Protein AF-0000000072259451 (afdb_homodimer)

Radius of gyration: 28.97 Å; Cα contacts (8 Å, |Δi|>4): 1846; chains: 2; bounding box: 67×87×72 Å

Foldseek 3Di:
DVVLLVQLQCCLVVLAQKDKDFWDAPVVCVVCVVVSQVSNVVSPWGKDKAQDQDDALLDDPVRRVNTIMIMTHHDVLVVLRVVLSVCVVVVVDDRLRSLVSVCVNGNHFLLSSQVSNVVRHVRHAQVVQAFLAKEKEFEDCDQVLLCCCVCALVQWDWQFPPPQKTWTDQALRYIYIYGHQVPDPFHLPFDAFKEKEFEDPPAVLSLVSCVVVVFAWPFHFDDDPPDQKTWTWTAGPSGHIYIHMYGDDDPQQPQPVVLQVVFAFDAGNHPPRPGRDGGHAMEMEGEAQDQVLLVCLCCNHNNWDWRGDPPQKTWTDDDSRYIYMYGYQVPDPHHQDLDHSMAMETEGNRQPVVLVSCVVPVSFAWPAHWDADPPRQKIWTWTAGPSRHIYIYIYGDDDPSNVSVVVSSPD/DVVLLVQLQCCLVVLAQKDKDFWDAPVVCVVCVVVSQVSNVVSPWGKDKAQDQDDALLDDPVRRVNTIMIMTHHDVLVVLRVVLSVCVVVVVDDRLRSLVSVCVNGNHFLLSSQVSNVVRHVRDAQPVQAFLAKEKEFEDCDQPLLCCCVCALVQWDWQFPPPQKTWTDQALRYIYIYGHQVPDPFHLPFDAFKEKEFEDPPAVLSLVSCVVVVFAWPFHFDDDPPDQKTWTWTAGPSGHIYIHMYGDDDPQQPQPVVLQVVFAFDAGNHPVRPGSDGGHAMEMEGEAQDQVLLVCLCCNHNNWDWRGPPPQKTWTDDDSRYIYMYGYQVPDPHHQDLDHNMAMETEGNRQPSVLVSCVVPVSFAWPAHWDADDPRQKIWTWTAGPSRHIYIYIYGDPDPSNVSVVVSSPD

Sequence (822 aa):
MGQMEAFAEMVAADVKPLALSEPMDTEIVDKLLGEAEKIAEKYGISVYREPELIHTDLFDKSISSGKEVLIFHKENALQAYFDLKHTLDMGEIDPEAAARRFGRLLGYPPAHINELLAKNTTFRTLPDFGIQATNIFLYYSDLEQASLFYGDVLGMELLSDYEFAKTYRAAPDALITLVDAAVGRHKAEEPKTVAIALLTDQLPEWYAYLQEKEVEIKYTYKPKENNAHDGFVAVDPEGYLLEFETFKQHPENEKLMPQLQKFAPLKTKNAEIAAGLGFYGAVTWMYYEDLQEAERFYEEKIGLTLIVDQGWAKVYQASETGYIGLVDEKRGMHNYTEKKGTSIAFVVDNLEAWYTYAQQYAPFALEREMYTGTKDRYKAFVGIDPGKYFLEFNTYLDHDDNARLVEVLHKMGQMEAFAEMVAADVKPLALSEPMDTEIVDKLLGEAEKIAEKYGISVYREPELIHTDLFDKSISSGKEVLIFHKENALQAYFDLKHTLDMGEIDPEAAARRFGRLLGYPPAHINELLAKNTTFRTLPDFGIQATNIFLYYSDLEQASLFYGDVLGMELLSDYEFAKTYRAAPDALITLVDAAVGRHKAEEPKTVAIALLTDQLPEWYAYLQEKEVEIKYTYKPKENNAHDGFVAVDPEGYLLEFETFKQHPENEKLMPQLQKFAPLKTKNAEIAAGLGFYGAVTWMYYEDLQEAERFYEEKIGLTLIVDQGWAKVYQASETGYIGLVDEKRGMHNYTEKKGTSIAFVVDNLEAWYTYAQQYAPFALEREMYTGTKDRYKAFVGIDPGKYFLEFNTYLDHDDNARLVEVLHK

Solvent-accessible surface area (backbone atoms only — not comparable to full-atom values): 41820 Å² total; per-residue (Å²): 108,41,34,58,49,46,40,32,48,34,30,57,42,58,45,16,44,29,34,72,49,72,61,33,48,67,70,57,46,67,68,42,47,65,56,50,45,49,48,16,51,74,47,73,39,40,62,43,82,36,71,72,68,80,82,44,47,50,48,65,63,76,69,42,63,92,18,27,32,42,36,31,24,45,72,54,45,48,49,40,51,50,50,51,49,51,37,53,74,70,63,75,54,55,63,66,60,49,21,50,54,52,32,49,44,50,29,41,40,59,57,41,44,50,51,31,27,35,75,56,49,88,52,73,37,53,63,79,33,39,53,50,21,31,32,37,40,40,42,20,82,53,46,66,63,44,46,44,43,47,36,52,74,66,6,31,46,77,35,32,68,70,84,53,34,38,32,31,44,56,15,85,27,15,36,40,31,44,25,27,15,91,75,44,96,35,46,45,83,42,48,70,50,51,35,39,32,38,28,32,92,52,58,70,60,52,53,54,50,38,51,74,70,64,52,51,68,80,40,72,77,67,80,60,84,96,41,55,52,39,47,32,27,34,43,49,93,77,61,42,40,36,29,43,31,32,80,36,87,33,89,52,26,59,63,40,49,46,57,54,70,76,46,68,48,38,78,48,70,26,84,84,50,60,86,76,47,38,18,38,19,33,33,46,35,36,40,17,85,55,45,59,62,44,49,50,42,40,29,68,43,42,39,39,45,80,41,31,64,64,66,59,35,35,34,24,46,64,24,96,26,8,30,43,23,45,25,27,21,87,75,47,97,35,63,63,52,78,65,52,28,48,36,44,30,38,33,30,73,38,50,68,61,49,51,54,47,41,69,72,65,50,73,51,53,74,75,36,72,79,45,69,41,77,93,59,41,27,38,33,33,26,31,38,49,90,62,47,42,37,35,34,41,29,37,78,37,95,36,82,62,31,51,57,40,51,54,57,55,71,105,108,42,34,58,49,47,39,30,48,34,29,56,41,58,45,16,46,29,34,73,48,71,59,32,48,68,70,56,46,67,68,42,48,64,57,50,46,51,50,16,50,74,48,73,37,42,64,44,82,37,70,70,68,80,81,46,48,53,50,66,62,76,70,44,62,94,19,27,32,43,35,30,25,47,74,52,45,49,47,42,51,51,51,51,48,49,38,56,74,68,63,76,55,56,63,67,60,49,21,50,53,52,32,47,44,50,28,42,40,58,58,41,44,49,52,32,28,36,74,56,48,89,52,74,35,52,64,80,33,39,56,49,23,29,33,37,40,40,43,21,83,52,46,67,62,43,47,45,43,47,36,51,72,65,6,32,46,77,35,33,69,69,84,54,35,37,32,30,44,56,14,83,27,14,36,38,31,43,25,26,15,89,76,44,97,34,47,46,84,42,48,69,51,50,35,38,31,39,27,32,91,54,60,72,61,50,54,53,50,38,51,74,70,65,52,52,66,78,41,72,77,67,79,60,85,94,41,53,53,40,47,31,27,35,43,48,91,77,61,42,41,36,29,42,30,32,80,34,88,33,89,52,24,60,62,41,51,44,56,55,71,75,45,68,49,40,79,47,71,26,83,86,49,59,86,77,50,36,19,37,18,30,34,45,33,36,40,17,84,55,47,59,62,44,50,50,41,41,28,71,45,43,39,38,45,80,41,31,64,65,67,60,34,36,33,25,47,65,25,96,27,9,29,42,25,46,24,26,20,88,74,47,96,36,63,62,51,80,66,53,28,49,35,44,31,39,32,31,75,37,50,68,60,50,50,53,49,42,68,73,64,50,72,50,52,73,74,37,72,79,44,69,40,77,90,58,40,27,39,34,33,26,31,36,48,92,61,48,41,38,35,33,39,28,36,78,35,94,36,83,62,32,50,57,40,52,54,56,54,71,105

InterPro domains:
  IPR004360 Glyoxalase/fosfomycin resistance/dioxygenase domain [PF00903] (136-244)
  IPR029068 Glyoxalase/Bleomycin resistance protein/Dihydroxybiphenyl dioxygenase [G3DSA:3.10.180.10] (132-252)
  IPR029068 Glyoxalase/Bleomycin resistance protein/Dihydroxybiphenyl dioxygenase [G3DSA:3.10.180.10] (285-401)
  IPR029068 Glyoxalase/Bleomycin resistance protein/Dihydroxybiphenyl dioxygenase [SSF54593] (136-250)
  IPR029068 Glyoxalase/Bleomycin resistance protein/Dihydroxybiphenyl dioxygenase [SSF54593] (286-404)
  IPR037523 Vicinal oxygen chelate (VOC), core domain [PS51819] (130-247)

Organism: Indibacter alkaliphilus (strain CCUG 57479 / KCTC 22604 / LW1) (NCBI:txid1189612)

pLDDT: mean 95.79, std 3.89, range [64.56, 98.81]

Secondary structure (DSSP, 8-state):
-HHHHHHHHHHHTTS-SEEEPPPB-HHHHHHHHHHHHHHHHHTT-EEEEESS----TTS-HHHHTT-BEEEEE-HHHHHHHHHHHHHHHTT-S-HHHHHHHHHHHTT--HHHHHHHHHHHSS---GGGG-EEEEEEEEEES-HHHHHIIIIIIS-PEEEEE-SSEEEEEEETTEEEEEEETTTSSS-TTS---EEEEEE-S-HHHHHHHHHHTT--EEE-----TT-SEEEEEEE-TTS-EEEEEEE-S-GGGTTHHHHHTT-PPPPPS-TTSPTT---SEEEEEEEESSHHHHHHIIIIII-PEEEEE-SSEEEEESSSSEEEEEEETTTSSS---SS-SEEEEEEES-HHHHHHHHHHH-SSEEEEEEEE-GGG-EEEEEEE-TT--EEEEEEE-S-GGGHHHHHHH--/-HHHHHHHHHHHTTS-SEEEPPPB-HHHHHHHHHHHHHHHHHTT-EEEEESS----TTS-GGGTTT-BEEEEE-HHHHHHHHHHHHHHHHT-S-HHHHHHHHHHHTT--HHHHHHHHHHHSS---GGGG-EEEEEEEEEES-HHHHHIIIIIIS-PEEEEE-SSEEEEEEETTEEEEEEETTTSSS-TTS---EEEEEE-S-HHHHHHHHHHTT--EEE-----TT-SEEEEEEE-TTS-EEEEEEE-S-GGGTTHHHHHTT-PPPPPS-TTSPTT---SEEEEEEEESSHHHHHHIIIIII-PEEEEE-SSEEEEESSSSEEEEEEETTTSSS---S--SEEEEEEES-HHHHHHHHHHH-SSEEEEEEEE-GGG-EEEEEEE-TT--EEEEEEE-S-GGGHHHHHHH--

Structure (mmCIF, N/CA/C/O backbone):
data_AF-0000000072259451-model_v1
#
loop_
_entity.id
_entity.type
_entity.pdbx_description
1 polymer 'Glyoxalase/bleomycin resistance protein/dioxygenase'
#
loop_
_atom_site.group_PDB
_atom_site.id
_atom_site.type_symbol
_atom_site.label_atom_id
_atom_site.label_alt_id
_atom_site.label_comp_id
_atom_site.label_asym_id
_atom_site.label_entity_id
_atom_site.label_seq_id
_atom_site.pdbx_PDB_ins_code
_atom_site.Cartn_x
_atom_site.Cartn_y
_atom_site.Cartn_z
_atom_site.occupancy
_atom_site.B_iso_or_equiv
_atom_site.auth_seq_id
_atom_site.auth_comp_id
_atom_site.auth_asym_id
_atom_site.auth_atom_id
_atom_site.pdbx_PDB_model_num
ATOM 1 N N . MET A 1 1 ? 34 4.145 3.914 1 86.31 1 MET A N 1
ATOM 2 C CA . MET A 1 1 ? 33.438 5.488 3.82 1 86.31 1 MET A CA 1
ATOM 3 C C . MET A 1 1 ? 32.344 5.547 2.748 1 86.31 1 MET A C 1
ATOM 5 O O . MET A 1 1 ? 31.281 6.105 2.975 1 86.31 1 MET A O 1
ATOM 9 N N . GLY A 1 2 ? 32.562 4.879 1.644 1 87.25 2 GLY A N 1
ATOM 10 C CA . GLY A 1 2 ? 31.562 4.871 0.585 1 87.25 2 GLY A CA 1
ATOM 11 C C . GLY A 1 2 ? 30.266 4.188 0.987 1 87.25 2 GLY A C 1
ATOM 12 O O . GLY A 1 2 ? 29.172 4.645 0.631 1 87.25 2 GLY A O 1
ATOM 13 N N . GLN A 1 3 ? 30.391 3.172 1.759 1 92.88 3 GLN A N 1
ATOM 14 C CA . GLN A 1 3 ? 29.219 2.447 2.232 1 92.88 3 GLN A CA 1
ATOM 15 C C . GLN A 1 3 ? 28.391 3.303 3.189 1 92.88 3 GLN A C 1
ATOM 17 O O . GLN A 1 3 ? 27.172 3.363 3.076 1 92.88 3 GLN A O 1
ATOM 22 N N . MET A 1 4 ? 29.047 3.99 4.07 1 94.5 4 MET A N 1
ATOM 23 C CA . MET A 1 4 ? 28.375 4.844 5.035 1 94.5 4 MET A CA 1
ATOM 24 C C . MET A 1 4 ? 27.656 6 4.332 1 94.5 4 MET A C 1
ATOM 26 O O . MET A 1 4 ? 26.562 6.398 4.73 1 94.5 4 MET A O 1
ATOM 30 N N . GLU A 1 5 ? 28.281 6.488 3.295 1 94.94 5 GLU A N 1
ATOM 31 C CA . GLU A 1 5 ? 27.656 7.551 2.51 1 94.94 5 GLU A CA 1
ATOM 32 C C . GLU A 1 5 ? 26.359 7.074 1.861 1 94.94 5 GLU A C 1
ATOM 34 O O . GLU A 1 5 ? 25.344 7.781 1.882 1 94.94 5 GLU A O 1
ATOM 39 N N . ALA A 1 6 ? 26.453 5.891 1.299 1 95.38 6 ALA A N 1
ATOM 40 C CA . ALA A 1 6 ? 25.281 5.312 0.666 1 95.38 6 ALA A CA 1
ATOM 41 C C . ALA A 1 6 ? 24.156 5.105 1.682 1 95.38 6 ALA A C 1
ATOM 43 O O . ALA A 1 6 ? 23 5.406 1.405 1 95.38 6 ALA A O 1
ATOM 44 N N . PHE A 1 7 ? 24.469 4.637 2.828 1 95.94 7 PHE A N 1
ATOM 45 C CA . PHE A 1 7 ? 23.484 4.391 3.879 1 95.94 7 PHE A CA 1
ATOM 46 C C . PHE A 1 7 ? 22.844 5.695 4.34 1 95.94 7 PHE A C 1
ATOM 48 O O . PHE A 1 7 ? 21.625 5.773 4.504 1 95.94 7 PHE A O 1
ATOM 55 N N . ALA A 1 8 ? 23.688 6.656 4.547 1 96.94 8 ALA A N 1
ATOM 56 C CA . ALA A 1 8 ? 23.188 7.961 4.961 1 96.94 8 ALA A CA 1
ATOM 57 C C . ALA A 1 8 ? 22.234 8.539 3.92 1 96.94 8 ALA A C 1
ATOM 59 O O . ALA A 1 8 ? 21.172 9.086 4.262 1 96.94 8 ALA A O 1
ATOM 60 N N . GLU A 1 9 ? 22.578 8.391 2.711 1 95.62 9 GLU A N 1
ATOM 61 C CA . GLU A 1 9 ? 21.734 8.867 1.623 1 95.62 9 GLU A CA 1
ATOM 62 C C . GLU A 1 9 ? 20.375 8.164 1.619 1 95.62 9 GLU A C 1
ATOM 64 O O . GLU A 1 9 ? 19.344 8.805 1.45 1 95.62 9 GLU A O 1
ATOM 69 N N . MET A 1 10 ? 20.344 6.902 1.803 1 96.5 10 MET A N 1
ATOM 70 C CA . MET A 1 10 ? 19.125 6.105 1.756 1 96.5 10 MET A CA 1
ATOM 71 C C . MET A 1 10 ? 18.188 6.477 2.902 1 96.5 10 MET A C 1
ATOM 73 O O . MET A 1 10 ? 16.969 6.543 2.721 1 96.5 10 MET A O 1
ATOM 77 N N . VAL A 1 11 ? 18.781 6.652 4.023 1 97.81 11 VAL A N 1
ATOM 78 C CA . VAL A 1 11 ? 17.984 7.039 5.18 1 97.81 11 VAL A CA 1
ATOM 79 C C . VAL A 1 11 ? 17.422 8.445 4.977 1 97.81 11 VAL A C 1
ATOM 81 O O . VAL A 1 11 ? 16.234 8.688 5.215 1 97.81 11 VAL A O 1
ATOM 84 N N . ALA A 1 12 ? 18.297 9.32 4.484 1 97.44 12 ALA A N 1
ATOM 85 C CA . ALA A 1 12 ? 17.875 10.688 4.227 1 97.44 12 ALA A CA 1
ATOM 86 C C . ALA A 1 12 ? 16.734 10.727 3.211 1 97.44 12 ALA A C 1
ATOM 88 O O . ALA A 1 12 ? 15.812 11.539 3.328 1 97.44 12 ALA A O 1
ATOM 89 N N . ALA A 1 13 ? 16.75 9.805 2.275 1 96.19 13 ALA A N 1
ATOM 90 C CA . ALA A 1 13 ? 15.773 9.758 1.19 1 96.19 13 ALA A CA 1
ATOM 91 C C . ALA A 1 13 ? 14.531 8.969 1.599 1 96.19 13 ALA A C 1
ATOM 93 O O . ALA A 1 13 ? 13.609 8.781 0.799 1 96.19 13 ALA A O 1
ATOM 94 N N . ASP A 1 14 ? 14.5 8.438 2.768 1 94.88 14 ASP A N 1
ATOM 95 C CA . ASP A 1 14 ? 13.406 7.645 3.32 1 94.88 14 ASP A CA 1
ATOM 96 C C . ASP A 1 14 ? 13.227 6.34 2.549 1 94.88 14 ASP A C 1
ATOM 98 O O . ASP A 1 14 ? 12.125 5.789 2.494 1 94.88 14 ASP A O 1
ATOM 102 N N . VAL A 1 15 ? 14.273 5.926 1.923 1 95.94 15 VAL A N 1
ATOM 103 C CA . VAL A 1 15 ? 14.289 4.598 1.32 1 95.94 15 VAL A CA 1
ATOM 104 C C . VAL A 1 15 ? 14.344 3.533 2.414 1 95.94 15 VAL A C 1
ATOM 106 O O . VAL A 1 15 ? 13.711 2.482 2.303 1 95.94 15 VAL A O 1
ATOM 109 N N . LYS A 1 16 ? 15.086 3.846 3.438 1 95.88 16 LYS A N 1
ATOM 110 C CA . LYS A 1 16 ? 15.156 3.041 4.652 1 95.88 16 LYS A CA 1
ATOM 111 C C . LYS A 1 16 ? 14.906 3.893 5.895 1 95.88 16 LYS A C 1
ATOM 113 O O . LYS A 1 16 ? 15.414 5.012 5.996 1 95.88 16 LYS A O 1
ATOM 118 N N . PRO A 1 17 ? 14.203 3.256 6.848 1 96 17 PRO A N 1
ATOM 119 C CA . PRO A 1 17 ? 14.109 3.977 8.117 1 96 17 PRO A CA 1
ATOM 120 C C . PRO A 1 17 ? 15.445 4.062 8.852 1 96 17 PRO A C 1
ATOM 122 O O . PRO A 1 17 ? 15.805 5.121 9.375 1 96 17 PRO A O 1
ATOM 125 N N . LEU A 1 18 ? 16.172 2.869 8.844 1 97.12 18 LEU A N 1
ATOM 126 C CA . LEU A 1 18 ? 17.5 2.746 9.445 1 97.12 18 LEU A CA 1
ATOM 127 C C . LEU A 1 18 ? 18.453 2.01 8.516 1 97.12 18 LEU A C 1
ATOM 129 O O . LEU A 1 18 ? 18.016 1.159 7.727 1 97.12 18 LEU A O 1
ATOM 133 N N . ALA A 1 19 ? 19.656 2.367 8.711 1 97.75 19 ALA A N 1
ATOM 134 C CA . ALA A 1 19 ? 20.703 1.586 8.055 1 97.75 19 ALA A CA 1
ATOM 135 C C . ALA A 1 19 ? 21.828 1.244 9.031 1 97.75 19 ALA A C 1
ATOM 137 O O . ALA A 1 19 ? 22.266 2.098 9.805 1 97.75 19 ALA A O 1
ATOM 138 N N . LEU A 1 20 ? 22.281 0.014 9.008 1 96.88 20 LEU A N 1
ATOM 139 C CA . LEU A 1 20 ? 23.328 -0.469 9.891 1 96.88 20 LEU A CA 1
ATOM 140 C C . LEU A 1 20 ? 24.672 -0.517 9.172 1 96.88 20 LEU A C 1
ATOM 142 O O . LEU A 1 20 ? 24.75 -0.98 8.031 1 96.88 20 LEU A O 1
ATOM 146 N N . SER A 1 21 ? 25.703 -0.09 9.875 1 95.88 21 SER A N 1
ATOM 147 C CA . SER A 1 21 ? 27.031 -0.426 9.406 1 95.88 21 SER A CA 1
ATOM 148 C C . SER A 1 21 ? 27.328 -1.909 9.602 1 95.88 21 SER A C 1
ATOM 150 O O . SER A 1 21 ? 26.594 -2.613 10.281 1 95.88 21 SER A O 1
ATOM 152 N N . GLU A 1 22 ? 28.438 -2.305 8.977 1 93.38 22 GLU A N 1
ATOM 153 C CA . GLU A 1 22 ? 28.938 -3.615 9.367 1 93.38 22 GLU A CA 1
ATOM 154 C C . GLU A 1 22 ? 29.328 -3.639 10.844 1 93.38 22 GLU A C 1
ATOM 156 O O . GLU A 1 22 ? 29.719 -2.615 11.406 1 93.38 22 GLU A O 1
ATOM 161 N N . PRO A 1 23 ? 29.141 -4.789 11.453 1 96.12 23 PRO A N 1
ATOM 162 C CA . PRO A 1 23 ? 29.672 -4.883 12.812 1 96.12 23 PRO A CA 1
ATOM 163 C C . PRO A 1 23 ? 31.188 -4.68 12.883 1 96.12 23 PRO A C 1
ATOM 165 O O . PRO A 1 23 ? 31.922 -5.207 12.047 1 96.12 23 PRO A O 1
ATOM 168 N N . MET A 1 24 ? 31.594 -3.906 13.875 1 96.94 24 MET A N 1
ATOM 169 C CA . MET A 1 24 ? 33 -3.525 13.953 1 96.94 24 MET A CA 1
ATOM 170 C C . MET A 1 24 ? 33.531 -3.629 15.383 1 96.94 24 MET A C 1
ATOM 172 O O . MET A 1 24 ? 32.75 -3.531 16.344 1 96.94 24 MET A O 1
ATOM 176 N N . ASP A 1 25 ? 34.844 -3.75 15.5 1 97 25 ASP A N 1
ATOM 177 C CA . ASP A 1 25 ? 35.469 -3.672 16.812 1 97 25 ASP A CA 1
ATOM 178 C C . ASP A 1 25 ? 35.438 -2.246 17.359 1 97 25 ASP A C 1
ATOM 180 O O . ASP A 1 25 ? 35.406 -1.282 16.594 1 97 25 ASP A O 1
ATOM 184 N N . THR A 1 26 ? 35.531 -2.178 18.672 1 97.12 26 THR A N 1
ATOM 185 C CA . THR A 1 26 ? 35.438 -0.898 19.359 1 97.12 26 THR A CA 1
ATOM 186 C C . THR A 1 26 ? 36.469 0.085 18.844 1 97.12 26 THR A C 1
ATOM 188 O O . THR A 1 26 ? 36.188 1.264 18.625 1 97.12 26 THR A O 1
ATOM 191 N N . GLU A 1 27 ? 37.656 -0.421 18.578 1 97.31 27 GLU A N 1
ATOM 192 C CA . GLU A 1 27 ? 38.75 0.436 18.141 1 97.31 27 GLU A CA 1
ATOM 193 C C . GLU A 1 27 ? 38.438 1.033 16.766 1 97.31 27 GLU A C 1
ATOM 195 O O . GLU A 1 27 ? 38.812 2.18 16.5 1 97.31 27 GLU A O 1
ATOM 200 N N . ILE A 1 28 ? 37.844 0.249 15.961 1 97.38 28 ILE A N 1
ATOM 201 C CA . ILE A 1 28 ? 37.5 0.71 14.617 1 97.38 28 ILE A CA 1
ATOM 202 C C . ILE A 1 28 ? 36.406 1.756 14.695 1 97.38 28 ILE A C 1
ATOM 204 O O . ILE A 1 28 ? 36.438 2.777 14.008 1 97.38 28 ILE A O 1
ATOM 208 N N . VAL A 1 29 ? 35.375 1.566 15.516 1 97.25 29 VAL A N 1
ATOM 209 C CA . VAL A 1 29 ? 34.312 2.523 15.703 1 97.25 29 VAL A CA 1
ATOM 210 C C . VAL A 1 29 ? 34.875 3.85 16.203 1 97.25 29 VAL A C 1
ATOM 212 O O . VAL A 1 29 ? 34.469 4.918 15.734 1 97.25 29 VAL A O 1
ATOM 215 N N . ASP A 1 30 ? 35.781 3.723 17.125 1 97.56 30 ASP A N 1
ATOM 216 C CA . ASP A 1 30 ? 36.406 4.926 17.656 1 97.56 30 ASP A CA 1
ATOM 217 C C . ASP A 1 30 ? 37.031 5.766 16.547 1 97.56 30 ASP A C 1
ATOM 219 O O . ASP A 1 30 ? 36.938 6.996 16.578 1 97.56 30 ASP A O 1
ATOM 223 N N . LYS A 1 31 ? 37.562 5.102 15.633 1 97.12 31 LYS A N 1
ATOM 224 C CA . LYS A 1 31 ? 38.25 5.773 14.539 1 97.12 31 LYS A CA 1
ATOM 225 C C . LYS A 1 31 ? 37.281 6.352 13.523 1 97.12 31 LYS A C 1
ATOM 227 O O . LYS A 1 31 ? 37.562 7.387 12.914 1 97.12 31 LYS A O 1
ATOM 232 N N . LEU A 1 32 ? 36.188 5.684 13.391 1 97.06 32 LEU A N 1
ATOM 233 C CA . LEU A 1 32 ? 35.312 6.008 12.266 1 97.06 32 LEU A CA 1
ATOM 234 C C . LEU A 1 32 ? 34.156 6.891 12.719 1 97.06 32 LEU A C 1
ATOM 236 O O . LEU A 1 32 ? 33.469 7.5 11.891 1 97.06 32 LEU A O 1
ATOM 240 N N . LEU A 1 33 ? 33.906 6.965 14.016 1 97.5 33 LEU A N 1
ATOM 241 C CA . LEU A 1 33 ? 32.719 7.613 14.539 1 97.5 33 LEU A CA 1
ATOM 242 C C . LEU A 1 33 ? 32.625 9.07 14.102 1 97.5 33 LEU A C 1
ATOM 244 O O . LEU A 1 33 ? 31.578 9.555 13.68 1 97.5 33 LEU A O 1
ATOM 248 N N . GLY A 1 34 ? 33.75 9.758 14.258 1 97.62 34 GLY A N 1
ATOM 249 C CA . GLY A 1 34 ? 33.781 11.156 13.852 1 97.62 34 GLY A CA 1
ATOM 250 C C . GLY A 1 34 ? 33.406 11.359 12.398 1 97.62 34 GLY A C 1
ATOM 251 O O . GLY A 1 34 ? 32.625 12.266 12.07 1 97.62 34 GLY A O 1
ATOM 252 N N . GLU A 1 35 ? 33.969 10.586 11.555 1 97.56 35 GLU A N 1
ATOM 253 C CA . GLU A 1 35 ? 33.656 10.672 10.133 1 97.56 35 GLU A CA 1
ATOM 254 C C . GLU A 1 35 ? 32.219 10.289 9.859 1 97.56 35 GLU A C 1
ATOM 256 O O . GLU A 1 35 ? 31.562 10.898 9.008 1 97.56 35 GLU A O 1
ATOM 261 N N . ALA A 1 36 ? 31.719 9.289 10.508 1 97.94 36 ALA A N 1
ATOM 262 C CA . ALA A 1 36 ? 30.328 8.875 10.367 1 97.94 36 ALA A CA 1
ATOM 263 C C . ALA A 1 36 ? 29.375 10.008 10.727 1 97.94 36 ALA A C 1
ATOM 265 O O . ALA A 1 36 ? 28.375 10.227 10.047 1 97.94 36 ALA A O 1
ATOM 266 N N . GLU A 1 37 ? 29.672 10.688 11.758 1 98.25 37 GLU A N 1
ATOM 267 C CA . GLU A 1 37 ? 28.859 11.812 12.203 1 98.25 37 GLU A CA 1
ATOM 268 C C . GLU A 1 37 ? 28.859 12.938 11.164 1 98.25 37 GLU A C 1
ATOM 270 O O . GLU A 1 37 ? 27.828 13.555 10.914 1 98.25 37 GLU A O 1
ATOM 275 N N . LYS A 1 38 ? 29.984 13.172 10.594 1 98.06 38 LYS A N 1
ATOM 276 C CA . LYS A 1 38 ? 30.078 14.18 9.547 1 98.06 38 LYS A CA 1
ATOM 277 C C . LYS A 1 38 ? 29.234 13.805 8.328 1 98.06 38 LYS A C 1
ATOM 279 O O . LYS A 1 38 ? 28.562 14.648 7.746 1 98.06 38 LYS A O 1
ATOM 284 N N . ILE A 1 39 ? 29.344 12.578 7.961 1 97.62 39 ILE A N 1
ATOM 285 C CA . ILE A 1 39 ? 28.547 12.078 6.84 1 97.62 39 ILE A CA 1
ATOM 286 C C . ILE A 1 39 ? 27.062 12.234 7.145 1 97.62 39 ILE A C 1
ATOM 288 O O . ILE A 1 39 ? 26.297 12.719 6.309 1 97.62 39 ILE A O 1
ATOM 292 N N . ALA A 1 40 ? 26.625 11.797 8.312 1 97.94 40 ALA A N 1
ATOM 293 C CA . ALA A 1 40 ? 25.234 11.914 8.719 1 97.94 40 ALA A CA 1
ATOM 294 C C . ALA A 1 40 ? 24.766 13.367 8.672 1 97.94 40 ALA A C 1
ATOM 296 O O . ALA A 1 40 ? 23.688 13.664 8.148 1 97.94 40 ALA A O 1
ATOM 297 N N . GLU A 1 41 ? 25.578 14.219 9.18 1 97.56 41 GLU A N 1
ATOM 298 C CA . GLU A 1 41 ? 25.266 15.641 9.172 1 97.56 41 GLU A CA 1
ATOM 299 C C . GLU A 1 41 ? 25.094 16.172 7.754 1 97.56 41 GLU A C 1
ATOM 301 O O . GLU A 1 41 ? 24.188 16.969 7.484 1 97.56 41 GLU A O 1
ATOM 306 N N . LYS A 1 42 ? 26 15.75 6.93 1 97.06 42 LYS A N 1
ATOM 307 C CA . LYS A 1 42 ? 25.922 16.141 5.523 1 97.06 42 LYS A CA 1
ATOM 308 C C . LYS A 1 42 ? 24.562 15.812 4.93 1 97.06 42 LYS A C 1
ATOM 310 O O . LYS A 1 42 ? 24.047 16.578 4.102 1 97.06 42 LYS A O 1
ATOM 315 N N . TYR A 1 43 ? 23.969 14.758 5.344 1 96.69 43 TYR A N 1
ATOM 316 C CA . TYR A 1 43 ? 22.688 14.305 4.777 1 96.69 43 TYR A CA 1
ATOM 317 C C . TYR A 1 43 ? 21.531 14.688 5.68 1 96.69 43 TYR A C 1
ATOM 319 O O . TYR A 1 43 ? 20.391 14.266 5.449 1 96.69 43 TYR A O 1
ATOM 327 N N . GLY A 1 44 ? 21.734 15.398 6.707 1 96.69 44 GLY A N 1
ATOM 328 C CA . GLY A 1 44 ? 20.688 15.891 7.578 1 96.69 44 GLY A CA 1
ATOM 329 C C . GLY A 1 44 ? 20.094 14.812 8.461 1 96.69 44 GLY A C 1
ATOM 330 O O . GLY A 1 44 ? 18.906 14.859 8.789 1 96.69 44 GLY A O 1
ATOM 331 N N . ILE A 1 45 ? 20.828 13.758 8.719 1 97.81 45 ILE A N 1
ATOM 332 C CA . ILE A 1 45 ? 20.375 12.688 9.602 1 97.81 45 ILE A CA 1
ATOM 333 C C . ILE A 1 45 ? 21.391 12.5 10.734 1 97.81 45 ILE A C 1
ATOM 335 O O . ILE A 1 45 ? 22.25 13.359 10.953 1 97.81 45 ILE A O 1
ATOM 339 N N . SER A 1 46 ? 21.203 11.414 11.594 1 98.12 46 SER A N 1
ATOM 340 C CA . SER A 1 46 ? 22.062 11.18 12.742 1 98.12 46 SER A CA 1
ATOM 341 C C . SER A 1 46 ? 22.625 9.758 12.727 1 98.12 46 SER A C 1
ATOM 343 O O . SER A 1 46 ? 22.219 8.93 11.906 1 98.12 46 SER A O 1
ATOM 345 N N . VAL A 1 47 ? 23.625 9.57 13.516 1 98.12 47 VAL A N 1
ATOM 346 C CA . VAL A 1 47 ? 24.203 8.242 13.703 1 98.12 47 VAL A CA 1
ATOM 347 C C . VAL A 1 47 ? 24.234 7.891 15.188 1 98.12 47 VAL A C 1
ATOM 349 O O . VAL A 1 47 ? 24.516 8.742 16.031 1 98.12 47 VAL A O 1
ATOM 352 N N . TYR A 1 48 ? 23.844 6.746 15.531 1 98.25 48 TYR A N 1
ATOM 353 C CA . TYR A 1 48 ? 23.875 6.223 16.891 1 98.25 48 TYR A CA 1
ATOM 354 C C . TYR A 1 48 ? 24.844 5.047 17.016 1 98.25 48 TYR A C 1
ATOM 356 O O . TYR A 1 48 ? 24.797 4.121 16.188 1 98.25 48 TYR A O 1
ATOM 364 N N . ARG A 1 49 ? 25.75 5.172 17.938 1 98.38 49 ARG A N 1
ATOM 365 C CA . ARG A 1 49 ? 26.641 4.055 18.25 1 98.38 49 ARG A CA 1
ATOM 366 C C . ARG A 1 49 ? 25.922 3.018 19.109 1 98.38 49 ARG A C 1
ATOM 368 O O . ARG A 1 49 ? 25.562 3.297 20.25 1 98.38 49 ARG A O 1
ATOM 375 N N . GLU A 1 50 ? 25.672 1.814 18.562 1 98 50 GLU A N 1
ATOM 376 C CA . GLU A 1 50 ? 25 0.714 19.25 1 98 50 GLU A CA 1
ATOM 377 C C . GLU A 1 50 ? 26.016 -0.314 19.75 1 98 50 GLU A C 1
ATOM 379 O O . GLU A 1 50 ? 26.578 -1.072 18.953 1 98 50 GLU A O 1
ATOM 384 N N . PRO A 1 51 ? 26.234 -0.337 21 1 96.62 51 PRO A N 1
ATOM 385 C CA . PRO A 1 51 ? 27.266 -1.249 21.516 1 96.62 51 PRO A CA 1
ATOM 386 C C . PRO A 1 51 ? 26.812 -2.707 21.5 1 96.62 51 PRO A C 1
ATOM 388 O O . PRO A 1 51 ? 27.641 -3.615 21.5 1 96.62 51 PRO A O 1
ATOM 391 N N . GLU A 1 52 ? 25.516 -2.916 21.609 1 94.69 52 GLU A N 1
ATOM 392 C CA . GLU A 1 52 ? 24.938 -4.262 21.609 1 94.69 52 GLU A CA 1
ATOM 393 C C . GLU A 1 52 ? 23.703 -4.332 20.734 1 94.69 52 GLU A C 1
ATOM 395 O O . GLU A 1 52 ? 22.578 -4.098 21.203 1 94.69 52 GLU A O 1
ATOM 400 N N . LEU A 1 53 ? 23.906 -4.684 19.531 1 96 53 LEU A N 1
ATOM 401 C CA . LEU A 1 53 ? 22.797 -4.801 18.594 1 96 53 LEU A CA 1
ATOM 402 C C . LEU A 1 53 ? 21.797 -5.855 19.062 1 96 53 LEU A C 1
ATOM 404 O O . LEU A 1 53 ? 22.203 -6.895 19.594 1 96 53 LEU A O 1
ATOM 408 N N . ILE A 1 54 ? 20.547 -5.551 18.844 1 96 54 ILE A N 1
ATOM 409 C CA . ILE A 1 54 ? 19.531 -6.555 19.156 1 96 54 ILE A CA 1
ATOM 410 C C . ILE A 1 54 ? 19.781 -7.816 18.328 1 96 54 ILE A C 1
ATOM 412 O O . ILE A 1 54 ? 20.281 -7.746 17.203 1 96 54 ILE A O 1
ATOM 416 N N . HIS A 1 55 ? 19.422 -8.945 18.891 1 94.88 55 HIS A N 1
ATOM 417 C CA . HIS A 1 55 ? 19.484 -10.219 18.172 1 94.88 55 HIS A CA 1
ATOM 418 C C . HIS A 1 55 ? 18.109 -10.727 17.797 1 94.88 55 HIS A C 1
ATOM 420 O O . HIS A 1 55 ? 17.25 -10.914 18.672 1 94.88 55 HIS A O 1
ATOM 426 N N . THR A 1 56 ? 17.844 -10.828 16.531 1 96.12 56 THR A N 1
ATOM 427 C CA . THR A 1 56 ? 16.656 -11.484 15.992 1 96.12 56 THR A CA 1
ATOM 428 C C . THR A 1 56 ? 17.047 -12.602 15.031 1 96.12 56 THR A C 1
ATOM 430 O O . THR A 1 56 ? 18.219 -12.789 14.734 1 96.12 56 THR A O 1
ATOM 433 N N . ASP A 1 57 ? 16.016 -13.273 14.492 1 96.25 57 ASP A N 1
ATOM 434 C CA . ASP A 1 57 ? 16.234 -14.391 13.578 1 96.25 57 ASP A CA 1
ATOM 435 C C . ASP A 1 57 ? 16.578 -13.898 12.172 1 96.25 57 ASP A C 1
ATOM 437 O O . ASP A 1 57 ? 16.75 -14.703 11.25 1 96.25 57 ASP A O 1
ATOM 441 N N . LEU A 1 58 ? 16.75 -12.617 11.977 1 96.5 58 LEU A N 1
ATOM 442 C CA . LEU A 1 58 ? 17.062 -12.07 10.664 1 96.5 58 LEU A CA 1
ATOM 443 C C . LEU A 1 58 ? 18.531 -12.336 10.305 1 96.5 58 LEU A C 1
ATOM 445 O O . LEU A 1 58 ? 18.875 -12.422 9.125 1 96.5 58 LEU A O 1
ATOM 449 N N . PHE A 1 59 ? 19.344 -12.281 11.406 1 95.56 59 PHE A N 1
ATOM 450 C CA . PHE A 1 59 ? 20.781 -12.422 11.172 1 95.56 59 PHE A CA 1
ATOM 451 C C . PHE A 1 59 ? 21.391 -13.453 12.117 1 95.56 59 PHE A C 1
ATOM 453 O O . PHE A 1 59 ? 20.844 -13.703 13.195 1 95.56 59 PHE A O 1
ATOM 460 N N . ASP A 1 60 ? 22.516 -14.031 11.695 1 94.12 60 ASP A N 1
ATOM 461 C CA . ASP A 1 60 ? 23.297 -14.883 12.578 1 94.12 60 ASP A CA 1
ATOM 462 C C . ASP A 1 60 ? 23.828 -14.094 13.773 1 94.12 60 ASP A C 1
ATOM 464 O O . ASP A 1 60 ? 24.5 -13.07 13.602 1 94.12 60 ASP A O 1
ATOM 468 N N . LYS A 1 61 ? 23.531 -14.57 14.953 1 88.44 61 LYS A N 1
ATOM 469 C CA . LYS A 1 61 ? 23.922 -13.883 16.172 1 88.44 61 LYS A CA 1
ATOM 470 C C . LYS A 1 61 ? 25.438 -13.727 16.266 1 88.44 61 LYS A C 1
ATOM 472 O O . LYS A 1 61 ? 25.938 -12.766 16.844 1 88.44 61 LYS A O 1
ATOM 477 N N . SER A 1 62 ? 26.156 -14.586 15.711 1 91.19 62 SER A N 1
ATOM 478 C CA . SER A 1 62 ? 27.609 -14.594 15.82 1 91.19 62 SER A CA 1
ATOM 479 C C . SER A 1 62 ? 28.234 -13.43 15.062 1 91.19 62 SER A C 1
ATOM 481 O O . SER A 1 62 ? 29.359 -13.023 15.344 1 91.19 62 SER A O 1
ATOM 483 N N . ILE A 1 63 ? 27.453 -12.859 14.219 1 89.56 63 ILE A N 1
ATOM 484 C CA . ILE A 1 63 ? 27.984 -11.82 13.352 1 89.56 63 ILE A CA 1
ATOM 485 C C . ILE A 1 63 ? 28.234 -10.547 14.156 1 89.56 63 ILE A C 1
ATOM 487 O O . ILE A 1 63 ? 29.219 -9.836 13.922 1 89.56 63 ILE A O 1
ATOM 491 N N . SER A 1 64 ? 27.391 -10.305 15.109 1 90.19 64 SER A N 1
ATOM 492 C CA . SER A 1 64 ? 27.484 -9.031 15.812 1 90.19 64 SER A CA 1
ATOM 493 C C . SER A 1 64 ? 27.938 -9.219 17.25 1 90.19 64 SER A C 1
ATOM 495 O O . SER A 1 64 ? 28.141 -8.25 17.984 1 90.19 64 SER A O 1
ATOM 497 N N . SER A 1 65 ? 28.125 -10.445 17.688 1 91.69 65 SER A N 1
ATOM 498 C CA . SER A 1 65 ? 28.531 -10.695 19.062 1 91.69 65 SER A CA 1
ATOM 499 C C . SER A 1 65 ? 29.875 -10.047 19.359 1 91.69 65 SER A C 1
ATOM 501 O O . SER A 1 65 ? 30.875 -10.305 18.672 1 91.69 65 SER A O 1
ATOM 503 N N . GLY A 1 66 ? 29.891 -9.211 20.375 1 93.06 66 GLY A N 1
ATOM 504 C CA . GLY A 1 66 ? 31.125 -8.555 20.797 1 93.06 66 GLY A CA 1
ATOM 505 C C . GLY A 1 66 ? 31.531 -7.406 19.891 1 93.06 66 GLY A C 1
ATOM 506 O O . GLY A 1 66 ? 32.656 -6.898 19.984 1 93.06 66 GLY A O 1
ATOM 507 N N . LYS A 1 67 ? 30.688 -7.078 19 1 96.94 67 LYS A N 1
ATOM 508 C CA . LYS A 1 67 ? 30.938 -5.992 18.062 1 96.94 67 LYS A CA 1
ATOM 509 C C . LYS A 1 67 ? 29.922 -4.863 18.234 1 96.94 67 LYS A C 1
ATOM 511 O O . LYS A 1 67 ? 28.875 -5.055 18.844 1 96.94 67 LYS A O 1
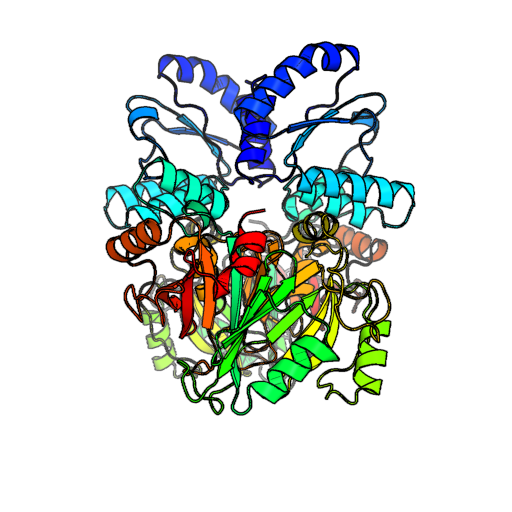ATOM 516 N N . GLU A 1 68 ? 30.359 -3.709 17.734 1 97.69 68 GLU A N 1
ATOM 517 C CA . GLU A 1 68 ? 29.484 -2.545 17.719 1 97.69 68 GLU A CA 1
ATOM 518 C C . GLU A 1 68 ? 29.016 -2.215 16.312 1 97.69 68 GLU A C 1
ATOM 520 O O . GLU A 1 68 ? 29.641 -2.631 15.336 1 97.69 68 GLU A O 1
ATOM 525 N N . VAL A 1 69 ? 27.891 -1.597 16.25 1 97.38 69 VAL A N 1
ATOM 526 C CA . VAL A 1 69 ? 27.422 -1.132 14.953 1 97.38 69 VAL A CA 1
ATOM 527 C C . VAL A 1 69 ? 27.062 0.351 15.031 1 97.38 69 VAL A C 1
ATOM 529 O O . VAL A 1 69 ? 26.766 0.868 16.109 1 97.38 69 VAL A O 1
ATOM 532 N N . LEU A 1 70 ? 27.203 1.039 13.93 1 98.19 70 LEU A N 1
ATOM 533 C CA . LEU A 1 70 ? 26.656 2.381 13.758 1 98.19 70 LEU A CA 1
ATOM 534 C C . LEU A 1 70 ? 25.312 2.332 13.062 1 98.19 70 LEU A C 1
ATOM 536 O O . LEU A 1 70 ? 25.141 1.646 12.055 1 98.19 70 LEU A O 1
ATOM 540 N N . ILE A 1 71 ? 24.312 2.992 13.648 1 98.44 71 ILE A N 1
ATOM 541 C CA . ILE A 1 71 ? 22.969 3.057 13.086 1 98.44 71 ILE A CA 1
ATOM 542 C C . ILE A 1 71 ? 22.703 4.453 12.523 1 98.44 71 ILE A C 1
ATOM 544 O O . ILE A 1 71 ? 22.656 5.43 13.273 1 98.44 71 ILE A O 1
ATOM 548 N N . PHE A 1 72 ? 22.641 4.547 11.18 1 98.56 72 PHE A N 1
ATOM 549 C CA . PHE A 1 72 ? 22.188 5.777 10.547 1 98.56 72 PHE A CA 1
ATOM 550 C C . PHE A 1 72 ? 20.672 5.895 10.609 1 98.56 72 PHE A C 1
ATOM 552 O O . PHE A 1 72 ? 19.953 4.945 10.273 1 98.56 72 PHE A O 1
ATOM 559 N N . HIS A 1 73 ? 20.156 7.066 11.062 1 97.62 73 HIS A N 1
ATOM 560 C CA . HIS A 1 73 ? 18.734 7.109 11.359 1 97.62 73 HIS A CA 1
ATOM 561 C C . HIS A 1 73 ? 18.219 8.539 11.375 1 97.62 73 HIS A C 1
ATOM 563 O O . HIS A 1 73 ? 19 9.484 11.516 1 97.62 73 HIS A O 1
ATOM 569 N N . LYS A 1 74 ? 16.891 8.664 11.164 1 93.5 74 LYS A N 1
ATOM 570 C CA . LYS A 1 74 ? 16.156 9.828 11.633 1 93.5 74 LYS A CA 1
ATOM 571 C C . LYS A 1 74 ? 15.586 9.594 13.031 1 93.5 74 LYS A C 1
ATOM 573 O O . LYS A 1 74 ? 15.531 8.461 13.508 1 93.5 74 LYS A O 1
ATOM 578 N N . GLU A 1 75 ? 15.203 10.547 13.75 1 89.19 75 GLU A N 1
ATOM 579 C CA . GLU A 1 75 ? 14.875 10.5 15.172 1 89.19 75 GLU A CA 1
ATOM 580 C C . GLU A 1 75 ? 13.773 9.484 15.445 1 89.19 75 GLU A C 1
ATOM 582 O O . GLU A 1 75 ? 13.938 8.602 16.297 1 89.19 75 GLU A O 1
ATOM 587 N N . ASN A 1 76 ? 12.695 9.484 14.766 1 92.69 76 ASN A N 1
ATOM 588 C CA . ASN A 1 76 ? 11.562 8.609 15.062 1 92.69 76 ASN A CA 1
ATOM 589 C C . ASN A 1 76 ? 11.898 7.148 14.781 1 92.69 76 ASN A C 1
ATOM 591 O O . ASN A 1 76 ? 11.43 6.254 15.492 1 92.69 76 ASN A O 1
ATOM 595 N N . ALA A 1 77 ? 12.727 6.898 13.812 1 95.38 77 ALA A N 1
ATOM 596 C CA . ALA A 1 77 ? 13.109 5.527 13.492 1 95.38 77 ALA A CA 1
ATOM 597 C C . ALA A 1 77 ? 13.969 4.926 14.602 1 95.38 77 ALA A C 1
ATOM 599 O O . ALA A 1 77 ? 13.836 3.744 14.922 1 95.38 77 A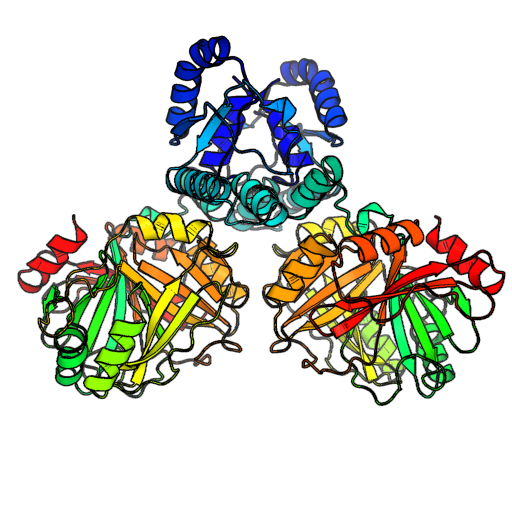LA A O 1
ATOM 600 N N . LEU A 1 78 ? 14.867 5.707 15.164 1 97.06 78 LEU A N 1
ATOM 601 C CA . LEU A 1 78 ? 15.703 5.219 16.266 1 97.06 78 LEU A CA 1
ATOM 602 C C . LEU A 1 78 ? 14.859 4.895 17.484 1 97.06 78 LEU A C 1
ATOM 604 O O . LEU A 1 78 ? 15.109 3.908 18.188 1 97.06 78 LEU A O 1
ATOM 608 N N . GLN A 1 79 ? 13.875 5.758 17.734 1 96 79 GLN A N 1
ATOM 609 C CA . GLN A 1 79 ? 12.977 5.484 18.844 1 96 79 GLN A CA 1
ATOM 610 C C . GLN A 1 79 ? 12.242 4.164 18.656 1 96 79 GLN A C 1
ATOM 612 O O . GLN A 1 79 ? 12.016 3.422 19.609 1 96 79 GLN A O 1
ATOM 617 N N . ALA A 1 80 ? 11.836 3.895 17.453 1 96.31 80 ALA A N 1
ATOM 618 C CA . ALA A 1 80 ? 11.203 2.615 17.156 1 96.31 80 ALA A CA 1
ATOM 619 C C . ALA A 1 80 ? 12.148 1.452 17.438 1 96.31 80 ALA A C 1
ATOM 621 O O . ALA A 1 80 ? 11.727 0.412 17.953 1 96.31 80 ALA A O 1
ATOM 622 N N . TYR A 1 81 ? 13.445 1.6 17.094 1 97.31 81 TYR A N 1
ATOM 623 C CA . TYR A 1 81 ? 14.453 0.583 17.375 1 97.31 81 TYR A CA 1
ATOM 624 C C . TYR A 1 81 ? 14.594 0.349 18.875 1 97.31 81 TYR A C 1
ATOM 626 O O . TYR A 1 81 ? 14.633 -0.796 19.328 1 97.31 81 TYR A O 1
ATOM 634 N N . PHE A 1 82 ? 14.578 1.431 19.625 1 96.81 82 PHE A N 1
ATOM 635 C CA . PHE A 1 82 ? 14.688 1.313 21.078 1 96.81 82 PHE A CA 1
ATOM 636 C C . PHE A 1 82 ? 13.477 0.596 21.656 1 96.81 82 PHE A C 1
ATOM 638 O O . PHE A 1 82 ? 13.609 -0.207 22.578 1 96.81 82 PHE A O 1
ATOM 645 N N . ASP A 1 83 ? 12.359 0.913 21.109 1 95.75 83 ASP A N 1
ATOM 646 C CA . ASP A 1 83 ? 11.141 0.234 21.562 1 95.75 83 ASP A CA 1
ATOM 647 C C . ASP A 1 83 ? 11.227 -1.268 21.297 1 95.75 83 ASP A C 1
ATOM 649 O O . ASP A 1 83 ? 10.859 -2.074 22.156 1 95.75 83 ASP A O 1
ATOM 653 N N . LEU A 1 84 ? 11.633 -1.639 20.125 1 97.12 84 LEU A N 1
ATOM 654 C CA . LEU A 1 84 ? 11.797 -3.049 19.797 1 97.12 84 LEU A CA 1
ATOM 655 C C . LEU A 1 84 ? 12.805 -3.711 20.734 1 97.12 84 LEU A C 1
ATOM 657 O O . LEU A 1 84 ? 12.562 -4.809 21.234 1 97.12 84 LEU A O 1
ATOM 661 N N . LYS A 1 85 ? 14.016 -3.02 20.984 1 96.88 85 LYS A N 1
ATOM 662 C CA . LYS A 1 85 ? 15.055 -3.535 21.875 1 96.88 85 LYS A CA 1
ATOM 663 C C . LYS A 1 85 ? 14.508 -3.783 23.281 1 96.88 85 LYS A C 1
ATOM 665 O O . LYS A 1 85 ? 14.727 -4.852 23.859 1 96.88 85 LYS A O 1
ATOM 670 N N . HIS A 1 86 ? 13.727 -2.889 23.719 1 96.38 86 HIS A N 1
ATOM 671 C CA . HIS A 1 86 ? 13.117 -3.012 25.031 1 96.38 86 HIS A CA 1
ATOM 672 C C . HIS A 1 86 ? 12.133 -4.176 25.078 1 96.38 86 HIS A C 1
ATOM 674 O O . HIS A 1 86 ? 12.141 -4.969 26.016 1 96.38 86 HIS A O 1
ATOM 680 N N . THR A 1 87 ? 11.242 -4.25 24.109 1 95.81 87 THR A N 1
ATOM 681 C CA . THR A 1 87 ? 10.234 -5.305 24.047 1 95.81 87 THR A CA 1
ATOM 682 C C . THR A 1 87 ? 10.898 -6.68 24 1 95.81 87 THR A C 1
ATOM 684 O O . THR A 1 87 ? 10.406 -7.633 24.594 1 95.81 87 THR A O 1
ATOM 687 N N . LEU A 1 88 ? 11.953 -6.781 23.266 1 95.94 88 LEU A N 1
ATOM 688 C CA . LEU A 1 88 ? 12.727 -8.016 23.172 1 95.94 88 LEU A CA 1
ATOM 689 C C . LEU A 1 88 ? 13.32 -8.383 24.531 1 95.94 88 LEU A C 1
ATOM 691 O O . LEU A 1 88 ? 13.25 -9.539 24.953 1 95.94 88 LEU A O 1
ATOM 695 N N . ASP A 1 89 ? 13.867 -7.402 25.203 1 95.62 89 ASP A N 1
ATOM 696 C CA . ASP A 1 89 ? 14.477 -7.613 26.5 1 95.62 89 ASP A CA 1
ATOM 697 C C . ASP A 1 89 ? 13.445 -8.102 27.516 1 95.62 89 ASP A C 1
ATOM 699 O O . ASP A 1 89 ? 13.773 -8.898 28.406 1 95.62 89 ASP A O 1
ATOM 703 N N . MET A 1 90 ? 12.242 -7.691 27.328 1 96.12 90 MET A N 1
ATOM 704 C CA . MET A 1 90 ? 11.18 -8.055 28.266 1 96.12 90 MET A CA 1
ATOM 705 C C . MET A 1 90 ? 10.547 -9.391 27.875 1 96.12 90 MET A C 1
ATOM 707 O O . MET A 1 90 ? 9.734 -9.93 28.625 1 96.12 90 MET A O 1
ATOM 711 N N . GLY A 1 91 ? 10.852 -9.906 26.781 1 94.38 91 GLY A N 1
ATOM 712 C CA . GLY A 1 91 ? 10.281 -11.156 26.312 1 94.38 91 GLY A CA 1
ATOM 713 C C . GLY A 1 91 ? 8.828 -11.031 25.906 1 94.38 91 GLY A C 1
ATOM 714 O O . GLY A 1 91 ? 8.055 -11.992 26.016 1 94.38 91 GLY A O 1
ATOM 715 N N . GLU A 1 92 ? 8.391 -9.914 25.422 1 93.31 92 GLU A N 1
ATOM 716 C CA . GLU A 1 92 ? 6.984 -9.625 25.172 1 93.31 92 GLU A CA 1
ATOM 717 C C . GLU A 1 92 ? 6.668 -9.711 23.672 1 93.31 92 GLU A C 1
ATOM 719 O O . GLU A 1 92 ? 5.629 -9.227 23.219 1 93.31 92 GLU A O 1
ATOM 724 N N . ILE A 1 93 ? 7.559 -10.312 22.938 1 94.25 93 ILE A N 1
ATOM 725 C CA . ILE A 1 93 ? 7.371 -10.453 21.5 1 94.25 93 ILE A CA 1
ATOM 726 C C . ILE A 1 93 ? 7.918 -11.797 21.031 1 94.25 93 ILE A C 1
ATOM 728 O O . ILE A 1 93 ? 8.969 -12.242 21.5 1 94.25 93 ILE A O 1
ATOM 732 N N . ASP A 1 94 ? 7.152 -12.445 20.141 1 93.56 94 ASP A N 1
ATOM 733 C CA . ASP A 1 94 ? 7.652 -13.719 19.641 1 93.56 94 ASP A CA 1
ATOM 734 C C . ASP A 1 94 ? 8.805 -13.508 18.656 1 93.56 94 ASP A C 1
ATOM 736 O O . ASP A 1 94 ? 8.914 -12.445 18.047 1 93.56 94 ASP A O 1
ATOM 740 N N . PRO A 1 95 ? 9.633 -14.484 18.438 1 94.69 95 PRO A N 1
ATOM 741 C CA . PRO A 1 95 ? 10.859 -14.352 17.641 1 94.69 95 PRO A CA 1
ATOM 742 C C . PRO A 1 95 ? 10.586 -13.945 16.203 1 94.69 95 PRO A C 1
ATOM 744 O O . PRO A 1 95 ? 11.297 -13.086 15.656 1 94.69 95 PRO A O 1
ATOM 747 N N . GLU A 1 96 ? 9.609 -14.547 15.586 1 94.62 96 GLU A N 1
ATOM 748 C CA . GLU A 1 96 ? 9.336 -14.18 14.195 1 94.62 96 GLU A CA 1
ATOM 749 C C . GLU A 1 96 ? 8.859 -12.734 14.086 1 94.62 96 GLU A C 1
ATOM 751 O O . GLU A 1 96 ? 9.297 -12 13.203 1 94.62 96 GLU A O 1
ATOM 756 N N . ALA A 1 97 ? 7.93 -12.391 14.969 1 94.88 97 ALA A N 1
ATOM 757 C CA . ALA A 1 97 ? 7.422 -11.023 14.984 1 94.88 97 ALA A CA 1
ATOM 758 C C . ALA A 1 97 ? 8.555 -10.016 15.188 1 94.88 97 ALA A C 1
ATOM 760 O O . ALA A 1 97 ? 8.586 -8.961 14.555 1 94.88 97 ALA A O 1
ATOM 761 N N . ALA A 1 98 ? 9.469 -10.297 16.078 1 97 98 ALA A N 1
ATOM 762 C CA . ALA A 1 98 ? 10.617 -9.445 16.328 1 97 98 ALA A CA 1
ATOM 763 C C . ALA A 1 98 ? 11.484 -9.297 15.078 1 97 98 ALA A C 1
ATOM 765 O O . ALA A 1 98 ? 11.906 -8.195 14.734 1 97 98 ALA A O 1
ATOM 766 N N . ALA A 1 99 ? 11.742 -10.43 14.406 1 97.88 99 ALA A N 1
ATOM 767 C CA . ALA A 1 99 ? 12.547 -10.422 13.188 1 97.88 99 ALA A CA 1
ATOM 768 C C . ALA A 1 99 ? 11.898 -9.562 12.109 1 97.88 99 ALA A C 1
ATOM 770 O O . ALA A 1 99 ? 12.57 -8.758 11.461 1 97.88 99 ALA A O 1
ATOM 771 N N . ARG A 1 100 ? 10.656 -9.727 11.969 1 97.62 100 ARG A N 1
ATOM 772 C CA . ARG A 1 100 ? 9.938 -8.984 10.938 1 97.62 100 ARG A CA 1
ATOM 773 C C . ARG A 1 100 ? 9.906 -7.496 11.258 1 97.62 100 ARG A C 1
ATOM 775 O O . ARG A 1 100 ? 10.055 -6.66 10.367 1 97.62 100 ARG A O 1
ATOM 782 N N . ARG A 1 101 ? 9.609 -7.152 12.508 1 97.19 101 ARG A N 1
ATOM 783 C CA . ARG A 1 101 ? 9.633 -5.75 12.906 1 97.19 101 ARG A CA 1
ATOM 784 C C . ARG A 1 101 ? 11 -5.129 12.641 1 97.19 101 ARG A C 1
ATOM 786 O O . ARG A 1 101 ? 11.094 -4.016 12.125 1 97.19 101 ARG A O 1
ATOM 793 N N . PHE A 1 102 ? 12.086 -5.828 13.016 1 98 102 PHE A N 1
ATOM 794 C CA . PHE A 1 102 ? 13.438 -5.344 12.758 1 98 102 PHE A CA 1
ATOM 795 C C . PHE A 1 102 ? 13.68 -5.188 11.266 1 98 102 PHE A C 1
ATOM 797 O O . PHE A 1 102 ? 14.25 -4.184 10.82 1 98 102 PHE A O 1
ATOM 804 N N . GLY A 1 103 ? 13.242 -6.18 10.477 1 97.94 103 GLY A N 1
ATOM 805 C CA . GLY A 1 103 ? 13.359 -6.098 9.031 1 97.94 103 GLY A CA 1
ATOM 806 C C . GLY A 1 103 ? 12.688 -4.867 8.453 1 97.94 103 GLY A C 1
ATOM 807 O O . GLY A 1 103 ? 13.25 -4.195 7.586 1 97.94 103 GLY A O 1
ATOM 808 N N . ARG A 1 104 ? 11.492 -4.539 8.922 1 96.62 104 ARG A N 1
ATOM 809 C CA . ARG A 1 104 ? 10.781 -3.346 8.469 1 96.62 104 ARG A CA 1
ATOM 810 C C . ARG A 1 104 ? 11.555 -2.082 8.836 1 96.62 104 ARG A C 1
ATOM 812 O O . ARG A 1 104 ? 11.625 -1.141 8.039 1 96.62 104 ARG A O 1
ATOM 819 N N . LEU A 1 105 ? 12.148 -2.088 10.031 1 96.94 105 LEU A N 1
ATOM 820 C CA . LEU A 1 105 ? 12.945 -0.939 10.445 1 96.94 105 LEU A CA 1
ATOM 821 C C . LEU A 1 105 ? 14.164 -0.766 9.539 1 96.94 105 LEU A C 1
ATOM 823 O O . LEU A 1 105 ? 14.633 0.355 9.328 1 96.94 105 LEU A O 1
ATOM 827 N N . LEU A 1 106 ? 14.609 -1.854 9 1 97.19 106 LEU A N 1
ATOM 828 C CA . LEU A 1 106 ? 15.758 -1.805 8.102 1 97.19 106 LEU A CA 1
ATOM 829 C C . LEU A 1 106 ? 15.312 -1.551 6.664 1 97.19 106 LEU A C 1
ATOM 831 O O . LEU A 1 106 ? 16.141 -1.541 5.75 1 97.19 106 LEU A O 1
ATOM 835 N N . GLY A 1 107 ? 14.031 -1.411 6.426 1 96 107 GLY A N 1
ATOM 836 C CA . GLY A 1 107 ? 13.508 -1.068 5.113 1 96 107 GLY A CA 1
ATOM 837 C C . GLY A 1 107 ? 13.391 -2.264 4.184 1 96 107 GLY A C 1
ATOM 838 O O . GLY A 1 107 ? 13.352 -2.107 2.963 1 96 107 GLY A O 1
ATOM 839 N N . TYR A 1 108 ? 13.344 -3.473 4.73 1 97.12 108 TYR A N 1
ATOM 840 C CA . TYR A 1 108 ? 13.281 -4.668 3.896 1 97.12 108 TYR A CA 1
ATOM 841 C C . TYR A 1 108 ? 11.836 -5.012 3.545 1 97.12 108 TYR A C 1
ATOM 843 O O . TYR A 1 108 ? 10.945 -4.922 4.395 1 97.12 108 TYR A O 1
ATOM 851 N N . PRO A 1 109 ? 11.578 -5.363 2.27 1 96.56 109 PRO A N 1
ATOM 852 C CA . PRO A 1 109 ? 10.25 -5.902 1.938 1 96.56 109 PRO A CA 1
ATOM 853 C C . PRO A 1 109 ? 10.023 -7.301 2.502 1 96.56 109 PRO A C 1
ATOM 855 O O . PRO A 1 109 ? 10.984 -7.98 2.885 1 96.56 109 PRO A O 1
ATOM 858 N N . PRO A 1 110 ? 8.797 -7.723 2.555 1 97 110 PRO A N 1
ATOM 859 C CA . PRO A 1 110 ? 8.477 -9.023 3.146 1 97 110 PRO A CA 1
ATOM 860 C C . PRO A 1 110 ? 9.234 -10.172 2.488 1 97 110 PRO A C 1
ATOM 862 O O . PRO A 1 110 ? 9.711 -11.078 3.178 1 97 110 PRO A O 1
ATOM 865 N N . ALA A 1 111 ? 9.375 -10.102 1.233 1 96.81 111 ALA A N 1
ATOM 866 C CA . ALA A 1 111 ? 10.047 -11.188 0.525 1 96.81 111 ALA A CA 1
ATOM 867 C C . ALA A 1 111 ? 11.492 -11.344 0.999 1 96.81 111 ALA A C 1
ATOM 869 O O . ALA A 1 111 ? 11.969 -12.469 1.194 1 96.81 111 ALA A O 1
ATOM 870 N N . HIS A 1 112 ? 12.172 -10.242 1.144 1 97.56 112 HIS A N 1
ATOM 871 C CA . HIS A 1 112 ? 13.547 -10.305 1.612 1 97.56 112 HIS A CA 1
ATOM 872 C C . HIS A 1 112 ? 13.617 -10.742 3.07 1 97.56 112 HIS A C 1
ATOM 874 O O . HIS A 1 112 ? 14.523 -11.484 3.461 1 97.56 112 HIS A O 1
ATOM 880 N N . ILE A 1 113 ? 12.703 -10.297 3.871 1 98.19 113 ILE A N 1
ATOM 881 C CA . ILE A 1 113 ? 12.633 -10.758 5.254 1 98.19 113 ILE A CA 1
ATOM 882 C C . ILE A 1 113 ? 12.453 -12.273 5.289 1 98.19 113 ILE A C 1
ATOM 884 O O . ILE A 1 113 ? 13.109 -12.961 6.07 1 98.19 113 ILE A O 1
ATOM 888 N N . ASN A 1 114 ? 11.578 -12.773 4.453 1 98.06 114 ASN A N 1
ATOM 889 C CA . ASN A 1 114 ? 11.406 -14.219 4.34 1 98.06 114 ASN A CA 1
ATOM 890 C C . ASN A 1 114 ? 12.719 -14.914 4.004 1 98.06 114 ASN A C 1
ATOM 892 O O . ASN A 1 114 ? 13.055 -15.945 4.594 1 98.06 114 ASN A O 1
ATOM 896 N N . GLU A 1 115 ? 13.422 -14.391 3.113 1 97.38 115 GLU A N 1
ATOM 897 C CA . GLU A 1 115 ? 14.703 -14.961 2.695 1 97.38 115 GLU A CA 1
ATOM 898 C C . GLU A 1 115 ? 15.688 -15.016 3.861 1 97.38 115 GLU A C 1
ATOM 900 O O . GLU A 1 115 ? 16.375 -16.016 4.051 1 97.38 115 GLU A O 1
ATOM 905 N N . LEU A 1 116 ? 15.766 -13.891 4.578 1 97.5 116 LEU A N 1
ATOM 906 C CA . LEU A 1 116 ? 16.672 -13.836 5.715 1 97.5 116 LEU A CA 1
ATOM 907 C C . LEU A 1 116 ? 16.266 -14.828 6.797 1 97.5 116 LEU A C 1
ATOM 909 O O . LEU A 1 116 ? 17.109 -15.508 7.375 1 97.5 116 LEU A O 1
ATOM 913 N N . LEU A 1 117 ? 14.984 -14.906 7.066 1 97.38 117 LEU A N 1
ATOM 914 C CA . LEU A 1 117 ? 14.492 -15.891 8.023 1 97.38 117 LEU A CA 1
ATOM 915 C C . LEU A 1 117 ? 14.844 -17.312 7.578 1 97.38 117 LEU A C 1
ATOM 917 O O . LEU A 1 117 ? 15.289 -18.125 8.391 1 97.38 117 LEU A O 1
ATOM 921 N N . ALA A 1 118 ? 14.688 -17.609 6.301 1 96.38 118 ALA A N 1
ATOM 922 C CA . ALA A 1 118 ? 14.969 -18.938 5.766 1 96.38 118 ALA A CA 1
ATOM 923 C C . ALA A 1 118 ? 16.453 -19.266 5.879 1 96.38 118 ALA A C 1
ATOM 925 O O . ALA A 1 118 ? 16.828 -20.422 6.09 1 96.38 118 ALA A O 1
ATOM 926 N N . LYS A 1 119 ? 17.25 -18.328 5.766 1 95.69 119 LYS A N 1
ATOM 927 C CA . LYS A 1 119 ? 18.703 -18.516 5.84 1 95.69 119 LYS A CA 1
ATOM 928 C C . LYS A 1 119 ? 19.156 -18.781 7.273 1 95.69 119 LYS A C 1
ATOM 930 O O . LYS A 1 119 ? 20.125 -19.516 7.496 1 95.69 119 LYS A O 1
ATOM 935 N N . ASN A 1 120 ? 18.406 -18.266 8.234 1 95.69 120 ASN A N 1
ATOM 936 C CA . ASN A 1 120 ? 18.906 -18.266 9.602 1 95.69 120 ASN A CA 1
ATOM 937 C C . ASN A 1 120 ? 18.062 -19.141 10.516 1 95.69 120 ASN A C 1
ATOM 939 O O . ASN A 1 120 ? 18.359 -19.297 11.703 1 95.69 120 ASN A O 1
ATOM 943 N N . THR A 1 121 ? 17 -19.672 10.055 1 94.88 121 THR A N 1
ATOM 944 C CA . THR A 1 121 ? 16.125 -20.578 10.789 1 94.88 121 THR A CA 1
ATOM 945 C C . THR A 1 121 ? 15.602 -21.688 9.883 1 94.88 121 THR A C 1
ATOM 947 O O . THR A 1 121 ? 16.109 -21.875 8.773 1 94.88 121 THR A O 1
ATOM 950 N N . THR A 1 122 ? 14.617 -22.438 10.359 1 94.69 122 THR A N 1
ATOM 951 C CA . THR A 1 122 ? 13.984 -23.469 9.555 1 94.69 122 THR A CA 1
ATOM 952 C C . THR A 1 122 ? 12.758 -22.922 8.836 1 94.69 122 THR A C 1
ATOM 954 O O . THR A 1 122 ? 12.055 -23.672 8.148 1 94.69 122 THR A O 1
ATOM 957 N N . PHE A 1 123 ? 12.523 -21.625 8.977 1 95.5 123 PHE A N 1
ATOM 958 C CA . PHE A 1 123 ? 11.391 -20.984 8.328 1 95.5 123 PHE A CA 1
ATOM 959 C C . PHE A 1 123 ? 11.484 -21.094 6.812 1 95.5 123 PHE A C 1
ATOM 961 O O . PHE A 1 123 ? 12.555 -20.906 6.234 1 95.5 123 PHE A O 1
ATOM 968 N N . ARG A 1 124 ? 10.406 -21.469 6.188 1 97 124 ARG A N 1
ATOM 969 C CA . ARG A 1 124 ? 10.328 -21.562 4.73 1 97 124 ARG A CA 1
ATOM 970 C C . ARG A 1 124 ? 8.992 -21.031 4.227 1 97 124 ARG A C 1
ATOM 972 O O . ARG A 1 124 ? 8.016 -20.969 4.98 1 97 124 ARG A O 1
ATOM 979 N N . THR A 1 125 ? 8.961 -20.609 3.008 1 96.94 125 THR A N 1
ATOM 980 C CA . THR A 1 125 ? 7.727 -20.266 2.309 1 96.94 125 THR A CA 1
ATOM 981 C C . THR A 1 125 ? 7.566 -21.094 1.042 1 96.94 125 THR A C 1
ATOM 983 O O . THR A 1 125 ? 8.445 -21.891 0.701 1 96.94 125 THR A O 1
ATOM 986 N N . LEU A 1 126 ? 6.477 -20.938 0.386 1 97.5 126 LEU A N 1
ATOM 987 C CA . LEU A 1 126 ? 6.113 -21.766 -0.757 1 97.5 126 LEU A CA 1
ATOM 988 C C . LEU A 1 126 ? 7.176 -21.688 -1.847 1 97.5 126 LEU A C 1
ATOM 990 O O . LEU A 1 126 ? 7.57 -22.719 -2.408 1 97.5 126 LEU A O 1
ATOM 994 N N . PRO A 1 127 ? 7.68 -20.547 -2.191 1 96.81 127 PRO A N 1
ATOM 995 C CA . PRO A 1 127 ? 8.672 -20.469 -3.27 1 96.81 127 PRO A CA 1
ATOM 996 C C . PRO A 1 127 ? 9.93 -21.281 -2.973 1 96.81 127 PRO A C 1
ATOM 998 O O . PRO A 1 127 ? 10.609 -21.734 -3.898 1 96.81 127 PRO A O 1
ATOM 1001 N N . ASP A 1 128 ? 10.281 -21.516 -1.744 1 96.81 128 ASP A N 1
ATOM 1002 C CA . ASP A 1 128 ? 11.453 -22.297 -1.355 1 96.81 128 ASP A CA 1
ATOM 1003 C C . ASP A 1 128 ? 11.359 -23.719 -1.882 1 96.81 128 ASP A C 1
ATOM 1005 O O . ASP A 1 128 ? 12.359 -24.438 -1.926 1 96.81 128 ASP A O 1
ATOM 1009 N N . PHE A 1 129 ? 10.18 -24.141 -2.258 1 97.25 129 PHE A N 1
ATOM 1010 C CA . PHE A 1 129 ? 9.969 -25.531 -2.637 1 97.25 129 PHE A CA 1
ATOM 1011 C C . PHE A 1 129 ? 9.734 -25.656 -4.137 1 97.25 129 PHE A C 1
ATOM 1013 O O . PHE A 1 129 ? 9.359 -26.734 -4.625 1 97.25 129 PHE A O 1
ATOM 1020 N N . GLY A 1 130 ? 9.906 -24.562 -4.855 1 96.75 130 GLY A N 1
ATOM 1021 C CA . GLY A 1 130 ? 9.789 -24.562 -6.305 1 96.75 130 GLY A CA 1
ATOM 1022 C C . GLY A 1 130 ? 8.352 -24.562 -6.785 1 96.75 130 GLY A C 1
ATOM 1023 O O . GLY A 1 130 ? 7.645 -25.562 -6.66 1 96.75 130 GLY A O 1
ATOM 1024 N N . ILE A 1 131 ? 7.879 -23.484 -7.309 1 97.75 131 ILE A N 1
ATOM 1025 C CA . ILE A 1 131 ? 6.539 -23.406 -7.883 1 97.75 131 ILE A CA 1
ATOM 1026 C C . ILE A 1 131 ? 6.621 -23.578 -9.398 1 97.75 131 ILE A C 1
ATOM 1028 O O . ILE A 1 131 ? 7.305 -22.828 -10.078 1 97.75 131 ILE A O 1
ATOM 1032 N N . GLN A 1 132 ? 5.922 -24.5 -9.906 1 97.75 132 GLN A N 1
ATOM 1033 C CA . GLN A 1 132 ? 5.992 -24.797 -11.328 1 97.75 132 GLN A CA 1
ATOM 1034 C C . GLN A 1 132 ? 4.84 -24.141 -12.094 1 97.75 132 GLN A C 1
ATOM 1036 O O . GLN A 1 132 ? 4.977 -23.812 -13.266 1 97.75 132 GLN A O 1
ATOM 1041 N N . ALA A 1 133 ? 3.713 -24.062 -11.445 1 98.44 133 ALA A N 1
ATOM 1042 C CA . ALA A 1 133 ? 2.52 -23.531 -12.094 1 98.44 133 ALA A CA 1
ATOM 1043 C C . ALA A 1 133 ? 1.438 -23.203 -11.07 1 98.44 133 ALA A C 1
ATOM 1045 O O . ALA A 1 133 ? 1.497 -23.641 -9.93 1 98.44 133 ALA A O 1
ATOM 1046 N N . THR A 1 134 ? 0.568 -22.344 -11.43 1 98.69 134 THR A N 1
ATOM 1047 C CA . THR A 1 134 ? -0.708 -22.203 -10.742 1 98.69 134 THR A CA 1
ATOM 1048 C C . THR A 1 134 ? -1.796 -23.016 -11.438 1 98.69 134 THR A C 1
ATOM 1050 O O . THR A 1 134 ? -1.698 -23.297 -12.633 1 98.69 134 THR A O 1
ATOM 1053 N N . ASN A 1 135 ? -2.77 -23.422 -10.68 1 98.75 135 ASN A N 1
ATOM 1054 C CA . ASN A 1 135 ? -3.926 -24.141 -11.211 1 98.75 135 ASN A CA 1
ATOM 1055 C C . ASN A 1 135 ? -5.203 -23.781 -10.453 1 98.75 135 ASN A C 1
ATOM 1057 O O . ASN A 1 135 ? -5.188 -23.672 -9.227 1 98.75 135 ASN A O 1
ATOM 1061 N N . ILE A 1 136 ? -6.223 -23.531 -11.141 1 98.75 136 ILE A N 1
ATOM 1062 C CA . ILE A 1 136 ? -7.52 -23.328 -10.508 1 98.75 136 ILE A CA 1
ATOM 1063 C C . ILE A 1 136 ? -8.453 -24.484 -10.859 1 98.75 136 ILE A C 1
ATOM 1065 O O . ILE A 1 136 ? -8.539 -24.875 -12.023 1 98.75 136 ILE A O 1
ATOM 1069 N N . PHE A 1 137 ? -9.055 -25.047 -9.859 1 98.56 137 PHE A N 1
ATOM 1070 C CA . PHE A 1 137 ? -10.047 -26.094 -10.055 1 98.56 137 PHE A CA 1
ATOM 1071 C C . PHE A 1 137 ? -11.453 -25.516 -10.078 1 98.56 137 PHE A C 1
ATOM 1073 O O . PHE A 1 137 ? -11.883 -24.875 -9.117 1 98.56 137 PHE A O 1
ATOM 1080 N N . LEU A 1 138 ? -12.109 -25.781 -11.133 1 98.5 138 LEU A N 1
ATOM 1081 C CA . LEU A 1 138 ? -13.5 -25.375 -11.297 1 98.5 138 LEU A CA 1
ATOM 1082 C C . LEU A 1 138 ? -14.414 -26.594 -11.406 1 98.5 138 LEU A C 1
ATOM 1084 O O . LEU A 1 138 ? -14.031 -27.609 -11.992 1 98.5 138 LEU A O 1
ATOM 1088 N N . TYR A 1 139 ? -15.602 -26.484 -10.914 1 98.44 139 TYR A N 1
ATOM 1089 C CA . TYR A 1 139 ? -16.469 -27.641 -10.758 1 98.44 139 TYR A CA 1
ATOM 1090 C C . TYR A 1 139 ? -17.75 -27.484 -11.562 1 98.44 139 TYR A C 1
ATOM 1092 O O . TYR A 1 139 ? -18.422 -26.453 -11.453 1 98.44 139 TYR A O 1
ATOM 1100 N N . TYR A 1 140 ? -18.094 -28.562 -12.258 1 98.25 140 TYR A N 1
ATOM 1101 C CA . TYR A 1 140 ? -19.172 -28.453 -13.242 1 98.25 140 TYR A CA 1
ATOM 1102 C C . TYR A 1 140 ? -20.172 -29.594 -13.094 1 98.25 140 TYR A C 1
ATOM 1104 O O . TYR A 1 140 ? -19.781 -30.734 -12.852 1 98.25 140 TYR A O 1
ATOM 1112 N N . SER A 1 141 ? -21.453 -29.281 -13.266 1 98.31 141 SER A N 1
ATOM 1113 C CA . SER A 1 141 ? -22.469 -30.312 -13.383 1 98.31 141 SER A CA 1
ATOM 1114 C C . SER A 1 141 ? -22.375 -31.031 -14.727 1 98.31 141 SER A C 1
ATOM 1116 O O . SER A 1 141 ? -22.703 -32.219 -14.828 1 98.31 141 SER A O 1
ATOM 1118 N N . ASP A 1 142 ? -22.031 -30.344 -15.734 1 98.44 142 ASP A N 1
ATOM 1119 C CA . ASP A 1 142 ? -21.844 -30.875 -17.078 1 98.44 142 ASP A CA 1
ATOM 1120 C C . ASP A 1 142 ? -20.406 -30.656 -17.562 1 98.44 142 ASP A C 1
ATOM 1122 O O . ASP A 1 142 ? -20.125 -29.703 -18.281 1 98.44 142 ASP A O 1
ATOM 1126 N N . LEU A 1 143 ? -19.5 -31.609 -17.266 1 98.44 143 LEU A N 1
ATOM 1127 C CA . LEU A 1 143 ? -18.078 -31.5 -17.562 1 98.44 143 LEU A CA 1
ATOM 1128 C C . LEU A 1 143 ? -17.828 -31.438 -19.062 1 98.44 143 LEU A C 1
ATOM 1130 O O . LEU A 1 143 ? -16.922 -30.75 -19.516 1 98.44 143 LEU A O 1
ATOM 1134 N N . GLU A 1 144 ? -18.594 -32.156 -19.797 1 98.12 144 GLU A N 1
ATOM 1135 C CA . GLU A 1 144 ? -18.422 -32.188 -21.25 1 98.12 144 GLU A CA 1
ATOM 1136 C C . GLU A 1 144 ? -18.688 -30.797 -21.859 1 98.12 144 GLU A C 1
ATOM 1138 O O . GLU A 1 144 ? -17.953 -30.344 -22.734 1 98.12 144 GLU A O 1
ATOM 1143 N N . GLN A 1 145 ? -19.766 -30.203 -21.422 1 98.25 145 GLN A N 1
ATOM 1144 C CA . GLN A 1 145 ? -20.047 -28.844 -21.906 1 98.25 145 GLN A CA 1
ATOM 1145 C C . GLN A 1 145 ? -18.922 -27.891 -21.547 1 98.25 145 GLN A C 1
ATOM 1147 O O . GLN A 1 145 ? -18.562 -27.016 -22.359 1 98.25 145 GLN A O 1
ATOM 1152 N N . ALA A 1 146 ? -18.422 -28.016 -20.375 1 98.56 146 ALA A N 1
ATOM 1153 C CA . ALA A 1 146 ? -17.297 -27.188 -19.953 1 98.56 146 ALA A CA 1
ATOM 1154 C C . ALA A 1 146 ? -16.062 -27.438 -20.828 1 98.56 146 ALA A C 1
ATOM 1156 O O . ALA A 1 146 ? -15.375 -26.5 -21.234 1 98.56 146 ALA A O 1
ATOM 1157 N N . SER A 1 147 ? -15.828 -28.656 -21.078 1 98.19 147 SER A N 1
ATOM 1158 C CA . SER A 1 147 ? -14.695 -29.031 -21.922 1 98.19 147 SER A CA 1
ATOM 1159 C C . SER A 1 147 ? -14.812 -28.438 -23.312 1 98.19 147 SER A C 1
ATOM 1161 O O . SER A 1 147 ? -13.828 -27.969 -23.891 1 98.19 147 SER A O 1
ATOM 1163 N N . LEU A 1 148 ? -15.977 -28.484 -23.859 1 97.5 148 LEU A N 1
ATOM 1164 C CA . LEU A 1 148 ? -16.219 -27.875 -25.156 1 97.5 148 LEU A CA 1
ATOM 1165 C C . LEU A 1 148 ? -15.953 -26.375 -25.125 1 97.5 148 LEU A C 1
ATOM 1167 O O . LEU A 1 148 ? -15.359 -25.812 -26.047 1 97.5 148 LEU A O 1
ATOM 1171 N N . PHE A 1 149 ? -16.359 -25.734 -24.094 1 98.06 149 PHE A N 1
ATOM 1172 C CA . PHE A 1 149 ? -16.172 -24.297 -23.953 1 98.06 149 PHE A CA 1
ATOM 1173 C C . PHE A 1 149 ? -14.695 -23.938 -23.875 1 98.06 149 PHE A C 1
ATOM 1175 O O . PHE A 1 149 ? -14.203 -23.109 -24.656 1 98.06 149 PHE A O 1
ATOM 1182 N N . TYR A 1 150 ? -13.914 -24.531 -23.016 1 98.25 150 TYR A N 1
ATOM 1183 C CA . TYR A 1 150 ? -12.516 -24.172 -22.797 1 98.25 150 TYR A CA 1
ATOM 1184 C C . TYR A 1 150 ? -11.633 -24.719 -23.906 1 98.25 150 TYR A C 1
ATOM 1186 O O . TYR A 1 150 ? -10.695 -24.047 -24.359 1 98.25 150 TYR A O 1
ATOM 1194 N N . GLY A 1 151 ? -11.898 -25.906 -24.391 1 96.81 151 GLY A N 1
ATOM 1195 C CA . GLY A 1 151 ? -11.086 -26.531 -25.422 1 96.81 151 GLY A CA 1
ATOM 1196 C C . GLY A 1 151 ? -11.414 -26.016 -26.812 1 96.81 151 GLY A C 1
ATOM 1197 O O . GLY A 1 151 ? -10.508 -25.703 -27.594 1 96.81 151 GLY A O 1
ATOM 1198 N N . ASP A 1 152 ? -12.695 -25.938 -27.172 1 95.06 152 ASP A N 1
ATOM 1199 C CA . ASP A 1 152 ? -13.102 -25.594 -28.531 1 95.06 152 ASP A CA 1
ATOM 1200 C C . ASP A 1 152 ? -13.383 -24.109 -28.672 1 95.06 152 ASP A C 1
ATOM 1202 O O . ASP A 1 152 ? -12.859 -23.453 -29.578 1 95.06 152 ASP A O 1
ATOM 1206 N N . VAL A 1 153 ? -14.195 -23.578 -27.828 1 96.25 153 VAL A N 1
ATOM 1207 C CA . VAL A 1 153 ? -14.562 -22.172 -27.953 1 96.25 153 VAL A CA 1
ATOM 1208 C C . VAL A 1 153 ? -13.359 -21.297 -27.609 1 96.25 153 VAL A C 1
ATOM 1210 O O . VAL A 1 153 ? -12.984 -20.406 -28.391 1 96.25 153 VAL A O 1
ATOM 1213 N N . LEU A 1 154 ? -12.656 -21.562 -26.484 1 96.94 154 LEU A N 1
ATOM 1214 C CA . LEU A 1 154 ? -11.531 -20.719 -26.094 1 96.94 154 LEU A CA 1
ATOM 1215 C C . LEU A 1 154 ? -10.242 -21.219 -26.734 1 96.94 154 LEU A C 1
ATOM 1217 O O . LEU A 1 154 ? -9.234 -20.5 -26.766 1 96.94 154 LEU A O 1
ATOM 1221 N N . GLY A 1 155 ? -10.258 -22.453 -27.234 1 96.31 155 GLY A N 1
ATOM 1222 C CA . GLY A 1 155 ? -9.133 -22.984 -28 1 96.31 155 GLY A CA 1
ATOM 1223 C C . GLY A 1 155 ? -7.957 -23.375 -27.125 1 96.31 155 GLY A C 1
ATOM 1224 O O . GLY A 1 155 ? -6.816 -23.422 -27.594 1 96.31 155 GLY A O 1
ATOM 1225 N N . MET A 1 156 ? -8.102 -23.672 -25.844 1 96.88 156 MET A N 1
ATOM 1226 C CA . MET A 1 156 ? -7 -24 -24.938 1 96.88 156 MET A CA 1
ATOM 1227 C C . MET A 1 156 ? -6.52 -25.438 -25.172 1 96.88 156 MET A C 1
ATOM 1229 O O . MET A 1 156 ? -7.312 -26.312 -25.516 1 96.88 156 MET A O 1
ATOM 1233 N N . GLU A 1 157 ? -5.289 -25.641 -24.969 1 96.38 157 GLU A N 1
ATOM 1234 C CA . GLU A 1 157 ? -4.695 -26.969 -25.094 1 96.38 157 GLU A CA 1
ATOM 1235 C C . GLU A 1 157 ? -5.07 -27.859 -23.906 1 96.38 157 GLU A C 1
ATOM 1237 O O . GLU A 1 157 ? -4.938 -27.453 -22.75 1 96.38 157 GLU A O 1
ATOM 1242 N N . LEU A 1 158 ? -5.578 -29.047 -24.219 1 97.5 158 LEU A N 1
ATOM 1243 C CA . LEU A 1 158 ? -5.805 -30.062 -23.188 1 97.5 158 LEU A CA 1
ATOM 1244 C C . LEU A 1 158 ? -4.496 -30.75 -22.812 1 97.5 158 LEU A C 1
ATOM 1246 O O . LEU A 1 158 ? -3.809 -31.312 -23.672 1 97.5 158 LEU A O 1
ATOM 1250 N N . LEU A 1 159 ? -4.141 -30.734 -21.531 1 97.62 159 LEU A N 1
ATOM 1251 C CA . LEU A 1 159 ? -2.871 -31.297 -21.078 1 97.62 159 LEU A CA 1
ATOM 1252 C C . LEU A 1 159 ? -3.078 -32.656 -20.438 1 97.62 159 LEU A C 1
ATOM 1254 O O . LEU A 1 159 ? -2.176 -33.5 -20.453 1 97.62 159 LEU A O 1
ATOM 1258 N N . SER A 1 160 ? -4.199 -32.875 -19.797 1 97.56 160 SER A N 1
ATOM 1259 C CA . SER A 1 160 ? -4.527 -34.156 -19.172 1 97.56 160 SER A CA 1
ATOM 1260 C C . SER A 1 160 ? -6.035 -34.375 -19.141 1 97.56 160 SER A C 1
ATOM 1262 O O . SER A 1 160 ? -6.809 -33.438 -19 1 97.56 160 SER A O 1
ATOM 1264 N N . ASP A 1 161 ? -6.449 -35.625 -19.234 1 97.38 161 ASP A N 1
ATOM 1265 C CA . ASP A 1 161 ? -7.844 -36.062 -19.188 1 97.38 161 ASP A CA 1
ATOM 1266 C C . ASP A 1 161 ? -8.008 -37.281 -18.266 1 97.38 161 ASP A C 1
ATOM 1268 O O . ASP A 1 161 ? -7.715 -38.406 -18.672 1 97.38 161 ASP A O 1
ATOM 1272 N N . TYR A 1 162 ? -8.547 -37 -17.094 1 96.5 162 TYR A N 1
ATOM 1273 C CA . TYR A 1 162 ? -8.773 -38.062 -16.141 1 96.5 162 TYR A CA 1
ATOM 1274 C C . TYR A 1 162 ? -10.219 -38.562 -16.188 1 96.5 162 TYR A C 1
ATOM 1276 O O . TYR A 1 162 ? -10.672 -39.281 -15.281 1 96.5 162 TYR A O 1
ATOM 1284 N N . GLU A 1 163 ? -10.938 -38.219 -17.109 1 95 163 GLU A N 1
ATOM 1285 C CA . GLU A 1 163 ? -12.359 -38.5 -17.281 1 95 163 GLU A CA 1
ATOM 1286 C C . GLU A 1 163 ? -13.203 -37.656 -16.328 1 95 163 GLU A C 1
ATOM 1288 O O . GLU A 1 163 ? -14.07 -36.906 -16.781 1 95 163 GLU A O 1
ATOM 1293 N N . PHE A 1 164 ? -12.906 -37.625 -15.094 1 96.19 164 PHE A N 1
ATOM 1294 C CA . PHE A 1 164 ? -13.672 -36.844 -14.141 1 96.19 164 PHE A CA 1
ATOM 1295 C C . PHE A 1 164 ? -13.062 -35.438 -13.992 1 96.19 164 PHE A C 1
ATOM 1297 O O . PHE A 1 164 ? -13.656 -34.562 -13.352 1 96.19 164 PHE A O 1
ATOM 1304 N N . ALA A 1 165 ? -11.875 -35.25 -14.547 1 97.88 165 ALA A N 1
ATOM 1305 C CA . ALA A 1 165 ? -11.172 -33.969 -14.477 1 97.88 165 ALA A CA 1
ATOM 1306 C C . ALA A 1 165 ? -10.297 -33.75 -15.719 1 97.88 165 ALA A C 1
ATOM 1308 O O . ALA A 1 165 ? -9.633 -34.688 -16.188 1 97.88 165 ALA A O 1
ATOM 1309 N N . LYS A 1 166 ? -10.352 -32.594 -16.297 1 98.38 166 LYS A N 1
ATOM 1310 C CA . LYS A 1 166 ? -9.594 -32.219 -17.484 1 98.38 166 LYS A CA 1
ATOM 1311 C C . LYS A 1 166 ? -8.805 -30.938 -17.25 1 98.38 166 LYS A C 1
ATOM 1313 O O . LYS A 1 166 ? -9.375 -29.922 -16.844 1 98.38 166 LYS A O 1
ATOM 1318 N N . THR A 1 167 ? -7.508 -30.969 -17.453 1 98.62 167 THR A N 1
ATOM 1319 C CA . THR A 1 167 ? -6.656 -29.797 -17.234 1 98.62 167 THR A CA 1
ATOM 1320 C C . THR A 1 167 ? -6.324 -29.109 -18.562 1 98.62 167 THR A C 1
ATOM 1322 O O . THR A 1 167 ? -5.816 -29.75 -19.484 1 98.62 167 THR A O 1
ATOM 1325 N N . TYR A 1 168 ? -6.629 -27.844 -18.625 1 98.44 168 TYR A N 1
ATOM 1326 C CA . TYR A 1 168 ? -6.348 -27.016 -19.797 1 98.44 168 TYR A CA 1
ATOM 1327 C C . TYR A 1 168 ? -5.258 -26 -19.484 1 98.44 168 TYR A C 1
ATOM 1329 O O . TYR A 1 168 ? -5.094 -25.578 -18.344 1 98.44 168 TYR A O 1
ATOM 1337 N N . ARG A 1 169 ? -4.48 -25.656 -20.516 1 97.62 169 ARG A N 1
ATOM 1338 C CA . ARG A 1 169 ? -3.383 -24.703 -20.406 1 97.62 169 ARG A CA 1
ATOM 1339 C C . ARG A 1 169 ? -3.848 -23.297 -20.766 1 97.62 169 ARG A C 1
ATOM 1341 O O . ARG A 1 169 ? -3.947 -22.953 -21.953 1 97.62 169 ARG A O 1
ATOM 1348 N N . ALA A 1 170 ? -4.109 -22.469 -19.75 1 97.06 170 ALA A N 1
ATOM 1349 C CA . ALA A 1 170 ? -4.582 -21.109 -19.969 1 97.06 170 ALA A CA 1
ATOM 1350 C C . ALA A 1 170 ? -3.439 -20.188 -20.391 1 97.06 170 ALA A C 1
ATOM 1352 O O . ALA A 1 170 ? -3.627 -19.312 -21.234 1 97.06 170 ALA A O 1
ATOM 1353 N N . ALA A 1 171 ? -2.277 -20.359 -19.844 1 96.62 171 ALA A N 1
ATOM 1354 C CA . ALA A 1 171 ? -1.027 -19.656 -20.125 1 96.62 171 ALA A CA 1
ATOM 1355 C C . ALA A 1 171 ? 0.175 -20.562 -19.922 1 96.62 171 ALA A C 1
ATOM 1357 O O . ALA A 1 171 ? 0.016 -21.734 -19.578 1 96.62 171 ALA A O 1
ATOM 1358 N N . PRO A 1 172 ? 1.406 -20.125 -20.172 1 95.19 172 PRO A N 1
ATOM 1359 C CA . PRO A 1 172 ? 2.561 -21.031 -20.156 1 95.19 172 PRO A CA 1
ATOM 1360 C C . PRO A 1 172 ? 2.633 -21.875 -18.875 1 95.19 172 PRO A C 1
ATOM 1362 O O . PRO A 1 172 ? 2.887 -23.078 -18.938 1 95.19 172 PRO A O 1
ATOM 1365 N N . ASP A 1 173 ? 2.418 -21.297 -17.734 1 96.94 173 ASP A N 1
ATOM 1366 C CA . ASP A 1 173 ? 2.457 -22.047 -16.484 1 96.94 173 ASP A CA 1
ATOM 1367 C C . ASP A 1 173 ? 1.289 -21.672 -15.578 1 96.94 173 ASP A C 1
ATOM 1369 O O . ASP A 1 173 ? 1.453 -21.562 -14.359 1 96.94 173 ASP A O 1
ATOM 1373 N N . ALA A 1 174 ? 0.129 -21.375 -16.141 1 98.31 174 ALA A N 1
ATOM 1374 C CA . ALA A 1 174 ? -1.16 -21.203 -15.469 1 98.31 174 ALA A CA 1
ATOM 1375 C C . ALA A 1 174 ? -2.201 -22.156 -16.047 1 98.31 174 ALA A C 1
ATOM 1377 O O . ALA A 1 174 ? -2.463 -22.156 -17.25 1 98.31 174 ALA A O 1
ATOM 1378 N N . LEU A 1 175 ? -2.795 -22.953 -15.172 1 98.75 175 LEU A N 1
ATOM 1379 C CA . LEU A 1 175 ? -3.67 -24.031 -15.609 1 98.75 175 LEU A CA 1
ATOM 1380 C C . LEU A 1 175 ? -5.082 -23.844 -15.07 1 98.75 175 LEU A C 1
ATOM 1382 O O . LEU A 1 175 ? -5.281 -23.141 -14.07 1 98.75 175 LEU A O 1
ATOM 1386 N N . ILE A 1 176 ? -6.035 -24.375 -15.766 1 98.81 176 ILE A N 1
ATOM 1387 C CA . ILE A 1 176 ? -7.422 -24.5 -15.336 1 98.81 176 ILE A CA 1
ATOM 1388 C C . ILE A 1 176 ? -7.848 -25.969 -15.398 1 98.81 176 ILE A C 1
ATOM 1390 O O . ILE A 1 176 ? -7.82 -26.578 -16.469 1 98.81 176 ILE A O 1
ATOM 1394 N N . THR A 1 177 ? -8.188 -26.5 -14.305 1 98.75 177 THR A N 1
ATOM 1395 C CA . THR A 1 177 ? -8.688 -27.859 -14.281 1 98.75 177 THR A CA 1
ATOM 1396 C C . THR A 1 177 ? -10.203 -27.891 -14.07 1 98.75 177 THR A C 1
ATOM 1398 O O . THR A 1 177 ? -10.703 -27.359 -13.07 1 98.75 177 THR A O 1
ATOM 1401 N N . LEU A 1 178 ? -10.906 -28.438 -15.031 1 98.75 178 LEU A N 1
ATOM 1402 C CA . LEU A 1 178 ? -12.344 -28.656 -14.953 1 98.75 178 LEU A CA 1
ATOM 1403 C C . LEU A 1 178 ? -12.648 -29.984 -14.266 1 98.75 178 LEU A C 1
ATOM 1405 O O . LEU A 1 178 ? -12.109 -31.031 -14.656 1 98.75 178 LEU A O 1
ATOM 1409 N N . VAL A 1 179 ? -13.523 -29.938 -13.297 1 98.44 179 VAL A N 1
ATOM 1410 C CA . VAL A 1 179 ? -13.773 -31.141 -12.508 1 98.44 179 VAL A CA 1
ATOM 1411 C C . VAL A 1 179 ? -15.266 -31.484 -12.539 1 98.44 179 VAL A C 1
ATOM 1413 O O . VAL A 1 179 ? -16.109 -30.594 -12.438 1 98.44 179 VAL A O 1
ATOM 1416 N N . ASP A 1 180 ? -15.547 -32.75 -12.703 1 98.44 180 ASP A N 1
ATOM 1417 C CA . ASP A 1 180 ? -16.906 -33.25 -12.484 1 98.44 180 ASP A CA 1
ATOM 1418 C C . ASP A 1 180 ? -17.344 -33.031 -11.031 1 98.44 180 ASP A C 1
ATOM 1420 O O . ASP A 1 180 ? -16.812 -33.656 -10.125 1 98.44 180 ASP A O 1
ATOM 1424 N N . ALA A 1 181 ? -18.375 -32.188 -10.883 1 97.81 181 ALA A N 1
ATOM 1425 C CA . ALA A 1 181 ? -18.797 -31.828 -9.539 1 97.81 181 ALA A CA 1
ATOM 1426 C C . ALA A 1 181 ? -19.359 -33.031 -8.781 1 97.81 181 ALA A C 1
ATOM 1428 O O . ALA A 1 181 ? -19.438 -33 -7.555 1 97.81 181 ALA A O 1
ATOM 1429 N N . ALA A 1 182 ? -19.781 -34.031 -9.461 1 96.69 182 ALA A N 1
ATOM 1430 C CA . ALA A 1 182 ? -20.344 -35.219 -8.836 1 96.69 182 ALA A CA 1
ATOM 1431 C C . ALA A 1 182 ? -19.25 -36 -8.102 1 96.69 182 ALA A C 1
ATOM 1433 O O . ALA A 1 182 ? -19.547 -36.75 -7.152 1 96.69 182 ALA A O 1
ATOM 1434 N N . VAL A 1 183 ? -18.047 -35.844 -8.492 1 94.31 183 VAL A N 1
ATOM 1435 C CA . VAL A 1 183 ? -16.938 -36.625 -7.945 1 94.31 183 VAL A CA 1
ATOM 1436 C C . VAL A 1 183 ? -16 -35.688 -7.16 1 94.31 183 VAL A C 1
ATOM 1438 O O . VAL A 1 183 ? -15.312 -36.125 -6.238 1 94.31 183 VAL A O 1
ATOM 1441 N N . GLY A 1 184 ? -16.031 -34.5 -7.566 1 92.94 184 GLY A N 1
ATOM 1442 C CA . GLY A 1 184 ? -15.047 -33.562 -7.031 1 92.94 184 GLY A CA 1
ATOM 1443 C C . GLY A 1 184 ? -15.375 -33.094 -5.625 1 92.94 184 GLY A C 1
ATOM 1444 O O . GLY A 1 184 ? -16.359 -33.531 -5.035 1 92.94 184 GLY A O 1
ATOM 1445 N N . ARG A 1 185 ? -14.453 -32.312 -5.102 1 91.69 185 ARG A N 1
ATOM 1446 C CA . ARG A 1 185 ? -14.484 -31.812 -3.727 1 91.69 185 ARG A CA 1
ATOM 1447 C C . ARG A 1 185 ? -15.656 -30.859 -3.516 1 91.69 185 ARG A C 1
ATOM 1449 O O . ARG A 1 185 ? -16.219 -30.797 -2.426 1 91.69 185 ARG A O 1
ATOM 1456 N N . HIS A 1 186 ? -15.984 -30.109 -4.566 1 95.5 186 HIS A N 1
ATOM 1457 C CA . HIS A 1 186 ? -17.016 -29.094 -4.465 1 95.5 186 HIS A CA 1
ATOM 1458 C C . HIS A 1 186 ? -18.203 -29.422 -5.375 1 95.5 186 HIS A C 1
ATOM 1460 O O . HIS A 1 186 ? -18.047 -30.094 -6.391 1 95.5 186 HIS A O 1
ATOM 1466 N N . LYS A 1 187 ? -19.344 -28.906 -4.953 1 95.88 187 LYS A N 1
ATOM 1467 C CA . LYS A 1 187 ? -20.562 -29.125 -5.723 1 95.88 187 LYS A CA 1
ATOM 1468 C C . LYS A 1 187 ? -20.812 -27.969 -6.691 1 95.88 187 LYS A C 1
ATOM 1470 O O . LYS A 1 187 ? -20.359 -26.844 -6.453 1 95.88 187 LYS A O 1
ATOM 1475 N N . ALA A 1 188 ? -21.516 -28.344 -7.73 1 94.81 188 ALA A N 1
ATOM 1476 C CA . ALA A 1 188 ? -21.75 -27.359 -8.789 1 94.81 188 ALA A CA 1
ATOM 1477 C C . ALA A 1 188 ? -22.578 -26.188 -8.266 1 94.81 188 ALA A C 1
ATOM 1479 O O . ALA A 1 188 ? -22.438 -25.062 -8.75 1 94.81 188 ALA A O 1
ATOM 1480 N N . GLU A 1 189 ? -23.406 -26.406 -7.266 1 94 189 GLU A N 1
ATOM 1481 C CA . GLU A 1 189 ? -24.328 -25.375 -6.773 1 94 189 GLU A CA 1
ATOM 1482 C C . GLU A 1 189 ? -23.641 -24.438 -5.785 1 94 189 GLU A C 1
ATOM 1484 O O . GLU A 1 189 ? -24.203 -23.422 -5.387 1 94 189 GLU A O 1
ATOM 1489 N N . GLU A 1 190 ? -22.469 -24.812 -5.406 1 95.38 190 GLU A N 1
ATOM 1490 C CA . GLU A 1 190 ? -21.75 -23.938 -4.48 1 95.38 190 GLU A CA 1
ATOM 1491 C C . GLU A 1 190 ? -21.422 -22.594 -5.133 1 95.38 190 GLU A C 1
ATOM 1493 O O . GLU A 1 190 ? -21.328 -22.5 -6.355 1 95.38 190 GLU A O 1
ATOM 1498 N N . PRO A 1 191 ? -21.328 -21.531 -4.316 1 95.62 191 PRO A N 1
ATOM 1499 C CA . PRO A 1 191 ? -21.078 -20.203 -4.867 1 95.62 191 PRO A CA 1
ATOM 1500 C C . PRO A 1 191 ? -19.781 -20.141 -5.672 1 95.62 191 PRO A C 1
ATOM 1502 O O . PRO A 1 191 ? -18.781 -20.766 -5.305 1 95.62 191 PRO A O 1
ATOM 1505 N N . LYS A 1 192 ? -20 -19.375 -6.762 1 94.38 192 LYS A N 1
ATOM 1506 C CA . LYS A 1 192 ? -18.797 -19.047 -7.523 1 94.38 192 LYS A CA 1
ATOM 1507 C C . LYS A 1 192 ? -18.078 -17.844 -6.926 1 94.38 192 LYS A C 1
ATOM 1509 O O . LYS A 1 192 ? -18.703 -16.812 -6.676 1 94.38 192 LYS A O 1
ATOM 1514 N N . THR A 1 193 ? -16.891 -18.031 -6.301 1 95.88 193 THR A N 1
ATOM 1515 C CA . THR A 1 193 ? -16.25 -17.016 -5.488 1 95.88 193 THR A CA 1
ATOM 1516 C C . THR A 1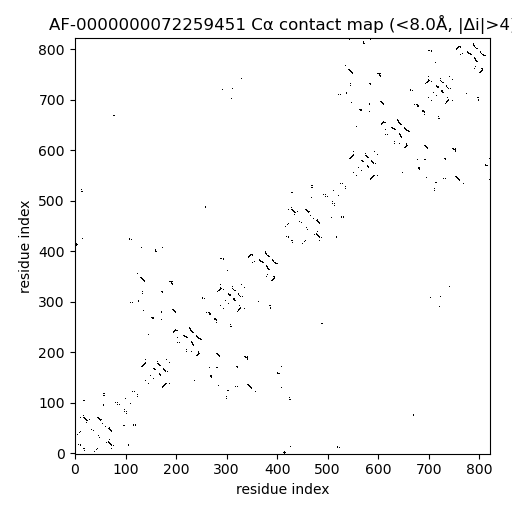 193 ? -14.922 -16.578 -6.105 1 95.88 193 THR A C 1
ATOM 1518 O O . THR A 1 193 ? -14.039 -16.078 -5.406 1 95.88 193 THR A O 1
ATOM 1521 N N . VAL A 1 194 ? -14.734 -16.875 -7.391 1 97.94 194 VAL A N 1
ATOM 1522 C CA . VAL A 1 194 ? -13.5 -16.484 -8.078 1 97.94 194 VAL A CA 1
ATOM 1523 C C . VAL A 1 194 ? -13.836 -15.93 -9.453 1 97.94 194 VAL A C 1
ATOM 1525 O O . VAL A 1 194 ? -14.922 -16.156 -9.984 1 97.94 194 VAL A O 1
ATOM 1528 N N . ALA A 1 195 ? -12.938 -15.18 -9.961 1 98.38 195 ALA A N 1
ATOM 1529 C CA . ALA A 1 195 ? -12.867 -14.836 -11.383 1 98.38 195 ALA A CA 1
ATOM 1530 C C . ALA A 1 195 ? -11.484 -15.125 -11.945 1 98.38 195 ALA A C 1
ATOM 1532 O O . ALA A 1 195 ? -10.484 -15.062 -11.227 1 98.38 195 ALA A O 1
ATOM 1533 N N . ILE A 1 196 ? -11.438 -15.531 -13.133 1 98.75 196 ILE A N 1
ATOM 1534 C CA . ILE A 1 196 ? -10.172 -15.812 -13.805 1 98.75 196 ILE A CA 1
ATOM 1535 C C . ILE A 1 196 ? -9.922 -14.773 -14.898 1 98.75 196 ILE A C 1
ATOM 1537 O O . ILE A 1 196 ? -10.695 -14.672 -15.852 1 98.75 196 ILE A O 1
ATOM 1541 N N . ALA A 1 197 ? -8.883 -14.055 -14.711 1 98.75 197 ALA A N 1
ATOM 1542 C CA . ALA A 1 197 ? -8.484 -13.133 -15.766 1 98.75 197 ALA A CA 1
ATOM 1543 C C . ALA A 1 197 ? -7.508 -13.805 -16.734 1 98.75 197 ALA A C 1
ATOM 1545 O O . ALA A 1 197 ? -6.469 -14.32 -16.312 1 98.75 197 ALA A O 1
ATOM 1546 N N . LEU A 1 198 ? -7.863 -13.82 -17.922 1 98.56 198 LEU A N 1
ATOM 1547 C CA . LEU A 1 198 ? -7.016 -14.273 -19.016 1 98.56 198 LEU A CA 1
ATOM 1548 C C . LEU A 1 198 ? -6.363 -13.086 -19.719 1 98.56 198 LEU A C 1
ATOM 1550 O O . LEU A 1 198 ? -7.059 -12.242 -20.297 1 98.56 198 LEU A O 1
ATOM 1554 N N . LEU A 1 199 ? -5.059 -13.031 -19.672 1 98.38 199 LEU A N 1
ATOM 1555 C CA . LEU A 1 199 ? -4.348 -11.852 -20.156 1 98.38 199 LEU A CA 1
ATOM 1556 C C . LEU A 1 199 ? -4.105 -11.938 -21.656 1 98.38 199 LEU A C 1
ATOM 1558 O O . LEU A 1 199 ? -3.561 -12.93 -22.156 1 98.38 199 LEU A O 1
ATOM 1562 N N . THR A 1 200 ? -4.531 -10.922 -22.344 1 97.12 200 THR A N 1
ATOM 1563 C CA . THR A 1 200 ? -4.438 -10.828 -23.797 1 97.12 200 THR A CA 1
ATOM 1564 C C . THR A 1 200 ? -4.375 -9.367 -24.25 1 97.12 200 THR A C 1
ATOM 1566 O O . THR A 1 200 ? -4.812 -8.477 -23.516 1 97.12 200 THR A O 1
ATOM 1569 N N . ASP A 1 201 ? -3.777 -9.156 -25.438 1 94.19 201 ASP A N 1
ATOM 1570 C CA . ASP A 1 201 ? -3.771 -7.801 -25.984 1 94.19 201 ASP A CA 1
ATOM 1571 C C . ASP A 1 201 ? -4.777 -7.664 -27.125 1 94.19 201 ASP A C 1
ATOM 1573 O O . ASP A 1 201 ? -4.805 -6.645 -27.812 1 94.19 201 ASP A O 1
ATOM 1577 N N . GLN A 1 202 ? -5.586 -8.703 -27.328 1 94.69 202 GLN A N 1
ATOM 1578 C CA . GLN A 1 202 ? -6.527 -8.742 -28.438 1 94.69 202 GLN A CA 1
ATOM 1579 C C . GLN A 1 202 ? -7.969 -8.695 -27.938 1 94.69 202 GLN A C 1
ATOM 1581 O O . GLN A 1 202 ? -8.789 -9.539 -28.312 1 94.69 202 GLN A O 1
ATOM 1586 N N . LEU A 1 203 ? -8.266 -7.676 -27.188 1 96.69 203 LEU A N 1
ATOM 1587 C CA . LEU A 1 203 ? -9.555 -7.586 -26.516 1 96.69 203 LEU A CA 1
ATOM 1588 C C . LEU A 1 203 ? -10.68 -7.41 -27.531 1 96.69 203 LEU A C 1
ATOM 1590 O O . LEU A 1 203 ? -11.695 -8.109 -27.469 1 96.69 203 LEU A O 1
ATOM 1594 N N . PRO A 1 204 ? -10.516 -6.488 -28.594 1 96.06 204 PRO A N 1
ATOM 1595 C CA . PRO A 1 204 ? -11.602 -6.34 -29.562 1 96.06 204 PRO A CA 1
ATOM 1596 C C . PRO A 1 204 ? -11.898 -7.629 -30.328 1 96.06 204 PRO A C 1
ATOM 1598 O O . PRO A 1 204 ? -13.062 -7.961 -30.562 1 96.06 204 PRO A O 1
ATOM 1601 N N . GLU A 1 205 ? -10.891 -8.297 -30.656 1 95.81 205 GLU A N 1
ATOM 1602 C CA . GLU A 1 205 ? -11.039 -9.539 -31.422 1 95.81 205 GLU A CA 1
ATOM 1603 C C . GLU A 1 205 ? -11.719 -10.617 -30.578 1 95.81 205 GLU A C 1
ATOM 1605 O O . GLU A 1 205 ? -12.625 -11.297 -31.062 1 95.81 205 GLU A O 1
ATOM 1610 N N . TRP A 1 206 ? -11.289 -10.766 -29.312 1 96.88 206 TRP A N 1
ATOM 1611 C CA . TRP A 1 206 ? -11.914 -11.742 -28.438 1 96.88 206 TRP A CA 1
ATOM 1612 C C . TRP A 1 206 ? -13.375 -11.398 -28.172 1 96.88 206 TRP A C 1
ATOM 1614 O O . TRP A 1 206 ? -14.234 -12.273 -28.141 1 96.88 206 TRP A O 1
ATOM 1624 N N . TYR A 1 207 ? -13.602 -10.133 -27.922 1 97.06 207 TYR A N 1
ATOM 1625 C CA . TYR A 1 207 ? -14.961 -9.688 -27.656 1 97.06 207 TYR A CA 1
ATOM 1626 C C . TYR A 1 207 ? -15.883 -10.016 -28.812 1 97.06 207 TYR A C 1
ATOM 1628 O O . TYR A 1 207 ? -16.953 -10.594 -28.609 1 97.06 207 TYR A O 1
ATOM 1636 N N . ALA A 1 208 ? -15.492 -9.664 -30.047 1 95.88 208 ALA A N 1
ATOM 1637 C CA . ALA A 1 208 ? -16.281 -9.953 -31.25 1 95.88 208 ALA A CA 1
ATOM 1638 C C . ALA A 1 208 ? -16.484 -11.453 -31.422 1 95.88 208 ALA A C 1
ATOM 1640 O O . ALA A 1 208 ? -17.594 -11.898 -31.719 1 95.88 208 ALA A O 1
ATOM 1641 N N . TYR A 1 209 ? -15.477 -12.18 -31.266 1 96.25 209 TYR A N 1
ATOM 1642 C CA . TYR A 1 209 ? -15.516 -13.633 -31.438 1 96.25 209 TYR A CA 1
ATOM 1643 C C . TYR A 1 209 ? -16.5 -14.266 -30.453 1 96.25 209 TYR A C 1
ATOM 1645 O O . TYR A 1 209 ? -17.328 -15.102 -30.844 1 96.25 209 TYR A O 1
ATOM 1653 N N . LEU A 1 210 ? -16.422 -13.883 -29.172 1 96.94 210 LEU A N 1
ATOM 1654 C CA . LEU A 1 210 ? -17.297 -14.484 -28.156 1 96.94 210 LEU A CA 1
ATOM 1655 C C . LEU A 1 210 ? -18.75 -14.102 -28.391 1 96.94 210 LEU A C 1
ATOM 1657 O O . LEU A 1 210 ? -19.656 -14.883 -28.109 1 96.94 210 LEU A O 1
ATOM 1661 N N . GLN A 1 211 ? -18.953 -12.938 -28.906 1 96.81 211 GLN A N 1
ATOM 1662 C CA . GLN A 1 211 ? -20.297 -12.555 -29.297 1 96.81 211 GLN A CA 1
ATOM 1663 C C . GLN A 1 211 ? -20.812 -13.438 -30.422 1 96.81 211 GLN A C 1
ATOM 1665 O O . GLN A 1 211 ? -21.969 -13.875 -30.391 1 96.81 211 GLN A O 1
ATOM 1670 N N . GLU A 1 212 ? -20 -13.617 -31.375 1 96 212 GLU A N 1
ATOM 1671 C CA . GLU A 1 212 ? -20.375 -14.492 -32.469 1 96 212 GLU A CA 1
ATOM 1672 C C . GLU A 1 212 ? -20.734 -15.891 -32 1 96 212 GLU A C 1
ATOM 1674 O O . GLU A 1 212 ? -21.656 -16.516 -32.531 1 96 212 GLU A O 1
ATOM 1679 N N . LYS A 1 213 ? -20 -16.344 -31.016 1 96.5 213 LYS A N 1
ATOM 1680 C CA . LYS A 1 213 ? -20.234 -17.672 -30.469 1 96.5 213 LYS A CA 1
ATOM 1681 C C . LYS A 1 213 ? -21.359 -17.656 -29.438 1 96.5 213 LYS A C 1
ATOM 1683 O O . LYS A 1 213 ? -21.656 -18.672 -28.812 1 96.5 213 LYS A O 1
ATOM 1688 N N . GLU A 1 214 ? -21.922 -16.453 -29.172 1 97.5 214 GLU A N 1
ATOM 1689 C CA . GLU A 1 214 ? -23.062 -16.25 -28.297 1 97.5 214 GLU A CA 1
ATOM 1690 C C . GLU A 1 214 ? -22.734 -16.594 -26.844 1 97.5 214 GLU A C 1
ATOM 1692 O O . GLU A 1 214 ? -23.547 -17.156 -26.125 1 97.5 214 GLU A O 1
ATOM 1697 N N . VAL A 1 215 ? -21.516 -16.359 -26.453 1 98.12 215 VAL A N 1
ATOM 1698 C CA . VAL A 1 215 ? -21.125 -16.5 -25.062 1 98.12 215 VAL A CA 1
ATOM 1699 C C . VAL A 1 215 ? -21.688 -15.336 -24.25 1 98.12 215 VAL A C 1
ATOM 1701 O O . VAL A 1 215 ? -21.641 -14.18 -24.688 1 98.12 215 VAL A O 1
ATOM 1704 N N . GLU A 1 216 ? -22.219 -15.617 -23.062 1 98.44 216 GLU A N 1
ATOM 1705 C CA . GLU A 1 216 ? -22.766 -14.586 -22.188 1 98.44 216 GLU A CA 1
ATOM 1706 C C . GLU A 1 216 ? -21.672 -13.617 -21.719 1 98.44 216 GLU A C 1
ATOM 1708 O O . GLU A 1 216 ? -20.594 -14.047 -21.281 1 98.44 216 GLU A O 1
ATOM 1713 N N . ILE A 1 217 ? -21.984 -12.305 -21.875 1 98.56 217 ILE A N 1
ATOM 1714 C CA . ILE A 1 217 ? -21.094 -11.25 -21.422 1 98.56 217 ILE A CA 1
ATOM 1715 C C . ILE A 1 217 ? -21.719 -10.523 -20.234 1 98.56 217 ILE A C 1
ATOM 1717 O O . ILE A 1 217 ? -22.812 -9.953 -20.344 1 98.56 217 ILE A O 1
ATOM 1721 N N . LYS A 1 218 ? -21.062 -10.57 -19.094 1 98.19 218 LYS A N 1
ATOM 1722 C CA . LYS A 1 218 ? -21.562 -9.875 -17.906 1 98.19 218 LYS A CA 1
ATOM 1723 C C . LYS A 1 218 ? -21.203 -8.391 -17.953 1 98.19 218 LYS A C 1
ATOM 1725 O O . LYS A 1 218 ? -22.062 -7.539 -17.688 1 98.19 218 LYS A O 1
ATOM 1730 N N . TYR A 1 219 ? -19.938 -8.086 -18.141 1 97.88 219 TYR A N 1
ATOM 1731 C CA . TYR A 1 219 ? -19.469 -6.711 -18.297 1 97.88 219 TYR A CA 1
ATOM 1732 C C . TYR A 1 219 ? -18.906 -6.484 -19.703 1 97.88 219 TYR A C 1
ATOM 1734 O O . TYR A 1 219 ? -17.969 -7.168 -20.109 1 97.88 219 TYR A O 1
ATOM 1742 N N . THR A 1 220 ? -19.359 -5.504 -20.359 1 98.31 220 THR A N 1
ATOM 1743 C CA . THR A 1 220 ? -19.047 -5.281 -21.766 1 98.31 220 THR A CA 1
ATOM 1744 C C . THR A 1 220 ? -17.703 -4.574 -21.906 1 98.31 220 THR A C 1
ATOM 1746 O O . THR A 1 220 ? -17.172 -4.031 -20.938 1 98.31 220 THR A O 1
ATOM 1749 N N . TYR A 1 221 ? -17.172 -4.723 -23.062 1 97.75 221 TYR A N 1
ATOM 1750 C CA . TYR A 1 221 ? -15.898 -4.109 -23.406 1 97.75 221 TYR A CA 1
ATOM 1751 C C . TYR A 1 221 ? -16.062 -2.615 -23.641 1 97.75 221 TYR A C 1
ATOM 1753 O O . TYR A 1 221 ? -16.672 -2.201 -24.641 1 97.75 221 TYR A O 1
ATOM 1761 N N . LYS A 1 222 ? -15.586 -1.804 -22.734 1 94.88 222 LYS A N 1
ATOM 1762 C CA . LYS A 1 222 ? -15.633 -0.346 -22.797 1 94.88 222 LYS A CA 1
ATOM 1763 C C . LYS A 1 222 ? -14.273 0.26 -22.453 1 94.88 222 LYS A C 1
ATOM 1765 O O . LYS A 1 222 ? -14.086 0.792 -21.359 1 94.88 222 LYS A O 1
ATOM 1770 N N . PRO A 1 223 ? -13.336 0.202 -23.359 1 93.62 223 PRO A N 1
ATOM 1771 C CA . PRO A 1 223 ? -11.984 0.699 -23.062 1 93.62 223 PRO A CA 1
ATOM 1772 C C . PRO A 1 223 ? -11.977 2.172 -22.656 1 93.62 223 PRO A C 1
ATOM 1774 O O . PRO A 1 223 ? -12.82 2.947 -23.109 1 93.62 223 PRO A O 1
ATOM 1777 N N . LYS A 1 224 ? -11.141 2.488 -21.688 1 89.38 224 LYS A N 1
ATOM 1778 C CA . LYS A 1 224 ? -10.953 3.861 -21.234 1 89.38 224 LYS A CA 1
ATOM 1779 C C . LYS A 1 224 ? -9.516 4.324 -21.469 1 89.38 224 LYS A C 1
ATOM 1781 O O . LYS A 1 224 ? -8.578 3.531 -21.375 1 89.38 224 LYS A O 1
ATOM 1786 N N . GLU A 1 225 ? -9.438 5.625 -21.672 1 86.25 225 GLU A N 1
ATOM 1787 C CA . GLU A 1 225 ? -8.117 6.215 -21.828 1 86.25 225 GLU A CA 1
ATOM 1788 C C . GLU A 1 225 ? -7.402 6.359 -20.484 1 86.25 225 GLU A C 1
ATOM 1790 O O . GLU A 1 225 ? -8.039 6.645 -19.469 1 86.25 225 GLU A O 1
ATOM 1795 N N . ASN A 1 226 ? -6.059 6.16 -20.438 1 84.56 226 ASN A N 1
ATOM 1796 C CA . ASN A 1 226 ? -5.18 6.387 -19.281 1 84.56 226 ASN A CA 1
ATOM 1797 C C . ASN A 1 226 ? -5.527 5.465 -18.125 1 84.56 226 ASN A C 1
ATOM 1799 O O . ASN A 1 226 ? -5.219 5.77 -16.969 1 84.56 226 ASN A O 1
ATOM 1803 N N . ASN A 1 227 ? -6.223 4.449 -18.453 1 90.56 227 ASN A N 1
ATOM 1804 C CA . ASN A 1 227 ? -6.535 3.447 -17.438 1 90.56 227 ASN A CA 1
ATOM 1805 C C . ASN A 1 227 ? -5.422 2.414 -17.312 1 90.56 227 ASN A C 1
ATOM 1807 O O . ASN A 1 227 ? -4.656 2.197 -18.25 1 90.56 227 ASN A O 1
ATOM 1811 N N . ALA A 1 228 ? -5.34 1.792 -16.141 1 93.88 228 ALA A N 1
ATOM 1812 C CA . ALA A 1 228 ? -4.281 0.829 -15.852 1 93.88 228 ALA A CA 1
ATOM 1813 C C . ALA A 1 228 ? -4.559 -0.51 -16.531 1 93.88 228 ALA A C 1
ATOM 1815 O O . ALA A 1 228 ? -3.662 -1.351 -16.641 1 93.88 228 ALA A O 1
ATOM 1816 N N . HIS A 1 229 ? -5.82 -0.76 -16.875 1 96.06 229 HIS A N 1
ATOM 1817 C CA . HIS A 1 229 ? -6.211 -1.997 -17.547 1 96.06 229 HIS A CA 1
ATOM 1818 C C . HIS A 1 229 ? -7.516 -1.819 -18.312 1 96.06 229 HIS A C 1
ATOM 1820 O O . HIS A 1 229 ? -8.258 -0.864 -18.078 1 96.06 229 HIS A O 1
ATOM 1826 N N . ASP A 1 230 ? -7.754 -2.607 -19.266 1 97.25 230 ASP A N 1
ATOM 1827 C CA . ASP A 1 230 ? -9.023 -2.77 -19.969 1 97.25 230 ASP A CA 1
ATOM 1828 C C . ASP A 1 230 ? -9.445 -4.238 -20.016 1 97.25 230 ASP A C 1
ATOM 1830 O O . ASP A 1 230 ? -8.609 -5.129 -19.844 1 97.25 230 ASP A O 1
ATOM 1834 N N . GLY A 1 231 ? -10.703 -4.418 -20.203 1 97.81 231 GLY A N 1
ATOM 1835 C CA . GLY A 1 231 ? -11.172 -5.789 -20.328 1 97.81 231 GLY A CA 1
ATOM 1836 C C . GLY A 1 231 ? -12.68 -5.902 -20.438 1 97.81 231 GLY A C 1
ATOM 1837 O O . GLY A 1 231 ? -13.367 -4.902 -20.656 1 97.81 231 GLY A O 1
ATOM 1838 N N . PHE A 1 232 ? -13.156 -7.012 -20.453 1 98.56 232 PHE A N 1
ATOM 1839 C CA . PHE A 1 232 ? -14.562 -7.402 -20.344 1 98.56 232 PHE A CA 1
ATOM 1840 C C . PHE A 1 232 ? -14.695 -8.742 -19.641 1 98.56 232 PHE A C 1
ATOM 1842 O O . PHE A 1 232 ? -13.695 -9.422 -19.391 1 98.56 232 PHE A O 1
ATOM 1849 N N . VAL A 1 233 ? -15.914 -9.047 -19.203 1 98.81 233 VAL A N 1
ATOM 1850 C CA . VAL A 1 233 ? -16.094 -10.266 -18.422 1 98.81 233 VAL A CA 1
ATOM 1851 C C . VAL A 1 233 ? -17.156 -11.148 -19.094 1 98.81 233 VAL A C 1
ATOM 1853 O O . VAL A 1 233 ? -18.297 -10.727 -19.297 1 98.81 233 VAL A O 1
ATOM 1856 N N . ALA A 1 234 ? -16.75 -12.32 -19.422 1 98.75 234 ALA A N 1
ATOM 1857 C CA . ALA A 1 234 ? -17.656 -13.352 -19.922 1 98.75 234 ALA A CA 1
ATOM 1858 C C . ALA A 1 234 ? -18.031 -14.32 -18.797 1 98.75 234 ALA A C 1
ATOM 1860 O O . ALA A 1 234 ? -17.438 -14.305 -17.719 1 98.75 234 ALA A O 1
ATOM 1861 N N . VAL A 1 235 ? -19.047 -15.125 -19.062 1 98.69 235 VAL A N 1
ATOM 1862 C CA . VAL A 1 235 ? -19.516 -16.125 -18.109 1 98.69 235 VAL A CA 1
ATOM 1863 C C . VAL A 1 235 ? -19.375 -17.516 -18.703 1 98.69 235 VAL A C 1
ATOM 1865 O O . VAL A 1 235 ? -19.828 -17.781 -19.828 1 98.69 235 VAL A O 1
ATOM 1868 N N . ASP A 1 236 ? -18.625 -18.391 -18.031 1 98.44 236 ASP A N 1
ATOM 1869 C CA . ASP A 1 236 ? -18.453 -19.734 -18.562 1 98.44 236 ASP A CA 1
ATOM 1870 C C . ASP A 1 236 ? -19.703 -20.578 -18.359 1 98.44 236 ASP A C 1
ATOM 1872 O O . ASP A 1 236 ? -20.688 -20.109 -17.781 1 98.44 236 ASP A O 1
ATOM 1876 N N . PRO A 1 237 ? -19.797 -21.797 -18.75 1 97.88 237 PRO A N 1
ATOM 1877 C CA . PRO A 1 237 ? -21.031 -22.594 -18.781 1 97.88 237 PRO A CA 1
ATOM 1878 C C . PRO A 1 237 ? -21.578 -22.859 -17.375 1 97.88 237 PRO A C 1
ATOM 1880 O O . PRO A 1 237 ? -22.766 -23.203 -17.234 1 97.88 237 PRO A O 1
ATOM 1883 N N . GLU A 1 238 ? -20.781 -22.844 -16.328 1 97.75 238 GLU A N 1
ATOM 1884 C CA . GLU A 1 238 ? -21.234 -23.125 -14.969 1 97.75 238 GLU A CA 1
ATOM 1885 C C . GLU A 1 238 ? -21.516 -21.844 -14.195 1 97.75 238 GLU A C 1
ATOM 1887 O O . GLU A 1 238 ? -21.891 -21.891 -13.023 1 97.75 238 GLU A O 1
ATOM 1892 N N . GLY A 1 239 ? -21.109 -20.734 -14.781 1 97.56 239 GLY A N 1
ATOM 1893 C CA . GLY A 1 239 ? -21.375 -19.469 -14.117 1 97.56 239 GLY A CA 1
ATOM 1894 C C . GLY A 1 239 ? -20.125 -18.797 -13.594 1 97.56 239 GLY A C 1
ATOM 1895 O O . GLY A 1 239 ? -20.188 -17.719 -12.969 1 97.56 239 GLY A O 1
ATOM 1896 N N . TYR A 1 240 ? -18.984 -19.359 -13.797 1 98.19 240 TYR A N 1
ATOM 1897 C CA . TYR A 1 240 ? -17.75 -18.703 -13.398 1 98.19 240 TYR A CA 1
ATOM 1898 C C . TYR A 1 240 ? -17.469 -17.484 -14.266 1 98.19 240 TYR A C 1
ATOM 1900 O O . TYR A 1 240 ? -17.75 -17.5 -15.469 1 98.19 240 TYR A O 1
ATOM 1908 N N . LEU A 1 241 ? -16.906 -16.453 -13.633 1 98.62 241 LEU A N 1
ATOM 1909 C CA . LEU A 1 241 ? -16.562 -15.242 -14.367 1 98.62 241 LEU A CA 1
ATOM 1910 C C . LEU A 1 241 ? -15.18 -15.359 -14.984 1 98.62 241 LEU A C 1
ATOM 1912 O O . LEU A 1 241 ? -14.219 -15.734 -14.312 1 98.62 241 LEU A O 1
ATOM 1916 N N . LEU A 1 242 ? -15.094 -15.117 -16.219 1 98.75 242 LEU A N 1
ATOM 1917 C CA . LEU A 1 242 ? -13.844 -15.07 -16.984 1 98.75 242 LEU A CA 1
ATOM 1918 C C . LEU A 1 242 ? -13.57 -13.664 -17.5 1 98.75 242 LEU A C 1
ATOM 1920 O O . LEU A 1 242 ? -14.281 -13.172 -18.391 1 98.75 242 LEU A O 1
ATOM 1924 N N . GLU A 1 243 ? -12.555 -13.117 -17 1 98.69 243 GLU A N 1
ATOM 1925 C CA . GLU A 1 243 ? -12.172 -11.789 -17.453 1 98.69 243 GLU A CA 1
ATOM 1926 C C . GLU A 1 243 ? -11.125 -11.867 -18.562 1 98.69 243 GLU A C 1
ATOM 1928 O O . GLU A 1 243 ? -10.141 -12.602 -18.453 1 98.69 243 GLU A O 1
ATOM 1933 N N . PHE A 1 244 ? -11.414 -11.281 -19.656 1 98.44 244 PHE A N 1
ATOM 1934 C CA . PHE A 1 244 ? -10.398 -10.984 -20.656 1 98.44 244 PHE A CA 1
ATOM 1935 C C . PHE A 1 244 ? -9.781 -9.609 -20.422 1 98.44 244 PHE A C 1
ATOM 1937 O O . PHE A 1 244 ? -10.477 -8.594 -20.438 1 98.44 244 PHE A O 1
ATOM 1944 N N . GLU A 1 245 ? -8.461 -9.672 -20.219 1 97.94 245 GLU A N 1
ATOM 1945 C CA . GLU A 1 245 ? -7.898 -8.461 -19.609 1 97.94 245 GLU A CA 1
ATOM 1946 C C . GLU A 1 245 ? -6.559 -8.109 -20.25 1 97.94 245 GLU A C 1
ATOM 1948 O O . GLU A 1 245 ? -5.762 -8.992 -20.578 1 97.94 245 GLU A O 1
ATOM 1953 N N . THR A 1 246 ? -6.297 -6.836 -20.422 1 97.12 246 THR A N 1
ATOM 1954 C CA . THR A 1 246 ? -5.012 -6.262 -20.812 1 97.12 246 THR A CA 1
ATOM 1955 C C . THR A 1 246 ? -4.547 -5.234 -19.781 1 97.12 246 THR A C 1
ATOM 1957 O O . THR A 1 246 ? -5.273 -4.285 -19.469 1 97.12 246 THR A O 1
ATOM 1960 N N . PHE A 1 247 ? -3.389 -5.473 -19.219 1 96.69 247 PHE A N 1
ATOM 1961 C CA . PHE A 1 247 ? -2.762 -4.457 -18.391 1 96.69 247 PHE A CA 1
ATOM 1962 C C . PHE A 1 247 ? -2 -3.449 -19.25 1 96.69 247 PHE A C 1
ATOM 1964 O O . PHE A 1 247 ? -1.492 -3.795 -20.312 1 96.69 247 PHE A O 1
ATOM 1971 N N . LYS A 1 248 ? -1.946 -2.254 -18.812 1 94.38 248 LYS A N 1
ATOM 1972 C CA . LYS A 1 248 ? -1.272 -1.173 -19.516 1 94.38 248 LYS A CA 1
ATOM 1973 C C . LYS A 1 248 ? -0.176 -0.549 -18.656 1 94.38 248 LYS A C 1
ATOM 1975 O O . LYS A 1 248 ? -0.155 -0.731 -17.438 1 94.38 248 LYS A O 1
ATOM 1980 N N . GLN A 1 249 ? 0.771 0.103 -19.344 1 91.94 249 GLN A N 1
ATOM 1981 C CA . GLN A 1 249 ? 1.771 0.86 -18.609 1 91.94 249 GLN A CA 1
ATOM 1982 C C . GLN A 1 249 ? 1.115 1.902 -17.703 1 91.94 249 GLN A C 1
ATOM 1984 O O . GLN A 1 249 ? 0.321 2.721 -18.172 1 91.94 249 GLN A O 1
ATOM 1989 N N . HIS A 1 250 ? 1.362 1.841 -16.516 1 92.81 250 HIS A N 1
ATOM 1990 C CA . HIS A 1 250 ? 0.78 2.648 -15.445 1 92.81 250 HIS A CA 1
ATOM 1991 C C . HIS A 1 250 ? 1.627 2.584 -14.18 1 92.81 250 HIS A C 1
ATOM 1993 O O . HIS A 1 250 ? 2.35 1.608 -13.953 1 92.81 250 HIS A O 1
ATOM 1999 N N . PRO A 1 251 ? 1.597 3.613 -13.328 1 88.81 251 PRO A N 1
ATOM 2000 C CA . PRO A 1 251 ? 2.354 3.559 -12.078 1 88.81 251 PRO A CA 1
ATOM 2001 C C . PRO A 1 251 ? 2.062 2.299 -11.266 1 88.81 251 PRO A C 1
ATOM 2003 O O . PRO A 1 251 ? 2.955 1.771 -10.594 1 88.81 251 PRO A O 1
ATOM 2006 N N . GLU A 1 252 ? 0.882 1.777 -11.32 1 91.69 252 GLU A N 1
ATOM 2007 C CA . GLU A 1 252 ? 0.502 0.585 -10.57 1 91.69 252 GLU A CA 1
ATOM 2008 C C . GLU A 1 252 ? 1.118 -0.671 -11.18 1 91.69 252 GLU A C 1
ATOM 2010 O O . GLU A 1 252 ? 1.202 -1.71 -10.523 1 91.69 252 GLU A O 1
ATOM 2015 N N . ASN A 1 253 ? 1.473 -0.562 -12.477 1 95 253 ASN A N 1
ATOM 2016 C CA . ASN A 1 253 ? 1.879 -1.742 -13.227 1 95 253 ASN A CA 1
ATOM 2017 C C . ASN A 1 253 ? 3.369 -1.714 -13.555 1 95 253 ASN A C 1
ATOM 2019 O O . ASN A 1 253 ? 3.83 -2.432 -14.445 1 95 253 ASN A O 1
ATOM 2023 N N . GLU A 1 254 ? 4.188 -0.965 -12.836 1 91.31 254 GLU A N 1
ATOM 2024 C CA . GLU A 1 254 ? 5.594 -0.763 -13.156 1 91.31 254 GLU A CA 1
ATOM 2025 C C . GLU A 1 254 ? 6.379 -2.068 -13.047 1 91.31 254 GLU A C 1
ATOM 2027 O O . GLU A 1 254 ? 7.324 -2.297 -13.805 1 91.31 254 GLU A O 1
ATOM 2032 N N . LYS A 1 255 ? 6.008 -2.916 -12.148 1 93.38 255 LYS A N 1
ATOM 2033 C CA . LYS A 1 255 ? 6.699 -4.188 -11.953 1 93.38 255 LYS A CA 1
ATOM 2034 C C . LYS A 1 255 ? 6.117 -5.27 -12.859 1 93.38 255 LYS A C 1
ATOM 2036 O O . LYS A 1 255 ? 6.824 -6.199 -13.258 1 93.38 255 LYS A O 1
ATOM 2041 N N . LEU A 1 256 ? 4.871 -5.09 -13.172 1 96.06 256 LEU A N 1
ATOM 2042 C CA . LEU A 1 256 ? 4.16 -6.125 -13.914 1 96.06 256 LEU A CA 1
ATOM 2043 C C . LEU A 1 256 ? 4.5 -6.07 -15.398 1 96.06 256 LEU A C 1
ATOM 2045 O O . LEU A 1 256 ? 4.715 -7.105 -16.031 1 96.06 256 LEU A O 1
ATOM 2049 N N . MET A 1 257 ? 4.598 -4.891 -15.961 1 95.25 257 MET A N 1
ATOM 2050 C CA . MET A 1 257 ? 4.672 -4.723 -17.406 1 95.25 257 MET A CA 1
ATOM 2051 C C . MET A 1 257 ? 5.934 -5.375 -17.969 1 95.25 257 MET A C 1
ATOM 2053 O O . MET A 1 257 ? 5.867 -6.133 -18.938 1 95.25 257 MET A O 1
ATOM 2057 N N . PRO A 1 258 ? 7.086 -5.16 -17.297 1 93.88 258 PRO A N 1
ATOM 2058 C CA . PRO A 1 258 ? 8.273 -5.809 -17.844 1 93.88 258 PRO A CA 1
ATOM 2059 C C . PRO A 1 258 ? 8.211 -7.332 -17.766 1 93.88 258 PRO A C 1
ATOM 2061 O O . PRO A 1 258 ? 8.82 -8.023 -18.578 1 93.88 258 PRO A O 1
ATOM 2064 N N . GLN A 1 259 ? 7.484 -7.832 -16.812 1 93 259 GLN A N 1
ATOM 2065 C CA . GLN A 1 259 ? 7.305 -9.273 -16.688 1 93 259 GLN A CA 1
ATOM 2066 C C . GLN A 1 259 ? 6.449 -9.828 -17.812 1 93 259 GLN A C 1
ATOM 2068 O O . GLN A 1 259 ? 6.797 -10.844 -18.422 1 93 259 GLN A O 1
ATOM 2073 N N . LEU A 1 260 ? 5.395 -9.188 -18.125 1 93.94 260 LEU A N 1
ATOM 2074 C CA . LEU A 1 260 ? 4.434 -9.664 -19.109 1 93.94 260 LEU A CA 1
ATOM 2075 C C . LEU A 1 260 ? 5.027 -9.617 -20.516 1 93.94 260 LEU A C 1
ATOM 2077 O O . LEU A 1 260 ? 4.684 -10.438 -21.359 1 93.94 260 LEU A O 1
ATOM 2081 N N . GLN A 1 261 ? 5.922 -8.742 -20.781 1 90.31 261 GLN A N 1
ATOM 2082 C CA . GLN A 1 261 ? 6.484 -8.516 -22.109 1 90.31 261 GLN A CA 1
ATOM 2083 C C . GLN A 1 261 ? 7.379 -9.672 -22.531 1 90.31 261 GLN A C 1
ATOM 2085 O O . GLN A 1 261 ? 7.719 -9.805 -23.719 1 90.31 261 GLN A O 1
ATOM 2090 N N . LYS A 1 262 ? 7.676 -10.516 -21.641 1 91.88 262 LYS A N 1
ATOM 2091 C CA . LYS A 1 262 ? 8.562 -11.641 -21.922 1 91.88 262 LYS A CA 1
ATOM 2092 C C . LYS A 1 262 ? 7.809 -12.789 -22.578 1 91.88 262 LYS A C 1
ATOM 2094 O O . LYS A 1 262 ? 8.422 -13.727 -23.109 1 91.88 262 LYS A O 1
ATOM 2099 N N . PHE A 1 263 ? 6.527 -12.672 -22.547 1 93.25 263 PHE A N 1
ATOM 2100 C CA . PHE A 1 263 ? 5.762 -13.844 -22.953 1 93.25 263 PHE A CA 1
ATOM 2101 C C . PHE A 1 263 ? 4.828 -13.5 -24.109 1 93.25 263 PHE A C 1
ATOM 2103 O O . PHE A 1 263 ? 4.168 -12.461 -24.094 1 93.25 263 PHE A O 1
ATOM 2110 N N . ALA A 1 264 ? 4.824 -14.406 -25.047 1 93 264 ALA A N 1
ATOM 2111 C CA . ALA A 1 264 ? 3.854 -14.344 -26.141 1 93 264 ALA A CA 1
ATOM 2112 C C . ALA A 1 264 ? 2.607 -15.164 -25.828 1 93 264 ALA A C 1
ATOM 2114 O O . ALA A 1 264 ? 2.668 -16.109 -25.047 1 93 264 ALA A O 1
ATOM 2115 N N . PRO A 1 265 ? 1.469 -14.742 -26.406 1 94.12 265 PRO A N 1
ATOM 2116 C CA . PRO A 1 265 ? 0.275 -15.57 -26.219 1 94.12 265 PRO A CA 1
ATOM 2117 C C . PRO A 1 265 ? 0.461 -17 -26.734 1 94.12 265 PRO A C 1
ATOM 2119 O O . PRO A 1 265 ? 1.116 -17.203 -27.75 1 94.12 265 PRO A O 1
ATOM 2122 N N . LEU A 1 266 ? -0.157 -17.922 -26.047 1 94.69 266 LEU A N 1
ATOM 2123 C CA . LEU A 1 266 ? -0.138 -19.297 -26.5 1 94.69 266 LEU A CA 1
ATOM 2124 C C . LEU A 1 266 ? -0.949 -19.453 -27.781 1 94.69 266 LEU A C 1
ATOM 2126 O O . LEU A 1 266 ? -1.973 -18.797 -27.969 1 94.69 266 LEU A O 1
ATOM 2130 N N . LYS A 1 267 ? -0.521 -20.406 -28.531 1 91.69 267 LYS A N 1
ATOM 2131 C CA . LYS A 1 267 ? -1.302 -20.75 -29.719 1 91.69 267 LYS A CA 1
ATOM 2132 C C . LYS A 1 267 ? -2.6 -21.453 -29.344 1 91.69 267 LYS A C 1
ATOM 2134 O O . LYS A 1 267 ? -2.613 -22.312 -28.453 1 91.69 267 LYS A O 1
ATOM 2139 N N . THR A 1 268 ? -3.686 -21.016 -30.031 1 91.38 268 THR A N 1
ATOM 2140 C CA . THR A 1 268 ? -4.973 -21.656 -29.781 1 91.38 268 THR A CA 1
ATOM 2141 C C . THR A 1 268 ? -5.113 -22.906 -30.641 1 91.38 268 THR A C 1
ATOM 2143 O O . THR A 1 268 ? -4.492 -23.016 -31.703 1 91.38 268 THR A O 1
ATOM 2146 N N . LYS A 1 269 ? -5.922 -23.812 -30.219 1 88 269 LYS A N 1
ATOM 2147 C CA . LYS A 1 269 ? -6.117 -25.078 -30.922 1 88 269 LYS A CA 1
ATOM 2148 C C . LYS A 1 269 ? -7.348 -25.016 -31.828 1 88 269 LYS A C 1
ATOM 2150 O O . LYS A 1 269 ? -7.59 -25.938 -32.625 1 88 269 LYS A O 1
ATOM 2155 N N . ASN A 1 270 ? -8.094 -24.047 -31.641 1 87.69 270 ASN A N 1
ATOM 2156 C CA . ASN A 1 270 ? -9.266 -23.844 -32.5 1 87.69 270 ASN A CA 1
ATOM 2157 C C . ASN A 1 270 ? -8.945 -22.969 -33.688 1 87.69 270 ASN A C 1
ATOM 2159 O O . ASN A 1 270 ? -8.656 -21.781 -33.562 1 87.69 270 ASN A O 1
ATOM 2163 N N . ALA A 1 271 ? -9.094 -23.469 -34.812 1 83.69 271 ALA A N 1
ATOM 2164 C CA . ALA A 1 271 ? -8.719 -22.797 -36.062 1 83.69 271 ALA A CA 1
ATOM 2165 C C . ALA A 1 271 ? -9.625 -21.594 -36.344 1 83.69 271 ALA A C 1
ATOM 2167 O O . ALA A 1 271 ? -9.289 -20.719 -37.156 1 83.69 271 ALA A O 1
ATOM 2168 N N . GLU A 1 272 ? -10.781 -21.562 -35.688 1 82.38 272 GLU A N 1
ATOM 2169 C CA . GLU A 1 272 ? -11.695 -20.438 -35.906 1 82.38 272 GLU A CA 1
ATOM 2170 C C . GLU A 1 272 ? -11.195 -19.188 -35.219 1 82.38 272 GLU A C 1
ATOM 2172 O O . GLU A 1 272 ? -11.648 -18.078 -35.5 1 82.38 272 GLU A O 1
ATOM 2177 N N . ILE A 1 273 ? -10.406 -19.438 -34.25 1 83.88 273 ILE A N 1
ATOM 2178 C CA . ILE A 1 273 ? -9.828 -18.297 -33.562 1 83.88 273 ILE A CA 1
ATOM 2179 C C . ILE A 1 273 ? -8.672 -17.719 -34.375 1 83.88 273 ILE A C 1
ATOM 2181 O O . ILE A 1 273 ? -7.809 -18.469 -34.844 1 83.88 273 ILE A O 1
ATOM 2185 N N . ALA A 1 274 ? -8.82 -16.422 -34.594 1 73 274 ALA A N 1
ATOM 2186 C CA . ALA A 1 274 ? -7.762 -15.781 -35.375 1 73 274 ALA A CA 1
ATOM 2187 C C . ALA A 1 274 ? -6.387 -16.141 -34.812 1 73 274 ALA A C 1
ATOM 2189 O O . ALA A 1 274 ? -6.207 -16.266 -33.594 1 73 274 ALA A O 1
ATOM 2190 N N . ALA A 1 275 ? -5.559 -16.25 -35.781 1 67 275 ALA A N 1
ATOM 2191 C CA . ALA A 1 275 ? -4.176 -16.594 -35.469 1 67 275 ALA A CA 1
ATOM 2192 C C . ALA A 1 275 ? -3.566 -15.562 -34.531 1 67 275 ALA A C 1
ATOM 2194 O O . ALA A 1 275 ? -3.758 -14.352 -34.688 1 67 275 ALA A O 1
ATOM 2195 N N . GLY A 1 276 ? -2.967 -16.031 -33.5 1 71.19 276 GLY A N 1
ATOM 2196 C CA . GLY A 1 276 ? -2.287 -15.141 -32.594 1 71.19 276 GLY A CA 1
ATOM 2197 C C . GLY A 1 276 ? -3.115 -14.805 -31.359 1 71.19 276 GLY A C 1
ATOM 2198 O O . GLY A 1 276 ? -2.605 -14.227 -30.406 1 71.19 276 GLY A O 1
ATOM 2199 N N . LEU A 1 277 ? -4.355 -15.32 -31.609 1 82.62 277 LEU A N 1
ATOM 2200 C CA . LEU A 1 277 ? -5.168 -15.094 -30.422 1 82.62 277 LEU A CA 1
ATOM 2201 C C . LEU A 1 277 ? -4.871 -16.141 -29.359 1 82.62 277 LEU A C 1
ATOM 2203 O O . LEU A 1 277 ? -4.695 -17.312 -29.672 1 82.62 277 LEU A O 1
ATOM 2207 N N . GLY A 1 278 ? -4.406 -15.852 -28.203 1 92.06 278 GLY A N 1
ATOM 2208 C CA . GLY A 1 278 ? -4.148 -16.625 -27 1 92.06 278 GLY A CA 1
ATOM 2209 C C . GLY A 1 278 ? -3.861 -15.773 -25.781 1 92.06 278 GLY A C 1
ATOM 2210 O O . GLY A 1 278 ? -4.172 -14.586 -25.766 1 92.06 278 GLY A O 1
ATOM 2211 N N . PHE A 1 279 ? -3.547 -16.469 -24.828 1 97.19 279 PHE A N 1
ATOM 2212 C CA . PHE A 1 279 ? -3.299 -15.773 -23.578 1 97.19 279 PHE A CA 1
ATOM 2213 C C . PHE A 1 279 ? -1.852 -15.945 -23.141 1 97.19 279 PHE A C 1
ATOM 2215 O O . PHE A 1 279 ? -1.224 -16.969 -23.438 1 97.19 279 PHE A O 1
ATOM 2222 N N . TYR A 1 280 ? -1.291 -14.938 -22.484 1 97.25 280 TYR A N 1
ATOM 2223 C CA . TYR A 1 280 ? 0.116 -14.984 -22.094 1 97.25 280 TYR A CA 1
ATOM 2224 C C . TYR A 1 280 ? 0.267 -14.969 -20.578 1 97.25 280 TYR A C 1
ATOM 2226 O O . TYR A 1 280 ? 1.386 -14.984 -20.062 1 97.25 280 TYR A O 1
ATOM 2234 N N . GLY A 1 281 ? -0.823 -14.953 -19.859 1 98.06 281 GLY A N 1
ATOM 2235 C CA . GLY A 1 281 ? -0.878 -14.984 -18.406 1 98.06 281 GLY A CA 1
ATOM 2236 C C . GLY A 1 281 ? -2.287 -15.156 -17.875 1 98.06 281 GLY A C 1
ATOM 2237 O O . GLY A 1 281 ? -3.26 -15.047 -18.625 1 98.06 281 GLY A O 1
ATOM 2238 N N . ALA A 1 282 ? -2.375 -15.461 -16.609 1 98.69 282 ALA A N 1
ATOM 2239 C CA . ALA A 1 282 ? -3.682 -15.578 -15.969 1 98.69 282 ALA A CA 1
ATOM 2240 C C . ALA A 1 282 ? -3.617 -15.125 -14.508 1 98.69 282 ALA A C 1
ATOM 2242 O O . ALA A 1 282 ? -2.643 -15.406 -13.805 1 98.69 282 ALA A O 1
ATOM 2243 N N . VAL A 1 283 ? -4.621 -14.414 -14.07 1 98.75 283 VAL A N 1
ATOM 2244 C CA . VAL A 1 283 ? -4.785 -14.023 -12.68 1 98.75 283 VAL A CA 1
ATOM 2245 C C . VAL A 1 283 ? -6.023 -14.703 -12.086 1 98.75 283 VAL A C 1
ATOM 2247 O O . VAL A 1 283 ? -7.117 -14.602 -12.648 1 98.75 283 VAL A O 1
ATOM 2250 N N . THR A 1 284 ? -5.867 -15.422 -11.039 1 98.81 284 THR A N 1
ATOM 2251 C CA . THR A 1 284 ? -7.004 -15.906 -10.273 1 98.81 284 THR A CA 1
ATOM 2252 C C . THR A 1 284 ? -7.395 -14.906 -9.188 1 98.81 284 THR A C 1
ATOM 2254 O O . THR A 1 284 ? -6.672 -14.734 -8.203 1 98.81 284 THR A O 1
ATOM 2257 N N . TRP A 1 285 ? -8.523 -14.297 -9.406 1 98.56 285 TRP A N 1
ATOM 2258 C CA . TRP A 1 285 ? -9.008 -13.305 -8.461 1 98.56 285 TRP A CA 1
ATOM 2259 C C . TRP A 1 285 ? -9.812 -13.961 -7.344 1 98.56 285 TRP A C 1
ATOM 2261 O O . TRP A 1 285 ? -10.766 -14.695 -7.605 1 98.56 285 TRP A O 1
ATOM 2271 N N . MET A 1 286 ? -9.414 -13.703 -6.152 1 98.5 286 MET A N 1
ATOM 2272 C CA . MET A 1 286 ? -10.109 -14.156 -4.949 1 98.5 286 MET A CA 1
ATOM 2273 C C . MET A 1 286 ? -10.641 -12.969 -4.152 1 98.5 286 MET A C 1
ATOM 2275 O O . MET A 1 286 ? -10.062 -11.883 -4.184 1 98.5 286 MET A O 1
ATOM 2279 N N . TYR A 1 287 ? -11.703 -13.148 -3.42 1 98 287 TYR A N 1
ATOM 2280 C CA . TYR A 1 287 ? -12.422 -12.039 -2.797 1 98 287 TYR A CA 1
ATOM 2281 C C . TYR A 1 287 ? -12.484 -12.211 -1.283 1 98 287 TYR A C 1
ATOM 2283 O O . TYR A 1 287 ? -12.859 -13.281 -0.788 1 98 287 TYR A O 1
ATOM 2291 N N . TYR A 1 288 ? -12.203 -11.156 -0.536 1 97.5 288 TYR A N 1
ATOM 2292 C CA . TYR A 1 288 ? -11.992 -11.273 0.902 1 97.5 288 TYR A CA 1
ATOM 2293 C C . TYR A 1 288 ? -12.797 -10.227 1.66 1 97.5 288 TYR A C 1
ATOM 2295 O O . TYR A 1 288 ? -12.938 -9.086 1.198 1 97.5 288 TYR A O 1
ATOM 2303 N N . GLU A 1 289 ? -13.242 -10.586 2.846 1 96.44 289 GLU A N 1
ATOM 2304 C CA . GLU A 1 289 ? -13.797 -9.625 3.795 1 96.44 289 GLU A CA 1
ATOM 2305 C C . GLU A 1 289 ? -12.695 -8.773 4.422 1 96.44 289 GLU A C 1
ATOM 2307 O O . GLU A 1 289 ? -12.859 -7.559 4.57 1 96.44 289 GLU A O 1
ATOM 2312 N N . ASP A 1 290 ? -11.656 -9.359 4.844 1 95.06 290 ASP A N 1
ATOM 2313 C CA . ASP A 1 290 ? -10.469 -8.703 5.383 1 95.06 290 ASP A CA 1
ATOM 2314 C C . ASP A 1 290 ? -9.289 -8.844 4.426 1 95.06 290 ASP A C 1
ATOM 2316 O O . ASP A 1 290 ? -8.508 -9.789 4.531 1 95.06 290 ASP A O 1
ATOM 2320 N N . LEU A 1 291 ? -9.156 -7.852 3.568 1 96.44 291 LEU A N 1
ATOM 2321 C CA . LEU A 1 291 ? -8.125 -7.898 2.537 1 96.44 291 LEU A CA 1
ATOM 2322 C C . LEU A 1 291 ? -6.734 -7.797 3.154 1 96.44 291 LEU A C 1
ATOM 2324 O O . LEU A 1 291 ? -5.785 -8.422 2.668 1 96.44 291 LEU A O 1
ATOM 2328 N N . GLN A 1 292 ? -6.582 -7.062 4.176 1 93.94 292 GLN A N 1
ATOM 2329 C CA . GLN A 1 292 ? -5.277 -6.879 4.801 1 93.94 292 GLN A CA 1
ATOM 2330 C C . GLN A 1 292 ? -4.77 -8.18 5.414 1 93.94 292 GLN A C 1
ATOM 2332 O O . GLN A 1 292 ? -3.58 -8.492 5.332 1 93.94 292 GLN A O 1
ATOM 2337 N N . GLU A 1 293 ? -5.66 -8.852 6.059 1 95.06 293 GLU A N 1
ATOM 2338 C CA . GLU A 1 293 ? -5.285 -10.164 6.586 1 95.06 293 GLU A CA 1
ATOM 2339 C C . GLU A 1 293 ? -4.809 -11.094 5.473 1 95.06 293 GLU A C 1
ATOM 2341 O O . GLU A 1 293 ? -3.807 -11.797 5.633 1 95.06 293 GLU A O 1
ATOM 2346 N N . ALA A 1 294 ? -5.504 -11.078 4.387 1 97.75 294 ALA A N 1
ATOM 2347 C CA . ALA A 1 294 ? -5.125 -11.906 3.248 1 97.75 294 ALA A CA 1
ATOM 2348 C C . ALA A 1 294 ? -3.756 -11.5 2.705 1 97.75 294 ALA A C 1
ATOM 2350 O O . ALA A 1 294 ? -2.934 -12.359 2.371 1 97.75 294 ALA A O 1
ATOM 2351 N N . GLU A 1 295 ? -3.539 -10.227 2.635 1 97.25 295 GLU A N 1
ATOM 2352 C CA . GLU A 1 295 ? -2.25 -9.711 2.178 1 97.25 295 GLU A CA 1
ATOM 2353 C C . GLU A 1 295 ? -1.108 -10.234 3.045 1 97.25 295 GLU A C 1
ATOM 2355 O O . GLU A 1 295 ? -0.111 -10.742 2.529 1 97.25 295 GLU A O 1
ATOM 2360 N N . ARG A 1 296 ? -1.236 -10.086 4.32 1 95.75 296 ARG A N 1
ATOM 2361 C CA . ARG A 1 296 ? -0.206 -10.547 5.25 1 95.75 296 ARG A CA 1
ATOM 2362 C C . ARG A 1 296 ? 0.039 -12.039 5.094 1 95.75 296 ARG A C 1
ATOM 2364 O O . ARG A 1 296 ? 1.187 -12.492 5.109 1 95.75 296 ARG A O 1
ATOM 2371 N N . PHE A 1 297 ? -1.012 -12.797 4.914 1 98 297 PHE A N 1
ATOM 2372 C CA . PHE A 1 297 ? -0.922 -14.242 4.758 1 98 297 PHE A CA 1
ATOM 2373 C C . PHE A 1 297 ? -0.115 -14.602 3.518 1 98 297 PHE A C 1
ATOM 2375 O O . PHE A 1 297 ? 0.844 -15.375 3.598 1 98 297 PHE A O 1
ATOM 2382 N N . TYR A 1 298 ? -0.421 -14.047 2.396 1 98.62 298 TYR A N 1
ATOM 2383 C CA . TYR A 1 298 ? 0.203 -14.438 1.137 1 98.62 298 TYR A CA 1
ATOM 2384 C C . TYR A 1 298 ? 1.63 -13.906 1.05 1 98.62 298 TYR A C 1
ATOM 2386 O O . TYR A 1 298 ? 2.49 -14.523 0.418 1 98.62 298 TYR A O 1
ATOM 2394 N N . GLU A 1 299 ? 1.885 -12.812 1.741 1 98.06 299 GLU A N 1
ATOM 2395 C CA . GLU A 1 299 ? 3.232 -12.25 1.7 1 98.06 299 GLU A CA 1
ATOM 2396 C C . GLU A 1 299 ? 4.145 -12.93 2.721 1 98.06 299 GLU A C 1
ATOM 2398 O O . GLU A 1 299 ? 5.305 -13.219 2.426 1 98.06 299 GLU A O 1
ATOM 2403 N N . GLU A 1 300 ? 3.596 -13.234 3.887 1 97.06 300 GLU A N 1
ATOM 2404 C CA . GLU A 1 300 ? 4.477 -13.617 4.984 1 97.06 300 GLU A CA 1
ATOM 2405 C C . GLU A 1 300 ? 4.469 -15.133 5.191 1 97.06 300 GLU A C 1
ATOM 2407 O O . GLU A 1 300 ? 5.449 -15.703 5.676 1 97.06 300 GLU A O 1
ATOM 2412 N N . LYS A 1 301 ? 3.318 -15.773 4.902 1 97.12 301 LYS A N 1
ATOM 2413 C CA . LYS A 1 301 ? 3.207 -17.203 5.16 1 97.12 301 LYS A CA 1
ATOM 2414 C C . LYS A 1 301 ? 3.375 -18.016 3.877 1 97.12 301 LYS A C 1
ATOM 2416 O O . LYS A 1 301 ? 4.168 -18.953 3.828 1 97.12 301 LYS A O 1
ATOM 2421 N N . ILE A 1 302 ? 2.682 -17.578 2.844 1 98.12 302 ILE A N 1
ATOM 2422 C CA . ILE A 1 302 ? 2.842 -18.25 1.556 1 98.12 302 ILE A CA 1
ATOM 2423 C C . ILE A 1 302 ? 4.121 -17.75 0.877 1 98.12 302 ILE A C 1
ATOM 2425 O O . ILE A 1 302 ? 4.836 -18.531 0.249 1 98.12 302 ILE A O 1
ATOM 2429 N N . GLY A 1 303 ? 4.387 -16.484 1.016 1 98.25 303 GLY A N 1
ATOM 2430 C CA . GLY A 1 303 ? 5.668 -15.93 0.605 1 98.25 303 GLY A CA 1
ATOM 2431 C C . GLY A 1 303 ? 5.664 -15.414 -0.824 1 98.25 303 GLY A C 1
ATOM 2432 O O . GLY A 1 303 ? 6.711 -15.359 -1.47 1 98.25 303 GLY A O 1
ATOM 2433 N N . LEU A 1 304 ? 4.484 -15.023 -1.344 1 98.25 304 LEU A N 1
ATOM 2434 C CA . LEU A 1 304 ? 4.43 -14.5 -2.705 1 98.25 304 LEU A CA 1
ATOM 2435 C C . LEU A 1 304 ? 4.812 -13.023 -2.736 1 98.25 304 LEU A C 1
ATOM 2437 O O . LEU A 1 304 ? 4.766 -12.344 -1.708 1 98.25 304 LEU A O 1
ATOM 2441 N N . THR A 1 305 ? 5.211 -12.562 -3.873 1 96.56 305 THR A N 1
ATOM 2442 C CA . THR A 1 305 ? 5.66 -11.188 -4.047 1 96.56 305 THR A CA 1
ATOM 2443 C C . THR A 1 305 ? 4.559 -10.336 -4.672 1 96.56 305 THR A C 1
ATOM 2445 O O . THR A 1 305 ? 3.994 -10.703 -5.703 1 96.56 305 THR A O 1
ATOM 2448 N N . LEU A 1 306 ? 4.258 -9.25 -4.016 1 97.19 306 LEU A N 1
ATOM 2449 C CA . LEU A 1 306 ? 3.301 -8.281 -4.539 1 97.19 306 LEU A CA 1
ATOM 2450 C C . LEU A 1 306 ? 3.842 -7.605 -5.797 1 97.19 306 LEU A C 1
ATOM 2452 O O . LEU A 1 306 ? 4.953 -7.07 -5.789 1 97.19 306 LEU A O 1
ATOM 2456 N N . ILE A 1 307 ? 3.025 -7.559 -6.867 1 96.19 307 ILE A N 1
ATOM 2457 C CA . ILE A 1 307 ? 3.535 -7.016 -8.117 1 96.19 307 ILE A CA 1
ATOM 2458 C C . ILE A 1 307 ? 2.645 -5.863 -8.586 1 96.19 307 ILE A C 1
ATOM 2460 O O . ILE A 1 307 ? 3.08 -5.008 -9.359 1 96.19 307 ILE A O 1
ATOM 2464 N N . VAL A 1 308 ? 1.384 -5.84 -8.219 1 96.69 308 VAL A N 1
ATOM 2465 C CA . VAL A 1 308 ? 0.458 -4.742 -8.484 1 96.69 308 VAL A CA 1
ATOM 2466 C C . VAL A 1 308 ? -0.319 -4.402 -7.215 1 96.69 308 VAL A C 1
ATOM 2468 O O . VAL A 1 308 ? -0.831 -5.297 -6.535 1 96.69 308 VAL A O 1
ATOM 2471 N N . ASP A 1 309 ? -0.352 -3.178 -6.914 1 93.5 309 ASP A N 1
ATOM 2472 C CA . ASP A 1 309 ? -1.163 -2.68 -5.809 1 93.5 309 ASP A CA 1
ATOM 2473 C C . ASP A 1 309 ? -2.154 -1.621 -6.285 1 93.5 309 ASP A C 1
ATOM 2475 O O . ASP A 1 309 ? -1.777 -0.473 -6.527 1 93.5 309 ASP A O 1
ATOM 2479 N N . GLN A 1 310 ? -3.428 -2.008 -6.332 1 90.31 310 GLN A N 1
ATOM 2480 C CA . GLN A 1 310 ? -4.484 -1.102 -6.77 1 90.31 310 GLN A CA 1
ATOM 2481 C C . GLN A 1 310 ? -5.297 -0.594 -5.578 1 90.31 310 GLN A C 1
ATOM 2483 O O . GLN A 1 310 ? -6.41 -0.091 -5.75 1 90.31 310 GLN A O 1
ATOM 2488 N N . GLY A 1 311 ? -4.816 -0.824 -4.414 1 90.69 311 GLY A N 1
ATOM 2489 C CA . GLY A 1 311 ? -5.547 -0.478 -3.207 1 90.69 311 GLY A CA 1
ATOM 2490 C C . GLY A 1 311 ? -6.555 -1.533 -2.797 1 90.69 311 GLY A C 1
ATOM 2491 O O . GLY A 1 311 ? -6.27 -2.379 -1.948 1 90.69 311 GLY A O 1
ATOM 2492 N N . TRP A 1 312 ? -7.684 -1.599 -3.52 1 94.38 312 TRP A N 1
ATOM 2493 C CA . TRP A 1 312 ? -8.758 -2.527 -3.178 1 94.38 312 TRP A CA 1
ATOM 2494 C C . TRP A 1 312 ? -8.562 -3.867 -3.879 1 94.38 312 TRP A C 1
ATOM 2496 O O . TRP A 1 312 ? -9.32 -4.809 -3.652 1 94.38 312 TRP A O 1
ATOM 2506 N N . ALA A 1 313 ? -7.504 -3.967 -4.688 1 96.19 313 ALA A N 1
ATOM 2507 C CA . ALA A 1 313 ? -7.094 -5.195 -5.367 1 96.19 313 ALA A CA 1
ATOM 2508 C C . ALA A 1 313 ? -5.574 -5.297 -5.445 1 96.19 313 ALA A C 1
ATOM 2510 O O . ALA A 1 313 ? -4.891 -4.297 -5.684 1 96.19 313 ALA A O 1
ATOM 2511 N N . LYS A 1 314 ? -5.039 -6.508 -5.191 1 97.5 314 LYS A N 1
ATOM 2512 C CA . LYS A 1 314 ? -3.609 -6.793 -5.195 1 97.5 314 LYS A CA 1
ATOM 2513 C C . LYS A 1 314 ? -3.289 -7.992 -6.082 1 97.5 314 LYS A C 1
ATOM 2515 O O . LYS A 1 314 ? -4.039 -8.969 -6.109 1 97.5 314 LYS A O 1
ATOM 2520 N N . VAL A 1 315 ? -2.217 -7.887 -6.824 1 98.44 315 VAL A N 1
ATOM 2521 C CA . VAL A 1 315 ? -1.779 -9.008 -7.641 1 98.44 315 VAL A CA 1
ATOM 2522 C C . VAL A 1 315 ? -0.422 -9.508 -7.152 1 98.44 315 VAL A C 1
ATOM 2524 O O . VAL A 1 315 ? 0.515 -8.727 -6.992 1 98.44 315 VAL A O 1
ATOM 2527 N N . TYR A 1 316 ? -0.343 -10.766 -6.941 1 98.56 316 TYR A N 1
ATOM 2528 C CA . TYR A 1 316 ? 0.884 -11.445 -6.543 1 98.56 316 TYR A CA 1
ATOM 2529 C C . TYR A 1 316 ? 1.359 -12.398 -7.637 1 98.56 316 TYR A C 1
ATOM 2531 O O . TYR A 1 316 ? 0.551 -13.078 -8.273 1 98.56 316 TYR A O 1
ATOM 2539 N N . GLN A 1 317 ? 2.635 -12.453 -7.859 1 97.44 317 GLN A N 1
ATOM 2540 C CA . GLN A 1 317 ? 3.191 -13.422 -8.797 1 97.44 317 GLN A CA 1
ATOM 2541 C C . GLN A 1 317 ? 3.416 -14.773 -8.117 1 97.44 317 GLN A C 1
ATOM 2543 O O . GLN A 1 317 ? 4.176 -14.867 -7.152 1 97.44 317 GLN A O 1
ATOM 2548 N N . ALA A 1 318 ? 2.811 -15.766 -8.578 1 97.88 318 ALA A N 1
ATOM 2549 C CA . ALA A 1 318 ? 2.977 -17.109 -8.016 1 97.88 318 ALA A CA 1
ATOM 2550 C C . ALA A 1 318 ? 3.908 -17.953 -8.883 1 97.88 318 ALA A C 1
ATOM 2552 O O . ALA A 1 318 ? 4.797 -18.625 -8.367 1 97.88 318 ALA A O 1
ATOM 2553 N N . SER A 1 319 ? 3.723 -17.969 -10.156 1 96.69 319 SER A N 1
ATOM 2554 C CA . SER A 1 319 ? 4.629 -18.531 -11.148 1 96.69 319 SER A CA 1
ATOM 2555 C C . SER A 1 319 ? 4.988 -17.5 -12.219 1 96.69 319 SER A C 1
ATOM 2557 O O . SER A 1 319 ? 4.719 -16.312 -12.055 1 96.69 319 SER A O 1
ATOM 2559 N N . GLU A 1 320 ? 5.668 -17.891 -13.32 1 94.62 320 GLU A N 1
ATOM 2560 C CA . GLU A 1 320 ? 6.117 -16.922 -14.32 1 94.62 320 GLU A CA 1
ATOM 2561 C C . GLU A 1 320 ? 4.934 -16.188 -14.938 1 94.62 320 GLU A C 1
ATOM 2563 O O . GLU A 1 320 ? 4.988 -14.969 -15.125 1 94.62 320 GLU A O 1
ATOM 2568 N N . THR A 1 321 ? 3.869 -16.922 -15.25 1 97.44 321 THR A N 1
ATOM 2569 C CA . THR A 1 321 ? 2.74 -16.297 -15.938 1 97.44 321 THR A CA 1
ATOM 2570 C C . THR A 1 321 ? 1.44 -16.547 -15.18 1 97.44 321 THR A C 1
ATOM 2572 O O . THR A 1 321 ? 0.354 -16.266 -15.695 1 97.44 321 THR A O 1
ATOM 2575 N N . GLY A 1 322 ? 1.517 -17.188 -14 1 98.31 322 GLY A N 1
ATOM 2576 C CA . GLY A 1 322 ? 0.387 -17.406 -13.109 1 98.31 322 GLY A CA 1
ATOM 2577 C C . GLY A 1 322 ? 0.374 -16.469 -11.914 1 98.31 322 GLY A C 1
ATOM 2578 O O . GLY A 1 322 ? 1.341 -16.422 -11.156 1 98.31 322 GLY A O 1
ATOM 2579 N N . TYR A 1 323 ? -0.729 -15.742 -11.719 1 98.62 323 TYR A N 1
ATOM 2580 C CA . TYR A 1 323 ? -0.834 -14.734 -10.68 1 98.62 323 TYR A CA 1
ATOM 2581 C C . TYR A 1 323 ? -2.033 -15 -9.773 1 98.62 323 TYR A C 1
ATOM 2583 O O . TYR A 1 323 ? -3.018 -15.609 -10.203 1 98.62 323 TYR A O 1
ATOM 2591 N N . ILE A 1 324 ? -1.912 -14.555 -8.539 1 98.75 324 ILE A N 1
ATOM 2592 C CA . ILE A 1 324 ? -2.988 -14.57 -7.555 1 98.75 324 ILE A CA 1
ATOM 2593 C C . ILE A 1 324 ? -3.439 -13.133 -7.27 1 98.75 324 ILE A C 1
ATOM 2595 O O . ILE A 1 324 ? -2.617 -12.273 -6.961 1 98.75 324 ILE A O 1
ATOM 2599 N N . GLY A 1 325 ? -4.668 -12.914 -7.457 1 98.69 325 GLY A N 1
ATOM 2600 C CA . GLY A 1 325 ? -5.246 -11.617 -7.176 1 98.69 325 GLY A CA 1
ATOM 2601 C C . GLY A 1 325 ? -6.137 -11.609 -5.945 1 98.69 325 GLY A C 1
ATOM 2602 O O . GLY A 1 325 ? -6.996 -12.477 -5.793 1 98.69 325 GLY A O 1
ATOM 2603 N N . LEU A 1 326 ? -5.926 -10.727 -5.027 1 98.62 326 LEU A N 1
ATOM 2604 C CA . LEU A 1 326 ? -6.777 -10.516 -3.861 1 98.62 326 LEU A CA 1
ATOM 2605 C C . LEU A 1 326 ? -7.641 -9.273 -4.035 1 98.62 326 LEU A C 1
ATOM 2607 O O . LEU A 1 326 ? -7.141 -8.211 -4.41 1 98.62 326 LEU A O 1
ATOM 2611 N N . VAL A 1 327 ? -8.93 -9.398 -3.762 1 97.88 327 VAL A N 1
ATOM 2612 C CA . VAL A 1 327 ? -9.859 -8.297 -3.996 1 97.88 327 VAL A CA 1
ATOM 2613 C C . VAL A 1 327 ? -10.703 -8.062 -2.748 1 97.88 327 VAL A C 1
ATOM 2615 O O . VAL A 1 327 ? -11.156 -9.016 -2.105 1 97.88 327 VAL A O 1
ATOM 2618 N N . ASP A 1 328 ? -10.906 -6.801 -2.375 1 97.12 328 ASP A N 1
ATOM 2619 C CA . ASP A 1 328 ? -11.906 -6.445 -1.37 1 97.12 328 ASP A CA 1
ATOM 2620 C C . ASP A 1 328 ? -13.312 -6.781 -1.853 1 97.12 328 ASP A C 1
ATOM 2622 O O . ASP A 1 328 ? -13.766 -6.258 -2.873 1 97.12 328 ASP A O 1
ATOM 2626 N N . GLU A 1 329 ? -14 -7.531 -1.065 1 96.94 329 GLU A N 1
ATOM 2627 C CA . GLU A 1 329 ? -15.312 -8.016 -1.483 1 96.94 329 GLU A CA 1
ATOM 2628 C C . GLU A 1 329 ? -16.281 -6.863 -1.726 1 96.94 329 GLU A C 1
ATOM 2630 O O . GLU A 1 329 ? -17.203 -6.98 -2.531 1 96.94 329 GLU A O 1
ATOM 2635 N N . LYS A 1 330 ? -16.062 -5.746 -1.064 1 96.12 330 LYS A N 1
ATOM 2636 C CA . LYS A 1 330 ? -16.984 -4.617 -1.181 1 96.12 330 LYS A CA 1
ATOM 2637 C C . LYS A 1 330 ? -16.828 -3.906 -2.52 1 96.12 330 LYS A C 1
ATOM 2639 O O . LYS A 1 330 ? -17.688 -3.117 -2.922 1 96.12 330 LYS A O 1
ATOM 2644 N N . ARG A 1 331 ? -15.789 -4.184 -3.203 1 94.81 331 ARG A N 1
ATOM 2645 C CA . ARG A 1 331 ? -15.492 -3.504 -4.461 1 94.81 331 ARG A CA 1
ATOM 2646 C C . ARG A 1 331 ? -15.453 -4.492 -5.621 1 94.81 331 ARG A C 1
ATOM 2648 O O . ARG A 1 331 ? -15.578 -4.098 -6.781 1 94.81 331 ARG A O 1
ATOM 2655 N N . GLY A 1 332 ? -15.258 -5.711 -5.285 1 94 332 GLY A N 1
ATOM 2656 C CA . GLY A 1 332 ? -15.094 -6.727 -6.316 1 94 332 GLY A CA 1
ATOM 2657 C C . GLY A 1 332 ? -16.406 -7.242 -6.863 1 94 332 GLY A C 1
ATOM 2658 O O . GLY A 1 332 ? -17.469 -6.688 -6.57 1 94 332 GLY A O 1
ATOM 2659 N N . MET A 1 333 ? -16.297 -8.258 -7.715 1 95.75 333 MET A N 1
ATOM 2660 C CA . MET A 1 333 ? -17.438 -8.812 -8.438 1 95.75 333 MET A CA 1
ATOM 2661 C C . MET A 1 333 ? -18.156 -9.859 -7.598 1 95.75 333 MET A C 1
ATOM 2663 O O . MET A 1 333 ? -19.266 -10.273 -7.934 1 95.75 333 MET A O 1
ATOM 2667 N N . HIS A 1 334 ? -17.469 -10.398 -6.559 1 96.19 334 HIS A N 1
ATOM 2668 C CA . HIS A 1 334 ? -18.062 -11.383 -5.664 1 96.19 334 HIS A CA 1
ATOM 2669 C C . HIS A 1 334 ? -18 -10.914 -4.211 1 96.19 334 HIS A C 1
ATOM 2671 O O . HIS A 1 334 ? -17.078 -10.211 -3.816 1 96.19 334 HIS A O 1
ATOM 2677 N N . ASN A 1 335 ? -19.016 -11.344 -3.469 1 95.06 335 ASN A N 1
ATOM 2678 C CA . ASN A 1 335 ? -19 -11.18 -2.02 1 95.06 335 ASN A CA 1
ATOM 2679 C C . ASN A 1 335 ? -18.375 -12.383 -1.325 1 95.06 335 ASN A C 1
ATOM 2681 O O . ASN A 1 335 ? -18.328 -13.477 -1.891 1 95.06 335 ASN A O 1
ATOM 2685 N N . TYR A 1 336 ? -17.891 -12.133 -0.16 1 94.12 336 TYR A N 1
ATOM 2686 C CA . TYR A 1 336 ? -17.406 -13.242 0.663 1 94.12 336 TYR A CA 1
ATOM 2687 C C . TYR A 1 336 ? -18.531 -14.203 1.002 1 94.12 336 TYR A C 1
ATOM 2689 O O . TYR A 1 336 ? -19.656 -13.781 1.309 1 94.12 336 TYR A O 1
ATOM 2697 N N . THR A 1 337 ? -18.281 -15.445 0.94 1 95.19 337 THR A N 1
ATOM 2698 C CA . THR A 1 337 ? -19.125 -16.516 1.461 1 95.19 337 THR A CA 1
ATOM 2699 C C . THR A 1 337 ? -18.281 -17.562 2.186 1 95.19 337 THR A C 1
ATOM 2701 O O . THR A 1 337 ? -17.094 -17.703 1.916 1 95.19 337 THR A O 1
ATOM 2704 N N . GLU A 1 338 ? -18.844 -18.203 3.096 1 92.94 338 GLU A N 1
ATOM 2705 C CA . GLU A 1 338 ? -18.141 -19.234 3.842 1 92.94 338 GLU A CA 1
ATOM 2706 C C . GLU A 1 338 ? -17.703 -20.391 2.928 1 92.94 338 GLU A C 1
ATOM 2708 O O . GLU A 1 338 ? -16.594 -20.875 3.029 1 92.94 338 GLU A O 1
ATOM 2713 N N . LYS A 1 339 ? -18.656 -20.781 2.139 1 93.56 339 LYS A N 1
ATOM 2714 C CA . LYS A 1 339 ? -18.344 -21.828 1.182 1 93.56 339 LYS A CA 1
ATOM 2715 C C . LYS A 1 339 ? -17.688 -21.266 -0.071 1 93.56 339 LYS A C 1
ATOM 2717 O O . LYS A 1 339 ? -18.078 -20.203 -0.554 1 93.56 339 LYS A O 1
ATOM 2722 N N . LYS A 1 340 ? -16.688 -22.062 -0.302 1 91.81 340 LYS A N 1
ATOM 2723 C CA . LYS A 1 340 ? -15.992 -21.719 -1.534 1 91.81 340 LYS A CA 1
ATOM 2724 C C . LYS A 1 340 ? -16.156 -22.812 -2.584 1 91.81 340 LYS A C 1
ATOM 2726 O O . LYS A 1 340 ? -16.172 -24 -2.254 1 91.81 340 LYS A O 1
ATOM 2731 N N . GLY A 1 341 ? -16.703 -22.594 -3.854 1 90.94 341 GLY A N 1
ATOM 2732 C CA . GLY A 1 341 ? -16.938 -23.547 -4.926 1 90.94 341 GLY A CA 1
ATOM 2733 C C . GLY A 1 341 ? -15.734 -23.719 -5.84 1 90.94 341 GLY A C 1
ATOM 2734 O O . GLY A 1 341 ? -15.891 -23.812 -7.059 1 90.94 341 GLY A O 1
ATOM 2735 N N . THR A 1 342 ? -14.531 -23.688 -5.203 1 95.94 342 THR A N 1
ATOM 2736 C CA . THR A 1 342 ? -13.32 -23.75 -6.012 1 95.94 342 THR A CA 1
ATOM 2737 C C . THR A 1 342 ? -12.109 -24.109 -5.152 1 95.94 342 THR A C 1
ATOM 2739 O O . THR A 1 342 ? -12.211 -24.156 -3.924 1 95.94 342 THR A O 1
ATOM 2742 N N . SER A 1 343 ? -11.016 -24.516 -5.719 1 96.81 343 SER A N 1
ATOM 2743 C CA . SER A 1 343 ? -9.703 -24.703 -5.105 1 96.81 343 SER A CA 1
ATOM 2744 C C . SER A 1 343 ? -8.609 -24.031 -5.922 1 96.81 343 SER A C 1
ATOM 2746 O O . SER A 1 343 ? -8.578 -24.156 -7.148 1 96.81 343 SER A O 1
ATOM 2748 N N . ILE A 1 344 ? -7.805 -23.312 -5.27 1 98.12 344 ILE A N 1
ATOM 2749 C CA . ILE A 1 344 ? -6.617 -22.703 -5.867 1 98.12 344 ILE A CA 1
ATOM 2750 C C . ILE A 1 344 ? -5.406 -23.609 -5.621 1 98.12 344 ILE A C 1
ATOM 2752 O O . ILE A 1 344 ? -5.129 -23.984 -4.48 1 98.12 344 ILE A O 1
ATOM 2756 N N . ALA A 1 345 ? -4.707 -23.859 -6.645 1 98.44 345 ALA A N 1
ATOM 2757 C CA . ALA A 1 345 ? -3.652 -24.859 -6.465 1 98.44 345 ALA A CA 1
ATOM 2758 C C . ALA A 1 345 ? -2.303 -24.312 -6.926 1 98.44 345 ALA A C 1
ATOM 2760 O O . ALA A 1 345 ? -2.234 -23.516 -7.867 1 98.44 345 ALA A O 1
ATOM 2761 N N . PHE A 1 346 ? -1.291 -24.781 -6.281 1 98.75 346 PHE A N 1
ATOM 2762 C CA . PHE A 1 346 ? 0.104 -24.578 -6.656 1 98.75 346 PHE A CA 1
ATOM 2763 C C . PHE A 1 346 ? 0.783 -25.922 -6.945 1 98.75 346 PHE A C 1
ATOM 2765 O O . PHE A 1 346 ? 0.78 -26.812 -6.102 1 98.75 346 PHE A O 1
ATOM 2772 N N . VAL A 1 347 ? 1.29 -26.016 -8.133 1 98.56 347 VAL A N 1
ATOM 2773 C CA . VAL A 1 347 ? 2.104 -27.172 -8.469 1 98.56 347 VAL A CA 1
ATOM 2774 C C . VAL A 1 347 ? 3.547 -26.938 -8.031 1 98.56 347 VAL A C 1
ATOM 2776 O O . VAL A 1 347 ? 4.184 -25.969 -8.461 1 98.56 347 VAL A O 1
ATOM 2779 N N . VAL A 1 348 ? 4.039 -27.859 -7.207 1 98.12 348 VAL A N 1
ATOM 2780 C CA . VAL A 1 348 ? 5.344 -27.578 -6.617 1 98.12 348 VAL A CA 1
ATOM 2781 C C . VAL A 1 348 ? 6.312 -28.719 -6.934 1 98.12 348 VAL A C 1
ATOM 2783 O O . VAL A 1 348 ? 5.891 -29.859 -7.145 1 98.12 348 VAL A O 1
ATOM 2786 N N . ASP A 1 349 ? 7.605 -28.438 -6.938 1 97.06 349 ASP A N 1
ATOM 2787 C CA . ASP A 1 349 ? 8.672 -29.391 -7.188 1 97.06 349 ASP A CA 1
ATOM 2788 C C . ASP A 1 349 ? 8.852 -30.344 -5.996 1 97.06 349 ASP A C 1
ATOM 2790 O O . ASP A 1 349 ? 9.031 -31.547 -6.172 1 97.06 349 ASP A O 1
ATOM 2794 N N . ASN A 1 350 ? 8.844 -29.844 -4.824 1 97.88 350 ASN A N 1
ATOM 2795 C CA . ASN A 1 350 ? 9.141 -30.609 -3.617 1 97.88 350 ASN A CA 1
ATOM 2796 C C . ASN A 1 350 ? 7.949 -30.609 -2.66 1 97.88 350 ASN A C 1
ATOM 2798 O O . ASN A 1 350 ? 8.023 -30.047 -1.567 1 97.88 350 ASN A O 1
ATOM 2802 N N . LEU A 1 351 ? 6.953 -31.406 -3.014 1 98.38 351 LEU A N 1
ATOM 2803 C CA . LEU A 1 351 ? 5.699 -31.453 -2.271 1 98.38 351 LEU A CA 1
ATOM 2804 C C . LEU A 1 351 ? 5.918 -32 -0.865 1 98.38 351 LEU A C 1
ATOM 2806 O O . LEU A 1 351 ? 5.367 -31.469 0.105 1 98.38 351 LEU A O 1
ATOM 2810 N N . GLU A 1 352 ? 6.676 -33.031 -0.704 1 98.12 352 GLU A N 1
ATOM 2811 C CA . GLU A 1 352 ? 6.891 -33.688 0.585 1 98.12 352 GLU A CA 1
ATOM 2812 C C . GLU A 1 352 ? 7.559 -32.719 1.576 1 98.12 352 GLU A C 1
ATOM 2814 O O . GLU A 1 352 ? 7.172 -32.688 2.744 1 98.12 352 GLU A O 1
ATOM 2819 N N . ALA A 1 353 ? 8.5 -32.031 1.118 1 97.81 353 ALA A N 1
ATOM 2820 C CA . ALA A 1 353 ? 9.195 -31.062 1.983 1 97.81 353 ALA A CA 1
ATOM 2821 C C . ALA A 1 353 ? 8.258 -29.938 2.406 1 97.81 353 ALA A C 1
ATOM 2823 O O . ALA A 1 353 ? 8.297 -29.484 3.553 1 97.81 353 ALA A O 1
ATOM 2824 N N . TRP A 1 354 ? 7.461 -29.5 1.486 1 97.94 354 TRP A N 1
ATOM 2825 C CA . TRP A 1 354 ? 6.516 -28.438 1.823 1 97.94 354 TRP A CA 1
ATOM 2826 C C . TRP A 1 354 ? 5.5 -28.922 2.854 1 97.94 354 TRP A C 1
ATOM 2828 O O . TRP A 1 354 ? 5.152 -28.188 3.783 1 97.94 354 TRP A O 1
ATOM 2838 N N . TYR A 1 355 ? 5.051 -30.125 2.658 1 98.38 355 TYR A N 1
ATOM 2839 C CA . TYR A 1 355 ? 4.102 -30.688 3.605 1 98.38 355 TYR A CA 1
ATOM 2840 C C . TYR A 1 355 ? 4.711 -30.797 4.996 1 98.38 355 TYR A C 1
ATOM 2842 O O . TYR A 1 355 ? 4.066 -30.469 5.992 1 98.38 355 TYR A O 1
ATOM 2850 N N . THR A 1 356 ? 5.895 -31.281 5.086 1 97.94 356 THR A N 1
ATOM 2851 C CA . THR A 1 356 ? 6.594 -31.375 6.359 1 97.94 356 THR A CA 1
ATOM 2852 C C . THR A 1 356 ? 6.715 -30.016 7.027 1 97.94 356 THR A C 1
ATOM 2854 O O . THR A 1 356 ? 6.48 -29.875 8.227 1 97.94 356 THR A O 1
ATOM 2857 N N . TYR A 1 357 ? 7.031 -29.078 6.25 1 96.94 357 TYR A N 1
ATOM 2858 C CA . TYR A 1 357 ? 7.125 -27.719 6.77 1 96.94 357 TYR A CA 1
ATOM 2859 C C . TYR A 1 357 ? 5.777 -27.234 7.297 1 96.94 357 TYR A C 1
ATOM 2861 O O . TYR A 1 357 ? 5.703 -26.641 8.375 1 96.94 357 TYR A O 1
ATOM 2869 N N . ALA A 1 358 ? 4.738 -27.453 6.508 1 97.31 358 ALA A N 1
ATOM 2870 C CA . ALA A 1 358 ? 3.395 -27.031 6.895 1 97.31 358 ALA A CA 1
ATOM 2871 C C . ALA A 1 358 ? 2.969 -27.703 8.203 1 97.31 358 ALA A C 1
ATOM 2873 O O . ALA A 1 358 ? 2.299 -27.078 9.031 1 97.31 358 ALA A O 1
ATOM 2874 N N . GLN A 1 359 ? 3.367 -28.906 8.359 1 96.38 359 GLN A N 1
ATOM 2875 C CA . GLN A 1 359 ? 3.053 -29.609 9.594 1 96.38 359 GLN A CA 1
ATOM 2876 C C . GLN A 1 359 ? 3.805 -29.016 10.781 1 96.38 359 GLN A C 1
ATOM 2878 O O . GLN A 1 359 ? 3.246 -28.875 11.875 1 96.38 359 GLN A O 1
ATOM 2883 N N . GLN A 1 360 ? 4.945 -28.672 10.578 1 94.38 360 GLN A N 1
ATOM 2884 C CA . GLN A 1 360 ? 5.824 -28.203 11.648 1 94.38 360 GLN A CA 1
ATOM 2885 C C . GLN A 1 360 ? 5.496 -26.781 12.062 1 94.38 360 GLN A C 1
ATOM 2887 O O . GLN A 1 360 ? 5.5 -26.453 13.25 1 94.38 360 GLN A O 1
ATOM 2892 N N . TYR A 1 361 ? 5.195 -25.969 11.094 1 93.69 361 TYR A N 1
ATOM 2893 C CA . TYR A 1 361 ? 5.113 -24.547 11.383 1 93.69 361 TYR A CA 1
ATOM 2894 C C . TYR A 1 361 ? 3.666 -24.062 11.352 1 93.69 361 TYR A C 1
ATOM 2896 O O . TYR A 1 361 ? 3.361 -22.969 11.805 1 93.69 361 TYR A O 1
ATOM 2904 N N . ALA A 1 362 ? 2.762 -24.859 10.812 1 94.88 362 ALA A N 1
ATOM 2905 C CA . ALA A 1 362 ? 1.329 -24.578 10.758 1 94.88 362 ALA A CA 1
ATOM 2906 C C . ALA A 1 362 ? 1.064 -23.172 10.219 1 94.88 362 ALA A C 1
ATOM 2908 O O . ALA A 1 362 ? 0.347 -22.391 10.844 1 94.88 362 ALA A O 1
ATOM 2909 N N . PRO A 1 363 ? 1.697 -22.844 9 1 94.69 363 PRO A N 1
ATOM 2910 C CA . PRO A 1 363 ? 1.463 -21.516 8.43 1 94.69 363 PRO A CA 1
ATOM 2911 C C . PRO A 1 363 ? -0.002 -21.281 8.07 1 94.69 363 PRO A C 1
ATOM 2913 O O . PRO A 1 363 ? -0.414 -20.125 7.867 1 94.69 363 PRO A O 1
ATOM 2916 N N . PHE A 1 364 ? -0.753 -22.234 7.871 1 95.94 364 PHE A N 1
ATOM 2917 C CA . PHE A 1 364 ? -2.189 -22.234 7.621 1 95.94 364 PHE A CA 1
ATOM 2918 C C . PHE A 1 364 ? -2.824 -23.516 8.156 1 95.94 364 PHE A C 1
ATOM 2920 O O . PHE A 1 364 ? -2.121 -24.453 8.531 1 95.94 364 PHE A O 1
ATOM 2927 N N . ALA A 1 365 ? -4.117 -23.5 8.219 1 96.31 365 ALA A N 1
ATOM 2928 C CA . ALA A 1 365 ? -4.828 -24.703 8.641 1 96.31 365 ALA A CA 1
ATOM 2929 C C . ALA A 1 365 ? -4.824 -25.766 7.543 1 96.31 365 ALA A C 1
ATOM 2931 O O . ALA A 1 365 ? -5.055 -25.453 6.371 1 96.31 365 ALA A O 1
ATOM 2932 N N . LEU A 1 366 ? -4.551 -27 7.906 1 97 366 LEU A N 1
ATOM 2933 C CA . LEU A 1 366 ? -4.617 -28.125 6.965 1 97 366 LEU A CA 1
ATOM 2934 C C . LEU A 1 366 ? -6.039 -28.656 6.863 1 97 366 LEU A C 1
ATOM 2936 O O . LEU A 1 366 ? -6.648 -29.016 7.879 1 97 366 LEU A O 1
ATOM 2940 N N . GLU A 1 367 ? -6.582 -28.609 5.773 1 96.62 367 GLU A N 1
ATOM 2941 C CA . GLU A 1 367 ? -7.918 -29.125 5.512 1 96.62 367 GLU A CA 1
ATOM 2942 C C . GLU A 1 367 ? -7.867 -30.609 5.137 1 96.62 367 GLU A C 1
ATOM 2944 O O . GLU A 1 367 ? -8.766 -31.375 5.484 1 96.62 367 GLU A O 1
ATOM 2949 N N . ARG A 1 368 ? -6.895 -30.984 4.402 1 97.31 368 ARG A N 1
ATOM 2950 C CA . ARG A 1 368 ? -6.688 -32.375 3.994 1 97.31 368 ARG A CA 1
ATOM 2951 C C . ARG A 1 368 ? -5.203 -32.719 4.012 1 97.31 368 ARG A C 1
ATOM 2953 O O . ARG A 1 368 ? -4.398 -32.094 3.33 1 97.31 368 ARG A O 1
ATOM 2960 N N . GLU A 1 369 ? -4.98 -33.75 4.727 1 97.94 369 GLU A N 1
ATOM 2961 C CA . GLU A 1 369 ? -3.613 -34.281 4.789 1 97.94 369 GLU A CA 1
ATOM 2962 C C . GLU A 1 369 ? -3.17 -34.844 3.441 1 97.94 369 GLU A C 1
ATOM 2964 O O . GLU A 1 369 ? -3.982 -34.969 2.525 1 97.94 369 GLU A O 1
ATOM 2969 N N . MET A 1 370 ? -1.836 -35.125 3.377 1 98.19 370 MET A N 1
ATOM 2970 C CA . MET A 1 370 ? -1.249 -35.625 2.141 1 98.19 370 MET A CA 1
ATOM 2971 C C . MET A 1 370 ? -2.006 -36.844 1.646 1 98.19 370 MET A C 1
ATOM 2973 O O . MET A 1 370 ? -2.279 -37.781 2.42 1 98.19 370 MET A O 1
ATOM 2977 N N . TYR A 1 371 ? -2.365 -36.844 0.41 1 97.38 371 TYR A N 1
ATOM 2978 C CA . TYR A 1 371 ? -3.057 -37.969 -0.199 1 97.38 371 TYR A CA 1
ATOM 2979 C C . TYR A 1 371 ? -2.557 -38.219 -1.618 1 97.38 371 TYR A C 1
ATOM 2981 O O . TYR A 1 371 ? -1.954 -37.312 -2.23 1 97.38 371 TYR A O 1
ATOM 2989 N N . THR A 1 372 ? -2.762 -39.406 -2.09 1 96.44 372 THR A N 1
ATOM 2990 C CA . THR A 1 372 ? -2.504 -39.75 -3.48 1 96.44 372 THR A CA 1
ATOM 2991 C C . THR A 1 372 ? -3.801 -39.781 -4.285 1 96.44 372 THR A C 1
ATOM 2993 O O . THR A 1 372 ? -4.801 -40.344 -3.842 1 96.44 372 THR A O 1
ATOM 2996 N N . GLY A 1 373 ? -3.752 -39.125 -5.398 1 92.81 373 GLY A N 1
ATOM 2997 C CA . GLY A 1 373 ? -4.945 -39.031 -6.227 1 92.81 373 GLY A CA 1
ATOM 2998 C C . GLY A 1 373 ? -5.297 -40.344 -6.891 1 92.81 373 GLY A C 1
ATOM 2999 O O . GLY A 1 373 ? -4.566 -41.344 -6.762 1 92.81 373 GLY A O 1
ATOM 3000 N N . THR A 1 374 ? -6.367 -40.375 -7.578 1 90.69 374 THR A N 1
ATOM 3001 C CA . THR A 1 374 ? -6.875 -41.562 -8.25 1 90.69 374 THR A CA 1
ATOM 3002 C C . THR A 1 374 ? -5.824 -42.156 -9.188 1 90.69 374 THR A C 1
ATOM 3004 O O . THR A 1 374 ? -5.176 -41.406 -9.938 1 90.69 374 THR A O 1
ATOM 3007 N N . LYS A 1 375 ? -5.598 -43.469 -9.148 1 94.94 375 LYS A N 1
ATOM 3008 C CA . LYS A 1 375 ? -4.703 -44.219 -10.008 1 94.94 375 LYS A CA 1
ATOM 3009 C C . LYS A 1 375 ? -3.266 -43.719 -9.891 1 94.94 375 LYS A C 1
ATOM 3011 O O . LYS A 1 375 ? -2.516 -43.75 -10.867 1 94.94 375 LYS A O 1
ATOM 3016 N N . ASP A 1 376 ? -2.967 -43.125 -8.805 1 95.69 376 ASP A N 1
ATOM 3017 C CA . ASP A 1 376 ? -1.613 -42.688 -8.5 1 95.69 376 ASP A CA 1
ATOM 3018 C C . ASP A 1 376 ? -1.129 -41.656 -9.523 1 95.69 376 ASP A C 1
ATOM 3020 O O . ASP A 1 376 ? 0.018 -41.719 -9.977 1 95.69 376 ASP A O 1
ATOM 3024 N N . ARG A 1 377 ? -2.004 -40.781 -9.93 1 96.75 377 ARG A N 1
ATOM 3025 C CA . ARG A 1 377 ? -1.688 -39.781 -10.961 1 96.75 377 ARG A CA 1
ATOM 3026 C C . ARG A 1 377 ? -1.027 -38.562 -10.359 1 96.75 377 ARG A C 1
ATOM 3028 O O . ARG A 1 377 ? -0.292 -37.844 -11.047 1 96.75 377 ARG A O 1
ATOM 3035 N N . TYR A 1 378 ? -1.329 -38.25 -9.086 1 96.81 378 TYR A N 1
ATOM 3036 C CA . TYR A 1 378 ? -0.783 -37.062 -8.414 1 96.81 378 TYR A CA 1
ATOM 3037 C C . TYR A 1 378 ? -0.794 -37.25 -6.898 1 96.81 378 TYR A C 1
ATOM 3039 O O . TYR A 1 378 ? -1.426 -38.188 -6.387 1 96.81 378 TYR A O 1
ATOM 3047 N N . LYS A 1 379 ? -0.092 -36.5 -6.164 1 98.25 379 LYS A N 1
ATOM 3048 C CA . LYS A 1 379 ? -0.14 -36.312 -4.715 1 98.25 379 LYS A CA 1
ATOM 3049 C C . LYS A 1 379 ? -0.479 -34.875 -4.352 1 98.25 379 LYS A C 1
ATOM 3051 O O . LYS A 1 379 ? -0.141 -33.938 -5.09 1 98.25 379 LYS A O 1
ATOM 3056 N N . ALA A 1 380 ? -1.125 -34.719 -3.252 1 98.5 380 ALA A N 1
ATOM 3057 C CA . ALA A 1 380 ? -1.53 -33.375 -2.881 1 98.5 380 ALA A CA 1
ATOM 3058 C C . ALA A 1 380 ? -1.849 -33.281 -1.391 1 98.5 380 ALA A C 1
ATOM 3060 O O . ALA A 1 380 ? -1.988 -34.312 -0.718 1 98.5 380 ALA A O 1
ATOM 3061 N N . PHE A 1 381 ? -1.83 -32.188 -0.826 1 98.5 381 PHE A N 1
ATOM 3062 C CA . PHE A 1 381 ? -2.479 -31.812 0.429 1 98.5 381 PHE A CA 1
ATOM 3063 C C . PHE A 1 381 ? -3.184 -30.469 0.308 1 98.5 381 PHE A C 1
ATOM 3065 O O . PHE A 1 381 ? -2.99 -29.75 -0.674 1 98.5 381 PHE A O 1
ATOM 3072 N N . VAL A 1 382 ? -4.129 -30.203 1.182 1 98.38 382 VAL A N 1
ATOM 3073 C CA . VAL A 1 382 ? -4.973 -29.031 1.042 1 98.38 382 VAL A CA 1
ATOM 3074 C C . VAL A 1 382 ? -4.953 -28.219 2.34 1 98.38 382 VAL A C 1
ATOM 3076 O O . VAL A 1 382 ? -5.137 -28.781 3.426 1 98.38 382 VAL A O 1
ATOM 3079 N N . GLY A 1 383 ? -4.629 -26.969 2.207 1 98 383 GLY A N 1
ATOM 3080 C CA . GLY A 1 383 ? -4.793 -26.016 3.285 1 98 383 GLY A CA 1
ATOM 3081 C C . GLY A 1 383 ? -5.934 -25.031 3.049 1 98 383 GLY A C 1
ATOM 3082 O O . GLY A 1 383 ? -6.637 -25.125 2.039 1 98 383 GLY A O 1
ATOM 3083 N N . ILE A 1 384 ? -6.18 -24.156 4.012 1 97.88 384 ILE A N 1
ATOM 3084 C CA . ILE A 1 384 ? -7.219 -23.125 3.93 1 97.88 384 ILE A CA 1
ATOM 3085 C C . ILE A 1 384 ? -6.609 -21.75 4.172 1 97.88 384 ILE A C 1
ATOM 3087 O O . ILE A 1 384 ? -5.844 -21.562 5.121 1 97.88 384 ILE A O 1
ATOM 3091 N N . ASP A 1 385 ? -6.879 -20.812 3.303 1 97.94 385 ASP A N 1
ATOM 3092 C CA . ASP A 1 385 ? -6.375 -19.469 3.529 1 97.94 385 ASP A CA 1
ATOM 3093 C C . ASP A 1 385 ? -7.32 -18.672 4.426 1 97.94 385 ASP A C 1
ATOM 3095 O O . ASP A 1 385 ? -8.352 -19.188 4.863 1 97.94 385 ASP A O 1
ATOM 3099 N N . PRO A 1 386 ? -7.02 -17.391 4.805 1 96.94 386 PRO A N 1
ATOM 3100 C CA . PRO A 1 386 ? -7.84 -16.625 5.738 1 96.94 386 PRO A CA 1
ATOM 3101 C C . PRO A 1 386 ? -9.25 -16.359 5.211 1 96.94 386 PRO A C 1
ATOM 3103 O O . PRO A 1 386 ? -10.172 -16.109 5.996 1 96.94 386 PRO A O 1
ATOM 3106 N N . GLY A 1 387 ? -9.406 -16.375 3.914 1 97.38 387 GLY A N 1
ATOM 3107 C CA . GLY A 1 387 ? -10.711 -16.172 3.312 1 97.38 387 GLY A CA 1
ATOM 3108 C C . GLY A 1 387 ? -11.492 -17.469 3.143 1 97.38 387 GLY A C 1
ATOM 3109 O O . GLY A 1 387 ? -12.562 -17.484 2.535 1 97.38 387 GLY A O 1
ATOM 3110 N N . LYS A 1 388 ? -10.945 -18.562 3.562 1 97.5 388 LYS A N 1
ATOM 3111 C CA . LYS A 1 388 ? -11.547 -19.906 3.541 1 97.5 388 LYS A CA 1
ATOM 3112 C C . LYS A 1 388 ? -11.43 -20.531 2.158 1 97.5 388 LYS A C 1
ATOM 3114 O O . LYS A 1 388 ? -12.133 -21.5 1.849 1 97.5 388 LYS A O 1
ATOM 3119 N N . TYR A 1 389 ? -10.633 -20.031 1.37 1 98 389 TYR A N 1
ATOM 3120 C CA . TYR A 1 389 ? -10.344 -20.703 0.112 1 98 389 TYR A CA 1
ATOM 3121 C C . TYR A 1 389 ? -9.492 -21.953 0.348 1 98 389 TYR A C 1
ATOM 3123 O O . TYR A 1 389 ? -8.586 -21.938 1.183 1 98 389 TYR A O 1
ATOM 3131 N N . PHE A 1 390 ? -9.797 -22.953 -0.411 1 98.06 390 PHE A N 1
ATOM 3132 C CA . PHE A 1 390 ? -8.961 -24.156 -0.41 1 98.06 390 PHE A CA 1
ATOM 3133 C C . PHE A 1 390 ? -7.684 -23.906 -1.211 1 98.06 390 PHE A C 1
ATOM 3135 O O . PHE A 1 390 ? -7.742 -23.5 -2.371 1 98.06 390 PHE A O 1
ATOM 3142 N N . LEU A 1 391 ? -6.613 -24.141 -0.605 1 98.38 391 LEU A N 1
ATOM 3143 C CA . LEU A 1 391 ? -5.312 -24.125 -1.266 1 98.38 391 LEU A CA 1
ATOM 3144 C C . LEU A 1 391 ? -4.766 -25.531 -1.436 1 98.38 391 LEU A C 1
ATOM 3146 O O . LEU A 1 391 ? -4.359 -26.172 -0.459 1 98.38 391 LEU A O 1
ATOM 3150 N N . GLU A 1 392 ? -4.738 -25.922 -2.6 1 98.44 392 GLU A N 1
ATOM 3151 C CA . GLU A 1 392 ? -4.188 -27.25 -2.869 1 98.44 392 GLU A CA 1
ATOM 3152 C C . GLU A 1 392 ? -2.736 -27.156 -3.328 1 98.44 392 GLU A C 1
ATOM 3154 O O . GLU A 1 392 ? -2.395 -26.344 -4.176 1 98.44 392 GLU A O 1
ATOM 3159 N N . PHE A 1 393 ? -1.909 -27.969 -2.73 1 98.69 393 PHE A N 1
ATOM 3160 C CA . PHE A 1 393 ? -0.518 -28.125 -3.137 1 98.69 393 PHE A CA 1
ATOM 3161 C C . PHE A 1 393 ? -0.287 -29.516 -3.729 1 98.69 393 PHE A C 1
ATOM 3163 O O . PHE A 1 393 ? -0.598 -30.531 -3.096 1 98.69 393 PHE A O 1
ATOM 3170 N N . ASN A 1 394 ? 0.19 -29.516 -4.945 1 97.25 394 ASN A N 1
ATOM 3171 C CA . ASN A 1 394 ? 0.242 -30.844 -5.531 1 97.25 394 ASN A CA 1
ATOM 3172 C C . ASN A 1 394 ? 1.461 -31.016 -6.434 1 97.25 394 ASN A C 1
ATOM 3174 O O . ASN A 1 394 ? 2.133 -30.031 -6.766 1 97.25 394 ASN A O 1
ATOM 3178 N N . THR A 1 395 ? 1.803 -32.281 -6.754 1 97.5 395 THR A N 1
ATOM 3179 C CA . THR A 1 395 ? 2.76 -32.719 -7.758 1 97.5 395 THR A CA 1
ATOM 3180 C C . THR A 1 395 ? 2.168 -33.844 -8.602 1 97.5 395 THR A C 1
ATOM 3182 O O . THR A 1 395 ? 1.47 -34.719 -8.078 1 97.5 395 THR A O 1
ATOM 3185 N N . TYR A 1 396 ? 2.404 -33.75 -9.883 1 96.69 396 TYR A N 1
ATOM 3186 C CA . TYR A 1 396 ? 1.93 -34.812 -10.789 1 96.69 396 TYR A CA 1
ATOM 3187 C C . TYR A 1 396 ? 2.979 -35.906 -10.969 1 96.69 396 TYR A C 1
ATOM 3189 O O . TYR A 1 396 ? 4.172 -35.594 -11.094 1 96.69 396 TYR A O 1
ATOM 3197 N N . LEU A 1 397 ? 2.486 -37.094 -10.883 1 94.56 397 LEU A N 1
ATOM 3198 C CA . LEU A 1 397 ? 3.387 -38.25 -10.891 1 94.56 397 LEU A CA 1
ATOM 3199 C C . LEU A 1 397 ? 3.588 -38.781 -12.312 1 94.56 397 LEU A C 1
ATOM 3201 O O . LEU A 1 397 ? 2.877 -38.375 -13.234 1 94.56 397 LEU A O 1
ATOM 3205 N N . ASP A 1 398 ? 4.625 -39.625 -12.461 1 92 398 ASP A N 1
ATOM 3206 C CA . ASP A 1 398 ? 4.859 -40.281 -13.742 1 92 398 ASP A CA 1
ATOM 3207 C C . ASP A 1 398 ? 3.715 -41.25 -14.086 1 92 398 ASP A C 1
ATOM 3209 O O . ASP A 1 398 ? 3.553 -42.281 -13.453 1 92 398 ASP A O 1
ATOM 3213 N N . HIS A 1 399 ? 2.955 -40.875 -14.961 1 95.06 399 HIS A N 1
ATOM 3214 C CA . HIS A 1 399 ? 1.766 -41.562 -15.43 1 95.06 399 HIS A CA 1
ATOM 3215 C C . HIS A 1 399 ? 1.443 -41.188 -16.875 1 95.06 399 HIS A C 1
ATOM 3217 O O . HIS A 1 399 ? 1.583 -40.031 -17.281 1 95.06 399 HIS A O 1
ATOM 3223 N N . ASP A 1 400 ? 0.931 -42.125 -17.656 1 95.31 400 ASP A N 1
ATOM 3224 C CA . ASP A 1 400 ? 0.623 -41.906 -19.062 1 95.31 400 ASP A CA 1
ATOM 3225 C C . ASP A 1 400 ? -0.382 -40.75 -19.219 1 95.31 400 ASP A C 1
ATOM 3227 O O . ASP A 1 400 ? -0.276 -39.969 -20.141 1 95.31 400 ASP A O 1
ATOM 3231 N N . ASP A 1 401 ? -1.296 -40.625 -18.312 1 95.81 401 ASP A N 1
ATOM 3232 C CA . ASP A 1 401 ? -2.332 -39.594 -18.359 1 95.81 401 ASP A CA 1
ATOM 3233 C C . ASP A 1 401 ? -1.736 -38.188 -18.156 1 95.81 401 ASP A C 1
ATOM 3235 O O . ASP A 1 401 ? -2.391 -37.188 -18.422 1 95.81 401 ASP A O 1
ATOM 3239 N N . ASN A 1 402 ? -0.481 -38.188 -17.578 1 96.38 402 ASN A N 1
ATOM 3240 C CA . ASN A 1 402 ? 0.156 -36.906 -17.25 1 96.38 402 ASN A CA 1
ATOM 3241 C C . ASN A 1 402 ? 1.263 -36.562 -18.234 1 96.38 402 ASN A C 1
ATOM 3243 O O . ASN A 1 402 ? 1.952 -35.531 -18.062 1 96.38 402 ASN A O 1
ATOM 3247 N N . ALA A 1 403 ? 1.477 -37.344 -19.266 1 96 403 ALA A N 1
ATOM 3248 C CA . ALA A 1 403 ? 2.656 -37.219 -20.125 1 96 403 ALA A CA 1
ATOM 3249 C C . ALA A 1 403 ? 2.809 -35.812 -20.641 1 96 403 ALA A C 1
ATOM 3251 O O . ALA A 1 403 ? 3.863 -35.188 -20.469 1 96 403 ALA A O 1
ATOM 3252 N N . ARG A 1 404 ? 1.775 -35.219 -21.203 1 95.94 404 ARG A N 1
ATOM 3253 C CA . ARG A 1 404 ? 1.84 -33.875 -21.766 1 95.94 404 ARG A CA 1
ATOM 3254 C C . ARG A 1 404 ? 1.952 -32.812 -20.656 1 95.94 404 ARG A C 1
ATOM 3256 O O . ARG A 1 404 ? 2.695 -31.859 -20.797 1 95.94 404 ARG A O 1
ATOM 3263 N N . LEU A 1 405 ? 1.208 -33 -19.609 1 96.38 405 LEU A N 1
ATOM 3264 C CA . LEU A 1 405 ? 1.221 -32.094 -18.469 1 96.38 405 LEU A CA 1
ATOM 3265 C C . LEU A 1 405 ? 2.623 -31.969 -17.875 1 96.38 405 LEU A C 1
ATOM 3267 O O . LEU A 1 405 ? 3.111 -30.859 -17.641 1 96.38 405 LEU A O 1
ATOM 3271 N N . VAL A 1 406 ? 3.25 -33.094 -17.672 1 94.69 406 VAL A N 1
ATOM 3272 C CA . VAL A 1 406 ? 4.586 -33.125 -17.078 1 94.69 406 VAL A CA 1
ATOM 3273 C C . VAL A 1 406 ? 5.59 -32.5 -18.047 1 94.69 406 VAL A C 1
ATOM 3275 O O . VAL A 1 406 ? 6.523 -31.812 -17.609 1 94.69 406 VAL A O 1
ATOM 3278 N N . GLU A 1 407 ? 5.391 -32.75 -19.312 1 94.31 407 GLU A N 1
ATOM 3279 C CA . GLU A 1 407 ? 6.242 -32.125 -20.312 1 94.31 407 GLU A CA 1
ATOM 3280 C C . GLU A 1 407 ? 6.176 -30.594 -20.219 1 94.31 407 GLU A C 1
ATOM 3282 O O . GLU A 1 407 ? 7.207 -29.922 -20.281 1 94.31 407 GLU A O 1
ATOM 3287 N N . VAL A 1 408 ? 5.031 -30.031 -20.016 1 93.81 408 VAL A N 1
ATOM 3288 C CA . VAL A 1 408 ? 4.805 -28.594 -19.953 1 93.81 408 VAL A CA 1
ATOM 3289 C C . VAL A 1 408 ? 5.387 -28.031 -18.656 1 93.81 408 VAL A C 1
ATOM 3291 O O . VAL A 1 408 ? 5.953 -26.938 -18.641 1 93.81 408 VAL A O 1
ATOM 3294 N N . LEU A 1 409 ? 5.309 -28.75 -17.547 1 92.94 409 LEU A N 1
ATOM 3295 C CA . LEU A 1 409 ? 5.75 -28.297 -16.234 1 92.94 409 LEU A CA 1
ATOM 3296 C C . LEU A 1 409 ? 7.273 -28.328 -16.141 1 92.94 409 LEU A C 1
ATOM 3298 O O . LEU A 1 409 ? 7.863 -27.562 -15.375 1 92.94 409 LEU A O 1
ATOM 3302 N N . HIS A 1 410 ? 7.934 -29.234 -16.781 1 82.75 410 HIS A N 1
ATOM 3303 C CA . HIS A 1 410 ? 9.375 -29.406 -16.641 1 82.75 410 HIS A CA 1
ATOM 3304 C C . HIS A 1 410 ? 10.117 -28.656 -17.75 1 82.75 410 HIS A C 1
ATOM 3306 O O . HIS A 1 410 ? 11.352 -28.719 -17.828 1 82.75 410 HIS A O 1
ATOM 3312 N N . LYS A 1 411 ? 9.719 -27.938 -18.547 1 66.81 411 LYS A N 1
ATOM 3313 C CA . LYS A 1 411 ? 10.453 -27.109 -19.516 1 66.81 411 LYS A CA 1
ATOM 3314 C C . LYS A 1 411 ? 10.844 -25.766 -18.906 1 66.81 411 LYS A C 1
ATOM 3316 O O . LYS A 1 411 ? 10.141 -25.25 -18.031 1 66.81 411 LYS A O 1
ATOM 3321 N N . MET B 1 1 ? 34.219 1.783 -3.949 1 85.44 1 MET B N 1
ATOM 3322 C CA . MET B 1 1 ? 33.906 0.36 -3.871 1 85.44 1 MET B CA 1
ATOM 3323 C C . MET B 1 1 ? 32.844 0.096 -2.801 1 85.44 1 MET B C 1
ATOM 3325 O O . MET B 1 1 ? 31.891 -0.635 -3.039 1 85.44 1 MET B O 1
ATOM 3329 N N . GLY B 1 2 ? 32.938 0.778 -1.685 1 87 2 GLY B N 1
ATOM 3330 C CA . GLY B 1 2 ? 31.969 0.595 -0.627 1 87 2 GLY B CA 1
ATOM 3331 C C . GLY B 1 2 ? 30.578 1.042 -1.023 1 87 2 GLY B C 1
ATOM 3332 O O . GLY B 1 2 ? 29.578 0.393 -0.674 1 87 2 GLY B O 1
ATOM 3333 N N . GLN B 1 3 ? 30.516 2.061 -1.797 1 92.81 3 GLN B N 1
ATOM 3334 C CA . GLN B 1 3 ? 29.234 2.57 -2.266 1 92.81 3 GLN B CA 1
ATOM 3335 C C . GLN B 1 3 ? 28.562 1.588 -3.227 1 92.81 3 GLN B C 1
ATOM 3337 O O . GLN B 1 3 ? 27.375 1.309 -3.109 1 92.81 3 GLN B O 1
ATOM 3342 N N . MET B 1 4 ? 29.328 1.039 -4.105 1 94.5 4 MET B N 1
ATOM 3343 C CA . MET B 1 4 ? 28.797 0.084 -5.074 1 94.5 4 MET B CA 1
ATOM 3344 C C . MET B 1 4 ? 28.312 -1.185 -4.379 1 94.5 4 MET B C 1
ATOM 3346 O O . MET B 1 4 ? 27.312 -1.774 -4.785 1 94.5 4 MET B O 1
ATOM 3350 N N . GLU B 1 5 ? 29.016 -1.564 -3.363 1 95 5 GLU B N 1
ATOM 3351 C CA . GLU B 1 5 ? 28.594 -2.725 -2.584 1 95 5 GLU B CA 1
ATOM 3352 C C . GLU B 1 5 ? 27.234 -2.488 -1.932 1 95 5 GLU B C 1
ATOM 3354 O O . GLU B 1 5 ? 26.359 -3.363 -1.957 1 95 5 GLU B O 1
ATOM 3359 N N . ALA B 1 6 ? 27.125 -1.308 -1.363 1 95.38 6 ALA B N 1
ATOM 3360 C CA . ALA B 1 6 ? 25.859 -0.954 -0.731 1 95.38 6 ALA B CA 1
ATOM 3361 C C . ALA B 1 6 ? 24.719 -0.946 -1.749 1 95.38 6 ALA B C 1
ATOM 3363 O O . ALA B 1 6 ? 23.625 -1.449 -1.474 1 95.38 6 ALA B O 1
ATOM 3364 N N . PHE B 1 7 ? 24.938 -0.428 -2.893 1 96.06 7 PHE B N 1
ATOM 3365 C CA . PHE B 1 7 ? 23.938 -0.364 -3.945 1 96.06 7 PHE B CA 1
ATOM 3366 C C . PHE B 1 7 ? 23.531 -1.763 -4.398 1 96.06 7 PHE B C 1
ATOM 3368 O O . PHE B 1 7 ? 22.344 -2.053 -4.555 1 96.06 7 PHE B O 1
ATOM 3375 N N . ALA B 1 8 ? 24.531 -2.566 -4.609 1 97.06 8 ALA B N 1
ATOM 3376 C CA . ALA B 1 8 ? 24.266 -3.941 -5.023 1 97.06 8 ALA B CA 1
ATOM 3377 C C . ALA B 1 8 ? 23.438 -4.68 -3.979 1 97.06 8 ALA B C 1
ATOM 3379 O O . ALA B 1 8 ? 22.5 -5.402 -4.32 1 97.06 8 ALA B O 1
ATOM 3380 N N . GLU B 1 9 ? 23.75 -4.457 -2.775 1 95.69 9 GLU B N 1
ATOM 3381 C CA . GLU B 1 9 ? 23.016 -5.086 -1.684 1 95.69 9 GLU B CA 1
ATOM 3382 C C . GLU B 1 9 ? 21.547 -4.637 -1.674 1 95.69 9 GLU B C 1
ATOM 3384 O O . GLU B 1 9 ? 20.641 -5.453 -1.505 1 95.69 9 GLU B O 1
ATOM 3389 N N . MET B 1 10 ? 21.281 -3.406 -1.862 1 96.44 10 MET B N 1
ATOM 3390 C CA . MET B 1 10 ? 19.938 -2.844 -1.809 1 96.44 10 MET B CA 1
ATOM 3391 C C . MET B 1 10 ? 19.094 -3.371 -2.955 1 96.44 10 MET B C 1
ATOM 3393 O O . MET B 1 10 ? 17.906 -3.654 -2.771 1 96.44 10 MET B O 1
ATOM 3397 N N . VAL B 1 11 ? 19.703 -3.439 -4.074 1 97.81 11 VAL B N 1
ATOM 3398 C CA . VAL B 1 11 ? 18.984 -3.959 -5.234 1 97.81 11 VAL B CA 1
ATOM 3399 C C . VAL B 1 11 ? 18.672 -5.441 -5.031 1 97.81 11 VAL B C 1
ATOM 3401 O O . VAL B 1 11 ? 17.547 -5.891 -5.27 1 97.81 11 VAL B O 1
ATOM 3404 N N . ALA B 1 12 ? 19.703 -6.137 -4.547 1 97.44 12 ALA B N 1
ATOM 3405 C CA . ALA B 1 12 ? 19.531 -7.566 -4.297 1 97.44 12 ALA B CA 1
ATOM 3406 C C . ALA B 1 12 ? 18.422 -7.809 -3.277 1 97.44 12 ALA B C 1
ATOM 3408 O O . ALA B 1 12 ? 17.656 -8.773 -3.398 1 97.44 12 ALA B O 1
ATOM 3409 N N . ALA B 1 13 ? 18.281 -6.918 -2.34 1 96.25 13 ALA B N 1
ATOM 3410 C CA . ALA B 1 13 ? 17.312 -7.051 -1.252 1 96.25 13 ALA B CA 1
ATOM 3411 C C . ALA B 1 13 ? 15.945 -6.488 -1.653 1 96.25 13 ALA B C 1
ATOM 3413 O O . ALA B 1 13 ? 15.008 -6.48 -0.851 1 96.25 13 ALA B O 1
ATOM 3414 N N . ASP B 1 14 ? 15.805 -5.957 -2.818 1 95 14 ASP B N 1
ATOM 3415 C CA . ASP B 1 14 ? 14.586 -5.371 -3.363 1 95 14 ASP B CA 1
ATOM 3416 C C . ASP B 1 14 ? 14.18 -4.125 -2.582 1 95 14 ASP B C 1
ATOM 3418 O O . ASP B 1 14 ? 13 -3.781 -2.521 1 95 14 ASP B O 1
ATOM 3422 N N . VAL B 1 15 ? 15.133 -3.529 -1.946 1 96 15 VAL B N 1
ATOM 3423 C CA . VAL B 1 15 ? 14.906 -2.225 -1.335 1 96 15 VAL B CA 1
ATOM 3424 C C . VAL B 1 15 ? 14.766 -1.161 -2.422 1 96 15 VAL B C 1
ATOM 3426 O O . VAL B 1 15 ? 13.961 -0.239 -2.297 1 96 15 VAL B O 1
ATOM 3429 N N . LYS B 1 16 ? 15.539 -1.334 -3.459 1 95.88 16 LYS B N 1
ATOM 3430 C CA . LYS B 1 16 ? 15.461 -0.527 -4.672 1 95.88 16 LYS B CA 1
ATOM 3431 C C . LYS B 1 16 ? 15.359 -1.41 -5.914 1 95.88 16 LYS B C 1
ATOM 3433 O O . LYS B 1 16 ? 16.062 -2.424 -6.016 1 95.88 16 LYS B O 1
ATOM 3438 N N . PRO B 1 17 ? 14.547 -0.914 -6.871 1 95.94 17 PRO B N 1
ATOM 3439 C CA . PRO B 1 17 ? 14.586 -1.64 -8.141 1 95.94 17 PRO B CA 1
ATOM 3440 C C . PRO B 1 17 ? 15.914 -1.485 -8.875 1 95.94 17 PRO B C 1
ATOM 3442 O O . PRO B 1 17 ? 16.453 -2.465 -9.391 1 95.94 17 PRO B O 1
ATOM 3445 N N . LEU B 1 18 ? 16.422 -0.18 -8.867 1 97.06 18 LEU B N 1
ATOM 3446 C CA . LEU B 1 18 ? 17.703 0.173 -9.469 1 97.06 18 LEU B CA 1
ATOM 3447 C C . LEU B 1 18 ? 18.5 1.074 -8.539 1 97.06 18 LEU B C 1
ATOM 3449 O O . LEU B 1 18 ? 17.938 1.828 -7.746 1 97.06 18 LEU B O 1
ATOM 3453 N N . ALA B 1 19 ? 19.766 0.952 -8.742 1 97.75 19 ALA B N 1
ATOM 3454 C CA . ALA B 1 19 ? 20.656 1.911 -8.086 1 97.75 19 ALA B CA 1
ATOM 3455 C C . ALA B 1 19 ? 21.703 2.447 -9.062 1 97.75 19 ALA B C 1
ATOM 3457 O O . ALA B 1 19 ? 22.281 1.686 -9.836 1 97.75 19 ALA B O 1
ATOM 3458 N N . LEU B 1 20 ? 21.906 3.748 -9.039 1 96.88 20 LEU B N 1
ATOM 3459 C CA . LEU B 1 20 ? 22.859 4.41 -9.93 1 96.88 20 LEU B CA 1
ATOM 3460 C C . LEU B 1 20 ? 24.172 4.707 -9.211 1 96.88 20 LEU B C 1
ATOM 3462 O O . LEU B 1 20 ? 24.156 5.18 -8.07 1 96.88 20 LEU B O 1
ATOM 3466 N N . SER B 1 21 ? 25.266 4.484 -9.922 1 95.88 21 SER B N 1
ATOM 3467 C CA . SER B 1 21 ? 26.516 5.059 -9.453 1 95.88 21 SER B CA 1
ATOM 3468 C C . SER B 1 21 ? 26.531 6.57 -9.641 1 95.88 21 SER B C 1
ATOM 3470 O O . SER B 1 21 ? 25.672 7.129 -10.32 1 95.88 21 SER B O 1
ATOM 3472 N N . GLU B 1 22 ? 27.531 7.156 -9.023 1 93.25 22 GLU B N 1
ATOM 3473 C CA . GLU B 1 22 ? 27.797 8.539 -9.406 1 93.25 22 GLU B CA 1
ATOM 3474 C C . GLU B 1 22 ? 28.172 8.641 -10.891 1 93.25 22 GLU B C 1
ATOM 3476 O O . GLU B 1 22 ? 28.734 7.707 -11.453 1 93.25 22 GLU B O 1
ATOM 3481 N N . PRO B 1 23 ? 27.766 9.734 -11.477 1 96.06 23 PRO B N 1
ATOM 3482 C CA . PRO B 1 23 ? 28.266 9.938 -12.844 1 96.06 23 PRO B CA 1
ATOM 3483 C C . PRO B 1 23 ? 29.781 10.008 -12.914 1 96.06 23 PRO B C 1
ATOM 3485 O O . PRO B 1 23 ? 30.406 10.664 -12.07 1 96.06 23 PRO B O 1
ATOM 3488 N N . MET B 1 24 ? 30.344 9.328 -13.914 1 96.88 24 MET B N 1
ATOM 3489 C CA . MET B 1 24 ? 31.797 9.211 -13.992 1 96.88 24 MET B CA 1
ATOM 3490 C C . MET B 1 24 ? 32.281 9.414 -15.422 1 96.88 24 MET B C 1
ATOM 3492 O O . MET B 1 24 ? 31.531 9.18 -16.375 1 96.88 24 MET B O 1
ATOM 3496 N N . ASP B 1 25 ? 33.562 9.781 -15.531 1 96.94 25 ASP B N 1
ATOM 3497 C CA . ASP B 1 25 ? 34.188 9.82 -16.844 1 96.94 25 ASP B CA 1
ATOM 3498 C C . ASP B 1 25 ? 34.406 8.414 -17.406 1 96.94 25 ASP B C 1
ATOM 3500 O O . ASP B 1 25 ? 34.562 7.457 -16.641 1 96.94 25 ASP B O 1
ATOM 3504 N N . THR B 1 26 ? 34.5 8.367 -18.719 1 97.06 26 THR B N 1
ATOM 3505 C CA . THR B 1 26 ? 34.656 7.094 -19.422 1 97.06 26 THR B CA 1
ATOM 3506 C C . THR B 1 26 ? 35.844 6.316 -18.891 1 97.06 26 THR B C 1
ATOM 3508 O O . THR B 1 26 ? 35.781 5.102 -18.688 1 97.06 26 THR B O 1
ATOM 3511 N N . GLU B 1 27 ? 36.906 7.027 -18.641 1 97.25 27 GLU B N 1
ATOM 3512 C CA . GLU B 1 27 ? 38.125 6.383 -18.203 1 97.25 27 GLU B CA 1
ATOM 3513 C C . GLU B 1 27 ? 37.969 5.738 -16.828 1 97.25 27 GLU B C 1
ATOM 3515 O O . GLU B 1 27 ? 38.531 4.676 -16.562 1 97.25 27 GLU B O 1
ATOM 3520 N N . ILE B 1 28 ? 37.25 6.398 -16 1 97.31 28 ILE B N 1
ATOM 3521 C CA . ILE B 1 28 ? 37 5.879 -14.664 1 97.31 28 ILE B CA 1
ATOM 3522 C C . ILE B 1 28 ? 36.094 4.645 -14.75 1 97.31 28 ILE B C 1
ATOM 3524 O O . ILE B 1 28 ? 36.312 3.65 -14.062 1 97.31 28 ILE B O 1
ATOM 3528 N N . VAL B 1 29 ? 35.062 4.652 -15.562 1 97.19 29 VAL B N 1
ATOM 3529 C CA . VAL B 1 29 ? 34.188 3.512 -15.75 1 97.19 29 VAL B CA 1
ATOM 3530 C C . VAL B 1 29 ? 34.969 2.312 -16.266 1 97.19 29 VAL B C 1
ATOM 3532 O O . VAL B 1 29 ? 34.781 1.188 -15.789 1 97.19 29 VAL B O 1
ATOM 3535 N N . ASP B 1 30 ? 35.844 2.604 -17.188 1 97.5 30 ASP B N 1
ATOM 3536 C CA . ASP B 1 30 ? 36.656 1.537 -17.734 1 97.5 30 ASP B CA 1
ATOM 3537 C C . ASP B 1 30 ? 37.438 0.823 -16.625 1 97.5 30 ASP B C 1
ATOM 3539 O O . ASP B 1 30 ? 37.594 -0.4 -16.656 1 97.5 30 ASP B O 1
ATOM 3543 N N . LYS B 1 31 ? 37.844 1.583 -15.703 1 97.06 31 LYS B N 1
ATOM 3544 C CA . LYS B 1 31 ? 38.656 1.048 -14.617 1 97.06 31 LYS B CA 1
ATOM 3545 C C . LYS B 1 31 ? 37.812 0.292 -13.602 1 97.06 31 LYS B C 1
ATOM 3547 O O . LYS B 1 31 ? 38.281 -0.67 -12.992 1 97.06 31 LYS B O 1
ATOM 3552 N N . LEU B 1 32 ? 36.625 0.743 -13.461 1 97 32 LEU B N 1
ATOM 3553 C CA . LEU B 1 32 ? 35.812 0.259 -12.336 1 97 32 LEU B CA 1
ATOM 3554 C C . LEU B 1 32 ? 34.844 -0.822 -12.797 1 97 32 LEU B C 1
ATOM 3556 O O . LEU B 1 32 ? 34.281 -1.551 -11.969 1 97 32 LEU B O 1
ATOM 3560 N N . LEU B 1 33 ? 34.594 -0.938 -14.078 1 97.44 33 LEU B N 1
ATOM 3561 C CA . LEU B 1 33 ? 33.531 -1.792 -14.609 1 97.44 33 LEU B CA 1
ATOM 3562 C C . LEU B 1 33 ? 33.75 -3.24 -14.18 1 97.44 33 LEU B C 1
ATOM 3564 O O . LEU B 1 33 ? 32.812 -3.91 -13.766 1 97.44 33 LEU B O 1
ATOM 3568 N N . GLY B 1 34 ? 34.969 -3.707 -14.344 1 97.56 34 GLY B N 1
ATOM 3569 C CA . GLY B 1 34 ? 35.25 -5.078 -13.953 1 97.56 34 GLY B CA 1
ATOM 3570 C C . GLY B 1 34 ? 34.938 -5.355 -12.492 1 97.56 34 GLY B C 1
ATOM 3571 O O . GLY B 1 34 ? 34.344 -6.387 -12.172 1 97.56 34 GLY B O 1
ATOM 3572 N N . GLU B 1 35 ? 35.344 -4.496 -11.648 1 97.5 35 GLU B N 1
ATOM 3573 C CA . GLU B 1 35 ? 35.062 -4.641 -10.227 1 97.5 35 GLU B CA 1
ATOM 3574 C C . GLU B 1 35 ? 33.562 -4.535 -9.945 1 97.5 35 GLU B C 1
ATOM 3576 O O . GLU B 1 35 ? 33.031 -5.258 -9.102 1 97.5 35 GLU B O 1
ATOM 3581 N N . ALA B 1 36 ? 32.906 -3.637 -10.594 1 97.94 36 ALA B N 1
ATOM 3582 C CA . ALA B 1 36 ? 31.453 -3.484 -10.445 1 97.94 36 ALA B CA 1
ATOM 3583 C C . ALA B 1 36 ? 30.719 -4.773 -10.812 1 97.94 36 ALA B C 1
ATOM 3585 O O . ALA B 1 36 ? 29.781 -5.176 -10.133 1 97.94 36 ALA B O 1
ATOM 3586 N N . GLU B 1 37 ? 31.125 -5.387 -11.852 1 98.25 37 GLU B N 1
ATOM 3587 C CA . GLU B 1 37 ? 30.531 -6.641 -12.297 1 98.25 37 GLU B CA 1
ATOM 3588 C C . GLU B 1 37 ? 30.734 -7.746 -11.266 1 98.25 37 GLU B C 1
ATOM 3590 O O . GLU B 1 37 ? 29.828 -8.547 -11.016 1 98.25 37 GLU B O 1
ATOM 3595 N N . LYS B 1 38 ? 31.891 -7.773 -10.695 1 98.06 38 LYS B N 1
ATOM 3596 C CA . LYS B 1 38 ? 32.156 -8.758 -9.656 1 98.06 38 LYS B CA 1
ATOM 3597 C C . LYS B 1 38 ? 31.281 -8.539 -8.438 1 98.06 38 LYS B C 1
ATOM 3599 O O . LYS B 1 38 ? 30.766 -9.5 -7.855 1 98.06 38 LYS B O 1
ATOM 3604 N N . ILE B 1 39 ? 31.156 -7.328 -8.062 1 97.62 39 ILE B N 1
ATOM 3605 C CA . ILE B 1 39 ? 30.281 -6.984 -6.934 1 97.62 39 ILE B CA 1
ATOM 3606 C C . ILE B 1 39 ? 28.859 -7.406 -7.238 1 97.62 39 ILE B C 1
ATOM 3608 O O . ILE B 1 39 ? 28.188 -8.023 -6.398 1 97.62 39 ILE B O 1
ATOM 3612 N N . ALA B 1 40 ? 28.344 -7.051 -8.406 1 97.94 40 ALA B N 1
ATOM 3613 C CA . ALA B 1 40 ? 26.984 -7.418 -8.805 1 97.94 40 ALA B CA 1
ATOM 3614 C C . ALA B 1 40 ? 26.797 -8.93 -8.758 1 97.94 40 ALA B C 1
ATOM 3616 O O . ALA B 1 40 ? 25.781 -9.422 -8.234 1 97.94 40 ALA B O 1
ATOM 3617 N N . GLU B 1 41 ? 27.734 -9.617 -9.281 1 97.62 41 GLU B N 1
ATOM 3618 C CA . GLU B 1 41 ? 27.672 -11.07 -9.281 1 97.62 41 GLU B CA 1
ATOM 3619 C C . GLU B 1 41 ? 27.609 -11.625 -7.863 1 97.62 41 GLU B C 1
ATOM 3621 O O . GLU B 1 41 ? 26.875 -12.578 -7.594 1 97.62 41 GLU B O 1
ATOM 3626 N N . LYS B 1 42 ? 28.438 -11.062 -7.043 1 97.12 42 LYS B N 1
ATOM 3627 C CA . LYS B 1 42 ? 28.453 -11.461 -5.637 1 97.12 42 LYS B CA 1
ATOM 3628 C C . LYS B 1 42 ? 27.062 -11.398 -5.035 1 97.12 42 LYS B C 1
ATOM 3630 O O . LYS B 1 42 ? 26.688 -12.234 -4.207 1 97.12 42 LYS B O 1
ATOM 3635 N N . TYR B 1 43 ? 26.266 -10.469 -5.441 1 96.75 43 TYR B N 1
ATOM 3636 C CA . TYR B 1 43 ? 24.953 -10.258 -4.863 1 96.75 43 TYR B CA 1
ATOM 3637 C C . TYR B 1 43 ? 23.859 -10.844 -5.766 1 96.75 43 TYR B C 1
ATOM 3639 O O . TYR B 1 43 ? 22.672 -10.633 -5.523 1 96.75 43 TYR B O 1
ATOM 3647 N N . GLY B 1 44 ? 24.188 -11.492 -6.801 1 96.75 44 GLY B N 1
ATOM 3648 C CA . GLY B 1 44 ? 23.25 -12.172 -7.672 1 96.75 44 GLY B CA 1
ATOM 3649 C C . GLY B 1 44 ? 22.453 -11.219 -8.547 1 96.75 44 GLY B C 1
ATOM 3650 O O . GLY B 1 44 ? 21.297 -11.477 -8.875 1 96.75 44 GLY B O 1
ATOM 3651 N N . ILE B 1 45 ? 22.984 -10.039 -8.797 1 97.88 45 ILE B N 1
ATOM 3652 C CA . ILE B 1 45 ? 22.344 -9.07 -9.672 1 97.88 45 ILE B CA 1
ATOM 3653 C C . ILE B 1 45 ? 23.297 -8.703 -10.812 1 97.88 45 ILE B C 1
ATOM 3655 O O . ILE B 1 45 ? 24.297 -9.391 -11.039 1 97.88 45 ILE B O 1
ATOM 3659 N N . SER B 1 46 ? 22.922 -7.66 -11.656 1 98.12 46 SER B N 1
ATOM 3660 C CA . SER B 1 46 ? 23.719 -7.262 -12.805 1 98.12 46 SER B CA 1
ATOM 3661 C C . SER B 1 46 ? 24.016 -5.766 -12.789 1 98.12 46 SER B C 1
ATOM 3663 O O . SER B 1 46 ? 23.453 -5.031 -11.969 1 98.12 46 SER B O 1
ATOM 3665 N N . VAL B 1 47 ? 24.953 -5.395 -13.578 1 98.12 47 VAL B N 1
ATOM 3666 C CA . VAL B 1 47 ? 25.297 -3.984 -13.758 1 98.12 47 VAL B CA 1
ATOM 3667 C C . VAL B 1 47 ? 25.266 -3.627 -15.242 1 98.12 47 VAL B C 1
ATOM 3669 O O . VAL B 1 47 ? 25.703 -4.414 -16.078 1 98.12 47 VAL B O 1
ATOM 3672 N N . TYR B 1 48 ? 24.656 -2.578 -15.578 1 98.25 48 TYR B N 1
ATOM 3673 C CA . TYR B 1 48 ? 24.594 -2.057 -16.938 1 98.25 48 TYR B CA 1
ATOM 3674 C C . TYR B 1 48 ? 25.328 -0.725 -17.047 1 98.25 48 TYR B C 1
ATOM 3676 O O . TYR B 1 48 ? 25.125 0.174 -16.234 1 98.25 48 TYR B O 1
ATOM 3684 N N . ARG B 1 49 ? 26.25 -0.675 -17.984 1 98.38 49 ARG B N 1
ATOM 3685 C CA . ARG B 1 49 ? 26.906 0.585 -18.297 1 98.38 49 ARG B CA 1
ATOM 3686 C C . ARG B 1 49 ? 26.016 1.477 -19.156 1 98.38 49 ARG B C 1
ATOM 3688 O O . ARG B 1 49 ? 25.719 1.139 -20.297 1 98.38 49 ARG B O 1
ATOM 3695 N N . GLU B 1 50 ? 25.547 2.609 -18.594 1 98 50 GLU B N 1
ATOM 3696 C CA . GLU B 1 50 ? 24.688 3.568 -19.297 1 98 50 GLU B CA 1
ATOM 3697 C C . GLU B 1 50 ? 25.5 4.766 -19.781 1 98 50 GLU B C 1
ATOM 3699 O O . GLU B 1 50 ? 25.906 5.613 -19 1 98 50 GLU B O 1
ATOM 3704 N N . PRO B 1 51 ? 25.703 4.844 -21.047 1 96.56 51 PRO B N 1
ATOM 3705 C CA . PRO B 1 51 ? 26.547 5.93 -21.547 1 96.56 51 PRO B CA 1
ATOM 3706 C C . PRO B 1 51 ? 25.828 7.277 -21.547 1 96.56 51 PRO B C 1
ATOM 3708 O O . PRO B 1 51 ? 26.484 8.328 -21.547 1 96.56 51 PRO B O 1
ATOM 3711 N N . GLU B 1 52 ? 24.516 7.234 -21.656 1 94.56 52 GLU B N 1
ATOM 3712 C CA . GLU B 1 52 ? 23.703 8.453 -21.656 1 94.56 52 GLU B CA 1
ATOM 3713 C C . GLU B 1 52 ? 22.469 8.297 -20.781 1 94.56 52 GLU B C 1
ATOM 3715 O O . GLU B 1 52 ? 21.422 7.867 -21.25 1 94.56 52 GLU B O 1
ATOM 3720 N N . LEU B 1 53 ? 22.641 8.68 -19.562 1 96 53 LEU B N 1
ATOM 3721 C CA . LEU B 1 53 ? 21.531 8.594 -18.625 1 96 53 LEU B CA 1
ATOM 3722 C C . LEU B 1 53 ? 20.359 9.461 -19.078 1 96 53 LEU B C 1
ATOM 3724 O O . LEU B 1 53 ? 20.562 10.555 -19.609 1 96 53 LEU B O 1
ATOM 3728 N N . ILE B 1 54 ? 19.172 8.93 -18.859 1 95.88 54 ILE B N 1
ATOM 3729 C CA . ILE B 1 54 ? 18 9.734 -19.156 1 95.88 54 ILE B CA 1
ATOM 3730 C C . ILE B 1 54 ? 18.031 11.016 -18.328 1 95.88 54 ILE B C 1
ATOM 3732 O O . ILE B 1 54 ? 18.547 11.031 -17.219 1 95.88 54 ILE B O 1
ATOM 3736 N N . HIS B 1 55 ? 17.469 12.07 -18.875 1 94.94 55 HIS B N 1
ATOM 3737 C CA . HIS B 1 55 ? 17.312 13.328 -18.156 1 94.94 55 HIS B CA 1
ATOM 3738 C C . HIS B 1 55 ? 15.859 13.562 -17.766 1 94.94 55 HIS B C 1
ATOM 3740 O O . HIS B 1 55 ? 14.977 13.594 -18.641 1 94.94 55 HIS B O 1
ATOM 3746 N N . THR B 1 56 ? 15.586 13.625 -16.484 1 96.25 56 THR B N 1
ATOM 3747 C CA . THR B 1 56 ? 14.305 14.047 -15.945 1 96.25 56 THR B CA 1
ATOM 3748 C C . THR B 1 56 ? 14.484 15.219 -14.977 1 96.25 56 THR B C 1
ATOM 3750 O O . THR B 1 56 ? 15.609 15.609 -14.672 1 96.25 56 THR B O 1
ATOM 3753 N N . ASP B 1 57 ? 13.352 15.695 -14.438 1 96.31 57 ASP B N 1
ATOM 3754 C CA . ASP B 1 57 ? 13.375 16.844 -13.531 1 96.31 57 ASP B CA 1
ATOM 3755 C C . ASP B 1 57 ? 13.797 16.422 -12.125 1 96.31 57 ASP B C 1
ATOM 3757 O O . ASP B 1 57 ? 13.82 17.25 -11.203 1 96.31 57 ASP B O 1
ATOM 3761 N N . LEU B 1 58 ? 14.188 15.188 -11.922 1 96.5 58 LEU B N 1
ATOM 3762 C CA . LEU B 1 58 ? 14.602 14.719 -10.602 1 96.5 58 LEU B CA 1
ATOM 3763 C C . LEU B 1 58 ? 15.984 15.242 -10.242 1 96.5 58 LEU B C 1
ATOM 3765 O O . LEU B 1 58 ? 16.312 15.398 -9.062 1 96.5 58 LEU B O 1
ATOM 3769 N N . PHE B 1 59 ? 16.797 15.352 -11.359 1 95.56 59 PHE B N 1
ATOM 3770 C CA . PHE B 1 59 ? 18.172 15.75 -11.125 1 95.56 59 PHE B CA 1
ATOM 3771 C C . PHE B 1 59 ? 18.594 16.875 -12.07 1 95.56 59 PHE B C 1
ATOM 3773 O O . PHE B 1 59 ? 18.016 17.016 -13.156 1 95.56 59 PHE B O 1
ATOM 3780 N N . ASP B 1 60 ? 19.594 17.641 -11.641 1 94.19 60 ASP B N 1
ATOM 3781 C CA . ASP B 1 60 ? 20.219 18.625 -12.531 1 94.19 60 ASP B CA 1
ATOM 3782 C C . ASP B 1 60 ? 20.875 17.953 -13.727 1 94.19 60 ASP B C 1
ATOM 3784 O O . ASP B 1 60 ? 21.719 17.062 -13.555 1 94.19 60 ASP B O 1
ATOM 3788 N N . LYS B 1 61 ? 20.484 18.375 -14.898 1 88.56 61 LYS B N 1
ATOM 3789 C CA . LYS B 1 61 ? 21 17.766 -16.125 1 88.56 61 LYS B CA 1
ATOM 3790 C C . LYS B 1 61 ? 22.516 17.891 -16.203 1 88.56 61 LYS B C 1
ATOM 3792 O O . LYS B 1 61 ? 23.172 17.031 -16.781 1 88.56 61 LYS B O 1
ATOM 3797 N N . SER B 1 62 ? 23.062 18.859 -15.656 1 91 62 SER B N 1
ATOM 3798 C CA . SER B 1 62 ? 24.5 19.125 -15.766 1 91 62 SER B CA 1
ATOM 3799 C C . SER B 1 62 ? 25.312 18.094 -15.008 1 91 62 SER B C 1
ATOM 3801 O O . SER B 1 62 ? 26.5 17.891 -15.297 1 91 62 SER B O 1
ATOM 3803 N N . ILE B 1 63 ? 24.656 17.375 -14.18 1 89.44 63 ILE B N 1
ATOM 3804 C CA . ILE B 1 63 ? 25.375 16.438 -13.312 1 89.44 63 ILE B CA 1
ATOM 3805 C C . ILE B 1 63 ? 25.844 15.242 -14.133 1 89.44 63 ILE B C 1
ATOM 3807 O O . ILE B 1 63 ? 26.938 14.703 -13.891 1 89.44 63 ILE B O 1
ATOM 3811 N N . SER B 1 64 ? 25.047 14.875 -15.102 1 89.88 64 SER B N 1
ATOM 3812 C CA . SER B 1 64 ? 25.359 13.641 -15.812 1 89.88 64 SER B CA 1
ATOM 3813 C C . SER B 1 64 ? 25.781 13.922 -17.25 1 89.88 64 SER B C 1
ATOM 3815 O O . SER B 1 64 ? 26.141 13 -17.984 1 89.88 64 SER B O 1
ATOM 3817 N N . SER B 1 65 ? 25.734 15.164 -17.656 1 91.38 65 SER B N 1
ATOM 3818 C CA . SER B 1 65 ? 26.094 15.492 -19.031 1 91.38 65 SER B CA 1
ATOM 3819 C C . SER B 1 65 ? 27.531 15.094 -19.344 1 91.38 65 SER B C 1
ATOM 3821 O O . SER B 1 65 ? 28.453 15.516 -18.656 1 91.38 65 SER B O 1
ATOM 3823 N N . GLY B 1 66 ? 27.703 14.266 -20.391 1 92.88 66 GLY B N 1
ATOM 3824 C CA . GLY B 1 66 ? 29.016 13.844 -20.812 1 92.88 66 GLY B CA 1
ATOM 3825 C C . GLY B 1 66 ? 29.625 12.781 -19.906 1 92.88 66 GLY B C 1
ATOM 3826 O O . GLY B 1 66 ? 30.812 12.477 -20 1 92.88 66 GLY B O 1
ATOM 3827 N N . LYS B 1 67 ? 28.844 12.289 -19.016 1 96.88 67 LYS B N 1
ATOM 3828 C CA . LYS B 1 67 ? 29.297 11.266 -18.078 1 96.88 67 LYS B CA 1
ATOM 3829 C C . LYS B 1 67 ? 28.516 9.969 -18.25 1 96.88 67 LYS B C 1
ATOM 3831 O O . LYS B 1 67 ? 27.453 9.969 -18.875 1 96.88 67 LYS B O 1
ATOM 3836 N N . GLU B 1 68 ? 29.141 8.914 -17.766 1 97.62 68 GLU B N 1
ATOM 3837 C CA . GLU B 1 68 ? 28.5 7.605 -17.766 1 97.62 68 GLU B CA 1
ATOM 3838 C C . GLU B 1 68 ? 28.109 7.191 -16.344 1 97.62 68 GLU B C 1
ATOM 3840 O O . GLU B 1 68 ? 28.656 7.707 -15.367 1 97.62 68 GLU B O 1
ATOM 3845 N N . VAL B 1 69 ? 27.109 6.383 -16.281 1 97.38 69 VAL B N 1
ATOM 3846 C CA . VAL B 1 69 ? 26.75 5.828 -14.984 1 97.38 69 VAL B CA 1
ATOM 3847 C C . VAL B 1 69 ? 26.672 4.305 -15.078 1 97.38 69 VAL B C 1
ATOM 3849 O O . VAL B 1 69 ? 26.469 3.75 -16.156 1 97.38 69 VAL B O 1
ATOM 3852 N N . LEU B 1 70 ? 26.938 3.656 -13.984 1 98.19 70 LEU B N 1
ATOM 3853 C CA . LEU B 1 70 ? 26.641 2.236 -13.812 1 98.19 70 LEU B CA 1
ATOM 3854 C C . LEU B 1 70 ? 25.297 2.037 -13.117 1 98.19 70 LEU B C 1
ATOM 3856 O O . LEU B 1 70 ? 25.016 2.686 -12.102 1 98.19 70 LEU B O 1
ATOM 3860 N N . ILE B 1 71 ? 24.438 1.189 -13.695 1 98.44 71 ILE B N 1
ATOM 3861 C CA . ILE B 1 71 ? 23.141 0.878 -13.133 1 98.44 71 ILE B CA 1
ATOM 3862 C C . ILE B 1 71 ? 23.141 -0.542 -12.57 1 98.44 71 ILE B C 1
ATOM 3864 O O . ILE B 1 71 ? 23.266 -1.513 -13.32 1 98.44 71 ILE B O 1
ATOM 3868 N N . PHE B 1 72 ? 23.094 -0.641 -11.234 1 98.56 72 PHE B N 1
ATOM 3869 C CA . PHE B 1 72 ? 22.875 -1.936 -10.594 1 98.56 72 PHE B CA 1
ATOM 3870 C C . PHE B 1 72 ? 21.391 -2.324 -10.656 1 98.56 72 PHE B C 1
ATOM 3872 O O . PHE B 1 72 ? 20.531 -1.522 -10.32 1 98.56 72 PHE B O 1
ATOM 3879 N N . HIS B 1 73 ? 21.094 -3.576 -11.117 1 97.69 73 HIS B N 1
ATOM 3880 C CA . HIS B 1 73 ? 19.703 -3.877 -11.406 1 97.69 73 HIS B CA 1
ATOM 3881 C C . HIS B 1 73 ? 19.453 -5.383 -11.43 1 97.69 73 HIS B C 1
ATOM 3883 O O . HIS B 1 73 ? 20.391 -6.168 -11.57 1 97.69 73 HIS B O 1
ATOM 3889 N N . LYS B 1 74 ? 18.188 -5.73 -11.219 1 93.56 74 LYS B N 1
ATOM 3890 C CA . LYS B 1 74 ? 17.656 -7.016 -11.688 1 93.56 74 LYS B CA 1
ATOM 3891 C C . LYS B 1 74 ? 17.062 -6.887 -13.078 1 93.56 74 LYS B C 1
ATOM 3893 O O . LYS B 1 74 ? 16.797 -5.777 -13.547 1 93.56 74 LYS B O 1
ATOM 3898 N N . GLU B 1 75 ? 16.859 -7.898 -13.797 1 89.5 75 GLU B N 1
ATOM 3899 C CA . GLU B 1 75 ? 16.531 -7.906 -15.219 1 89.5 75 GLU B CA 1
ATOM 3900 C C . GLU B 1 75 ? 15.258 -7.105 -15.492 1 89.5 75 GLU B C 1
ATOM 3902 O O . GLU B 1 75 ? 15.25 -6.211 -16.344 1 89.5 75 GLU B O 1
ATOM 3907 N N . ASN B 1 76 ? 14.195 -7.305 -14.805 1 92.88 76 ASN B N 1
ATOM 3908 C CA . ASN B 1 76 ? 12.93 -6.652 -15.094 1 92.88 76 ASN B CA 1
ATOM 3909 C C . ASN B 1 76 ? 12.992 -5.152 -14.805 1 92.88 76 ASN B C 1
ATOM 3911 O O . ASN B 1 76 ? 12.359 -4.355 -15.5 1 92.88 76 ASN B O 1
ATOM 3915 N N . ALA B 1 77 ? 13.758 -4.758 -13.844 1 95.38 77 ALA B N 1
ATOM 3916 C CA . ALA B 1 77 ? 13.883 -3.34 -13.516 1 95.38 77 ALA B CA 1
ATOM 3917 C C . ALA B 1 77 ? 14.617 -2.586 -14.625 1 95.38 77 ALA B C 1
ATOM 3919 O O . ALA B 1 77 ? 14.273 -1.447 -14.945 1 95.38 77 ALA B O 1
ATOM 3920 N N . LEU B 1 78 ? 15.648 -3.189 -15.195 1 97.12 78 LEU B N 1
ATOM 3921 C CA . LEU B 1 78 ? 16.375 -2.557 -16.297 1 97.12 78 LEU B CA 1
ATOM 3922 C C . LEU B 1 78 ? 15.477 -2.393 -17.516 1 97.12 78 LEU B C 1
ATOM 3924 O O . LEU B 1 78 ? 15.547 -1.373 -18.203 1 97.12 78 LEU B O 1
ATOM 3928 N N . GLN B 1 79 ? 14.672 -3.414 -17.75 1 95.94 79 GLN B N 1
ATOM 3929 C CA . GLN B 1 79 ? 13.734 -3.311 -18.859 1 95.94 79 GLN B CA 1
ATOM 3930 C C . GLN B 1 79 ? 12.766 -2.143 -18.672 1 95.94 79 GLN B C 1
ATOM 3932 O O . GLN B 1 79 ? 12.406 -1.457 -19.625 1 95.94 79 GLN B O 1
ATOM 3937 N N . ALA B 1 80 ? 12.312 -1.962 -17.469 1 96.31 80 ALA B N 1
ATOM 3938 C CA . ALA B 1 80 ? 11.461 -0.819 -17.156 1 96.31 80 ALA B CA 1
ATOM 3939 C C . ALA B 1 80 ? 12.18 0.497 -17.438 1 96.31 80 ALA B C 1
ATOM 3941 O O . ALA B 1 80 ? 11.578 1.445 -17.938 1 96.31 80 ALA B O 1
ATOM 3942 N N . TYR B 1 81 ? 13.469 0.589 -17.109 1 97.38 81 TYR B N 1
ATOM 3943 C CA . TYR B 1 81 ? 14.273 1.771 -17.391 1 97.38 81 TYR B CA 1
ATOM 3944 C C . TYR B 1 81 ? 14.367 2.029 -18.891 1 97.38 81 TYR B C 1
ATOM 3946 O O . TYR B 1 81 ? 14.195 3.164 -19.344 1 97.38 81 TYR B O 1
ATOM 3954 N N . PHE B 1 82 ? 14.555 0.971 -19.641 1 96.81 82 PHE B N 1
ATOM 3955 C CA . PHE B 1 82 ? 14.641 1.11 -21.094 1 96.81 82 PHE B CA 1
ATOM 3956 C C . PHE B 1 82 ? 13.32 1.597 -21.656 1 96.81 82 PHE B C 1
ATOM 3958 O O . PHE B 1 82 ? 13.297 2.412 -22.594 1 96.81 82 PHE B O 1
ATOM 3965 N N . ASP B 1 83 ? 12.281 1.077 -21.125 1 95.75 83 ASP B N 1
ATOM 3966 C CA . ASP B 1 83 ? 10.961 1.525 -21.562 1 95.75 83 ASP B CA 1
ATOM 3967 C C . ASP B 1 83 ? 10.773 3.018 -21.297 1 95.75 83 ASP B C 1
ATOM 3969 O O . ASP B 1 83 ? 10.273 3.748 -22.156 1 95.75 83 ASP B O 1
ATOM 3973 N N . LEU B 1 84 ? 11.109 3.459 -20.125 1 97.06 84 LEU B N 1
ATOM 3974 C CA . LEU B 1 84 ? 11.023 4.875 -19.781 1 97.06 84 LEU B CA 1
ATOM 3975 C C . LEU B 1 84 ? 11.891 5.711 -20.719 1 97.06 84 LEU B C 1
ATOM 3977 O O . LEU B 1 84 ? 11.445 6.75 -21.219 1 97.06 84 LEU B O 1
ATOM 3981 N N . LYS B 1 85 ? 13.203 5.25 -21 1 96.88 85 LYS B N 1
ATOM 3982 C CA . LYS B 1 85 ? 14.125 5.945 -21.891 1 96.88 85 LYS B CA 1
ATOM 3983 C C . LYS B 1 85 ? 13.539 6.098 -23.281 1 96.88 85 LYS B C 1
ATOM 3985 O O . LYS B 1 85 ? 13.562 7.184 -23.859 1 96.88 85 LYS B O 1
ATOM 3990 N N . HIS B 1 86 ? 12.93 5.086 -23.703 1 96.31 86 HIS B N 1
ATOM 3991 C CA . HIS B 1 86 ? 12.305 5.098 -25.031 1 96.31 86 HIS B CA 1
ATOM 3992 C C . HIS B 1 86 ? 11.117 6.062 -25.062 1 96.31 86 HIS B C 1
ATOM 3994 O O . HIS B 1 86 ? 10.984 6.848 -26 1 96.31 86 HIS B O 1
ATOM 4000 N N . THR B 1 87 ? 10.234 5.961 -24.094 1 95.75 87 THR B N 1
ATOM 4001 C CA . THR B 1 87 ? 9.055 6.816 -24.016 1 95.75 87 THR B CA 1
ATOM 4002 C C . THR B 1 87 ? 9.461 8.289 -23.969 1 95.75 87 THR B C 1
ATOM 4004 O O . THR B 1 87 ? 8.805 9.133 -24.578 1 95.75 87 THR B O 1
ATOM 4007 N N . LEU B 1 88 ? 10.484 8.578 -23.234 1 95.94 88 LEU B N 1
ATOM 4008 C CA . LEU B 1 88 ? 11.023 9.938 -23.156 1 95.94 88 LEU B CA 1
ATOM 4009 C C . LEU B 1 88 ? 11.531 10.398 -24.516 1 95.94 88 LEU B C 1
ATOM 4011 O O . LEU B 1 88 ? 11.25 11.531 -24.938 1 95.94 88 LEU B O 1
ATOM 4015 N N . ASP B 1 89 ? 12.234 9.547 -25.172 1 95.62 89 ASP B N 1
ATOM 4016 C CA . ASP B 1 89 ? 12.797 9.859 -26.484 1 95.62 89 ASP B CA 1
ATOM 4017 C C . ASP B 1 89 ? 11.695 10.156 -27.5 1 95.62 89 ASP B C 1
ATOM 4019 O O . ASP B 1 89 ? 11.867 11 -28.375 1 95.62 89 ASP B O 1
ATOM 4023 N N . MET B 1 90 ? 10.594 9.531 -27.312 1 96.12 90 MET B N 1
ATOM 4024 C CA . MET B 1 90 ? 9.477 9.695 -28.234 1 96.12 90 MET B CA 1
ATOM 4025 C C . MET B 1 90 ? 8.617 10.898 -27.844 1 96.12 90 MET B C 1
ATOM 4027 O O . MET B 1 90 ? 7.719 11.289 -28.594 1 96.12 90 MET B O 1
ATOM 4031 N N . GLY B 1 91 ? 8.828 11.453 -26.75 1 94.44 91 GLY B N 1
ATOM 4032 C CA . GLY B 1 91 ? 8.039 12.578 -26.281 1 94.44 91 GLY B CA 1
ATOM 4033 C C . GLY B 1 91 ? 6.633 12.195 -25.859 1 94.44 91 GLY B C 1
ATOM 4034 O O . GLY B 1 91 ? 5.707 13 -25.969 1 94.44 91 GLY B O 1
ATOM 4035 N N . GLU B 1 92 ? 6.41 11.016 -25.391 1 93.31 92 GLU B N 1
ATOM 4036 C CA . GLU B 1 92 ? 5.078 10.477 -25.125 1 93.31 92 GLU B CA 1
ATOM 4037 C C . GLU B 1 92 ? 4.754 10.508 -23.641 1 93.31 92 GLU B C 1
ATOM 4039 O O . GLU B 1 92 ? 3.816 9.852 -23.188 1 93.31 92 GLU B O 1
ATOM 4044 N N . ILE B 1 93 ? 5.523 11.25 -22.906 1 94.12 93 ILE B N 1
ATOM 4045 C CA . ILE B 1 93 ? 5.32 11.352 -21.469 1 94.12 93 ILE B CA 1
ATOM 4046 C C . ILE B 1 93 ? 5.621 12.781 -21 1 94.12 93 ILE B C 1
ATOM 4048 O O . ILE B 1 93 ? 6.574 13.398 -21.469 1 94.12 93 ILE B O 1
ATOM 4052 N N . ASP B 1 94 ? 4.746 13.289 -20.109 1 93.56 94 ASP B N 1
ATOM 4053 C CA . ASP B 1 94 ? 5.012 14.633 -19.609 1 93.56 94 ASP B CA 1
ATOM 4054 C C . ASP B 1 94 ? 6.184 14.625 -18.625 1 93.56 94 ASP B C 1
ATOM 4056 O O . ASP B 1 94 ? 6.488 13.594 -18.016 1 93.56 94 ASP B O 1
ATOM 4060 N N . PRO B 1 95 ? 6.82 15.734 -18.391 1 94.88 95 PRO B N 1
ATOM 4061 C CA . PRO B 1 95 ? 8.055 15.82 -17.609 1 94.88 95 PRO B CA 1
ATOM 4062 C C . PRO B 1 95 ? 7.863 15.367 -16.156 1 94.88 95 PRO B C 1
ATOM 4064 O O . PRO B 1 95 ? 8.711 14.656 -15.617 1 94.88 95 PRO B O 1
ATOM 4067 N N . GLU B 1 96 ? 6.801 15.781 -15.539 1 94.69 96 GLU B N 1
ATOM 4068 C CA . GLU B 1 96 ? 6.598 15.367 -14.156 1 94.69 96 GLU B CA 1
ATOM 4069 C C . GLU B 1 96 ? 6.391 13.859 -14.055 1 94.69 96 GLU B C 1
ATOM 4071 O O . GLU B 1 96 ? 6.953 13.203 -13.172 1 94.69 96 GLU B O 1
ATOM 4076 N N . ALA B 1 97 ? 5.535 13.352 -14.938 1 94.88 97 ALA B N 1
ATOM 4077 C CA . ALA B 1 97 ? 5.289 11.906 -14.953 1 94.88 97 ALA B CA 1
ATOM 4078 C C . ALA B 1 97 ? 6.586 11.133 -15.164 1 94.88 97 ALA B C 1
ATOM 4080 O O . ALA B 1 97 ? 6.809 10.102 -14.531 1 94.88 97 ALA B O 1
ATOM 4081 N N . ALA B 1 98 ? 7.422 11.586 -16.047 1 97 98 ALA B N 1
ATOM 4082 C CA . ALA B 1 98 ? 8.711 10.953 -16.312 1 97 98 ALA B CA 1
ATOM 4083 C C . ALA B 1 98 ? 9.594 10.969 -15.062 1 97 98 ALA B C 1
ATOM 4085 O O . ALA B 1 98 ? 10.211 9.953 -14.719 1 97 98 ALA B O 1
ATOM 4086 N N . ALA B 1 99 ? 9.641 12.117 -14.391 1 97.88 99 ALA B N 1
ATOM 4087 C CA . ALA B 1 99 ? 10.43 12.258 -13.172 1 97.88 99 ALA B CA 1
ATOM 4088 C C . ALA B 1 99 ? 9.953 11.289 -12.094 1 97.88 99 ALA B C 1
ATOM 4090 O O . ALA B 1 99 ? 10.758 10.625 -11.445 1 97.88 99 ALA B O 1
ATOM 4091 N N . ARG B 1 100 ? 8.703 11.219 -11.953 1 97.62 100 ARG B N 1
ATOM 4092 C CA . ARG B 1 100 ? 8.141 10.352 -10.93 1 97.62 100 ARG B CA 1
ATOM 4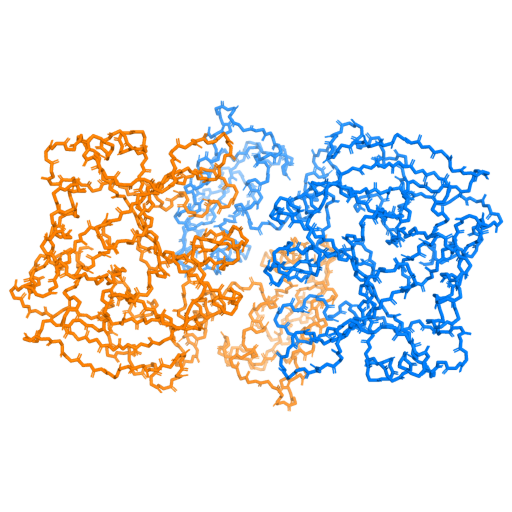093 C C . ARG B 1 100 ? 8.383 8.883 -11.258 1 97.62 100 ARG B C 1
ATOM 4095 O O . ARG B 1 100 ? 8.688 8.086 -10.367 1 97.62 100 ARG B O 1
ATOM 4102 N N . ARG B 1 101 ? 8.148 8.492 -12.508 1 97.19 101 ARG B N 1
ATOM 4103 C CA . ARG B 1 101 ? 8.43 7.121 -12.914 1 97.19 101 ARG B CA 1
ATOM 4104 C C . ARG B 1 101 ? 9.883 6.762 -12.648 1 97.19 101 ARG B C 1
ATOM 4106 O O . ARG B 1 101 ? 10.18 5.68 -12.141 1 97.19 101 ARG B O 1
ATOM 4113 N N . PHE B 1 102 ? 10.836 7.652 -13.039 1 98 102 PHE B N 1
ATOM 4114 C CA . PHE B 1 102 ? 12.25 7.426 -12.781 1 98 102 PHE B CA 1
ATOM 4115 C C . PHE B 1 102 ? 12.523 7.312 -11.289 1 98 102 PHE B C 1
ATOM 4117 O O . PHE B 1 102 ? 13.258 6.426 -10.852 1 98 102 PHE B O 1
ATOM 4124 N N . GLY B 1 103 ? 11.906 8.203 -10.477 1 97.94 103 GLY B N 1
ATOM 4125 C CA . GLY B 1 103 ? 12.039 8.141 -9.031 1 97.94 103 GLY B CA 1
ATOM 4126 C C . GLY B 1 103 ? 11.602 6.812 -8.453 1 97.94 103 GLY B C 1
ATOM 4127 O O . GLY B 1 103 ? 12.281 6.254 -7.586 1 97.94 103 GLY B O 1
ATOM 4128 N N . ARG B 1 104 ? 10.484 6.266 -8.922 1 96.62 104 ARG B N 1
ATOM 4129 C CA . ARG B 1 104 ? 10.016 4.965 -8.461 1 96.62 104 ARG B CA 1
ATOM 4130 C C . ARG B 1 104 ? 11 3.863 -8.836 1 96.62 104 ARG B C 1
ATOM 4132 O O . ARG B 1 104 ? 11.25 2.951 -8.047 1 96.62 104 ARG B O 1
ATOM 4139 N N . LEU B 1 105 ? 11.57 3.98 -10.039 1 97 105 LEU B N 1
ATOM 4140 C CA . LEU B 1 105 ? 12.57 3 -10.453 1 97 105 LEU B CA 1
ATOM 4141 C C . LEU B 1 105 ? 13.797 3.051 -9.547 1 97 105 LEU B C 1
ATOM 4143 O O . LEU B 1 105 ? 14.461 2.033 -9.344 1 97 105 LEU B O 1
ATOM 4147 N N . LEU B 1 106 ? 14.047 4.207 -9.016 1 97.19 106 LEU B N 1
ATOM 4148 C CA . LEU B 1 106 ? 15.188 4.367 -8.125 1 97.19 106 LEU B CA 1
ATOM 4149 C C . LEU B 1 106 ? 14.805 4.031 -6.684 1 97.19 106 LEU B C 1
ATOM 4151 O O . LEU B 1 106 ? 15.625 4.164 -5.77 1 97.19 106 LEU B O 1
ATOM 4155 N N . GLY B 1 107 ? 13.562 3.656 -6.445 1 96 107 GLY B N 1
ATOM 4156 C CA . GLY B 1 107 ? 13.117 3.219 -5.133 1 96 107 GLY B CA 1
ATOM 4157 C C . GLY B 1 107 ? 12.781 4.371 -4.203 1 96 107 GLY B C 1
ATOM 4158 O O . GLY B 1 107 ? 12.766 4.203 -2.98 1 96 107 GLY B O 1
ATOM 4159 N N . TYR B 1 108 ? 12.508 5.562 -4.734 1 97.06 108 TYR B N 1
ATOM 4160 C CA . TYR B 1 108 ? 12.227 6.723 -3.896 1 97.06 108 TYR B CA 1
ATOM 4161 C C . TYR B 1 108 ? 10.742 6.793 -3.545 1 97.06 108 TYR B C 1
ATOM 4163 O O . TYR B 1 108 ? 9.883 6.535 -4.395 1 97.06 108 TYR B O 1
ATOM 4171 N N . PRO B 1 109 ? 10.422 7.074 -2.277 1 96.56 109 PRO B N 1
ATOM 4172 C CA . PRO B 1 109 ? 9.023 7.359 -1.944 1 96.56 109 PRO B CA 1
ATOM 4173 C C . PRO B 1 109 ? 8.539 8.695 -2.504 1 96.56 109 PRO B C 1
ATOM 4175 O O . PRO B 1 109 ? 9.359 9.539 -2.883 1 96.56 109 PRO B O 1
ATOM 4178 N N . PRO B 1 110 ? 7.258 8.891 -2.559 1 96.94 110 PRO B N 1
ATOM 4179 C CA . PRO B 1 110 ? 6.703 10.117 -3.143 1 96.94 110 PRO B CA 1
ATOM 4180 C C . PRO B 1 110 ? 7.242 11.375 -2.479 1 96.94 110 PRO B C 1
ATOM 4182 O O . PRO B 1 110 ? 7.539 12.359 -3.164 1 96.94 110 PRO B O 1
ATOM 4185 N N . ALA B 1 111 ? 7.398 11.336 -1.226 1 96.75 111 ALA B N 1
ATOM 4186 C CA . ALA B 1 111 ? 7.859 12.523 -0.51 1 96.75 111 ALA B CA 1
ATOM 4187 C C . ALA B 1 111 ? 9.25 12.938 -0.982 1 96.75 111 ALA B C 1
ATOM 4189 O O . ALA B 1 111 ? 9.516 14.133 -1.166 1 96.75 111 ALA B O 1
ATOM 4190 N N . HIS B 1 112 ? 10.109 11.977 -1.135 1 97.5 112 HIS B N 1
ATOM 4191 C CA . HIS B 1 112 ? 11.453 12.297 -1.604 1 97.5 112 HIS B CA 1
ATOM 4192 C C . HIS B 1 112 ? 11.438 12.75 -3.061 1 97.5 112 HIS B C 1
ATOM 4194 O O . HIS B 1 112 ? 12.195 13.641 -3.445 1 97.5 112 HIS B O 1
ATOM 4200 N N . ILE B 1 113 ? 10.625 12.148 -3.857 1 98.19 113 ILE B N 1
ATOM 4201 C CA . ILE B 1 113 ? 10.461 12.586 -5.238 1 98.19 113 ILE B CA 1
ATOM 4202 C C . ILE B 1 113 ? 10.008 14.047 -5.266 1 98.19 113 ILE B C 1
ATOM 4204 O O . ILE B 1 113 ? 10.531 14.852 -6.043 1 98.19 113 ILE B O 1
ATOM 4208 N N . ASN B 1 114 ? 9.062 14.367 -4.426 1 98 114 ASN B N 1
ATOM 4209 C CA . ASN B 1 114 ? 8.625 15.758 -4.297 1 98 114 ASN B CA 1
ATOM 4210 C C . ASN B 1 114 ? 9.789 16.688 -3.959 1 98 114 ASN B C 1
ATOM 4212 O O . ASN B 1 114 ? 9.93 17.75 -4.547 1 98 114 ASN B O 1
ATOM 4216 N N . GLU B 1 115 ? 10.578 16.297 -3.072 1 97.25 115 GLU B N 1
ATOM 4217 C CA . GLU B 1 115 ? 11.734 17.094 -2.65 1 97.25 115 GLU B CA 1
ATOM 4218 C C . GLU B 1 115 ? 12.688 17.344 -3.816 1 97.25 115 GLU B C 1
ATOM 4220 O O . GLU B 1 115 ? 13.172 18.453 -4 1 97.25 115 GLU B O 1
ATOM 4225 N N . LEU B 1 116 ? 12.969 16.25 -4.543 1 97.5 116 LEU B N 1
ATOM 4226 C CA . LEU B 1 116 ? 13.875 16.375 -5.676 1 97.5 116 LEU B CA 1
ATOM 4227 C C . LEU B 1 116 ? 13.281 17.281 -6.754 1 97.5 116 LEU B C 1
ATOM 4229 O O . LEU B 1 116 ? 13.984 18.109 -7.324 1 97.5 116 LEU B O 1
ATOM 4233 N N . LEU B 1 117 ? 12.016 17.125 -7.023 1 97.44 117 LEU B N 1
ATOM 4234 C CA . LEU B 1 117 ? 11.344 18 -7.977 1 97.44 117 LEU B CA 1
ATOM 4235 C C . LEU B 1 117 ? 11.43 19.453 -7.523 1 97.44 117 LEU B C 1
ATOM 4237 O O . LEU B 1 117 ? 11.711 20.344 -8.328 1 97.44 117 LEU B O 1
ATOM 4241 N N . ALA B 1 118 ? 11.203 19.703 -6.246 1 96.38 118 ALA B N 1
ATOM 4242 C CA . ALA B 1 118 ? 11.234 21.062 -5.703 1 96.38 118 ALA B CA 1
ATOM 4243 C C . ALA B 1 118 ? 12.625 21.672 -5.812 1 96.38 118 ALA B C 1
ATOM 4245 O O . ALA B 1 118 ? 12.766 22.891 -6.012 1 96.38 118 ALA B O 1
ATOM 4246 N N . LYS B 1 119 ? 13.578 20.922 -5.723 1 95.62 119 LYS B N 1
ATOM 4247 C CA . LYS B 1 119 ? 14.969 21.375 -5.793 1 95.62 119 LYS B CA 1
ATOM 4248 C C . LYS B 1 119 ? 15.359 21.719 -7.223 1 95.62 119 LYS B C 1
ATOM 4250 O O . LYS B 1 119 ? 16.172 22.625 -7.445 1 95.62 119 LYS B O 1
ATOM 4255 N N . ASN B 1 120 ? 14.711 21.094 -8.18 1 95.75 120 ASN B N 1
ATOM 4256 C CA . ASN B 1 120 ? 15.219 21.188 -9.547 1 95.75 120 ASN B CA 1
ATOM 4257 C C . ASN B 1 120 ? 14.219 21.875 -10.469 1 95.75 120 ASN B C 1
ATOM 4259 O O . ASN B 1 120 ? 14.5 22.094 -11.648 1 95.75 120 ASN B O 1
ATOM 4263 N N . THR B 1 121 ? 13.078 22.188 -10.008 1 94.81 121 THR B N 1
ATOM 4264 C CA . THR B 1 121 ? 12.039 22.875 -10.758 1 94.81 121 THR B CA 1
ATOM 4265 C C . THR B 1 121 ? 11.305 23.875 -9.867 1 94.81 121 THR B C 1
ATOM 4267 O O . THR B 1 121 ? 11.75 24.172 -8.758 1 94.81 121 THR B O 1
ATOM 4270 N N . THR B 1 122 ? 10.188 24.406 -10.375 1 94.44 122 THR B N 1
ATOM 4271 C CA . THR B 1 122 ? 9.352 25.312 -9.594 1 94.44 122 THR B CA 1
ATOM 4272 C C . THR B 1 122 ? 8.25 24.547 -8.859 1 94.44 122 THR B C 1
ATOM 4274 O O . THR B 1 122 ? 7.414 25.141 -8.188 1 94.44 122 THR B O 1
ATOM 4277 N N . PHE B 1 123 ? 8.305 23.219 -8.953 1 95.31 123 PHE B N 1
ATOM 4278 C CA . PHE B 1 123 ? 7.336 22.359 -8.273 1 95.31 123 PHE B CA 1
ATOM 4279 C C . PHE B 1 123 ? 7.426 22.547 -6.762 1 95.31 123 PHE B C 1
ATOM 4281 O O . PHE B 1 123 ? 8.523 22.609 -6.203 1 95.31 123 PHE B O 1
ATOM 4288 N N . ARG B 1 124 ? 6.285 22.703 -6.125 1 96.81 124 ARG B N 1
ATOM 4289 C CA . ARG B 1 124 ? 6.211 22.812 -4.672 1 96.81 124 ARG B CA 1
ATOM 4290 C C . ARG B 1 124 ? 5.012 22.031 -4.133 1 96.81 124 ARG B C 1
ATOM 4292 O O . ARG B 1 124 ? 4.055 21.781 -4.863 1 96.81 124 ARG B O 1
ATOM 4299 N N . THR B 1 125 ? 5.094 21.656 -2.893 1 96.56 125 THR B N 1
ATOM 4300 C CA . THR B 1 125 ? 3.982 21.047 -2.166 1 96.56 125 THR B CA 1
ATOM 4301 C C . THR B 1 125 ? 3.678 21.828 -0.894 1 96.56 125 THR B C 1
ATOM 4303 O O . THR B 1 125 ? 4.371 22.797 -0.575 1 96.56 125 THR B O 1
ATOM 4306 N N . LEU B 1 126 ? 2.66 21.406 -0.231 1 97 126 LEU B N 1
ATOM 4307 C CA . LEU B 1 126 ? 2.152 22.125 0.929 1 97 126 LEU B CA 1
ATOM 4308 C C . LEU B 1 126 ? 3.229 22.25 2.002 1 97 126 LEU B C 1
ATOM 4310 O O . LEU B 1 126 ? 3.41 23.328 2.58 1 97 126 LEU B O 1
ATOM 4314 N N . PRO B 1 127 ? 3.973 21.25 2.275 1 96.06 127 PRO B N 1
ATOM 4315 C CA . PRO B 1 127 ? 4.988 21.359 3.324 1 96.06 127 PRO B CA 1
ATOM 4316 C C . PRO B 1 127 ? 6.066 22.391 2.994 1 96.06 127 PRO B C 1
ATOM 4318 O O . PRO B 1 127 ? 6.676 22.969 3.9 1 96.06 127 PRO B O 1
ATOM 4321 N N . ASP B 1 128 ? 6.312 22.688 1.788 1 96.12 128 ASP B N 1
ATOM 4322 C CA . ASP B 1 128 ? 7.309 23.672 1.364 1 96.12 128 ASP B CA 1
ATOM 4323 C C . ASP B 1 128 ? 6.965 25.062 1.893 1 96.12 128 ASP B C 1
ATOM 4325 O O . ASP B 1 128 ? 7.812 25.953 1.895 1 96.12 128 ASP B O 1
ATOM 4329 N N . PHE B 1 129 ? 5.758 25.234 2.34 1 96.56 129 PHE B N 1
ATOM 4330 C CA . PHE B 1 129 ? 5.312 26.578 2.703 1 96.56 129 PHE B CA 1
ATOM 4331 C C . PHE B 1 129 ? 5.02 26.656 4.195 1 96.56 129 PHE B C 1
ATOM 4333 O O . PHE B 1 129 ? 4.371 27.609 4.652 1 96.56 129 PHE B O 1
ATOM 4340 N N . GLY B 1 130 ? 5.426 25.672 4.914 1 96.06 130 GLY B N 1
ATOM 4341 C CA . GLY B 1 130 ? 5.324 25.672 6.363 1 96.06 130 GLY B CA 1
ATOM 4342 C C . GLY B 1 130 ? 3.918 25.406 6.863 1 96.06 130 GLY B C 1
ATOM 4343 O O . GLY B 1 130 ? 3.064 26.297 6.84 1 96.06 130 GLY B O 1
ATOM 4344 N N . ILE B 1 131 ? 3.656 24.234 7.348 1 97.44 131 ILE B N 1
ATOM 4345 C CA . ILE B 1 131 ? 2.361 23.906 7.926 1 97.44 131 ILE B CA 1
ATOM 4346 C C . ILE B 1 131 ? 2.406 24.094 9.438 1 97.44 131 ILE B C 1
ATOM 4348 O O . ILE B 1 131 ? 3.256 23.531 10.125 1 97.44 131 ILE B O 1
ATOM 4352 N N . GLN B 1 132 ? 1.496 24.844 9.93 1 97.56 132 GLN B N 1
ATOM 4353 C CA . GLN B 1 132 ? 1.498 25.156 11.352 1 97.56 132 GLN B CA 1
ATOM 4354 C C . GLN B 1 132 ? 0.475 24.312 12.109 1 97.56 132 GLN B C 1
ATOM 4356 O O . GLN B 1 132 ? 0.66 24.016 13.289 1 97.56 132 GLN B O 1
ATOM 4361 N N . ALA B 1 133 ? -0.601 24.016 11.445 1 98.31 133 ALA B N 1
ATOM 4362 C CA . ALA B 1 133 ? -1.681 23.281 12.102 1 98.31 133 ALA B CA 1
ATOM 4363 C C . ALA B 1 133 ? -2.688 22.766 11.086 1 98.31 133 ALA B C 1
ATOM 4365 O O . ALA B 1 133 ? -2.711 23.203 9.938 1 98.31 133 ALA B O 1
ATOM 4366 N N . THR B 1 134 ? -3.391 21.766 11.453 1 98.62 134 THR B N 1
ATOM 4367 C CA . THR B 1 134 ? -4.625 21.406 10.773 1 98.62 134 THR B CA 1
ATOM 4368 C C . THR B 1 134 ? -5.836 22.016 11.469 1 98.62 134 THR B C 1
ATOM 4370 O O . THR B 1 134 ? -5.781 22.312 12.664 1 98.62 134 THR B O 1
ATOM 4373 N N . ASN B 1 135 ? -6.855 22.25 10.719 1 98.75 135 ASN B N 1
ATOM 4374 C CA . ASN B 1 135 ? -8.117 22.734 11.25 1 98.75 135 ASN B CA 1
ATOM 4375 C C . ASN B 1 135 ? -9.312 22.156 10.5 1 98.75 135 ASN B C 1
ATOM 4377 O O . ASN B 1 135 ? -9.281 22.031 9.281 1 98.75 135 ASN B O 1
ATOM 4381 N N . ILE B 1 136 ? -10.266 21.734 11.195 1 98.75 136 ILE B N 1
ATOM 4382 C CA . ILE B 1 136 ? -11.516 21.297 10.57 1 98.75 136 ILE B CA 1
ATOM 4383 C C . ILE B 1 136 ? -12.641 22.266 10.938 1 98.75 136 ILE B C 1
ATOM 4385 O O . ILE B 1 136 ? -12.781 22.641 12.102 1 98.75 136 ILE B O 1
ATOM 4389 N N . PHE B 1 137 ? -13.344 22.719 9.938 1 98.56 137 PHE B N 1
ATOM 4390 C CA . PHE B 1 137 ? -14.508 23.578 10.141 1 98.56 137 PHE B CA 1
ATOM 4391 C C . PHE B 1 137 ? -15.789 22.75 10.18 1 98.56 137 PHE B C 1
ATOM 4393 O O . PHE B 1 137 ? -16.094 22.031 9.227 1 98.56 137 PHE B O 1
ATOM 4400 N N . LEU B 1 138 ? -16.469 22.891 11.242 1 98.5 138 LEU B N 1
ATOM 4401 C CA . LEU B 1 138 ? -17.766 22.25 11.422 1 98.5 138 LEU B CA 1
ATOM 4402 C C . LEU B 1 138 ? -18.875 23.281 11.539 1 98.5 138 LEU B C 1
ATOM 4404 O O . LEU B 1 138 ? -18.688 24.344 12.117 1 98.5 138 LEU B O 1
ATOM 4408 N N . TYR B 1 139 ? -20.031 22.969 11.055 1 98.44 139 TYR B N 1
ATOM 4409 C CA . TYR B 1 139 ? -21.078 23.953 10.906 1 98.44 139 TYR B CA 1
ATOM 4410 C C . TYR B 1 139 ? -22.312 23.578 11.719 1 98.44 139 TYR B C 1
ATOM 4412 O O . TYR B 1 139 ? -22.797 22.438 11.625 1 98.44 139 TYR B O 1
ATOM 4420 N N . TYR B 1 140 ? -22.859 24.578 12.414 1 98.25 140 TYR B N 1
ATOM 4421 C CA . TYR B 1 140 ? -23.891 24.266 13.406 1 98.25 140 TYR B CA 1
ATOM 4422 C C . TYR B 1 140 ? -25.078 25.219 13.273 1 98.25 140 TYR B C 1
ATOM 4424 O O . TYR B 1 140 ? -24.891 26.406 13.023 1 98.25 140 TYR B O 1
ATOM 4432 N N . SER B 1 141 ? -26.266 24.672 13.453 1 98.31 141 SER B N 1
ATOM 4433 C CA . SER B 1 141 ? -27.453 25.5 13.586 1 98.31 141 SER B CA 1
ATOM 4434 C C . SER B 1 141 ? -27.484 26.219 14.93 1 98.31 141 SER B C 1
ATOM 4436 O O . SER B 1 141 ? -28.016 27.328 15.031 1 98.31 141 SER B O 1
ATOM 4438 N N . ASP B 1 142 ? -27 25.625 15.922 1 98.44 142 ASP B N 1
ATOM 4439 C CA . ASP B 1 142 ? -26.906 26.172 17.266 1 98.44 142 ASP B CA 1
ATOM 4440 C C . ASP B 1 142 ? -25.453 26.219 17.734 1 98.44 142 ASP B C 1
ATOM 4442 O O . ASP B 1 142 ? -24.984 25.328 18.453 1 98.44 142 ASP B O 1
ATOM 4446 N N . LEU B 1 143 ? -24.734 27.312 17.438 1 98.44 143 LEU B N 1
ATOM 4447 C CA . LEU B 1 143 ? -23.312 27.453 17.719 1 98.44 143 LEU B CA 1
ATOM 4448 C C . LEU B 1 143 ? -23.047 27.453 19.219 1 98.44 143 LEU B C 1
ATOM 4450 O O . LEU B 1 143 ? -22.016 26.938 19.672 1 98.44 143 LEU B O 1
ATOM 4454 N N . GLU B 1 144 ? -23.922 28.031 19.953 1 98.12 144 GLU B N 1
ATOM 4455 C CA . GLU B 1 144 ? -23.75 28.078 21.406 1 98.12 144 GLU B CA 1
ATOM 4456 C C . GLU B 1 144 ? -23.75 26.688 22.016 1 98.12 144 GLU B C 1
ATOM 4458 O O . GLU B 1 144 ? -22.938 26.375 22.891 1 98.12 144 GLU B O 1
ATOM 4463 N N . GLN B 1 145 ? -24.703 25.875 21.594 1 98.25 145 GLN B N 1
ATOM 4464 C CA . GLN B 1 145 ? -24.75 24.5 22.062 1 98.25 145 GLN B CA 1
ATOM 4465 C C . GLN B 1 145 ? -23.469 23.75 21.703 1 98.25 145 GLN B C 1
ATOM 4467 O O . GLN B 1 145 ? -22.953 22.969 22.516 1 98.25 145 GLN B O 1
ATOM 4472 N N . ALA B 1 146 ? -23 23.969 20.531 1 98.56 146 ALA B N 1
ATOM 4473 C CA . ALA B 1 146 ? -21.75 23.359 20.109 1 98.56 146 ALA B CA 1
ATOM 4474 C C . ALA B 1 146 ? -20.578 23.828 20.969 1 98.56 146 ALA B C 1
ATOM 4476 O O . ALA B 1 146 ? -19.719 23.031 21.359 1 98.56 146 ALA B O 1
ATOM 4477 N N . SER B 1 147 ? -20.547 25.078 21.219 1 98.12 147 SER B N 1
ATOM 4478 C CA . SER B 1 147 ? -19.484 25.656 22.047 1 98.12 147 SER B CA 1
ATOM 4479 C C . SER B 1 147 ? -19.5 25.062 23.453 1 98.12 147 SER B C 1
ATOM 4481 O O . SER B 1 147 ? -18.438 24.781 24.016 1 98.12 147 SER B O 1
ATOM 4483 N N . LEU B 1 148 ? -20.641 24.859 24 1 97.38 148 LEU B N 1
ATOM 4484 C CA . LEU B 1 148 ? -20.766 24.234 25.312 1 97.38 148 LEU B CA 1
ATOM 4485 C C . LEU B 1 148 ? -20.234 22.797 25.266 1 97.38 148 LEU B C 1
ATOM 4487 O O . LEU B 1 148 ? -19.547 22.359 26.203 1 97.38 148 LEU B O 1
ATOM 4491 N N . PHE B 1 149 ? -20.5 22.062 24.281 1 98 149 PHE B N 1
ATOM 4492 C CA . PHE B 1 149 ? -20.078 20.688 24.141 1 98 149 PHE B CA 1
ATOM 4493 C C . PHE B 1 149 ? -18.547 20.594 24.047 1 98 149 PHE B C 1
ATOM 4495 O O . PHE B 1 149 ? -17.922 19.859 24.812 1 98 149 PHE B O 1
ATOM 4502 N N . TYR B 1 150 ? -17.906 21.344 23.156 1 98.19 150 TYR B N 1
ATOM 4503 C CA . TYR B 1 150 ? -16.469 21.25 22.922 1 98.19 150 TYR B CA 1
ATOM 4504 C C . TYR B 1 150 ? -15.688 21.938 24.031 1 98.19 150 TYR B C 1
ATOM 4506 O O . TYR B 1 150 ? -14.641 21.453 24.469 1 98.19 150 TYR B O 1
ATOM 4514 N N . GLY B 1 151 ? -16.172 23.062 24.5 1 96.69 151 GLY B N 1
ATOM 4515 C CA . GLY B 1 151 ? -15.484 23.828 25.531 1 96.69 151 GLY B CA 1
ATOM 4516 C C . GLY B 1 151 ? -15.703 23.266 26.938 1 96.69 151 GLY B C 1
ATOM 4517 O O . GLY B 1 151 ? -14.75 23.125 27.703 1 96.69 151 GLY B O 1
ATOM 4518 N N . ASP B 1 152 ? -16.938 22.953 27.281 1 94.81 152 ASP B N 1
ATOM 4519 C CA . ASP B 1 152 ? -17.266 22.547 28.641 1 94.81 152 ASP B CA 1
ATOM 4520 C C . ASP B 1 152 ? -17.281 21.031 28.781 1 94.81 152 ASP B C 1
ATOM 4522 O O . ASP B 1 152 ? -16.656 20.469 29.672 1 94.81 152 ASP B O 1
ATOM 4526 N N . VAL B 1 153 ? -18 20.359 27.938 1 95.94 153 VAL B N 1
ATOM 4527 C CA . VAL B 1 153 ? -18.109 18.906 28.062 1 95.94 153 VAL B CA 1
ATOM 4528 C C . VAL B 1 153 ? -16.781 18.266 27.703 1 95.94 153 VAL B C 1
ATOM 4530 O O . VAL B 1 153 ? -16.25 17.453 28.469 1 95.94 153 VAL B O 1
ATOM 4533 N N . LEU B 1 154 ? -16.125 18.641 26.578 1 96.75 154 LEU B N 1
ATOM 4534 C CA . LEU B 1 154 ? -14.875 18.031 26.188 1 96.75 154 LEU B CA 1
ATOM 4535 C C . LEU B 1 154 ? -13.688 18.734 26.828 1 96.75 154 LEU B C 1
ATOM 4537 O O . LEU B 1 154 ? -12.57 18.219 26.844 1 96.75 154 LEU B O 1
ATOM 4541 N N . GLY B 1 155 ? -13.922 19.969 27.312 1 96 155 GLY B N 1
ATOM 4542 C CA . GLY B 1 155 ? -12.898 20.672 28.062 1 96 155 GLY B CA 1
ATOM 4543 C C . GLY B 1 155 ? -11.82 21.266 27.188 1 96 155 GLY B C 1
ATOM 4544 O O . GLY B 1 155 ? -10.703 21.531 27.641 1 96 155 GLY B O 1
ATOM 4545 N N . MET B 1 156 ? -12.023 21.547 25.906 1 96.69 156 MET B N 1
ATOM 4546 C CA . MET B 1 156 ? -11.008 22.078 25 1 96.69 156 MET B CA 1
ATOM 4547 C C . MET B 1 156 ? -10.789 23.562 25.234 1 96.69 156 MET B C 1
ATOM 4549 O O . MET B 1 156 ? -11.727 24.281 25.594 1 96.69 156 MET B O 1
ATOM 4553 N N . GLU B 1 157 ? -9.625 24 25.016 1 96.19 157 GLU B N 1
ATOM 4554 C CA . GLU B 1 157 ? -9.273 25.406 25.141 1 96.19 157 GLU B CA 1
ATOM 4555 C C . GLU B 1 157 ? -9.812 26.219 23.953 1 96.19 157 GLU B C 1
ATOM 4557 O O . GLU B 1 157 ? -9.617 25.828 22.797 1 96.19 157 GLU B O 1
ATOM 4562 N N . LEU B 1 158 ? -10.508 27.297 24.266 1 97.38 158 LEU B N 1
ATOM 4563 C CA . LEU B 1 158 ? -10.922 28.25 23.25 1 97.38 158 LEU B CA 1
ATOM 4564 C C . LEU B 1 158 ? -9.758 29.156 22.859 1 97.38 158 LEU B C 1
ATOM 4566 O O . LEU B 1 158 ? -9.172 29.828 23.703 1 97.38 158 LEU B O 1
ATOM 4570 N N . LEU B 1 159 ? -9.422 29.203 21.578 1 97.56 159 LEU B N 1
ATOM 4571 C CA . LEU B 1 159 ? -8.273 29.984 21.109 1 97.56 159 LEU B CA 1
ATOM 4572 C C . LEU B 1 159 ? -8.727 31.297 20.469 1 97.56 159 LEU B C 1
ATOM 4574 O O . LEU B 1 159 ? -7.988 32.281 20.484 1 97.56 159 LEU B O 1
ATOM 4578 N N . SER B 1 160 ? -9.875 31.281 19.828 1 97.44 160 SER B N 1
ATOM 4579 C CA . SER B 1 160 ? -10.43 32.5 19.203 1 97.44 160 SER B CA 1
ATOM 4580 C C . SER B 1 160 ? -11.953 32.438 19.188 1 97.44 160 SER B C 1
ATOM 4582 O O . SER B 1 160 ? -12.547 31.375 19.062 1 97.44 160 SER B O 1
ATOM 4584 N N . ASP B 1 161 ? -12.594 33.594 19.281 1 97.31 161 ASP B N 1
ATOM 4585 C CA . ASP B 1 161 ? -14.039 33.781 19.234 1 97.31 161 ASP B CA 1
ATOM 4586 C C . ASP B 1 161 ? -14.422 34.938 18.328 1 97.31 161 ASP B C 1
ATOM 4588 O O . ASP B 1 161 ? -14.328 36.125 18.734 1 97.31 161 ASP B O 1
ATOM 4592 N N . TYR B 1 162 ? -14.914 34.562 17.172 1 96.44 162 TYR B N 1
ATOM 4593 C CA . TYR B 1 162 ? -15.336 35.594 16.203 1 96.44 162 TYR B CA 1
ATOM 4594 C C . TYR B 1 162 ? -16.844 35.812 16.266 1 96.44 162 TYR B C 1
ATOM 4596 O O . TYR B 1 162 ? -17.422 36.438 15.367 1 96.44 162 TYR B O 1
ATOM 4604 N N . GLU B 1 163 ? -17.484 35.344 17.188 1 94.94 163 GLU B N 1
ATOM 4605 C CA . GLU B 1 163 ? -18.938 35.375 17.359 1 94.94 163 GLU B CA 1
ATOM 4606 C C . GLU B 1 163 ? -19.625 34.375 16.438 1 94.94 163 GLU B C 1
ATOM 4608 O O . GLU B 1 163 ? -20.328 33.5 16.891 1 94.94 163 GLU B O 1
ATOM 4613 N N . PHE B 1 164 ? -19.328 34.438 15.188 1 96.12 164 PHE B N 1
ATOM 4614 C CA . PHE B 1 164 ? -19.938 33.5 14.242 1 96.12 164 PHE B CA 1
ATOM 4615 C C . PHE B 1 164 ? -19.094 32.25 14.094 1 96.12 164 PHE B C 1
ATOM 4617 O O . PHE B 1 164 ? -19.531 31.266 13.461 1 96.12 164 PHE B O 1
ATOM 4624 N N . ALA B 1 165 ? -17.891 32.25 14.648 1 97.81 165 ALA B N 1
ATOM 4625 C CA . ALA B 1 165 ? -16.969 31.125 14.57 1 97.81 165 ALA B CA 1
ATOM 4626 C C . ALA B 1 165 ? -16.062 31.062 15.797 1 97.81 165 ALA B C 1
ATOM 4628 O O . ALA B 1 165 ? -15.57 32.094 16.266 1 97.81 165 ALA B O 1
ATOM 4629 N N . LYS B 1 166 ? -15.906 29.922 16.391 1 98.31 166 LYS B N 1
ATOM 4630 C CA . LYS B 1 166 ? -15.086 29.688 17.562 1 98.31 166 LYS B CA 1
ATOM 4631 C C . LYS B 1 166 ? -14.086 28.562 17.328 1 98.31 166 LYS B C 1
ATOM 4633 O O . LYS B 1 166 ? -14.469 27.453 16.938 1 98.31 166 LYS B O 1
ATOM 4638 N N . THR B 1 167 ? -12.812 28.812 17.531 1 98.56 167 THR B N 1
ATOM 4639 C CA . THR B 1 167 ? -11.766 27.828 17.297 1 98.56 167 THR B CA 1
ATOM 4640 C C . THR B 1 167 ? -11.312 27.203 18.625 1 98.56 167 THR B C 1
ATOM 4642 O O . THR B 1 167 ? -10.922 27.922 19.547 1 98.56 167 THR B O 1
ATOM 4645 N N . TYR B 1 168 ? -11.383 25.906 18.688 1 98.38 168 TYR B N 1
ATOM 4646 C CA . TYR B 1 168 ? -10.953 25.141 19.844 1 98.38 168 TYR B CA 1
ATOM 4647 C C . TYR B 1 168 ? -9.703 24.328 19.531 1 98.38 168 TYR B C 1
ATOM 4649 O O . TYR B 1 168 ? -9.469 23.953 18.391 1 98.38 168 TYR B O 1
ATOM 4657 N N . ARG B 1 169 ? -8.867 24.141 20.562 1 97.5 169 ARG B N 1
ATOM 4658 C CA . ARG B 1 169 ? -7.621 23.391 20.453 1 97.5 169 ARG B CA 1
ATOM 4659 C C . ARG B 1 169 ? -7.824 21.922 20.812 1 97.5 169 ARG B C 1
ATOM 4661 O O . ARG B 1 169 ? -7.859 21.578 21.984 1 97.5 169 ARG B O 1
ATOM 4668 N N . ALA B 1 170 ? -7.938 21.062 19.781 1 97 170 ALA B N 1
ATOM 4669 C CA . ALA B 1 170 ? -8.156 19.641 20 1 97 170 ALA B CA 1
ATOM 4670 C C . ALA B 1 170 ? -6.863 18.938 20.422 1 97 170 ALA B C 1
ATOM 4672 O O . ALA B 1 170 ? -6.883 18.047 21.266 1 97 170 ALA B O 1
ATOM 4673 N N . ALA B 1 171 ? -5.754 19.312 19.859 1 96.62 171 ALA B N 1
ATOM 4674 C CA . ALA B 1 171 ? -4.395 18.859 20.141 1 96.62 171 ALA B CA 1
ATOM 4675 C C . ALA B 1 171 ? -3.383 19.984 19.922 1 96.62 171 ALA B C 1
ATOM 4677 O O . ALA B 1 171 ? -3.754 21.109 19.578 1 96.62 171 ALA B O 1
ATOM 4678 N N . PRO B 1 172 ? -2.098 19.766 20.188 1 95.12 172 PRO B N 1
ATOM 4679 C CA . PRO B 1 172 ? -1.125 20.875 20.156 1 95.12 172 PRO B CA 1
ATOM 4680 C C . PRO B 1 172 ? -1.212 21.703 18.875 1 95.12 172 PRO B C 1
ATOM 4682 O O . PRO B 1 172 ? -1.178 22.922 18.922 1 95.12 172 PRO B O 1
ATOM 4685 N N . ASP B 1 173 ? -1.34 21.078 17.734 1 96.81 173 ASP B N 1
ATOM 4686 C CA . ASP B 1 173 ? -1.441 21.812 16.484 1 96.81 173 ASP B CA 1
ATOM 4687 C C . ASP B 1 173 ? -2.531 21.234 15.586 1 96.81 173 ASP B C 1
ATOM 4689 O O . ASP B 1 173 ? -2.355 21.141 14.367 1 96.81 173 ASP B O 1
ATOM 4693 N N . ALA B 1 174 ? -3.609 20.734 16.156 1 98.25 174 ALA B N 1
ATOM 4694 C CA . ALA B 1 174 ? -4.855 20.344 15.5 1 98.25 174 ALA B CA 1
ATOM 4695 C C . ALA B 1 174 ? -6.047 21.094 16.078 1 98.25 174 ALA B C 1
ATOM 4697 O O . ALA B 1 174 ? -6.293 21.047 17.281 1 98.25 174 ALA B O 1
ATOM 4698 N N . LEU B 1 175 ? -6.77 21.766 15.203 1 98.69 175 LEU B N 1
ATOM 4699 C CA . LEU B 1 175 ? -7.816 22.688 15.641 1 98.69 175 LEU B CA 1
ATOM 4700 C C . LEU B 1 175 ? -9.18 22.234 15.117 1 98.69 175 LEU B C 1
ATOM 4702 O O . LEU B 1 175 ? -9.258 21.531 14.117 1 98.69 175 LEU B O 1
ATOM 4706 N N . ILE B 1 176 ? -10.195 22.594 15.82 1 98.81 176 ILE B N 1
ATOM 4707 C CA . ILE B 1 176 ? -11.586 22.469 15.398 1 98.81 176 ILE B CA 1
ATOM 4708 C C . ILE B 1 176 ? -12.273 23.828 15.469 1 98.81 176 ILE B C 1
ATOM 4710 O O . ILE B 1 176 ? -12.344 24.453 16.531 1 98.81 176 ILE B O 1
ATOM 4714 N N . THR B 1 177 ? -12.703 24.297 14.375 1 98.75 177 THR B N 1
ATOM 4715 C CA . THR B 1 177 ? -13.445 25.547 14.359 1 98.75 177 THR B CA 1
ATOM 4716 C C . THR B 1 177 ? -14.938 25.297 14.156 1 98.75 177 THR B C 1
ATOM 4718 O O . THR B 1 177 ? -15.344 24.688 13.164 1 98.75 177 THR B O 1
ATOM 4721 N N . LEU B 1 178 ? -15.727 25.719 15.125 1 98.75 178 LEU B N 1
ATOM 4722 C CA . LEU B 1 178 ? -17.188 25.688 15.055 1 98.75 178 LEU B CA 1
ATOM 4723 C C . LEU B 1 178 ? -17.719 26.938 14.367 1 98.75 178 LEU B C 1
ATOM 4725 O O . LEU B 1 178 ? -17.375 28.062 14.75 1 98.75 178 LEU B O 1
ATOM 4729 N N . VAL B 1 179 ? -18.594 26.75 13.414 1 98.44 179 VAL B N 1
ATOM 4730 C CA . VAL B 1 179 ? -19.062 27.891 12.625 1 98.44 179 VAL B CA 1
ATOM 4731 C C . VAL B 1 179 ? -20.578 27.953 12.672 1 98.44 179 VAL B C 1
ATOM 4733 O O . VAL B 1 179 ? -21.25 26.922 12.57 1 98.44 179 VAL B O 1
ATOM 4736 N N . ASP B 1 180 ? -21.094 29.156 12.844 1 98.44 180 ASP B N 1
ATOM 4737 C CA . ASP B 1 180 ? -22.516 29.391 12.633 1 98.44 180 ASP B CA 1
ATOM 4738 C C . ASP B 1 180 ? -22.922 29.109 11.188 1 98.44 180 ASP B C 1
ATOM 4740 O O . ASP B 1 180 ? -22.516 29.828 10.273 1 98.44 180 ASP B O 1
ATOM 4744 N N . ALA B 1 181 ? -23.781 28.094 11.055 1 97.81 181 ALA B N 1
ATOM 4745 C CA . ALA B 1 181 ? -24.141 27.641 9.711 1 97.81 181 ALA B CA 1
ATOM 4746 C C . ALA B 1 181 ? -24.922 28.719 8.961 1 97.81 181 ALA B C 1
ATOM 4748 O O . ALA B 1 181 ? -25 28.703 7.73 1 97.81 181 ALA B O 1
ATOM 4749 N N . ALA B 1 182 ? -25.5 29.656 9.641 1 96.75 182 ALA B N 1
ATOM 4750 C CA . ALA B 1 182 ? -26.266 30.734 9.016 1 96.75 182 ALA B CA 1
ATOM 4751 C C . ALA B 1 182 ? -25.344 31.703 8.289 1 96.75 182 ALA B C 1
ATOM 4753 O O . ALA B 1 182 ? -25.75 32.375 7.348 1 96.75 182 ALA B O 1
ATOM 4754 N N . VAL B 1 183 ? -24.109 31.719 8.672 1 94.44 183 VAL B N 1
ATOM 4755 C CA . VAL B 1 183 ? -23.141 32.688 8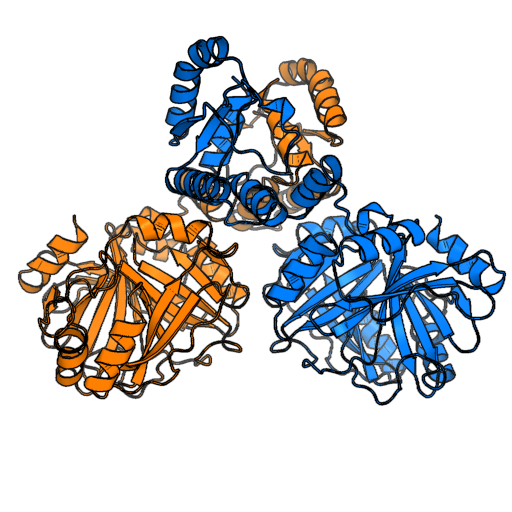.141 1 94.44 183 VAL B CA 1
ATOM 4756 C C . VAL B 1 183 ? -22.078 31.953 7.324 1 94.44 183 VAL B C 1
ATOM 4758 O O . VAL B 1 183 ? -21.516 32.5 6.383 1 94.44 183 VAL B O 1
ATOM 4761 N N . GLY B 1 184 ? -21.891 30.781 7.738 1 93.12 184 GLY B N 1
ATOM 4762 C CA . GLY B 1 184 ? -20.766 30.031 7.188 1 93.12 184 GLY B CA 1
ATOM 4763 C C . GLY B 1 184 ? -21.031 29.516 5.781 1 93.12 184 GLY B C 1
ATOM 4764 O O . GLY B 1 184 ? -22.094 29.766 5.211 1 93.12 184 GLY B O 1
ATOM 4765 N N . ARG B 1 185 ? -19.984 28.906 5.246 1 91.5 185 ARG B N 1
ATOM 4766 C CA . ARG B 1 185 ? -19.953 28.422 3.873 1 91.5 185 ARG B CA 1
ATOM 4767 C C . ARG B 1 185 ? -20.938 27.281 3.68 1 91.5 185 ARG B C 1
ATOM 4769 O O . ARG B 1 185 ? -21.516 27.125 2.6 1 91.5 185 ARG B O 1
ATOM 4776 N N . HIS B 1 186 ? -21.125 26.484 4.734 1 95.5 186 HIS B N 1
ATOM 4777 C CA . HIS B 1 186 ? -21.953 25.297 4.641 1 95.5 186 HIS B CA 1
ATOM 4778 C C . HIS B 1 186 ? -23.172 25.391 5.559 1 95.5 186 HIS B C 1
ATOM 4780 O O . HIS B 1 186 ? -23.125 26.094 6.574 1 95.5 186 HIS B O 1
ATOM 4786 N N . LYS B 1 187 ? -24.203 24.688 5.148 1 95.88 187 LYS B N 1
ATOM 4787 C CA . LYS B 1 187 ? -25.438 24.672 5.93 1 95.88 187 LYS B CA 1
ATOM 4788 C C . LYS B 1 187 ? -25.469 23.5 6.902 1 95.88 187 LYS B C 1
ATOM 4790 O O . LYS B 1 187 ? -24.812 22.469 6.66 1 95.88 187 LYS B O 1
ATOM 4795 N N . ALA B 1 188 ? -26.219 23.734 7.941 1 94.75 188 ALA B N 1
ATOM 4796 C CA . ALA B 1 188 ? -26.281 22.734 9 1 94.75 188 ALA B CA 1
ATOM 4797 C C . ALA B 1 188 ? -26.875 21.422 8.492 1 94.75 188 ALA B C 1
ATOM 4799 O O . ALA B 1 188 ? -26.516 20.344 8.977 1 94.75 188 ALA B O 1
ATOM 4800 N N . GLU B 1 189 ? -27.719 21.469 7.5 1 93.81 189 GLU B N 1
ATOM 4801 C CA . GLU B 1 189 ? -28.438 20.297 7.02 1 93.81 189 GLU B CA 1
ATOM 4802 C C . GLU B 1 189 ? -27.609 19.516 6.016 1 93.81 189 GLU B C 1
ATOM 4804 O O . GLU B 1 189 ? -27.984 18.406 5.621 1 93.81 189 GLU B O 1
ATOM 4809 N N . GLU B 1 190 ? -26.516 20.062 5.633 1 95.31 190 GLU B N 1
ATOM 4810 C CA . GLU B 1 190 ? -25.672 19.344 4.695 1 95.31 190 GLU B CA 1
ATOM 4811 C C . GLU B 1 190 ? -25.094 18.078 5.328 1 95.31 190 GLU B C 1
ATOM 4813 O O . GLU B 1 190 ? -24.969 18 6.555 1 95.31 190 GLU B O 1
ATOM 4818 N N . PRO B 1 191 ? -24.828 17.047 4.512 1 95.62 191 PRO B N 1
ATOM 4819 C CA . PRO B 1 191 ? -24.312 15.781 5.051 1 95.62 191 PRO B CA 1
ATOM 4820 C C . PRO B 1 191 ? -23.016 15.969 5.836 1 95.62 191 PRO B C 1
ATOM 4822 O O . PRO B 1 191 ? -22.172 16.781 5.461 1 95.62 191 PRO B O 1
ATOM 4825 N N . LYS B 1 192 ? -23.109 15.195 6.965 1 93.31 192 LYS B N 1
ATOM 4826 C CA . LYS B 1 192 ? -21.859 15.141 7.707 1 93.31 192 LYS B CA 1
ATOM 4827 C C . LYS B 1 192 ? -20.891 14.141 7.078 1 93.31 192 LYS B C 1
ATOM 4829 O O . LYS B 1 192 ? -21.25 12.992 6.82 1 93.31 192 LYS B O 1
ATOM 4834 N N . THR B 1 193 ? -19.797 14.391 6.414 1 95.69 193 THR B N 1
ATOM 4835 C CA . THR B 1 193 ? -18.938 13.578 5.559 1 95.69 193 THR B CA 1
ATOM 4836 C C . THR B 1 193 ? -17.562 13.406 6.176 1 95.69 193 THR B C 1
ATOM 4838 O O . THR B 1 193 ? -16.594 13.125 5.473 1 95.69 193 THR B O 1
ATOM 4841 N N . VAL B 1 194 ? -17.469 13.656 7.492 1 97.94 194 VAL B N 1
ATOM 4842 C CA . VAL B 1 194 ? -16.188 13.5 8.172 1 97.94 194 VAL B CA 1
ATOM 4843 C C . VAL B 1 194 ? -16.406 12.891 9.555 1 97.94 194 VAL B C 1
ATOM 4845 O O . VAL B 1 194 ? -17.531 12.914 10.078 1 97.94 194 VAL B O 1
ATOM 4848 N N . ALA B 1 195 ? -15.398 12.32 10.047 1 98.38 195 ALA B N 1
ATOM 4849 C CA . ALA B 1 195 ? -15.266 11.992 11.469 1 98.38 195 ALA B CA 1
ATOM 4850 C C . ALA B 1 195 ? -13.953 12.523 12.031 1 98.38 195 ALA B C 1
ATOM 4852 O O . ALA B 1 195 ? -12.961 12.648 11.305 1 98.38 195 ALA B O 1
ATOM 4853 N N . ILE B 1 196 ? -13.969 12.922 13.219 1 98.75 196 ILE B N 1
ATOM 4854 C CA . ILE B 1 196 ? -12.773 13.43 13.891 1 98.75 196 ILE B CA 1
ATOM 4855 C C . ILE B 1 196 ? -12.336 12.453 14.977 1 98.75 196 ILE B C 1
ATOM 4857 O O . ILE B 1 196 ? -13.078 12.211 15.93 1 98.75 196 ILE B O 1
ATOM 4861 N N . ALA B 1 197 ? -11.188 11.945 14.789 1 98.75 197 ALA B N 1
ATOM 4862 C CA . ALA B 1 197 ? -10.625 11.109 15.844 1 98.75 197 ALA B CA 1
ATOM 4863 C C . ALA B 1 197 ? -9.773 11.945 16.797 1 98.75 197 ALA B C 1
ATOM 4865 O O . ALA B 1 197 ? -8.852 12.641 16.375 1 98.75 197 ALA B O 1
ATOM 4866 N N . LEU B 1 198 ? -10.125 11.906 17.984 1 98.5 198 LEU B N 1
ATOM 4867 C CA . LEU B 1 198 ? -9.359 12.5 19.078 1 98.5 198 LEU B CA 1
ATOM 4868 C C . LEU B 1 198 ? -8.5 11.453 19.781 1 98.5 198 LEU B C 1
ATOM 4870 O O . LEU B 1 198 ? -9.031 10.5 20.359 1 98.5 198 LEU B O 1
ATOM 4874 N N . LEU B 1 199 ? -7.207 11.633 19.734 1 98.25 199 LEU B N 1
ATOM 4875 C CA . LEU B 1 199 ? -6.293 10.602 20.203 1 98.25 199 LEU B CA 1
ATOM 4876 C C . LEU B 1 199 ? -6.059 10.727 21.703 1 98.25 199 LEU B C 1
ATOM 4878 O O . LEU B 1 199 ? -5.699 11.805 22.188 1 98.25 199 LEU B O 1
ATOM 4882 N N . THR B 1 200 ? -6.289 9.656 22.391 1 96.94 200 THR B N 1
ATOM 4883 C CA . THR B 1 200 ? -6.164 9.578 23.844 1 96.94 200 THR B CA 1
ATOM 4884 C C . THR B 1 200 ? -5.844 8.148 24.281 1 96.94 200 THR B C 1
ATOM 4886 O O . THR B 1 200 ? -6.117 7.195 23.562 1 96.94 200 THR B O 1
ATOM 4889 N N . ASP B 1 201 ? -5.215 8.047 25.484 1 93.88 201 ASP B N 1
ATOM 4890 C CA . ASP B 1 201 ? -4.969 6.715 26.031 1 93.88 201 ASP B CA 1
ATOM 4891 C C . ASP B 1 201 ? -5.926 6.406 27.188 1 93.88 201 ASP B C 1
ATOM 4893 O O . ASP B 1 201 ? -5.781 5.387 27.859 1 93.88 201 ASP B O 1
ATOM 4897 N N . GLN B 1 202 ? -6.906 7.293 27.375 1 94.44 202 GLN B N 1
ATOM 4898 C CA . GLN B 1 202 ? -7.832 7.164 28.5 1 94.44 202 GLN B CA 1
ATOM 4899 C C . GLN B 1 202 ? -9.242 6.852 28.016 1 94.44 202 GLN B C 1
ATOM 4901 O O . GLN B 1 202 ? -10.203 7.535 28.391 1 94.44 202 GLN B O 1
ATOM 4906 N N . LEU B 1 203 ? -9.359 5.793 27.266 1 96.5 203 LEU B N 1
ATOM 4907 C CA . LEU B 1 203 ? -10.617 5.469 26.609 1 96.5 203 LEU B CA 1
ATOM 4908 C C . LEU B 1 203 ? -11.688 5.094 27.625 1 96.5 203 LEU B C 1
ATOM 4910 O O . LEU B 1 203 ? -12.812 5.602 27.578 1 96.5 203 LEU B O 1
ATOM 4914 N N . PRO B 1 204 ? -11.344 4.215 28.703 1 95.81 204 PRO B N 1
ATOM 4915 C CA . PRO B 1 204 ? -12.383 3.871 29.672 1 95.81 204 PRO B CA 1
ATOM 4916 C C . PRO B 1 204 ? -12.898 5.086 30.438 1 95.81 204 PRO B C 1
ATOM 4918 O O . PRO B 1 204 ? -14.102 5.203 30.688 1 95.81 204 PRO B O 1
ATOM 4921 N N . GLU B 1 205 ? -12.031 5.934 30.75 1 95.5 205 GLU B N 1
ATOM 4922 C CA . GLU B 1 205 ? -12.391 7.129 31.516 1 95.5 205 GLU B CA 1
ATOM 4923 C C . GLU B 1 205 ? -13.266 8.062 30.688 1 95.5 205 GLU B C 1
ATOM 4925 O O . GLU B 1 205 ? -14.281 8.57 31.172 1 95.5 205 GLU B O 1
ATOM 4930 N N . TRP B 1 206 ? -12.875 8.281 29.422 1 96.62 206 TRP B N 1
ATOM 4931 C CA . TRP B 1 206 ? -13.672 9.133 28.531 1 96.62 206 TRP B CA 1
ATOM 4932 C C . TRP B 1 206 ? -15.047 8.523 28.281 1 96.62 206 TRP B C 1
ATOM 4934 O O . TRP B 1 206 ? -16.047 9.234 28.266 1 96.62 206 TRP B O 1
ATOM 4944 N N . TYR B 1 207 ? -15.047 7.242 28.031 1 96.75 207 TYR B N 1
ATOM 4945 C CA . TYR B 1 207 ? -16.312 6.555 27.781 1 96.75 207 TYR B CA 1
ATOM 4946 C C . TYR B 1 207 ? -17.266 6.715 28.938 1 96.75 207 TYR B C 1
ATOM 4948 O O . TYR B 1 207 ? -18.438 7.09 28.75 1 96.75 207 TYR B O 1
ATOM 4956 N N . ALA B 1 208 ? -16.812 6.449 30.172 1 95.56 208 ALA B N 1
ATOM 4957 C CA . ALA B 1 208 ? -17.625 6.59 31.375 1 95.56 208 ALA B CA 1
ATOM 4958 C C . ALA B 1 208 ? -18.094 8.031 31.547 1 95.56 208 ALA B C 1
ATOM 4960 O O . ALA B 1 208 ? -19.266 8.273 31.859 1 95.56 208 ALA B O 1
ATOM 4961 N N . TYR B 1 209 ? -17.234 8.922 31.375 1 95.81 209 TYR B N 1
ATOM 4962 C CA . TYR B 1 209 ? -17.531 10.336 31.562 1 95.81 209 TYR B CA 1
ATOM 4963 C C . TYR B 1 209 ? -18.625 10.781 30.594 1 95.81 209 TYR B C 1
ATOM 4965 O O . TYR B 1 209 ? -19.578 11.461 30.984 1 95.81 209 TYR B O 1
ATOM 4973 N N . LEU B 1 210 ? -18.5 10.43 29.297 1 96.62 210 LEU B N 1
ATOM 4974 C CA . LEU B 1 210 ? -19.453 10.867 28.281 1 96.62 210 LEU B CA 1
ATOM 4975 C C . LEU B 1 210 ? -20.828 10.227 28.531 1 96.62 210 LEU B C 1
ATOM 4977 O O . LEU B 1 210 ? -21.859 10.836 28.25 1 96.62 210 LEU B O 1
ATOM 4981 N N . GLN B 1 211 ? -20.797 9.055 29.047 1 96.5 211 GLN B N 1
ATOM 4982 C CA . GLN B 1 211 ? -22.062 8.438 29.453 1 96.5 211 GLN B CA 1
ATOM 4983 C C . GLN B 1 211 ? -22.719 9.227 30.578 1 96.5 211 GLN B C 1
ATOM 4985 O O . GLN B 1 211 ? -23.938 9.445 30.562 1 96.5 211 GLN B O 1
ATOM 4990 N N . GLU B 1 212 ? -21.953 9.539 31.516 1 95.81 212 GLU B N 1
ATOM 4991 C CA . GLU B 1 212 ? -22.469 10.336 32.625 1 95.81 212 GLU B CA 1
ATOM 4992 C C . GLU B 1 212 ? -23.078 11.648 32.156 1 95.81 212 GLU B C 1
ATOM 4994 O O . GLU B 1 212 ? -24.078 12.109 32.688 1 95.81 212 GLU B O 1
ATOM 4999 N N . LYS B 1 213 ? -22.422 12.219 31.156 1 96.25 213 LYS B N 1
ATOM 5000 C CA . LYS B 1 213 ? -22.891 13.484 30.609 1 96.25 213 LYS B CA 1
ATOM 5001 C C . LYS B 1 213 ? -24 13.266 29.594 1 96.25 213 LYS B C 1
ATOM 5003 O O . LYS B 1 213 ? -24.484 14.219 28.969 1 96.25 213 LYS B O 1
ATOM 5008 N N . GLU B 1 214 ? -24.344 11.992 29.312 1 97.38 214 GLU B N 1
ATOM 5009 C CA . GLU B 1 214 ? -25.438 11.586 28.453 1 97.38 214 GLU B CA 1
ATOM 5010 C C . GLU B 1 214 ? -25.172 11.977 27 1 97.38 214 GLU B C 1
ATOM 5012 O O . GLU B 1 214 ? -26.094 12.398 26.281 1 97.38 214 GLU B O 1
ATOM 5017 N N . VAL B 1 215 ? -23.953 11.961 26.609 1 98 215 VAL B N 1
ATOM 5018 C CA . VAL B 1 215 ? -23.594 12.164 25.203 1 98 215 VAL B CA 1
ATOM 5019 C C . VAL B 1 215 ? -23.938 10.914 24.406 1 98 215 VAL B C 1
ATOM 5021 O O . VAL B 1 215 ? -23.672 9.789 24.844 1 98 215 VAL B O 1
ATOM 5024 N N . GLU B 1 216 ? -24.516 11.102 23.219 1 98.44 216 GLU B N 1
ATOM 5025 C CA . GLU B 1 216 ? -24.875 9.984 22.344 1 98.44 216 GLU B CA 1
ATOM 5026 C C . GLU B 1 216 ? -23.641 9.227 21.891 1 98.44 216 GLU B C 1
ATOM 5028 O O . GLU B 1 216 ? -22.656 9.836 21.438 1 98.44 216 GLU B O 1
ATOM 5033 N N . ILE B 1 217 ? -23.703 7.883 22.047 1 98.56 217 ILE B N 1
ATOM 5034 C CA . ILE B 1 217 ? -22.641 7 21.578 1 98.56 217 ILE B CA 1
ATOM 5035 C C . ILE B 1 217 ? -23.141 6.176 20.391 1 98.56 217 ILE B C 1
ATOM 5037 O O . ILE B 1 217 ? -24.109 5.422 20.516 1 98.56 217 ILE B O 1
ATOM 5041 N N . LYS B 1 218 ? -22.5 6.336 19.25 1 98.19 218 LYS B N 1
ATOM 5042 C CA . LYS B 1 218 ? -22.875 5.566 18.062 1 98.19 218 LYS B CA 1
ATOM 5043 C C . LYS B 1 218 ? -22.266 4.168 18.109 1 98.19 218 LYS B C 1
ATOM 5045 O O . LYS B 1 218 ? -22.953 3.178 17.859 1 98.19 218 LYS B O 1
ATOM 5050 N N . TYR B 1 219 ? -20.969 4.086 18.297 1 97.88 219 TYR B N 1
ATOM 5051 C CA . TYR B 1 219 ? -20.266 2.82 18.453 1 97.88 219 TYR B CA 1
ATOM 5052 C C . TYR B 1 219 ? -19.656 2.697 19.844 1 97.88 219 TYR B C 1
ATOM 5054 O O . TYR B 1 219 ? -18.844 3.535 20.25 1 97.88 219 TYR B O 1
ATOM 5062 N N . THR B 1 220 ? -19.938 1.648 20.5 1 98.31 220 THR B N 1
ATOM 5063 C CA . THR B 1 220 ? -19.562 1.488 21.906 1 98.31 220 THR B CA 1
ATOM 5064 C C . THR B 1 220 ? -18.125 1.032 22.047 1 98.31 220 THR B C 1
ATOM 5066 O O . THR B 1 220 ? -17.5 0.594 21.062 1 98.31 220 THR B O 1
ATOM 5069 N N . TYR B 1 221 ? -17.609 1.277 23.203 1 97.69 221 TYR B N 1
ATOM 5070 C CA . TYR B 1 221 ? -16.25 0.901 23.547 1 97.69 221 TYR B CA 1
ATOM 5071 C C . TYR B 1 221 ? -16.141 -0.599 23.781 1 97.69 221 TYR B C 1
ATOM 5073 O O . TYR B 1 221 ? -16.656 -1.113 24.781 1 97.69 221 TYR B O 1
ATOM 5081 N N . LYS B 1 222 ? -15.547 -1.309 22.859 1 94.94 222 LYS B N 1
ATOM 5082 C CA . LYS B 1 222 ? -15.328 -2.75 22.922 1 94.94 222 LYS B CA 1
ATOM 5083 C C . LYS B 1 222 ? -13.891 -3.107 22.562 1 94.94 222 LYS B C 1
ATOM 5085 O O . LYS B 1 222 ? -13.617 -3.613 21.469 1 94.94 222 LYS B O 1
ATOM 5090 N N . PRO B 1 223 ? -12.977 -2.887 23.469 1 93.88 223 PRO B N 1
ATOM 5091 C CA . PRO B 1 223 ? -11.57 -3.139 23.156 1 93.88 223 PRO B CA 1
ATOM 5092 C C . PRO B 1 223 ? -11.297 -4.59 22.766 1 93.88 223 PRO B C 1
ATOM 5094 O O . PRO B 1 223 ? -11.984 -5.5 23.234 1 93.88 223 PRO B O 1
ATOM 5097 N N . LYS B 1 224 ? -10.422 -4.742 21.797 1 89.62 224 LYS B N 1
ATOM 5098 C CA . LYS B 1 224 ? -9.992 -6.062 21.344 1 89.62 224 LYS B CA 1
ATOM 5099 C C . LYS B 1 224 ? -8.492 -6.258 21.562 1 89.62 224 LYS B C 1
ATOM 5101 O O . LYS B 1 224 ? -7.715 -5.316 21.422 1 89.62 224 LYS B O 1
ATOM 5106 N N . GLU B 1 225 ? -8.188 -7.523 21.781 1 86.62 225 GLU B N 1
ATOM 5107 C CA . GLU B 1 225 ? -6.777 -7.863 21.938 1 86.62 225 GLU B CA 1
ATOM 5108 C C . GLU B 1 225 ? -6.055 -7.871 20.594 1 86.62 225 GLU B C 1
ATOM 5110 O O . GLU B 1 225 ? -6.625 -8.273 19.578 1 86.62 225 GLU B O 1
ATOM 5115 N N . ASN B 1 226 ? -4.766 -7.418 20.531 1 84.88 226 ASN B N 1
ATOM 5116 C CA . ASN B 1 226 ? -3.857 -7.473 19.391 1 84.88 226 ASN B CA 1
ATOM 5117 C C . ASN B 1 226 ? -4.367 -6.629 18.219 1 84.88 226 ASN B C 1
ATOM 5119 O O . ASN B 1 226 ? -3.979 -6.848 17.078 1 84.88 226 ASN B O 1
ATOM 5123 N N . ASN B 1 227 ? -5.27 -5.777 18.547 1 90.81 227 ASN B N 1
ATOM 5124 C CA . ASN B 1 227 ? -5.758 -4.848 17.531 1 90.81 227 ASN B CA 1
ATOM 5125 C C . ASN B 1 227 ? -4.836 -3.641 17.391 1 90.81 227 ASN B C 1
ATOM 5127 O O . ASN B 1 227 ? -4.121 -3.285 18.328 1 90.81 227 ASN B O 1
ATOM 5131 N N . ALA B 1 228 ? -4.859 -3.025 16.219 1 94 228 ALA B N 1
ATOM 5132 C CA . ALA B 1 228 ? -3.99 -1.89 15.914 1 94 228 ALA B CA 1
ATOM 5133 C C . ALA B 1 228 ? -4.492 -0.618 16.594 1 94 228 ALA B C 1
ATOM 5135 O O . ALA B 1 228 ? -3.756 0.364 16.703 1 94 228 ALA B O 1
ATOM 5136 N N . HIS B 1 229 ? -5.781 -0.586 16.938 1 96.06 229 HIS B N 1
ATOM 5137 C CA . HIS B 1 229 ? -6.383 0.563 17.609 1 96.06 229 HIS B CA 1
ATOM 5138 C C . HIS B 1 229 ? -7.629 0.158 18.391 1 96.06 229 HIS B C 1
ATOM 5140 O O . HIS B 1 229 ? -8.188 -0.917 18.156 1 96.06 229 HIS B O 1
ATOM 5146 N N . ASP B 1 230 ? -8.008 0.89 19.344 1 97.25 230 ASP B N 1
ATOM 5147 C CA . ASP B 1 230 ? -9.281 0.821 20.047 1 97.25 230 ASP B CA 1
ATOM 5148 C C . ASP B 1 230 ? -9.953 2.191 20.109 1 97.25 230 ASP B C 1
ATOM 5150 O O . ASP B 1 230 ? -9.297 3.219 19.922 1 97.25 230 ASP B O 1
ATOM 5154 N N . GLY B 1 231 ? -11.219 2.143 20.312 1 97.81 231 GLY B N 1
ATOM 5155 C CA . GLY B 1 231 ? -11.922 3.41 20.438 1 97.81 231 GLY B CA 1
ATOM 5156 C C . GLY B 1 231 ? -13.43 3.25 20.562 1 97.81 231 GLY B C 1
ATOM 5157 O O . GLY B 1 231 ? -13.922 2.143 20.781 1 97.81 231 GLY B O 1
ATOM 5158 N N . PHE B 1 232 ? -14.094 4.25 20.562 1 98.56 232 PHE B N 1
ATOM 5159 C CA . PHE B 1 232 ? -15.539 4.383 20.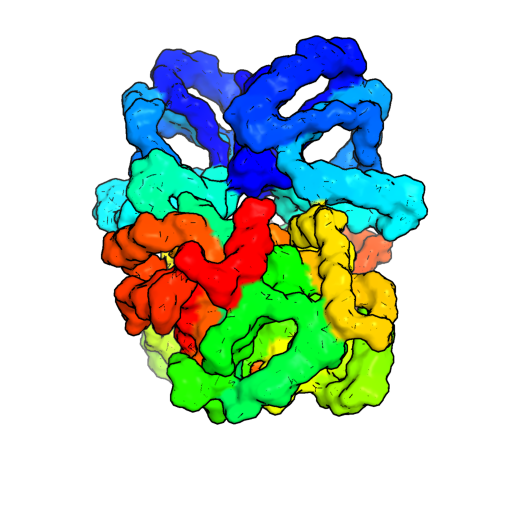469 1 98.56 232 PHE B CA 1
ATOM 5160 C C . PHE B 1 232 ? -15.914 5.68 19.75 1 98.56 232 PHE B C 1
ATOM 5162 O O . PHE B 1 232 ? -15.055 6.527 19.5 1 98.56 232 PHE B O 1
ATOM 5169 N N . VAL B 1 233 ? -17.156 5.762 19.328 1 98.75 233 VAL B N 1
ATOM 5170 C CA . VAL B 1 233 ? -17.578 6.922 18.547 1 98.75 233 VAL B CA 1
ATOM 5171 C C . VAL B 1 233 ? -18.766 7.605 19.219 1 98.75 233 VAL B C 1
ATOM 5173 O O . VAL B 1 233 ? -19.812 6.984 19.422 1 98.75 233 VAL B O 1
ATOM 5176 N N . ALA B 1 234 ? -18.562 8.828 19.547 1 98.75 234 ALA B N 1
ATOM 5177 C CA . ALA B 1 234 ? -19.641 9.68 20.047 1 98.75 234 ALA B CA 1
ATOM 5178 C C . ALA B 1 234 ? -20.203 10.57 18.938 1 98.75 234 ALA B C 1
ATOM 5180 O O . ALA B 1 234 ? -19.625 10.656 17.844 1 98.75 234 ALA B O 1
ATOM 5181 N N . VAL B 1 235 ? -21.328 11.18 19.188 1 98.69 235 VAL B N 1
ATOM 5182 C CA . VAL B 1 235 ? -21.984 12.078 18.25 1 98.69 235 VAL B CA 1
ATOM 5183 C C . VAL B 1 235 ? -22.078 13.477 18.844 1 98.69 235 VAL B C 1
ATOM 5185 O O . VAL B 1 235 ? -22.562 13.648 19.969 1 98.69 235 VAL B O 1
ATOM 5188 N N . ASP B 1 236 ? -21.516 14.469 18.156 1 98.44 236 ASP B N 1
ATOM 5189 C CA . ASP B 1 236 ? -21.578 15.82 18.703 1 98.44 236 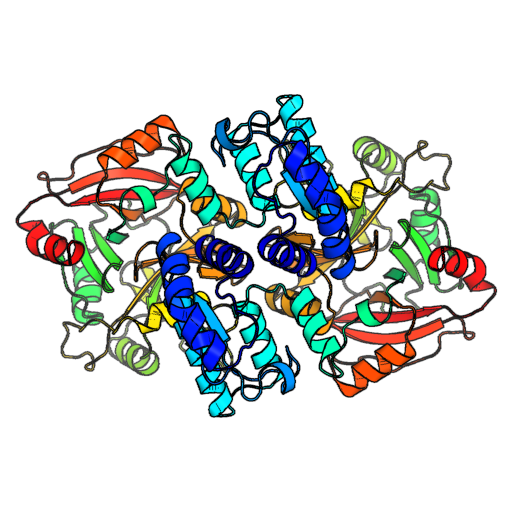ASP B CA 1
ATOM 5190 C C . ASP B 1 236 ? -22.969 16.422 18.5 1 98.44 236 ASP B C 1
ATOM 5192 O O . ASP B 1 236 ? -23.844 15.789 17.938 1 98.44 236 ASP B O 1
ATOM 5196 N N . PRO B 1 237 ? -23.266 17.625 18.891 1 97.88 237 PRO B N 1
ATOM 5197 C CA . PRO B 1 237 ? -24.609 18.188 18.938 1 97.88 237 PRO B CA 1
ATOM 5198 C C . PRO B 1 237 ? -25.234 18.344 17.547 1 97.88 237 PRO B C 1
ATOM 5200 O O . PRO B 1 237 ? -26.453 18.469 17.406 1 97.88 237 PRO B O 1
ATOM 5203 N N . GLU B 1 238 ? -24.438 18.469 16.5 1 97.75 238 GLU B N 1
ATOM 5204 C CA . GLU B 1 238 ? -24.953 18.672 15.141 1 97.75 238 GLU B CA 1
ATOM 5205 C C . GLU B 1 238 ? -25 17.359 14.367 1 97.75 238 GLU B C 1
ATOM 5207 O O . GLU B 1 238 ? -25.391 17.328 13.195 1 97.75 238 GLU B O 1
ATOM 5212 N N . GLY B 1 239 ? -24.406 16.328 14.938 1 97.5 239 GLY B N 1
ATOM 5213 C CA . GLY B 1 239 ? -24.438 15.031 14.273 1 97.5 239 GLY B CA 1
ATOM 5214 C C . GLY B 1 239 ? -23.094 14.594 13.742 1 97.5 239 GLY B C 1
ATOM 5215 O O . GLY B 1 239 ? -22.969 13.539 13.117 1 97.5 239 GLY B O 1
ATOM 5216 N N . TYR B 1 240 ? -22.062 15.344 13.938 1 98.19 240 TYR B N 1
ATOM 5217 C CA . TYR B 1 240 ? -20.734 14.922 13.531 1 98.19 240 TYR B CA 1
ATOM 5218 C C . TYR B 1 240 ? -20.234 13.773 14.398 1 98.19 240 TYR B C 1
ATOM 5220 O O . TYR B 1 240 ? -20.5 13.734 15.602 1 98.19 240 TYR B O 1
ATOM 5228 N N . LEU B 1 241 ? -19.5 12.867 13.758 1 98.62 241 LEU B N 1
ATOM 5229 C CA . LEU B 1 241 ? -18.953 11.734 14.484 1 98.62 241 LEU B CA 1
ATOM 5230 C C . LEU B 1 241 ? -17.594 12.094 15.102 1 98.62 241 LEU B C 1
ATOM 5232 O O . LEU B 1 241 ? -16.719 12.633 14.422 1 98.62 241 LEU B O 1
ATOM 5236 N N . LEU B 1 242 ? -17.469 11.859 16.344 1 98.75 242 LEU B N 1
ATOM 5237 C CA . LEU B 1 242 ? -16.219 12.039 17.094 1 98.75 242 LEU B CA 1
ATOM 5238 C C . LEU B 1 242 ? -15.703 10.711 17.609 1 98.75 242 LEU B C 1
ATOM 5240 O O . LEU B 1 242 ? -16.297 10.102 18.5 1 98.75 242 LEU B O 1
ATOM 5244 N N . GLU B 1 243 ? -14.602 10.352 17.094 1 98.69 243 GLU B N 1
ATOM 5245 C CA . GLU B 1 243 ? -13.977 9.109 17.562 1 98.69 243 GLU B CA 1
ATOM 5246 C C . GLU B 1 243 ? -12.961 9.383 18.672 1 98.69 243 GLU B C 1
ATOM 5248 O O . GLU B 1 243 ? -12.125 10.289 18.547 1 98.69 243 GLU B O 1
ATOM 5253 N N . PHE B 1 244 ? -13.141 8.75 19.766 1 98.31 244 PHE B N 1
ATOM 5254 C CA . PHE B 1 244 ? -12.086 8.648 20.75 1 98.31 244 PHE B CA 1
ATOM 5255 C C . PHE B 1 244 ? -11.234 7.406 20.5 1 98.31 244 PHE B C 1
ATOM 5257 O O . PHE B 1 244 ? -11.742 6.281 20.547 1 98.31 244 PHE B O 1
ATOM 5264 N N . GLU B 1 245 ? -9.953 7.703 20.297 1 97.81 245 GLU B N 1
ATOM 5265 C CA . GLU B 1 245 ? -9.188 6.617 19.688 1 97.81 245 GLU B CA 1
ATOM 5266 C C . GLU B 1 245 ? -7.797 6.508 20.312 1 97.81 245 GLU B C 1
ATOM 5268 O O . GLU B 1 245 ? -7.176 7.52 20.641 1 97.81 245 GLU B O 1
ATOM 5273 N N . THR B 1 246 ? -7.312 5.309 20.484 1 97 246 THR B N 1
ATOM 5274 C CA . THR B 1 246 ? -5.945 4.973 20.859 1 97 246 THR B CA 1
ATOM 5275 C C . THR B 1 246 ? -5.312 4.043 19.828 1 97 246 THR B C 1
ATOM 5277 O O . THR B 1 246 ? -5.863 2.984 19.516 1 97 246 THR B O 1
ATOM 5280 N N . PHE B 1 247 ? -4.215 4.48 19.266 1 96.62 247 PHE B N 1
ATOM 5281 C CA . PHE B 1 247 ? -3.422 3.586 18.438 1 96.62 247 PHE B CA 1
ATOM 5282 C C . PHE B 1 247 ? -2.486 2.738 19.297 1 96.62 247 PHE B C 1
ATOM 5284 O O . PHE B 1 247 ? -2.041 3.176 20.359 1 96.62 247 PHE B O 1
ATOM 5291 N N . LYS B 1 248 ? -2.221 1.581 18.859 1 94.38 248 LYS B N 1
ATOM 5292 C CA . LYS B 1 248 ? -1.357 0.644 19.562 1 94.38 248 LYS B CA 1
ATOM 5293 C C . LYS B 1 248 ? -0.171 0.224 18.703 1 94.38 248 LYS B C 1
ATOM 5295 O O . LYS B 1 248 ? -0.188 0.409 17.484 1 94.38 248 LYS B O 1
ATOM 5300 N N . GLN B 1 249 ? 0.873 -0.251 19.391 1 92.19 249 GLN B N 1
ATOM 5301 C CA . GLN B 1 249 ? 1.989 -0.817 18.641 1 92.19 249 GLN B CA 1
ATOM 5302 C C . GLN B 1 249 ? 1.525 -1.962 17.734 1 92.19 249 GLN B C 1
ATOM 5304 O O . GLN B 1 249 ? 0.895 -2.91 18.219 1 92.19 249 GLN B O 1
ATOM 5309 N N . HIS B 1 250 ? 1.749 -1.864 16.547 1 92.94 250 HIS B N 1
ATOM 5310 C CA . HIS B 1 250 ? 1.313 -2.764 15.477 1 92.94 250 HIS B CA 1
ATOM 5311 C C . HIS B 1 250 ? 2.127 -2.551 14.203 1 92.94 250 HIS B C 1
ATOM 5313 O O . HIS B 1 250 ? 2.662 -1.463 13.984 1 92.94 250 HIS B O 1
ATOM 5319 N N . PRO B 1 251 ? 2.279 -3.574 13.359 1 89.12 251 PRO B N 1
ATOM 5320 C CA . PRO B 1 251 ? 3.006 -3.391 12.102 1 89.12 251 PRO B CA 1
ATOM 5321 C C . PRO B 1 251 ? 2.492 -2.201 11.297 1 89.12 251 PRO B C 1
ATOM 5323 O O . PRO B 1 251 ? 3.273 -1.526 10.617 1 89.12 251 PRO B O 1
ATOM 5326 N N . GLU B 1 252 ? 1.246 -1.891 11.352 1 91.81 252 GLU B N 1
ATOM 5327 C CA . GLU B 1 252 ? 0.655 -0.786 10.602 1 91.81 252 GLU B CA 1
ATOM 5328 C C . GLU B 1 252 ? 1.039 0.561 11.211 1 91.81 252 GLU B C 1
ATOM 5330 O O . GLU B 1 252 ? 0.923 1.598 10.555 1 91.81 252 GLU B O 1
ATOM 5335 N N . ASN B 1 253 ? 1.423 0.517 12.508 1 95 253 ASN B N 1
ATOM 5336 C CA . ASN B 1 253 ? 1.608 1.753 13.258 1 95 253 ASN B CA 1
ATOM 5337 C C . ASN B 1 253 ? 3.08 2 13.57 1 95 253 ASN B C 1
ATOM 5339 O O . ASN B 1 253 ? 3.404 2.797 14.461 1 95 253 ASN B O 1
ATOM 5343 N N . GLU B 1 254 ? 4.016 1.415 12.859 1 91.31 254 GLU B N 1
ATOM 5344 C CA . GLU B 1 254 ? 5.438 1.479 13.18 1 91.31 254 GLU B CA 1
ATOM 5345 C C . GLU B 1 254 ? 5.969 2.904 13.047 1 91.31 254 GLU B C 1
ATOM 5347 O O . GLU B 1 254 ? 6.855 3.312 13.805 1 91.31 254 GLU B O 1
ATOM 5352 N N . LYS B 1 255 ? 5.434 3.66 12.141 1 93.38 255 LYS B N 1
ATOM 5353 C CA . LYS B 1 255 ? 5.879 5.035 11.938 1 93.38 255 LYS B CA 1
ATOM 5354 C C . LYS B 1 255 ? 5.117 6 12.844 1 93.38 255 LYS B C 1
ATOM 5356 O O . LYS B 1 255 ? 5.648 7.043 13.234 1 93.38 255 LYS B O 1
ATOM 5361 N N . LEU B 1 256 ? 3.936 5.59 13.172 1 96 256 LEU B N 1
ATOM 5362 C CA . LEU B 1 256 ? 3.053 6.48 13.914 1 96 256 LEU B CA 1
ATOM 5363 C C . LEU B 1 256 ? 3.41 6.488 15.398 1 96 256 LEU B C 1
ATOM 5365 O O . LEU B 1 256 ? 3.439 7.551 16.031 1 96 256 LEU B O 1
ATOM 5369 N N . MET B 1 257 ? 3.727 5.359 15.961 1 95.25 257 MET B N 1
ATOM 5370 C CA . MET B 1 257 ? 3.842 5.211 17.406 1 95.25 257 MET B CA 1
ATOM 5371 C C . MET B 1 257 ? 4.965 6.086 17.969 1 95.25 257 MET B C 1
ATOM 5373 O O . MET B 1 257 ? 4.77 6.816 18.938 1 95.25 257 MET B O 1
ATOM 5377 N N . PRO B 1 258 ? 6.121 6.082 17.281 1 93.88 258 PRO B N 1
ATOM 5378 C CA . PRO B 1 258 ? 7.176 6.938 17.828 1 93.88 258 PRO B CA 1
ATOM 5379 C C . PRO B 1 258 ? 6.832 8.422 17.75 1 93.88 258 PRO B C 1
ATOM 5381 O O . PRO B 1 258 ? 7.309 9.219 18.562 1 93.88 258 PRO B O 1
ATOM 5384 N N . GLN B 1 259 ? 6.031 8.781 16.797 1 92.75 259 GLN B N 1
ATOM 5385 C CA . GLN B 1 259 ? 5.59 10.164 16.672 1 92.75 259 GLN B CA 1
ATOM 5386 C C . GLN B 1 259 ? 4.656 10.555 17.812 1 92.75 259 GLN B C 1
ATOM 5388 O O . GLN B 1 259 ? 4.809 11.625 18.406 1 92.75 259 GLN B O 1
ATOM 5393 N N . LEU B 1 260 ? 3.748 9.719 18.125 1 93.81 260 LEU B N 1
ATOM 5394 C CA . LEU B 1 260 ? 2.725 10.016 19.109 1 93.81 260 LEU B CA 1
ATOM 5395 C C . LEU B 1 260 ? 3.332 10.078 20.516 1 93.81 260 LEU B C 1
ATOM 5397 O O . LEU B 1 260 ? 2.85 10.82 21.375 1 93.81 260 LEU B O 1
ATOM 5401 N N . GLN B 1 261 ? 4.371 9.398 20.766 1 90.38 261 GLN B N 1
ATOM 5402 C CA . GLN B 1 261 ? 4.98 9.281 22.078 1 90.38 261 GLN B CA 1
ATOM 5403 C C . GLN B 1 261 ? 5.656 10.586 22.5 1 90.38 261 GLN B C 1
ATOM 5405 O O . GLN B 1 261 ? 5.977 10.773 23.672 1 90.38 261 GLN B O 1
ATOM 5410 N N . LYS B 1 262 ? 5.789 11.461 21.594 1 91.75 262 LYS B N 1
ATOM 5411 C CA . LYS B 1 262 ? 6.461 12.727 21.859 1 91.75 262 LYS B CA 1
ATOM 5412 C C . LYS B 1 262 ? 5.516 13.719 22.531 1 91.75 262 LYS B C 1
ATOM 5414 O O . LYS B 1 262 ? 5.953 14.742 23.062 1 91.75 262 LYS B O 1
ATOM 5419 N N . PHE B 1 263 ? 4.281 13.367 22.5 1 93.12 263 PHE B N 1
ATOM 5420 C CA . PHE B 1 263 ? 3.32 14.383 22.922 1 93.12 263 PHE B CA 1
ATOM 5421 C C . PHE B 1 263 ? 2.477 13.883 24.078 1 93.12 263 PHE B C 1
ATOM 5423 O O . PHE B 1 263 ? 2.02 12.742 24.078 1 93.12 263 PHE B O 1
ATOM 5430 N N . ALA B 1 264 ? 2.324 14.773 25.031 1 92.69 264 ALA B N 1
ATOM 5431 C CA . ALA B 1 264 ? 1.393 14.539 26.125 1 92.69 264 ALA B CA 1
ATOM 5432 C C . ALA B 1 264 ? 0.016 15.117 25.812 1 92.69 264 ALA B C 1
ATOM 5434 O O . ALA B 1 264 ? -0.103 16.062 25.047 1 92.69 264 ALA B O 1
ATOM 5435 N N . PRO B 1 265 ? -1.016 14.5 26.406 1 93.81 265 PRO B N 1
ATOM 5436 C CA . PRO B 1 265 ? -2.34 15.102 26.234 1 93.81 265 PRO B CA 1
ATOM 5437 C C . PRO B 1 265 ? -2.408 16.531 26.75 1 93.81 265 PRO B C 1
ATOM 5439 O O . PRO B 1 265 ? -1.79 16.859 27.766 1 93.81 265 PRO B O 1
ATOM 5442 N N . LEU B 1 266 ? -3.188 17.328 26.078 1 94.38 266 LEU B N 1
ATOM 5443 C CA . LEU B 1 266 ? -3.414 18.688 26.531 1 94.38 266 LEU B CA 1
ATOM 5444 C C . LEU B 1 266 ? -4.227 18.703 27.828 1 94.38 266 LEU B C 1
ATOM 5446 O O . LEU B 1 266 ? -5.098 17.859 28.031 1 94.38 266 LEU B O 1
ATOM 5450 N N . LYS B 1 267 ? -3.979 19.719 28.547 1 91.38 267 LYS B N 1
ATOM 5451 C CA . LYS B 1 267 ? -4.801 19.906 29.75 1 91.38 267 LYS B CA 1
ATOM 5452 C C . LYS B 1 267 ? -6.211 20.359 29.375 1 91.38 267 LYS B C 1
ATOM 5454 O O . LYS B 1 267 ? -6.387 21.188 28.484 1 91.38 267 LYS B O 1
ATOM 5459 N N . THR B 1 268 ? -7.18 19.719 30.062 1 91.12 268 THR B N 1
ATOM 5460 C CA . THR B 1 268 ? -8.562 20.125 29.844 1 91.12 268 THR B CA 1
ATOM 5461 C C . THR B 1 268 ? -8.922 21.328 30.719 1 91.12 268 THR B C 1
ATOM 5463 O O . THR B 1 268 ? -8.336 21.531 31.766 1 91.12 268 THR B O 1
ATOM 5466 N N . LYS B 1 269 ? -9.891 22.078 30.297 1 87.5 269 LYS B N 1
ATOM 5467 C CA . LYS B 1 269 ? -10.297 23.281 31.016 1 87.5 269 LYS B CA 1
ATOM 5468 C C . LYS B 1 269 ? -11.484 23 31.938 1 87.5 269 LYS B C 1
ATOM 5470 O O . LYS B 1 269 ? -11.867 23.844 32.75 1 87.5 269 LYS B O 1
ATOM 5475 N N . ASN B 1 270 ? -12.055 21.906 31.75 1 87.06 270 ASN B N 1
ATOM 5476 C CA . ASN B 1 270 ? -13.156 21.5 32.594 1 87.06 270 ASN B CA 1
ATOM 5477 C C . ASN B 1 270 ? -12.672 20.688 33.812 1 87.06 270 ASN B C 1
ATOM 5479 O O . ASN B 1 270 ? -12.18 19.578 33.625 1 87.06 270 ASN B O 1
ATOM 5483 N N . ALA B 1 271 ? -12.891 21.156 34.906 1 82.75 271 ALA B N 1
ATOM 5484 C CA . ALA B 1 271 ? -12.383 20.562 36.156 1 82.75 271 ALA B CA 1
ATOM 5485 C C . ALA B 1 271 ? -13.055 19.219 36.438 1 82.75 271 ALA B C 1
ATOM 5487 O O . ALA B 1 271 ? -12.562 18.422 37.219 1 82.75 271 ALA B O 1
ATOM 5488 N N . GLU B 1 272 ? -14.195 18.984 35.812 1 81.56 272 GLU B N 1
ATOM 5489 C CA . GLU B 1 272 ? -14.898 17.734 36.031 1 81.56 272 GLU B CA 1
ATOM 5490 C C . GLU B 1 272 ? -14.195 16.578 35.312 1 81.56 272 GLU B C 1
ATOM 5492 O O . GLU B 1 272 ? -14.445 15.406 35.625 1 81.56 272 GLU B O 1
ATOM 5497 N N . ILE B 1 273 ? -13.484 16.953 34.375 1 82.19 273 ILE B N 1
ATOM 5498 C CA . ILE B 1 273 ? -12.719 15.945 33.656 1 82.19 273 ILE B CA 1
ATOM 5499 C C . ILE B 1 273 ? -11.461 15.586 34.438 1 82.19 273 ILE B C 1
ATOM 5501 O O . ILE B 1 273 ? -10.727 16.469 34.906 1 82.19 273 ILE B O 1
ATOM 5505 N N . ALA B 1 274 ? -11.383 14.297 34.688 1 71.75 274 ALA B N 1
ATOM 5506 C CA . ALA B 1 274 ? -10.211 13.867 35.438 1 71.75 274 ALA B CA 1
ATOM 5507 C C . ALA B 1 274 ? -8.93 14.453 34.844 1 71.75 274 ALA B C 1
ATOM 5509 O O . ALA B 1 274 ? -8.805 14.555 33.625 1 71.75 274 ALA B O 1
ATOM 5510 N N . ALA B 1 275 ? -8.148 14.742 35.781 1 64.56 275 ALA B N 1
ATOM 5511 C CA . ALA B 1 275 ? -6.863 15.336 35.406 1 64.56 275 ALA B CA 1
ATOM 5512 C C . ALA B 1 275 ? -6.09 14.414 34.469 1 64.56 275 ALA B C 1
ATOM 5514 O O . ALA B 1 275 ? -6.047 13.203 34.688 1 64.56 275 ALA B O 1
ATOM 5515 N N . GLY B 1 276 ? -5.598 14.992 33.5 1 68.94 276 GLY B N 1
ATOM 5516 C CA . GLY B 1 276 ? -4.781 14.227 32.562 1 68.94 276 GLY B CA 1
ATOM 5517 C C . GLY B 1 276 ? -5.555 13.711 31.375 1 68.94 276 GLY B C 1
ATOM 5518 O O . GLY B 1 276 ? -4.965 13.188 30.422 1 68.94 276 GLY B O 1
ATOM 5519 N N . LEU B 1 277 ? -6.848 14.07 31.609 1 81.5 277 LEU B N 1
ATOM 5520 C CA . LEU B 1 277 ? -7.637 13.664 30.453 1 81.5 277 LEU B CA 1
ATOM 5521 C C . LEU B 1 277 ? -7.582 14.727 29.359 1 81.5 277 LEU B C 1
ATOM 5523 O O . LEU B 1 277 ? -7.777 15.914 29.625 1 81.5 277 LEU B O 1
ATOM 5527 N N . GLY B 1 278 ? -6.938 14.547 28.234 1 91.38 278 GLY B N 1
ATOM 5528 C CA . GLY B 1 278 ? -6.859 15.344 27.016 1 91.38 278 GLY B CA 1
ATOM 5529 C C . GLY B 1 278 ? -6.426 14.539 25.797 1 91.38 278 GLY B C 1
ATOM 5530 O O . GLY B 1 278 ? -6.496 13.305 25.812 1 91.38 278 GLY B O 1
ATOM 5531 N N . PHE B 1 279 ? -6.293 15.297 24.859 1 97.06 279 PHE B N 1
ATOM 5532 C CA . PHE B 1 279 ? -5.93 14.648 23.609 1 97.06 279 PHE B CA 1
ATOM 5533 C C . PHE B 1 279 ? -4.539 15.078 23.156 1 97.06 279 PHE B C 1
ATOM 5535 O O . PHE B 1 279 ? -4.098 16.188 23.469 1 97.06 279 PHE B O 1
ATOM 5542 N N . TYR B 1 280 ? -3.814 14.188 22.5 1 97.12 280 TYR B N 1
ATOM 5543 C CA . TYR B 1 280 ? -2.441 14.484 22.109 1 97.12 280 TYR B CA 1
ATOM 5544 C C . TYR B 1 280 ? -2.305 14.492 20.594 1 97.12 280 TYR B C 1
ATOM 5546 O O . TYR B 1 280 ? -1.211 14.711 20.062 1 97.12 280 TYR B O 1
ATOM 5554 N N . GLY B 1 281 ? -3.379 14.273 19.891 1 98 281 GLY B N 1
ATOM 5555 C CA . GLY B 1 281 ? -3.451 14.289 18.438 1 98 281 GLY B CA 1
ATOM 5556 C C . GLY B 1 281 ? -4.871 14.203 17.906 1 98 281 GLY B C 1
ATOM 5557 O O . GLY B 1 281 ? -5.801 13.922 18.656 1 98 281 GLY B O 1
ATOM 5558 N N . ALA B 1 282 ? -5.023 14.492 16.656 1 98.69 282 ALA B N 1
ATOM 5559 C CA . ALA B 1 282 ? -6.332 14.375 16.016 1 98.69 282 ALA B CA 1
ATOM 5560 C C . ALA B 1 282 ? -6.199 13.938 14.562 1 98.69 282 ALA B C 1
ATOM 5562 O O . ALA B 1 282 ? -5.293 14.383 13.852 1 98.69 282 ALA B O 1
ATOM 5563 N N . VAL B 1 283 ? -7.066 13.055 14.125 1 98.75 283 VAL B N 1
ATOM 5564 C CA . VAL B 1 283 ? -7.168 12.633 12.734 1 98.75 283 VAL B CA 1
ATOM 5565 C C . VAL B 1 283 ? -8.508 13.078 12.148 1 98.75 283 VAL B C 1
ATOM 5567 O O . VAL B 1 283 ? -9.562 12.789 12.719 1 98.75 283 VAL B O 1
ATOM 5570 N N . THR B 1 284 ? -8.484 13.828 11.102 1 98.75 284 THR B N 1
ATOM 5571 C CA . THR B 1 284 ? -9.695 14.102 10.336 1 98.75 284 THR B CA 1
ATOM 5572 C C . THR B 1 284 ? -9.906 13.039 9.258 1 98.75 284 THR B C 1
ATOM 5574 O O . THR B 1 284 ? -9.172 12.992 8.273 1 98.75 284 THR B O 1
ATOM 5577 N N . TRP B 1 285 ? -10.906 12.242 9.484 1 98.56 285 TRP B N 1
ATOM 5578 C CA . TRP B 1 285 ? -11.219 11.172 8.547 1 98.56 285 TRP B CA 1
ATOM 5579 C C . TRP B 1 285 ? -12.125 11.68 7.43 1 98.56 285 TRP B C 1
ATOM 5581 O O . TRP B 1 285 ? -13.203 12.219 7.695 1 98.56 285 TRP B O 1
ATOM 5591 N N . MET B 1 286 ? -11.703 11.5 6.234 1 98.5 286 MET B N 1
ATOM 5592 C CA . MET B 1 286 ? -12.469 11.82 5.031 1 98.5 286 MET B CA 1
ATOM 5593 C C . MET B 1 286 ? -12.789 10.562 4.238 1 98.5 286 MET B C 1
ATOM 5595 O O . MET B 1 286 ? -12.031 9.586 4.27 1 98.5 286 MET B O 1
ATOM 5599 N N . TYR B 1 287 ? -13.867 10.539 3.512 1 98 287 TYR B N 1
ATOM 5600 C CA . TYR B 1 287 ? -14.383 9.328 2.896 1 98 287 TYR B CA 1
ATOM 5601 C C . TYR B 1 287 ? -14.477 9.477 1.383 1 98 287 TYR B C 1
ATOM 5603 O O . TYR B 1 287 ? -15.039 10.461 0.887 1 98 287 TYR B O 1
ATOM 5611 N N . TYR B 1 288 ? -14.023 8.484 0.638 1 97.5 288 TYR B N 1
ATOM 5612 C CA . TYR B 1 288 ? -13.844 8.633 -0.801 1 97.5 288 TYR B CA 1
ATOM 5613 C C . TYR B 1 288 ? -14.453 7.457 -1.555 1 97.5 288 TYR B C 1
ATOM 5615 O O . TYR B 1 288 ? -14.391 6.316 -1.091 1 97.5 288 TYR B O 1
ATOM 5623 N N . GLU B 1 289 ? -14.961 7.738 -2.74 1 96.38 289 GLU B N 1
ATOM 5624 C CA . GLU B 1 289 ? -15.344 6.691 -3.688 1 96.38 289 GLU B CA 1
ATOM 5625 C C . GLU B 1 289 ? -14.109 6.047 -4.32 1 96.38 289 GLU B C 1
ATOM 5627 O O . GLU B 1 289 ? -14.055 4.824 -4.473 1 96.38 289 GLU B O 1
ATOM 5632 N N . ASP B 1 290 ? -13.195 6.82 -4.754 1 94.94 290 ASP B N 1
ATOM 5633 C CA . ASP B 1 290 ? -11.914 6.383 -5.297 1 94.94 290 ASP B CA 1
ATOM 5634 C C . ASP B 1 290 ? -10.766 6.73 -4.348 1 94.94 290 ASP B C 1
ATOM 5636 O O . ASP B 1 290 ? -10.172 7.805 -4.449 1 94.94 290 ASP B O 1
ATOM 5640 N N . LEU B 1 291 ? -10.453 5.781 -3.49 1 96.31 291 LEU B N 1
ATOM 5641 C CA . LEU B 1 291 ? -9.438 6.012 -2.463 1 96.31 291 LEU B CA 1
ATOM 5642 C C . LEU B 1 291 ? -8.055 6.168 -3.088 1 96.31 291 LEU B C 1
ATOM 5644 O O . LEU B 1 291 ? -7.234 6.945 -2.602 1 96.31 291 LEU B O 1
ATOM 5648 N N . GLN B 1 292 ? -7.781 5.477 -4.117 1 93.81 292 GLN B N 1
ATOM 5649 C CA . GLN B 1 292 ? -6.469 5.531 -4.754 1 93.81 292 GLN B CA 1
ATOM 5650 C C . GLN B 1 292 ? -6.211 6.906 -5.359 1 93.81 292 GLN B C 1
ATOM 5652 O O . GLN B 1 292 ? -5.094 7.426 -5.277 1 93.81 292 GLN B O 1
ATOM 5657 N N . GLU B 1 293 ? -7.219 7.406 -5.992 1 94.94 293 GLU B N 1
ATOM 5658 C CA . GLU B 1 293 ? -7.086 8.766 -6.52 1 94.94 293 GLU B CA 1
ATOM 5659 C C . GLU B 1 293 ? -6.777 9.758 -5.406 1 94.94 293 GLU B C 1
ATOM 5661 O O . GLU B 1 293 ? -5.926 10.633 -5.57 1 94.94 293 GLU B O 1
ATOM 5666 N N . ALA B 1 294 ? -7.449 9.602 -4.316 1 97.69 294 ALA B N 1
ATOM 5667 C CA . ALA B 1 294 ? -7.219 10.484 -3.178 1 97.69 294 ALA B CA 1
ATOM 5668 C C . ALA B 1 294 ? -5.801 10.328 -2.641 1 97.69 294 ALA B C 1
ATOM 5670 O O . ALA B 1 294 ? -5.145 11.32 -2.309 1 97.69 294 ALA B O 1
ATOM 5671 N N . GLU B 1 295 ? -5.355 9.109 -2.58 1 97.19 295 GLU B N 1
ATOM 5672 C CA . GLU B 1 295 ? -3.992 8.836 -2.131 1 97.19 295 GLU B CA 1
ATOM 5673 C C . GLU B 1 295 ? -2.967 9.555 -3.002 1 97.19 295 GLU B C 1
ATOM 5675 O O . GLU B 1 295 ? -2.072 10.234 -2.488 1 97.19 295 GLU B O 1
ATOM 5680 N N . ARG B 1 296 ? -3.072 9.398 -4.27 1 95.62 296 ARG B N 1
ATOM 5681 C CA . ARG B 1 296 ? -2.148 10.031 -5.199 1 95.62 296 ARG B CA 1
ATOM 5682 C C . ARG B 1 296 ? -2.174 11.555 -5.043 1 95.62 296 ARG B C 1
ATOM 5684 O O . ARG B 1 296 ? -1.127 12.203 -5.062 1 95.62 296 ARG B O 1
ATOM 5691 N N . PHE B 1 297 ? -3.328 12.102 -4.871 1 97.88 297 PHE B N 1
ATOM 5692 C CA . PHE B 1 297 ? -3.5 13.539 -4.715 1 97.88 297 PHE B CA 1
ATOM 5693 C C . PHE B 1 297 ? -2.768 14.039 -3.475 1 97.88 297 PHE B C 1
ATOM 5695 O O . PHE B 1 297 ? -1.961 14.969 -3.555 1 97.88 297 PHE B O 1
ATOM 5702 N N . TYR B 1 298 ? -2.973 13.445 -2.357 1 98.62 298 TYR B N 1
ATOM 5703 C CA . TYR B 1 298 ? -2.42 13.938 -1.101 1 98.62 298 TYR B CA 1
ATOM 5704 C C . TYR B 1 298 ? -0.921 13.672 -1.021 1 98.62 298 TYR B C 1
ATOM 5706 O O . TYR B 1 298 ? -0.182 14.438 -0.399 1 98.62 298 TYR B O 1
ATOM 5714 N N . GLU B 1 299 ? -0.48 12.641 -1.705 1 98 299 GLU B N 1
ATOM 5715 C CA . GLU B 1 299 ? 0.946 12.328 -1.677 1 98 299 GLU B CA 1
ATOM 5716 C C . GLU B 1 299 ? 1.712 13.164 -2.701 1 98 299 GLU B C 1
ATOM 5718 O O . GLU B 1 299 ? 2.797 13.664 -2.408 1 98 299 GLU B O 1
ATOM 5723 N N . GLU B 1 300 ? 1.107 13.359 -3.861 1 97 300 GLU B N 1
ATOM 5724 C CA . GLU B 1 300 ? 1.898 13.898 -4.965 1 97 300 GLU B CA 1
ATOM 5725 C C . GLU B 1 300 ? 1.612 15.375 -5.18 1 97 300 GLU B C 1
ATOM 5727 O O . GLU B 1 300 ? 2.459 16.109 -5.695 1 97 300 GLU B O 1
ATOM 5732 N N . LYS B 1 301 ? 0.38 15.805 -4.863 1 97.12 301 LYS B N 1
ATOM 5733 C CA . LYS B 1 301 ? 0.009 17.188 -5.129 1 97.12 301 LYS B CA 1
ATOM 5734 C C . LYS B 1 301 ? 0.034 18.016 -3.848 1 97.12 301 LYS B C 1
ATOM 5736 O O . LYS B 1 301 ? 0.63 19.094 -3.811 1 97.12 301 LYS B O 1
ATOM 5741 N N . ILE B 1 302 ? -0.55 17.453 -2.797 1 98.06 302 ILE B N 1
ATOM 5742 C CA . ILE B 1 302 ? -0.504 18.141 -1.515 1 98.06 302 ILE B CA 1
ATOM 5743 C C . ILE B 1 302 ? 0.842 17.891 -0.839 1 98.06 302 ILE B C 1
ATOM 5745 O O . ILE B 1 302 ? 1.397 18.781 -0.194 1 98.06 302 ILE B O 1
ATOM 5749 N N . GLY B 1 303 ? 1.349 16.719 -0.997 1 98.12 303 GLY B N 1
ATOM 5750 C CA . GLY B 1 303 ? 2.705 16.391 -0.585 1 98.12 303 GLY B CA 1
ATOM 5751 C C . GLY B 1 303 ? 2.793 15.891 0.843 1 98.12 303 GLY B C 1
ATOM 5752 O O . GLY B 1 303 ? 3.824 16.047 1.499 1 98.12 303 GLY B O 1
ATOM 5753 N N . LEU B 1 304 ? 1.696 15.258 1.348 1 98.12 304 LEU B N 1
ATOM 5754 C CA . LEU B 1 304 ? 1.738 14.734 2.709 1 98.12 304 LEU B CA 1
ATOM 5755 C C . LEU B 1 304 ? 2.379 13.352 2.74 1 98.12 304 LEU B C 1
ATOM 5757 O O . LEU B 1 304 ? 2.438 12.664 1.718 1 98.12 304 LEU B O 1
ATOM 5761 N N . THR B 1 305 ? 2.871 12.977 3.885 1 96.38 305 THR B N 1
ATOM 5762 C CA . THR B 1 305 ? 3.559 11.703 4.059 1 96.38 305 THR B CA 1
ATOM 5763 C C . THR B 1 305 ? 2.629 10.672 4.688 1 96.38 305 THR B C 1
ATOM 5765 O O . THR B 1 305 ? 2.012 10.93 5.723 1 96.38 305 THR B O 1
ATOM 5768 N N . LEU B 1 306 ? 2.537 9.539 4.039 1 97.06 306 LEU B N 1
ATOM 5769 C CA . LEU B 1 306 ? 1.77 8.414 4.566 1 97.06 306 LEU B CA 1
ATOM 5770 C C . LEU B 1 306 ? 2.424 7.852 5.824 1 97.06 306 LEU B C 1
ATOM 5772 O O . LEU B 1 306 ? 3.613 7.523 5.82 1 97.06 306 LEU B O 1
ATOM 5776 N N . ILE B 1 307 ? 1.625 7.668 6.895 1 96.12 307 ILE B N 1
ATOM 5777 C CA . ILE B 1 307 ? 2.221 7.23 8.148 1 96.12 307 ILE B CA 1
ATOM 5778 C C . ILE B 1 307 ? 1.558 5.934 8.609 1 96.12 307 ILE B C 1
ATOM 5780 O O . ILE B 1 307 ? 2.145 5.168 9.375 1 96.12 307 ILE B O 1
ATOM 5784 N N . VAL B 1 308 ? 0.334 5.688 8.25 1 96.75 308 VAL B N 1
ATOM 5785 C CA . VAL B 1 308 ? -0.378 4.441 8.523 1 96.75 308 VAL B CA 1
ATOM 5786 C C . VAL B 1 308 ? -1.088 3.967 7.258 1 96.75 308 VAL B C 1
ATOM 5788 O O . VAL B 1 308 ? -1.763 4.75 6.582 1 96.75 308 VAL B O 1
ATOM 5791 N N . ASP B 1 309 ? -0.901 2.752 6.953 1 93.62 309 ASP B N 1
ATOM 5792 C CA . ASP B 1 309 ? -1.616 2.117 5.852 1 93.62 309 ASP B CA 1
ATOM 5793 C C . ASP B 1 309 ? -2.402 0.9 6.332 1 93.62 309 ASP B C 1
ATOM 5795 O O . ASP B 1 309 ? -1.825 -0.165 6.566 1 93.62 309 ASP B O 1
ATOM 5799 N N . GLN B 1 310 ? -3.711 1.059 6.395 1 90.56 310 GLN B N 1
ATOM 5800 C CA . GLN B 1 310 ? -4.59 -0.021 6.836 1 90.56 310 GLN B CA 1
ATOM 5801 C C . GLN B 1 310 ? -5.301 -0.668 5.648 1 90.56 310 GLN B C 1
ATOM 5803 O O . GLN B 1 310 ? -6.301 -1.367 5.828 1 90.56 310 GLN B O 1
ATOM 5808 N N . GLY B 1 311 ? -4.871 -0.361 4.484 1 90.94 311 GLY B N 1
ATOM 5809 C CA . GLY B 1 311 ? -5.531 -0.832 3.277 1 90.94 311 GLY B CA 1
ATOM 5810 C C . GLY B 1 311 ? -6.715 0.026 2.871 1 90.94 311 GLY B C 1
ATOM 5811 O O . GLY B 1 311 ? -6.586 0.91 2.021 1 90.94 311 GLY B O 1
ATOM 5812 N N . TRP B 1 312 ? -7.844 -0.114 3.602 1 94.38 312 TRP B N 1
ATOM 5813 C CA . TRP B 1 312 ? -9.062 0.609 3.26 1 94.38 312 TRP B CA 1
ATOM 5814 C C . TRP B 1 312 ? -9.109 1.963 3.959 1 94.38 312 TRP B C 1
ATOM 5816 O O . TRP B 1 312 ? -10.031 2.754 3.736 1 94.38 312 TRP B O 1
ATOM 5826 N N . ALA B 1 313 ? -8.078 2.256 4.75 1 96.19 313 ALA B N 1
ATOM 5827 C CA . ALA B 1 313 ? -7.895 3.539 5.426 1 96.19 313 ALA B CA 1
ATOM 5828 C C . ALA B 1 313 ? -6.418 3.908 5.504 1 96.19 313 ALA B C 1
ATOM 5830 O O . ALA B 1 313 ? -5.566 3.047 5.742 1 96.19 313 ALA B O 1
ATOM 5831 N N . LYS B 1 314 ? -6.109 5.195 5.258 1 97.5 314 LYS B N 1
ATOM 5832 C CA . LYS B 1 314 ? -4.75 5.727 5.258 1 97.5 314 LYS B CA 1
ATOM 5833 C C . LYS B 1 314 ? -4.645 6.965 6.148 1 97.5 314 LYS B C 1
ATOM 5835 O O . LYS B 1 314 ? -5.559 7.793 6.18 1 97.5 314 LYS B O 1
ATOM 5840 N N . VAL B 1 315 ? -3.564 7.055 6.871 1 98.44 315 VAL B N 1
ATOM 5841 C CA . VAL B 1 315 ? -3.33 8.242 7.691 1 98.44 315 VAL B CA 1
ATOM 5842 C C . VAL B 1 315 ? -2.086 8.977 7.195 1 98.44 315 VAL B C 1
ATOM 5844 O O . VAL B 1 315 ? -1.023 8.367 7.035 1 98.44 315 VAL B O 1
ATOM 5847 N N . TYR B 1 316 ? -2.238 10.227 6.984 1 98.5 316 TYR B N 1
ATOM 5848 C CA . TYR B 1 316 ? -1.155 11.117 6.582 1 98.5 316 TYR B CA 1
ATOM 5849 C C . TYR B 1 316 ? -0.856 12.141 7.672 1 98.5 316 TYR B C 1
ATOM 5851 O O . TYR B 1 316 ? -1.773 12.664 8.305 1 98.5 316 TYR B O 1
ATOM 5859 N N . GLN B 1 317 ? 0.387 12.422 7.883 1 97.25 317 GLN B N 1
ATOM 5860 C CA . GLN B 1 317 ? 0.76 13.477 8.812 1 97.25 317 GLN B CA 1
ATOM 5861 C C . GLN B 1 317 ? 0.732 14.844 8.133 1 97.25 317 GLN B C 1
ATOM 5863 O O . GLN B 1 317 ? 1.462 15.078 7.164 1 97.25 317 GLN B O 1
ATOM 5868 N N . ALA B 1 318 ? -0.048 15.703 8.586 1 97.75 318 ALA B N 1
ATOM 5869 C CA . ALA B 1 318 ? -0.135 17.047 8.023 1 97.75 318 ALA B CA 1
ATOM 5870 C C . ALA B 1 318 ? 0.633 18.047 8.875 1 97.75 318 ALA B C 1
ATOM 5872 O O . ALA B 1 318 ? 1.372 18.891 8.352 1 97.75 318 ALA B O 1
ATOM 5873 N N . SER B 1 319 ? 0.458 18.031 10.156 1 96.56 319 SER B N 1
ATOM 5874 C CA . SER B 1 319 ? 1.256 18.75 11.148 1 96.56 319 SER B CA 1
ATOM 5875 C C . SER B 1 319 ? 1.801 17.812 12.211 1 96.56 319 SER B C 1
ATOM 5877 O O . SER B 1 319 ? 1.732 16.578 12.055 1 96.56 319 SER B O 1
ATOM 5879 N N . GLU B 1 320 ? 2.42 18.312 13.297 1 94.56 320 GLU B N 1
ATOM 5880 C CA . GLU B 1 320 ? 3.043 17.438 14.289 1 94.56 320 GLU B CA 1
ATOM 5881 C C . GLU B 1 320 ? 2.02 16.5 14.922 1 94.56 320 GLU B C 1
ATOM 5883 O O . GLU B 1 320 ? 2.291 15.312 15.109 1 94.56 320 GLU B O 1
ATOM 5888 N N . THR B 1 321 ? 0.849 17.031 15.242 1 97.38 321 THR B N 1
ATOM 5889 C CA . THR B 1 321 ? -0.145 16.234 15.953 1 97.38 321 THR B CA 1
ATOM 5890 C C . THR B 1 321 ? -1.477 16.25 15.203 1 97.38 321 THR B C 1
ATOM 5892 O O . THR B 1 321 ? -2.49 15.781 15.727 1 97.38 321 THR B O 1
ATOM 5895 N N . GLY B 1 322 ? -1.525 16.891 14.016 1 98.19 322 GLY B N 1
ATOM 5896 C CA . GLY B 1 322 ? -2.684 16.891 13.133 1 98.19 322 GLY B CA 1
ATOM 5897 C C . GLY B 1 322 ? -2.535 15.969 11.945 1 98.19 322 GLY B C 1
ATOM 5898 O O . GLY B 1 322 ? -1.578 16.094 11.172 1 98.19 322 GLY B O 1
ATOM 5899 N N . TYR B 1 323 ? -3.492 15.047 11.758 1 98.56 323 TYR B N 1
ATOM 5900 C CA . TYR B 1 323 ? -3.42 14.031 10.711 1 98.56 323 TYR B CA 1
ATOM 5901 C C . TYR B 1 323 ? -4.652 14.078 9.82 1 98.56 323 TYR B C 1
ATOM 5903 O O . TYR B 1 323 ? -5.727 14.5 10.258 1 98.56 323 TYR B O 1
ATOM 5911 N N . ILE B 1 324 ? -4.457 13.672 8.586 1 98.75 324 ILE B N 1
ATOM 5912 C CA . ILE B 1 324 ? -5.523 13.492 7.605 1 98.75 324 ILE B CA 1
ATOM 5913 C C . ILE B 1 324 ? -5.715 12 7.328 1 98.75 324 ILE B C 1
ATOM 5915 O O . ILE B 1 324 ? -4.75 11.297 7.012 1 98.75 324 ILE B O 1
ATOM 5919 N N . GLY B 1 325 ? -6.887 11.562 7.527 1 98.69 325 GLY B N 1
ATOM 5920 C CA . GLY B 1 325 ? -7.227 10.18 7.246 1 98.69 325 GLY B CA 1
ATOM 5921 C C . GLY B 1 325 ? -8.102 10.016 6.023 1 98.69 325 GLY B C 1
ATOM 5922 O O . GLY B 1 325 ? -9.109 10.711 5.875 1 98.69 325 GLY B O 1
ATOM 5923 N N . LEU B 1 326 ? -7.738 9.18 5.098 1 98.62 326 LEU B N 1
ATOM 5924 C CA . LEU B 1 326 ? -8.539 8.828 3.934 1 98.62 326 LEU B CA 1
ATOM 5925 C C . LEU B 1 326 ? -9.172 7.449 4.109 1 98.62 326 LEU B C 1
ATOM 5927 O O . LEU B 1 326 ? -8.492 6.492 4.477 1 98.62 326 LEU B O 1
ATOM 5931 N N . VAL B 1 327 ? -10.461 7.348 3.85 1 97.88 327 VAL B N 1
ATOM 5932 C CA . VAL B 1 327 ? -11.18 6.102 4.09 1 97.88 327 VAL B CA 1
ATOM 5933 C C . VAL B 1 327 ? -11.977 5.711 2.848 1 97.88 327 VAL B C 1
ATOM 5935 O O . VAL B 1 327 ? -12.586 6.566 2.201 1 97.88 327 VAL B O 1
ATOM 5938 N N . ASP B 1 328 ? -11.953 4.434 2.471 1 97.12 328 ASP B N 1
ATOM 5939 C CA . ASP B 1 328 ? -12.875 3.902 1.473 1 97.12 328 ASP B CA 1
ATOM 5940 C C . ASP B 1 328 ? -14.32 3.979 1.964 1 97.12 328 ASP B C 1
ATOM 5942 O O . ASP B 1 328 ? -14.664 3.379 2.984 1 97.12 328 ASP B O 1
ATOM 5946 N N . GLU B 1 329 ? -15.133 4.598 1.186 1 96.94 329 GLU B N 1
ATOM 5947 C CA . GLU B 1 329 ? -16.5 4.836 1.612 1 96.94 329 GLU B CA 1
ATOM 5948 C C . GLU B 1 329 ? -17.25 3.523 1.851 1 96.94 329 GLU B C 1
ATOM 5950 O O . GLU B 1 329 ? -18.172 3.469 2.658 1 96.94 329 GLU B O 1
ATOM 5955 N N . LYS B 1 330 ? -16.844 2.467 1.194 1 96.19 330 LYS B N 1
ATOM 5956 C CA . LYS B 1 330 ? -17.531 1.189 1.312 1 96.19 330 LYS B CA 1
ATOM 5957 C C . LYS B 1 330 ? -17.234 0.52 2.65 1 96.19 330 LYS B C 1
ATOM 5959 O O . LYS B 1 330 ? -17.938 -0.411 3.055 1 96.19 330 LYS B O 1
ATOM 5964 N N . ARG B 1 331 ? -16.266 0.977 3.34 1 94.88 331 ARG B N 1
ATOM 5965 C CA . ARG B 1 331 ? -15.844 0.364 4.594 1 94.88 331 ARG B CA 1
ATOM 5966 C C . ARG B 1 331 ? -15.977 1.344 5.754 1 94.88 331 ARG B C 1
ATOM 5968 O O . ARG B 1 331 ? -16.031 0.935 6.918 1 94.88 331 ARG B O 1
ATOM 5975 N N . GLY B 1 332 ? -16.031 2.586 5.422 1 94.06 332 GLY B N 1
ATOM 5976 C CA . GLY B 1 332 ? -16.031 3.613 6.453 1 94.06 332 GLY B CA 1
ATOM 5977 C C . GLY B 1 332 ? -17.422 3.881 7.012 1 94.06 332 GLY B C 1
ATOM 5978 O O . GLY B 1 332 ? -18.359 3.133 6.742 1 94.06 332 GLY B O 1
ATOM 5979 N N . MET B 1 333 ? -17.469 4.918 7.852 1 95.69 333 MET B N 1
ATOM 5980 C CA . MET B 1 333 ? -18.688 5.258 8.578 1 95.69 333 MET B CA 1
ATOM 5981 C C . MET B 1 333 ? -19.594 6.16 7.746 1 95.69 333 MET B C 1
ATOM 5983 O O . MET B 1 333 ? -20.75 6.379 8.094 1 95.69 333 MET B O 1
ATOM 5987 N N . HIS B 1 334 ? -19.016 6.809 6.699 1 96.12 334 HIS B N 1
ATOM 5988 C CA . HIS B 1 334 ? -19.781 7.664 5.805 1 96.12 334 HIS B CA 1
ATOM 5989 C C . HIS B 1 334 ? -19.656 7.199 4.355 1 96.12 334 HIS B C 1
ATOM 5991 O O . HIS B 1 334 ? -18.625 6.68 3.955 1 96.12 334 HIS B O 1
ATOM 5997 N N . ASN B 1 335 ? -20.734 7.422 3.629 1 95.12 335 ASN B N 1
ATOM 5998 C CA . ASN B 1 335 ? -20.703 7.262 2.18 1 95.12 335 ASN B CA 1
ATOM 5999 C C . ASN B 1 335 ? -20.281 8.562 1.485 1 95.12 335 ASN B C 1
ATOM 6001 O O . ASN B 1 335 ? -20.438 9.648 2.047 1 95.12 335 ASN B O 1
ATOM 6005 N N . TYR B 1 336 ? -19.766 8.391 0.344 1 94.19 336 TYR B N 1
ATOM 6006 C CA . TYR B 1 336 ? -19.484 9.562 -0.484 1 94.19 336 TYR B CA 1
ATOM 6007 C C . TYR B 1 336 ? -20.766 10.305 -0.834 1 94.19 336 TYR B C 1
ATOM 6009 O O . TYR B 1 336 ? -21.781 9.68 -1.131 1 94.19 336 TYR B O 1
ATOM 6017 N N . THR B 1 337 ? -20.734 11.594 -0.778 1 95 337 THR B N 1
ATOM 6018 C CA . THR B 1 337 ? -21.766 12.484 -1.31 1 95 337 THR B CA 1
ATOM 6019 C C . THR B 1 337 ? -21.125 13.664 -2.049 1 95 337 THR B C 1
ATOM 6021 O O . THR B 1 337 ? -19.984 14.023 -1.782 1 95 337 THR B O 1
ATOM 6024 N N . GLU B 1 338 ? -21.797 14.164 -2.963 1 92.88 338 GLU B N 1
ATOM 6025 C CA . GLU B 1 338 ? -21.281 15.305 -3.719 1 92.88 338 GLU B CA 1
ATOM 6026 C C . GLU B 1 338 ? -21.094 16.531 -2.82 1 92.88 338 GLU B C 1
ATOM 6028 O O . GLU B 1 338 ? -20.109 17.234 -2.932 1 92.88 338 GLU B O 1
ATOM 6033 N N . LYS B 1 339 ? -22.094 16.703 -2.004 1 93.62 339 LYS B N 1
ATOM 6034 C CA . LYS B 1 339 ? -22 17.828 -1.067 1 93.62 339 LYS B CA 1
ATOM 6035 C C . LYS B 1 339 ? -21.25 17.422 0.195 1 93.62 339 LYS B C 1
ATOM 6037 O O . LYS B 1 339 ? -21.422 16.312 0.708 1 93.62 339 LYS B O 1
ATOM 6042 N N . LYS B 1 340 ? -20.391 18.391 0.45 1 92.62 340 LYS B N 1
ATOM 6043 C CA . LYS B 1 340 ? -19.625 18.203 1.687 1 92.62 340 LYS B CA 1
ATOM 6044 C C . LYS B 1 340 ? -19.969 19.297 2.707 1 92.62 340 LYS B C 1
ATOM 6046 O O . LYS B 1 340 ? -20.047 20.469 2.365 1 92.62 340 LYS B O 1
ATOM 6051 N N . GLY B 1 341 ? -20.469 18.969 3.93 1 91.38 341 GLY B N 1
ATOM 6052 C CA . GLY B 1 341 ? -20.844 19.906 4.969 1 91.38 341 GLY B CA 1
ATOM 6053 C C . GLY B 1 341 ? -19.703 20.297 5.879 1 91.38 341 GLY B C 1
ATOM 6054 O O . GLY B 1 341 ? -19.875 20.391 7.098 1 91.38 341 GLY B O 1
ATOM 6055 N N . THR B 1 342 ? -18.5 20.406 5.312 1 96.06 342 THR B N 1
ATOM 6056 C CA . THR B 1 342 ? -17.312 20.688 6.117 1 96.06 342 THR B CA 1
ATOM 6057 C C . THR B 1 342 ? -16.188 21.25 5.25 1 96.06 342 THR B C 1
ATOM 6059 O O . THR B 1 342 ? -16.312 21.281 4.023 1 96.06 342 THR B O 1
ATOM 6062 N N . SER B 1 343 ? -15.188 21.859 5.816 1 96.81 343 SER B N 1
ATOM 6063 C CA . SER B 1 343 ? -13.938 22.281 5.191 1 96.81 343 SER B CA 1
ATOM 6064 C C . SER B 1 343 ? -12.734 21.812 5.996 1 96.81 343 SER B C 1
ATOM 6066 O O . SER B 1 343 ? -12.703 21.953 7.223 1 96.81 343 SER B O 1
ATOM 6068 N N . ILE B 1 344 ? -11.82 21.219 5.332 1 98.12 344 ILE B N 1
ATOM 6069 C CA . ILE B 1 344 ? -10.539 20.859 5.918 1 98.12 344 ILE B CA 1
ATOM 6070 C C . ILE B 1 344 ? -9.516 21.953 5.668 1 98.12 344 ILE B C 1
ATOM 6072 O O . ILE B 1 344 ? -9.328 22.391 4.531 1 98.12 344 ILE B O 1
ATOM 6076 N N . ALA B 1 345 ? -8.859 22.328 6.699 1 98.38 345 ALA B N 1
ATOM 6077 C CA . ALA B 1 345 ? -8 23.5 6.516 1 98.38 345 ALA B CA 1
ATOM 6078 C C . ALA B 1 345 ? -6.574 23.203 6.969 1 98.38 345 ALA B C 1
ATOM 6080 O O . ALA B 1 345 ? -6.359 22.438 7.906 1 98.38 345 ALA B O 1
ATOM 6081 N N . PHE B 1 346 ? -5.668 23.828 6.316 1 98.75 346 PHE B N 1
ATOM 6082 C CA . PHE B 1 346 ? -4.258 23.875 6.68 1 98.75 346 PHE B CA 1
ATOM 6083 C C . PHE B 1 346 ? -3.82 25.312 6.973 1 98.75 346 PHE B C 1
ATOM 6085 O O . PHE B 1 346 ? -3.99 26.203 6.137 1 98.75 346 PHE B O 1
ATOM 6092 N N . VAL B 1 347 ? -3.328 25.5 8.141 1 98.5 347 VAL B N 1
ATOM 6093 C CA . VAL B 1 347 ? -2.732 26.781 8.484 1 98.5 347 VAL B CA 1
ATOM 6094 C C . VAL B 1 347 ? -1.27 26.812 8.047 1 98.5 347 VAL B C 1
ATOM 6096 O O . VAL B 1 347 ? -0.472 25.969 8.469 1 98.5 347 VAL B O 1
ATOM 6099 N N . VAL B 1 348 ? -0.955 27.797 7.227 1 97.94 348 VAL B N 1
ATOM 6100 C CA . VAL B 1 348 ? 0.382 27.766 6.645 1 97.94 348 VAL B CA 1
ATOM 6101 C C . VAL B 1 348 ? 1.106 29.078 6.934 1 97.94 348 VAL B C 1
ATOM 6103 O O . VAL B 1 348 ? 0.47 30.109 7.125 1 97.94 348 VAL B O 1
ATOM 6106 N N . ASP B 1 349 ? 2.41 29.062 6.938 1 96.69 349 ASP B N 1
ATOM 6107 C CA . ASP B 1 349 ? 3.27 30.219 7.164 1 96.69 349 ASP B CA 1
ATOM 6108 C C . ASP B 1 349 ? 3.293 31.125 5.941 1 96.69 349 ASP B C 1
ATOM 6110 O O . ASP B 1 349 ? 3.254 32.344 6.074 1 96.69 349 ASP B O 1
ATOM 6114 N N . ASN B 1 350 ? 3.391 30.594 4.797 1 97.62 350 ASN B N 1
ATOM 6115 C CA . ASN B 1 350 ? 3.547 31.359 3.566 1 97.62 350 ASN B CA 1
ATOM 6116 C C . ASN B 1 35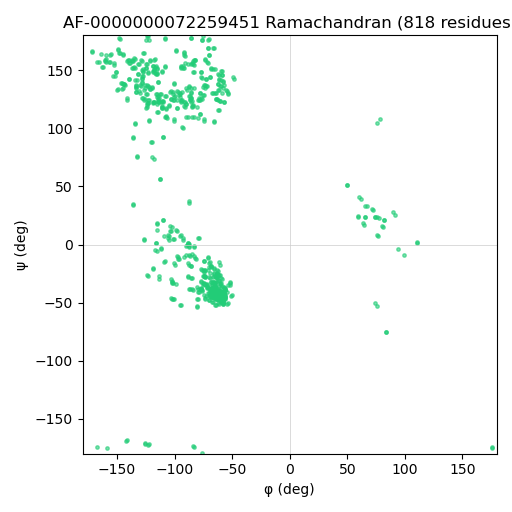0 ? 2.371 31.141 2.617 1 97.62 350 ASN B C 1
ATOM 6118 O O . ASN B 1 350 ? 2.541 30.594 1.53 1 97.62 350 ASN B O 1
ATOM 6122 N N . LEU B 1 351 ? 1.266 31.734 2.969 1 98.19 351 LEU B N 1
ATOM 6123 C CA . LEU B 1 351 ? 0.019 31.547 2.232 1 98.19 351 LEU B CA 1
ATOM 6124 C C . LEU B 1 351 ? 0.14 32.094 0.816 1 98.19 351 LEU B C 1
ATOM 6126 O O . LEU B 1 351 ? -0.329 31.484 -0.139 1 98.19 351 LEU B O 1
ATOM 6130 N N . GLU B 1 352 ? 0.722 33.25 0.619 1 98 352 GLU B N 1
ATOM 6131 C CA . GLU B 1 352 ? 0.819 33.906 -0.681 1 98 352 GLU B CA 1
ATOM 6132 C C . GLU B 1 352 ? 1.633 33.062 -1.663 1 98 352 GLU B C 1
ATOM 6134 O O . GLU B 1 352 ? 1.26 32.938 -2.83 1 98 352 GLU B O 1
ATOM 6139 N N . ALA B 1 353 ? 2.674 32.5 -1.195 1 97.56 353 ALA B N 1
ATOM 6140 C CA . ALA B 1 353 ? 3.504 31.672 -2.055 1 97.56 353 ALA B CA 1
ATOM 6141 C C . ALA B 1 353 ? 2.762 30.406 -2.467 1 97.56 353 ALA B C 1
ATOM 6143 O O . ALA B 1 353 ? 2.863 29.969 -3.615 1 97.56 353 ALA B O 1
ATOM 6144 N N . TRP B 1 354 ? 2.051 29.875 -1.534 1 97.38 354 TRP B N 1
ATOM 6145 C CA . TRP B 1 354 ? 1.293 28.672 -1.852 1 97.38 354 TRP B CA 1
ATOM 6146 C C . TRP B 1 354 ? 0.201 28.969 -2.873 1 97.38 354 TRP B C 1
ATOM 6148 O O . TRP B 1 354 ? -0.014 28.188 -3.805 1 97.38 354 TRP B O 1
ATOM 6158 N N . TYR B 1 355 ? -0.441 30.047 -2.713 1 98.19 355 TYR B N 1
ATOM 6159 C CA . TYR B 1 355 ? -1.478 30.453 -3.654 1 98.19 355 TYR B CA 1
ATOM 6160 C C . TYR B 1 355 ? -0.897 30.656 -5.051 1 98.19 355 TYR B C 1
ATOM 6162 O O . TYR B 1 355 ? -1.478 30.203 -6.043 1 98.19 355 TYR B O 1
ATOM 6170 N N . THR B 1 356 ? 0.195 31.328 -5.145 1 97.75 356 THR B N 1
ATOM 6171 C CA . THR B 1 356 ? 0.859 31.547 -6.426 1 97.75 356 THR B CA 1
ATOM 6172 C C . THR B 1 356 ? 1.21 30.219 -7.09 1 97.75 356 THR B C 1
ATOM 6174 O O . THR B 1 356 ? 0.998 30.047 -8.289 1 97.75 356 THR B O 1
ATOM 6177 N N . TYR B 1 357 ? 1.673 29.344 -6.309 1 96.69 357 TYR B N 1
ATOM 6178 C CA . TYR B 1 357 ? 2.002 28.031 -6.828 1 96.69 357 TYR B CA 1
ATOM 6179 C C . TYR B 1 357 ? 0.757 27.312 -7.344 1 96.69 357 TYR B C 1
ATOM 6181 O O . TYR B 1 357 ? 0.779 26.703 -8.422 1 96.69 357 TYR B O 1
ATOM 6189 N N . ALA B 1 358 ? -0.293 27.375 -6.551 1 96.81 358 ALA B N 1
ATOM 6190 C CA . ALA B 1 358 ? -1.546 26.719 -6.934 1 96.81 358 ALA B CA 1
ATOM 6191 C C . ALA B 1 358 ? -2.084 27.312 -8.234 1 96.81 358 ALA B C 1
ATOM 6193 O O . ALA B 1 358 ? -2.643 26.578 -9.062 1 96.81 358 ALA B O 1
ATOM 6194 N N . GLN B 1 359 ? -1.9 28.562 -8.414 1 96 359 GLN B N 1
ATOM 6195 C CA . GLN B 1 359 ? -2.342 29.219 -9.641 1 96 359 GLN B CA 1
ATOM 6196 C C . GLN B 1 359 ? -1.507 28.75 -10.836 1 96 359 GLN B C 1
ATOM 6198 O O . GLN B 1 359 ? -2.039 28.531 -11.922 1 96 359 GLN B O 1
ATOM 6203 N N . GLN B 1 360 ? -0.325 28.578 -10.633 1 94 360 GLN B N 1
ATOM 6204 C CA . GLN B 1 360 ? 0.612 28.281 -11.711 1 94 360 GLN B CA 1
ATOM 6205 C C . GLN B 1 360 ? 0.514 26.812 -12.125 1 94 360 GLN B C 1
ATOM 6207 O O . GLN B 1 360 ? 0.571 26.5 -13.312 1 94 360 GLN B O 1
ATOM 6212 N N . TYR B 1 361 ? 0.328 25.984 -11.148 1 93.12 361 TYR B N 1
ATOM 6213 C CA . TYR B 1 361 ? 0.468 24.562 -11.438 1 93.12 361 TYR B CA 1
ATOM 6214 C C . TYR B 1 361 ? -0.887 23.859 -11.406 1 93.12 361 TYR B C 1
ATOM 6216 O O . TYR B 1 361 ? -1.018 22.734 -11.867 1 93.12 361 TYR B O 1
ATOM 6224 N N . ALA B 1 362 ? -1.886 24.484 -10.859 1 94.38 362 ALA B N 1
ATOM 6225 C CA . ALA B 1 362 ? -3.256 23.984 -10.797 1 94.38 362 ALA B CA 1
ATOM 6226 C C . ALA B 1 362 ? -3.297 22.562 -10.266 1 94.38 362 ALA B C 1
ATOM 6228 O O . ALA B 1 362 ? -3.883 21.672 -10.891 1 94.38 362 ALA B O 1
ATOM 6229 N N . PRO B 1 363 ? -2.611 22.359 -9.055 1 94.5 363 PRO B N 1
ATOM 6230 C CA . PRO B 1 363 ? -2.621 21 -8.492 1 94.5 363 PRO B CA 1
ATOM 6231 C C . PRO B 1 363 ? -4.023 20.531 -8.117 1 94.5 363 PRO B C 1
ATOM 6233 O O . PRO B 1 363 ? -4.242 19.344 -7.914 1 94.5 363 PRO B O 1
ATOM 6236 N N . PHE B 1 364 ? -4.914 21.359 -7.902 1 95.75 364 PHE B N 1
ATOM 6237 C CA . PHE B 1 364 ? -6.328 21.125 -7.633 1 95.75 364 PHE B CA 1
ATOM 6238 C C . PHE B 1 364 ? -7.172 22.281 -8.156 1 95.75 364 PHE B C 1
ATOM 6240 O O . PHE B 1 364 ? -6.641 23.328 -8.531 1 95.75 364 PHE B O 1
ATOM 6247 N N . ALA B 1 365 ? -8.438 22.062 -8.188 1 96 365 ALA B N 1
ATOM 6248 C CA . ALA B 1 365 ? -9.344 23.141 -8.594 1 96 365 ALA B CA 1
ATOM 6249 C C . ALA B 1 365 ? -9.5 24.172 -7.492 1 96 365 ALA B C 1
ATOM 6251 O O . ALA B 1 365 ? -9.656 23.828 -6.32 1 96 365 ALA B O 1
ATOM 6252 N N . LEU B 1 366 ? -9.438 25.438 -7.867 1 96.88 366 LEU B N 1
ATOM 6253 C CA . LEU B 1 366 ? -9.68 26.531 -6.926 1 96.88 366 LEU B CA 1
ATOM 6254 C C . LEU B 1 366 ? -11.172 26.828 -6.812 1 96.88 366 LEU B C 1
ATOM 6256 O O . LEU B 1 366 ? -11.836 27.078 -7.82 1 96.88 366 LEU B O 1
ATOM 6260 N N . GLU B 1 367 ? -11.672 26.672 -5.719 1 96.62 367 GLU B N 1
ATOM 6261 C CA . GLU B 1 367 ? -13.078 26.969 -5.445 1 96.62 367 GLU B CA 1
ATOM 6262 C C . GLU B 1 367 ? -13.273 28.438 -5.062 1 96.62 367 GLU B C 1
ATOM 6264 O O . GLU B 1 367 ? -14.289 29.031 -5.406 1 96.62 367 GLU B O 1
ATOM 6269 N N . ARG B 1 368 ? -12.359 28.969 -4.332 1 97.25 368 ARG B N 1
ATOM 6270 C CA . ARG B 1 368 ? -12.383 30.375 -3.92 1 97.25 368 ARG B CA 1
ATOM 6271 C C . ARG B 1 368 ? -10.984 30.969 -3.949 1 97.25 368 ARG B C 1
ATOM 6273 O O . ARG B 1 368 ? -10.078 30.484 -3.264 1 97.25 368 ARG B O 1
ATOM 6280 N N . GLU B 1 369 ? -10.945 32 -4.68 1 97.88 369 GLU B N 1
ATOM 6281 C CA . GLU B 1 369 ? -9.68 32.75 -4.754 1 97.88 369 GLU B CA 1
ATOM 6282 C C . GLU B 1 369 ? -9.328 33.375 -3.408 1 97.88 369 GLU B C 1
ATOM 6284 O O . GLU B 1 369 ? -10.156 33.375 -2.492 1 97.88 369 GLU B O 1
ATOM 6289 N N . MET B 1 370 ? -8.062 33.875 -3.369 1 98.12 370 MET B N 1
ATOM 6290 C CA . MET B 1 370 ? -7.559 34.469 -2.141 1 98.12 370 MET B CA 1
ATOM 6291 C C . MET B 1 370 ? -8.508 35.562 -1.643 1 98.12 370 MET B C 1
ATOM 6293 O O . MET B 1 370 ? -8.938 36.406 -2.418 1 98.12 370 MET B O 1
ATOM 6297 N N . TYR B 1 371 ? -8.852 35.469 -0.391 1 97.38 371 TYR B N 1
ATOM 6298 C CA . TYR B 1 371 ? -9.719 36.469 0.219 1 97.38 371 TYR B CA 1
ATOM 6299 C C . TYR B 1 371 ? -9.266 36.812 1.636 1 97.38 371 TYR B C 1
ATOM 6301 O O . TYR B 1 371 ? -8.516 36.062 2.246 1 97.38 371 TYR B O 1
ATOM 6309 N N . THR B 1 372 ? -9.672 37.938 2.1 1 96.44 372 THR B N 1
ATOM 6310 C CA . THR B 1 372 ? -9.477 38.344 3.486 1 96.44 372 THR B CA 1
ATOM 6311 C C . THR B 1 372 ? -10.75 38.156 4.297 1 96.44 372 THR B C 1
ATOM 6313 O O . THR B 1 372 ? -11.836 38.531 3.859 1 96.44 372 THR B O 1
ATOM 6316 N N . GLY B 1 373 ? -10.586 37.5 5.41 1 92.62 373 GLY B N 1
ATOM 6317 C CA . GLY B 1 373 ? -11.742 37.219 6.246 1 92.62 373 GLY B CA 1
ATOM 6318 C C . GLY B 1 373 ? -12.312 38.438 6.918 1 92.62 373 GLY B C 1
ATOM 6319 O O . GLY B 1 373 ? -11.773 39.531 6.777 1 92.62 373 GLY B O 1
ATOM 6320 N N . THR B 1 374 ? -13.359 38.281 7.609 1 90.5 374 THR B N 1
ATOM 6321 C CA . THR B 1 374 ? -14.07 39.344 8.281 1 90.5 374 THR B CA 1
ATOM 6322 C C . THR B 1 374 ? -13.133 40.125 9.211 1 90.5 374 THR B C 1
ATOM 6324 O O . THR B 1 374 ? -12.352 39.5 9.953 1 90.5 374 THR B O 1
ATOM 6327 N N . LYS B 1 375 ? -13.148 41.438 9.164 1 94.81 375 LYS B N 1
ATOM 6328 C CA . LYS B 1 375 ? -12.398 42.344 10.016 1 94.81 375 LYS B CA 1
ATOM 6329 C C . LYS B 1 375 ? -10.898 42.125 9.898 1 94.81 375 LYS B C 1
ATOM 6331 O O . LYS B 1 375 ? -10.156 42.25 10.867 1 94.81 375 LYS B O 1
ATOM 6336 N N . ASP B 1 376 ? -10.5 41.594 8.812 1 95.5 376 ASP B N 1
ATOM 6337 C CA . ASP B 1 376 ? -9.094 41.375 8.5 1 95.5 376 ASP B CA 1
ATOM 6338 C C . ASP B 1 376 ? -8.43 40.469 9.523 1 95.5 376 ASP B C 1
ATOM 6340 O O . ASP B 1 376 ? -7.309 40.719 9.961 1 95.5 376 ASP B O 1
ATOM 6344 N N . ARG B 1 377 ? -9.141 39.438 9.93 1 96.62 377 ARG B N 1
ATOM 6345 C CA . ARG B 1 377 ? -8.648 38.531 10.961 1 96.62 377 ARG B CA 1
ATOM 6346 C C . ARG B 1 377 ? -7.781 37.438 10.352 1 96.62 377 ARG B C 1
ATOM 6348 O O . ARG B 1 377 ? -6.926 36.844 11.039 1 96.62 377 ARG B O 1
ATOM 6355 N N . TYR B 1 378 ? -8.039 37.062 9.078 1 96.69 378 TYR B N 1
ATOM 6356 C CA . TYR B 1 378 ? -7.297 36 8.406 1 96.69 378 TYR B CA 1
ATOM 6357 C C . TYR B 1 378 ? -7.344 36.188 6.895 1 96.69 378 TYR B C 1
ATOM 6359 O O . TYR B 1 378 ? -8.133 36.969 6.383 1 96.69 378 TYR B O 1
ATOM 6367 N N . LYS B 1 379 ? -6.512 35.562 6.156 1 98.19 379 LYS B N 1
ATOM 6368 C CA . LYS B 1 379 ? -6.535 35.375 4.711 1 98.19 379 LYS B CA 1
ATOM 6369 C C . LYS B 1 379 ? -6.621 33.906 4.352 1 98.19 379 LYS B C 1
ATOM 6371 O O . LYS B 1 379 ? -6.121 33.031 5.086 1 98.19 379 LYS B O 1
ATOM 6376 N N . ALA B 1 380 ? -7.262 33.656 3.266 1 98.44 380 ALA B N 1
ATOM 6377 C CA . ALA B 1 380 ? -7.43 32.25 2.9 1 98.44 380 ALA B CA 1
ATOM 6378 C C . ALA B 1 380 ? -7.742 32.094 1.414 1 98.44 380 ALA B C 1
ATOM 6380 O O . ALA B 1 380 ? -8.062 33.094 0.741 1 98.44 380 ALA B O 1
ATOM 6381 N N . PHE B 1 381 ? -7.539 30.984 0.852 1 98.44 381 PHE B N 1
ATOM 6382 C CA . PHE B 1 381 ? -8.125 30.516 -0.397 1 98.44 381 PHE B CA 1
ATOM 6383 C C . PHE B 1 381 ? -8.594 29.078 -0.267 1 98.44 381 PHE B C 1
ATOM 6385 O O . PHE B 1 381 ? -8.266 28.406 0.712 1 98.44 381 PHE B O 1
ATOM 6392 N N . VAL B 1 382 ? -9.469 28.656 -1.136 1 98.31 382 VAL B N 1
ATOM 6393 C CA . VAL B 1 382 ? -10.094 27.344 -0.985 1 98.31 382 VAL B CA 1
ATOM 6394 C C . VAL B 1 382 ? -9.953 26.547 -2.283 1 98.31 382 VAL B C 1
ATOM 6396 O O . VAL B 1 382 ? -10.25 27.062 -3.365 1 98.31 382 VAL B O 1
ATOM 6399 N N . GLY B 1 383 ? -9.414 25.375 -2.162 1 98 383 GLY B N 1
ATOM 6400 C CA . GLY B 1 383 ? -9.422 24.406 -3.24 1 98 383 GLY B CA 1
ATOM 6401 C C . GLY B 1 383 ? -10.367 23.234 -2.99 1 98 383 GLY B C 1
ATOM 6402 O O . GLY B 1 383 ? -11.055 23.203 -1.966 1 98 383 GLY B O 1
ATOM 6403 N N . ILE B 1 384 ? -10.484 22.344 -3.947 1 97.94 384 ILE B N 1
ATOM 6404 C CA . ILE B 1 384 ? -11.32 21.141 -3.855 1 97.94 384 ILE B CA 1
ATOM 6405 C C . ILE B 1 384 ? -10.477 19.906 -4.105 1 97.94 384 ILE B C 1
ATOM 6407 O O . ILE B 1 384 ? -9.711 19.844 -5.07 1 97.94 384 ILE B O 1
ATOM 6411 N N . ASP B 1 385 ? -10.57 18.938 -3.225 1 97.94 385 ASP B N 1
ATOM 6412 C CA . ASP B 1 385 ? -9.828 17.703 -3.451 1 97.94 385 ASP B CA 1
ATOM 6413 C C . ASP B 1 385 ? -10.617 16.75 -4.34 1 97.94 385 ASP B C 1
ATOM 6415 O O . ASP B 1 385 ? -11.727 17.062 -4.77 1 97.94 385 ASP B O 1
ATOM 6419 N N . PRO B 1 386 ? -10.086 15.547 -4.715 1 96.94 386 PRO B N 1
ATOM 6420 C CA . PRO B 1 386 ? -10.758 14.633 -5.645 1 96.94 386 PRO B CA 1
ATOM 6421 C C . PRO B 1 386 ? -12.094 14.125 -5.105 1 96.94 386 PRO B C 1
ATOM 6423 O O . PRO B 1 386 ? -12.953 13.703 -5.883 1 96.94 386 PRO B O 1
ATOM 6426 N N . GLY B 1 387 ? -12.234 14.117 -3.809 1 97.38 387 GLY B N 1
ATOM 6427 C CA . GLY B 1 387 ? -13.484 13.695 -3.197 1 97.38 387 GLY B CA 1
ATOM 6428 C C . GLY B 1 387 ? -14.484 14.828 -3.025 1 97.38 387 GLY B C 1
ATOM 6429 O O . GLY B 1 387 ? -15.531 14.641 -2.41 1 97.38 387 GLY B O 1
ATOM 6430 N N . LYS B 1 388 ? -14.141 15.992 -3.447 1 97.5 388 LYS B N 1
ATOM 6431 C CA . LYS B 1 388 ? -14.977 17.188 -3.422 1 97.5 388 LYS B CA 1
ATOM 6432 C C . LYS B 1 388 ? -14.961 17.844 -2.041 1 97.5 388 LYS B C 1
ATOM 6434 O O . LYS B 1 388 ? -15.828 18.672 -1.728 1 97.5 388 LYS B O 1
ATOM 6439 N N . TYR B 1 389 ? -14.07 17.484 -1.271 1 98 389 TYR B N 1
ATOM 6440 C CA . TYR B 1 389 ? -13.898 18.203 -0.014 1 98 389 TYR B CA 1
ATOM 6441 C C . TYR B 1 389 ? -13.289 19.578 -0.253 1 98 389 TYR B C 1
ATOM 6443 O O . TYR B 1 389 ? -12.398 19.734 -1.095 1 98 389 TYR B O 1
ATOM 6451 N N . PHE B 1 390 ? -13.766 20.531 0.516 1 98 390 PHE B N 1
ATOM 6452 C CA . PHE B 1 390 ? -13.148 21.859 0.511 1 98 390 PHE B CA 1
ATOM 6453 C C . PHE B 1 390 ? -11.836 21.844 1.292 1 98 390 PHE B C 1
ATOM 6455 O O . PHE B 1 390 ? -11.805 21.422 2.453 1 98 390 PHE B O 1
ATOM 6462 N N . LEU B 1 391 ? -10.836 22.25 0.666 1 98.31 391 LEU B N 1
ATOM 6463 C CA . LEU B 1 391 ? -9.539 22.453 1.307 1 98.31 391 LEU B CA 1
ATOM 6464 C C . LEU B 1 391 ? -9.242 23.938 1.48 1 98.31 391 LEU B C 1
ATOM 6466 O O . LEU B 1 391 ? -8.93 24.641 0.509 1 98.31 391 LEU B O 1
ATOM 6470 N N . GLU B 1 392 ? -9.297 24.328 2.648 1 98.38 392 GLU B N 1
ATOM 6471 C CA . GLU B 1 392 ? -8.984 25.734 2.922 1 98.38 392 GLU B CA 1
ATOM 6472 C C . GLU B 1 392 ? -7.535 25.906 3.365 1 98.38 392 GLU B C 1
ATOM 6474 O O . GLU B 1 392 ? -7.047 25.141 4.203 1 98.38 392 GLU B O 1
ATOM 6479 N N . PHE B 1 393 ? -6.867 26.828 2.758 1 98.62 393 PHE B N 1
ATOM 6480 C CA . PHE B 1 393 ? -5.527 27.25 3.156 1 98.62 393 PHE B CA 1
ATOM 6481 C C . PHE B 1 393 ? -5.551 28.656 3.76 1 98.62 393 PHE B C 1
ATOM 6483 O O . PHE B 1 393 ? -6.055 29.594 3.141 1 98.62 393 PHE B O 1
ATOM 6490 N N . ASN B 1 394 ? -5.059 28.719 4.973 1 97.06 394 ASN B N 1
ATOM 6491 C CA . ASN B 1 394 ? -5.234 30.047 5.551 1 97.06 394 ASN B CA 1
ATOM 6492 C C . ASN B 1 394 ? -4.062 30.438 6.449 1 97.06 394 ASN B C 1
ATOM 6494 O O . ASN B 1 394 ? -3.236 29.594 6.789 1 97.06 394 ASN B O 1
ATOM 6498 N N . THR B 1 395 ? -3.934 31.734 6.754 1 97.31 395 THR B N 1
ATOM 6499 C CA . THR B 1 395 ? -3.061 32.344 7.742 1 97.31 395 THR B CA 1
ATOM 6500 C C . THR B 1 395 ? -3.834 33.375 8.586 1 97.31 395 THR B C 1
ATOM 6502 O O . THR B 1 395 ? -4.688 34.094 8.078 1 97.31 395 THR B O 1
ATOM 6505 N N . TYR B 1 396 ? -3.58 33.312 9.867 1 96.56 396 TYR B N 1
ATOM 6506 C CA . TYR B 1 396 ? -4.223 34.25 10.781 1 96.56 396 TYR B CA 1
ATOM 6507 C C . TYR B 1 396 ? -3.383 35.531 10.953 1 96.56 396 TYR B C 1
ATOM 6509 O O . TYR B 1 396 ? -2.158 35.438 11.078 1 96.56 396 TYR B O 1
ATOM 6517 N N . LEU B 1 397 ? -4.082 36.625 10.859 1 94.44 397 LEU B N 1
ATOM 6518 C CA . LEU B 1 397 ? -3.396 37.906 10.859 1 94.44 397 LEU B CA 1
ATOM 6519 C C . LEU B 1 397 ? -3.283 38.469 12.273 1 94.44 397 LEU B C 1
ATOM 6521 O O . LEU B 1 397 ? -3.902 37.938 13.203 1 94.44 397 LEU B O 1
ATOM 6525 N N . ASP B 1 398 ? -2.402 39.5 12.414 1 91.88 398 ASP B N 1
ATOM 6526 C CA . ASP B 1 398 ? -2.279 40.188 13.695 1 91.88 398 ASP B CA 1
ATOM 6527 C C . ASP B 1 398 ? -3.572 40.938 14.047 1 91.88 398 ASP B C 1
ATOM 6529 O O . ASP B 1 398 ? -3.916 41.938 13.422 1 91.88 398 ASP B O 1
ATOM 6533 N N . HIS B 1 399 ? -4.25 40.406 14.922 1 95 399 HIS B N 1
ATOM 6534 C CA . HIS B 1 399 ? -5.539 40.875 15.398 1 95 399 HIS B CA 1
ATOM 6535 C C . HIS B 1 399 ? -5.785 40.469 16.844 1 95 399 HIS B C 1
ATOM 6537 O O . HIS B 1 399 ? -5.441 39.375 17.25 1 95 399 HIS B O 1
ATOM 6543 N N . ASP B 1 400 ? -6.457 41.312 17.609 1 95.25 400 ASP B N 1
ATOM 6544 C CA . ASP B 1 400 ? -6.711 41.031 19.031 1 95.25 400 ASP B CA 1
ATOM 6545 C C . ASP B 1 400 ? -7.5 39.75 19.188 1 95.25 400 ASP B C 1
ATOM 6547 O O . ASP B 1 400 ? -7.25 38.969 20.125 1 95.25 400 ASP B O 1
ATOM 6551 N N . ASP B 1 401 ? -8.367 39.406 18.297 1 95.62 401 ASP B N 1
ATOM 6552 C CA . ASP B 1 401 ? -9.211 38.219 18.344 1 95.62 401 ASP B CA 1
ATOM 6553 C C . ASP B 1 401 ? -8.383 36.969 18.141 1 95.62 401 ASP B C 1
ATOM 6555 O O . ASP B 1 401 ? -8.852 35.844 18.422 1 95.62 401 ASP B O 1
ATOM 6559 N N . ASN B 1 402 ? -7.145 37.156 17.562 1 96.25 402 ASN B N 1
ATOM 6560 C CA . ASN B 1 402 ? -6.301 36 17.234 1 96.25 402 ASN B CA 1
ATOM 6561 C C . ASN B 1 402 ? -5.145 35.875 18.203 1 96.25 402 ASN B C 1
ATOM 6563 O O . ASN B 1 402 ? -4.289 35 18.047 1 96.25 402 ASN B O 1
ATOM 6567 N N . ALA B 1 403 ? -5.07 36.688 19.25 1 95.88 403 ALA B N 1
ATOM 6568 C CA . ALA B 1 403 ? -3.881 36.781 20.094 1 95.88 403 ALA B CA 1
ATOM 6569 C C . ALA B 1 403 ? -3.48 35.406 20.609 1 95.88 403 ALA B C 1
ATOM 6571 O O . ALA B 1 403 ? -2.334 34.969 20.453 1 95.88 403 ALA B O 1
ATOM 6572 N N . ARG B 1 404 ? -4.398 34.656 21.188 1 95.81 404 ARG B N 1
ATOM 6573 C CA . ARG B 1 404 ? -4.098 33.344 21.75 1 95.81 404 ARG B CA 1
ATOM 6574 C C . ARG B 1 404 ? -3.809 32.344 20.656 1 95.81 404 ARG B C 1
ATOM 6576 O O . ARG B 1 404 ? -2.908 31.5 20.781 1 95.81 404 ARG B O 1
ATOM 6583 N N . LEU B 1 405 ? -4.574 32.375 19.594 1 96.12 405 LEU B N 1
ATOM 6584 C CA . LEU B 1 405 ? -4.402 31.469 18.469 1 96.12 405 LEU B CA 1
ATOM 6585 C C . LEU B 1 405 ? -3.006 31.594 17.859 1 96.12 405 LEU B C 1
ATOM 6587 O O . LEU B 1 405 ? -2.332 30.594 17.625 1 96.12 405 LEU B O 1
ATOM 6591 N N . VAL B 1 406 ? -2.59 32.812 17.656 1 94.44 406 VAL B N 1
ATOM 6592 C CA . VAL B 1 406 ? -1.285 33.094 17.062 1 94.44 406 VAL B CA 1
ATOM 6593 C C . VAL B 1 406 ? -0.18 32.656 18.016 1 94.44 406 VAL B C 1
ATOM 6595 O O . VAL B 1 406 ? 0.854 32.125 17.594 1 94.44 406 VAL B O 1
ATOM 6598 N N . GLU B 1 407 ? -0.41 32.844 19.281 1 94 407 GLU B N 1
ATOM 6599 C CA . GLU B 1 407 ? 0.543 32.375 20.281 1 94 407 GLU B CA 1
ATOM 6600 C C . GLU B 1 407 ? 0.744 30.875 20.203 1 94 407 GLU B C 1
ATOM 6602 O O . GLU B 1 407 ? 1.875 30.391 20.266 1 94 407 GLU B O 1
ATOM 6607 N N . VAL B 1 408 ? -0.293 30.125 20 1 93.5 408 VAL B N 1
ATOM 6608 C CA . VAL B 1 408 ? -0.264 28.672 19.938 1 93.5 408 VAL B CA 1
ATOM 6609 C C . VAL B 1 408 ? 0.402 28.219 18.641 1 93.5 408 VAL B C 1
ATOM 6611 O O . VAL B 1 408 ? 1.145 27.234 18.625 1 93.5 408 VAL B O 1
ATOM 6614 N N . LEU B 1 409 ? 0.187 28.891 17.531 1 92.44 409 LEU B N 1
ATOM 6615 C CA . LEU B 1 409 ? 0.694 28.516 16.219 1 92.44 409 LEU B CA 1
ATOM 6616 C C . LEU B 1 409 ? 2.186 28.812 16.109 1 92.44 409 LEU B C 1
ATOM 6618 O O . LEU B 1 409 ? 2.895 28.172 15.336 1 92.44 409 LEU B O 1
ATOM 6622 N N . HIS B 1 410 ? 2.684 29.844 16.75 1 82.44 410 HIS B N 1
ATOM 6623 C CA . HIS B 1 410 ? 4.078 30.25 16.609 1 82.44 410 HIS B CA 1
ATOM 6624 C C . HIS B 1 410 ? 4.945 29.641 17.703 1 82.44 410 HIS B C 1
ATOM 6626 O O . HIS B 1 410 ? 6.145 29.891 17.781 1 82.44 410 HIS B O 1
ATOM 6632 N N . LYS B 1 411 ? 4.676 28.844 18.5 1 65.94 411 LYS B N 1
ATOM 6633 C CA . LYS B 1 411 ? 5.531 28.156 19.453 1 65.94 411 LYS B CA 1
ATOM 6634 C C . LYS B 1 411 ? 6.117 26.875 18.859 1 65.94 411 LYS B C 1
ATOM 6636 O O . LYS B 1 411 ? 5.5 26.25 18 1 65.94 411 LYS B O 1
#

Nearest PDB structures (foldseek):
  6bnx-assembly1_A  TM=6.130E-01  e=2.328E-14  Zea mays
  6bnz-assembly1_A  TM=6.578E-01  e=5.286E-13  Zea mays
  5d7z-assembly1_A  TM=6.652E-01  e=9.172E-13  Zea mays
  1fa5-assembly1_B  TM=6.895E-01  e=1.022E-05  Escherichia coli
  3rhe-assembly1_A  TM=4.457E-01  e=2.409E-05  Legionella pneumophila subsp. pneumophila str. Philadelphia 1